Protein AF-0000000079914179 (afdb_homodimer)

Solvent-accessible surface area (backbone atoms only — not comparable to full-atom values): 55003 Å² total; per-residue (Å²): 140,79,83,78,82,69,90,72,76,76,81,68,66,77,67,66,72,67,72,61,76,72,69,71,75,74,70,73,74,83,73,79,86,70,82,56,41,46,70,71,44,60,94,51,40,87,78,77,53,33,35,36,26,37,26,36,20,56,19,25,44,47,32,46,45,44,41,44,45,34,56,37,48,54,41,32,34,15,53,47,88,61,62,18,56,68,33,35,53,47,27,57,75,38,69,51,59,34,73,86,67,56,70,48,66,28,66,41,54,93,95,42,56,51,48,60,34,61,69,66,39,38,57,82,36,60,54,53,55,49,26,47,74,60,68,48,60,67,40,66,39,56,76,64,27,32,58,26,33,34,33,37,75,44,95,38,94,57,38,61,40,63,39,38,39,26,32,40,48,39,48,49,44,9,45,52,27,24,52,41,44,50,29,51,74,70,50,60,44,55,91,80,40,53,72,68,44,50,54,37,40,46,55,49,32,36,58,60,17,50,33,44,97,87,46,46,54,82,46,47,60,32,41,35,53,78,37,71,55,35,27,64,82,35,63,46,40,69,44,80,60,77,56,66,68,46,53,46,56,32,48,69,60,73,64,60,40,57,53,47,32,57,63,50,35,32,48,26,25,35,40,66,92,30,50,31,50,56,32,52,41,46,42,64,73,58,32,67,88,33,43,44,59,38,22,39,72,50,30,51,31,80,49,98,79,20,28,39,37,31,28,36,39,93,89,36,81,44,75,49,73,23,50,27,31,41,41,37,56,46,51,66,55,55,77,77,35,50,61,75,74,56,70,69,56,56,51,24,29,59,50,40,36,68,33,47,27,33,28,29,37,35,29,23,65,47,46,52,51,46,78,71,57,42,36,79,24,11,41,27,41,38,76,52,54,40,32,26,36,35,42,49,72,62,66,78,80,48,63,46,46,42,32,32,47,19,52,24,44,48,75,36,21,56,73,41,65,82,45,51,72,68,51,39,51,52,52,36,42,56,58,44,26,65,59,67,33,73,70,58,72,50,57,71,73,38,57,48,72,45,43,25,58,38,32,76,92,54,46,26,61,39,60,43,52,76,91,30,52,83,59,37,70,78,51,80,46,70,42,59,55,56,49,71,47,58,60,88,46,38,34,59,36,23,20,79,45,22,44,33,56,81,36,68,41,10,8,40,38,12,14,53,52,49,49,50,51,52,53,50,50,51,59,62,77,73,141,80,76,84,71,72,85,84,79,71,83,67,66,77,70,69,71,69,73,62,78,72,70,70,75,73,72,71,74,84,74,80,86,70,83,55,42,46,70,73,43,60,93,54,40,87,78,77,52,34,36,36,25,37,26,35,21,57,18,26,44,47,32,47,46,44,40,44,47,34,57,38,48,55,39,30,33,14,52,47,88,62,63,17,57,66,34,35,52,46,27,56,76,39,67,49,60,34,72,85,68,55,71,51,66,27,67,42,55,90,94,41,57,53,47,60,34,59,70,68,39,37,56,80,36,63,54,54,53,48,27,47,74,62,67,45,58,67,42,67,38,56,78,62,28,33,57,25,32,34,33,37,76,45,97,37,94,56,38,61,40,63,39,38,40,26,33,40,48,40,49,51,43,9,47,51,27,23,52,41,46,51,29,50,74,71,50,59,45,54,91,80,39,52,72,68,45,49,53,37,43,45,54,50,32,35,59,58,17,50,34,44,96,86,45,44,53,82,47,48,60,33,41,36,53,78,37,70,55,37,28,63,85,36,62,46,40,70,44,79,61,76,55,65,68,45,52,47,56,30,48,68,58,72,64,60,41,55,54,45,32,57,63,52,34,32,48,25,25,32,38,67,93,30,51,32,49,55,34,54,41,47,41,63,72,58,32,66,90,32,45,43,58,38,22,39,72,47,30,50,30,78,50,98,79,20,28,40,36,31,28,36,38,92,90,36,81,45,74,48,74,23,50,27,31,41,41,37,57,48,51,66,56,55,78,76,35,50,62,76,72,56,71,70,55,57,51,24,30,59,52,41,36,67,32,46,26,33,29,29,37,36,29,23,65,47,45,53,51,47,79,71,57,41,36,78,25,12,42,27,41,38,76,53,54,41,33,25,37,36,42,49,73,63,65,77,78,47,61,44,47,42,32,31,47,18,54,24,45,48,73,37,21,56,72,40,65,83,46,53,72,70,51,39,50,52,52,36,40,56,58,45,26,66,59,67,34,73,69,58,72,50,58,71,74,38,55,49,72,43,42,26,58,38,31,75,92,54,47,26,60,39,60,44,52,78,91,27,52,79,58,38,70,79,51,79,45,72,41,59,54,56,50,71,47,57,60,86,46,39,35,58,35,22,20,81,45,22,43,32,57,82,36,69,39,10,8,42,36,14,13,53,53,47,50,52,52,52,53,51,49,52,60,60,77,75

InterPro domains:
  IPR002937 Amine oxidase [PF01593] (59-518)
  IPR036188 FAD/NAD(P)-binding domain superfamily [G3DSA:3.50.50.60] (50-516)
  IPR036188 FAD/NAD(P)-binding domain superfamily [SSF51905] (49-521)
  IPR050281 Flavin monoamine oxidase and related enzymes [PTHR10742] (46-522)

pLDDT: mean 91.15, std 17.4, range [16.38, 99.0]

Radius of gyration: 31.83 Å; Cα contacts (8 Å, |Δi|>4): 2292; chains: 2; bounding box: 73×97×85 Å

Nearest PDB structures (foldseek):
  2jb2-assembly1_A  TM=9.886E-01  e=6.560E-91  Rhodococcus opacus
  2jae-assembly1_B  TM=9.902E-01  e=6.933E-91  Rhodococcus opacus
  2jb1-assembly1_A  TM=9.887E-01  e=1.344E-90  Rhodococcus opacus
  7d9i-assembly1_A  TM=5.595E-01  e=7.736E-16  Pseudomonas aeruginosa PAO1
  7d9h-assembly1_A  TM=5.575E-01  e=2.909E-15  Pseudomonas aeruginosa PAO1

Organism: NCBI:txid1990687

Foldseek 3Di:
DPDPPPPDDPPPPPPPPVPPPPPPPPPDPDDDFDQAALVPCPPQFPDAFEEEEEAQALLRLLLLLRVVRNPHQYFYEHQAQAHHVLFDKADAQDWAQWLVGDIDGFHHDPLFIATWADHKFFPPFCLVVLCVVLVFAKDWADAADQLFWAAEAFPFPCHLPTAGNQLLLLLQLQLVLLVVLVCLVVCVCVVPDDPVRNVVSNVVSCVRNVADPVSHRFFDCSRPFPFPADDDPRRGHGDTHDDNVRSVRRCRCVCVCQCVDPRNVGTIMATRSGNSVSSVSSCVSSDVVRYAYSWAWAAWEQDPQAIKIWTDHPRDIDIDGGNFYEYAQQLCCPVRHHYDDDPLLNVLSNLWAFKKKKWKKWKFQAPCCCPPSVDAWHWYAYPALLGIKTDDNPDPPDRMHIIGLGIHIDPSRVVQVVDDPVVSVVVSLVVSCSHVNPVSNPRTDTMDMDIQCGGPSRNHLWTDHPPCPDQNVPDDDPSLVVLCDADNRYHYAALSNARRISDSSSRSVRSSSVSVVVSVVSSVVD/DCPPDDPDPPPPPPPPPPPPPPDDPPPDPPDDFDQAALVPCPPQFPDAFEEEEEAQALLRLLLLLRVVRNPHQYFYEHQAQAHHVLFDKADAQDWAQWLVGDIDGFHHDPLFIATFADHKFFPPFCLVVLCVVLVFAKDWADAADQLFWAAEAFPFPCHLPTAGNQLLLLLQLQLVLLVVLVCLVVCVCVVPDDPVRNVVSNVVSCVRNVADPVSHRFDDCSRPFPFPADDDPRRGHGDTHDDNVRSVRRCRCVCVCQCVDPRNVGTIMATRSGNSVSSVSSCVSSDVVRYAYSWAWAAWEQDPQAIKIWTDHPRDIDIDGGNFYEYAQQLCCPVRHHYDDDPLLNVLSNLWAFKKKKWKKWKFQAPCCCPPSVDAWHWYAYPALLGIKTDDNPDPPDRMHIITLGIHIDPSRVVQPPDDPVVSVVVSLVVSCSHVNPVSNPRTDTMDMDIQCGGPSRNHLWTDHPPCPDQNVPDDDPSLVVLCDADNRYHYAALSNASRISDSSSRSVRSSVVSVVVSVVSSVVD

Secondary structure (DSSP, 8-state):
---------GGGGGGGGGGS-----------------GGGSTTTS-S--EEEEE--SHHHHHHHHHHHHTT-EEEEEESSSSSSTT--EEETT-EEE-TTS-EEE--PPTT-EEESS---EETTSHHHHHHHHHT--EEEE-S--TTSEEE---SSTTTT--EEHHHHHHHHHHHHHHHHHHHHHTTTTTTT--HHHHHHHHHHHHHHTT--TTS-----GGG-EEE---BTT---EEPPPPPHHHHHHHTTTTTGGGGGSTTTSSPEEEETT-TTHHHHHHHHHH-GGGEEET-EEEEEEEETTEEEEEEEETTEEEEEEESEEEE-S-HHHHTTSEE---HHHHHHHHHSEE--EEEEEEEESS-HHHHTT---S-EEEESSTT-EEEPP-SSTT-S-EEEEEEEEEHHHHHHHHTS-HHHHHHHHHHHHHHHH-GGGGSSEEEEEEEEGGGSTTT--S-EE-TT--SS-TT---HHHHHHHS-BTTEEE-SGGGBSSTTSHHHHHHHHHHHHHHHHHHHHHH-/---------GGGGGGGGGGS-----------------GGGSTTTS-S--EEEEE--SHHHHHHHHHHHHTT-EEEEEESSSSSSTT--EEETT-EEE-TTS-EEE--PPTT-EEESS---EETTSHHHHHHHHHT--EEEE-S--TTSEEE---SSTTTT--EEHHHHHHHHHHHHHHHHHHHHHTTTTTTT--HHHHHHHHHHHHHHTT--TTS-----GGG-EEE---BTT---EEPPPPPHHHHHHHTTTTTGGGGGSTTTTSPEEEETT-TTHHHHHHHHHH-GGGEEET-EEEEEEEETTEEEEEEEETTEEEEEEESEEEE-S-HHHHTTSEE---HHHHHHHHHSEE--EEEEEEEESS-HHHHTT---S-EEEESSTT-EEEPP-SSTT-S-EEEEEEEEEHHHHHHHHTS-HHHHHHHHHHHHHHHH-GGGGSSEEEEEEEEGGGSTTT--S-EE-TT--SS-TT---HHHHHHHS-BTTEEE-SGGGBSSTTSHHHHHHHHHHHHHHHHHHHHHH-

Sequence (1052 aa):
MKGLGATGGAGLAYGAMSTLGLAPSTAAPARTFTPLAAGDLIGKVKGSHSVVVLGGGPAGLCSAYELQKAGYTVTVLEARTRPGGRVWTARAGTEETDLGGETQKCTFSEGHFYNVGATRIPQSHITLDYCRELGVEIQGFGNQNANTYVNYQSDTSLSGQSVTYRAAKADTFGYMSELLKKATDQGALDQVLTQEDKDALSEFLSDFGDLSDDGRYLGSSRRGYDSEPGAGLDFGSAKKPFAMQEVIRSGIGRNFSFDFGYDQAMMMFTPVGGMDRIYYAFQDRIGTDNIVFGAEVTSMKNVSEGVTVEYTAGGSKKSITADYAICTIPPHLIGRLQNNLPADVLTALKAAKPSSSGKLGIEYSRRWWETEDRIYGGASNTDKDISQIMFPYDHYNSDRGVVVAYYSSGKRQEAFESLTHRQRLAKAIAEGSEIHGEKYTRDISSSFSGSWRRTKYSESAWVNWAGSGGSHGGAATPEYEKLLEPVEKIYFAGDHLSNAIAWQHGALTSARDVVTHIHERVAQEAMKGLGATGGAGLAYGAMSTLGLAPSTAAPARTFTPLAAGDLIGKVKGSHSVVVLGGGPAGLCSAYELQKAGYTVTVLEARTRPGGRVWTARAGTEETDLGGETQKCTFSEGHFYNVGATRIPQSHITLDYCRELGVEIQGFGNQNANTYVNYQSDTSLSGQSVTYRAAKADTFGYMSELLKKATDQGALDQVLTQEDKDALSEFLSDFGDLSDDGRYLGSSRRGYDSEPGAGLDFGSAKKPFAMQEVIRSGIGRNFSFDFGYDQAMMMFTPVGGMDRIYYAFQDRIGTDNIVFGAEVTSMKNVSEGVTVEYTAGGSKKSITADYAICTIPPHLIGRLQNNLPADVLTALKAAKPSSSGKLGIEYSRRWWETEDRIYGGASNTDKDISQIMFPYDHYNSDRGVVVAYYSSGKRQEAFESLTHRQRLAKAIAEGSEIHGEKYTRDISSSFSGSWRRTKYSESAWVNWAGSGGSHGGAATPEYEKLLEPVEKIYFAGDHLSNAIAWQHGALTSARDVVTHIHERVAQEA

Structure (mmCIF, N/CA/C/O backbone):
data_AF-0000000079914179-model_v1
#
loop_
_entity.id
_entity.type
_entity.pdbx_description
1 polymer 'Amino acid oxidase'
#
loop_
_atom_site.group_PDB
_atom_site.id
_atom_site.type_symbol
_atom_site.label_atom_id
_atom_site.label_alt_id
_atom_site.label_comp_id
_atom_site.label_asym_id
_atom_site.label_entity_id
_atom_site.label_seq_id
_atom_site.pdbx_PDB_ins_code
_atom_site.Cartn_x
_atom_site.Cartn_y
_atom_site.Cartn_z
_atom_site.occupancy
_atom_site.B_iso_or_equiv
_atom_site.auth_seq_id
_atom_site.auth_comp_id
_atom_site.auth_asym_id
_atom_site.auth_atom_id
_atom_site.pdbx_PDB_model_num
ATOM 1 N N . MET A 1 1 ? 41.875 -10.961 -25.609 1 18.22 1 MET A N 1
ATOM 2 C CA . MET A 1 1 ? 41.531 -11.961 -26.625 1 18.22 1 MET A CA 1
ATOM 3 C C . MET A 1 1 ? 40.312 -12.75 -26.203 1 18.22 1 MET A C 1
ATOM 5 O O . MET A 1 1 ? 40.375 -13.953 -25.953 1 18.22 1 MET A O 1
ATOM 9 N N . LYS A 1 2 ? 39.562 -12.125 -25.203 1 20.64 2 LYS A N 1
ATOM 10 C CA . LYS A 1 2 ? 38.438 -12.195 -24.266 1 20.64 2 LYS A CA 1
ATOM 11 C C . LYS A 1 2 ? 37.156 -12.57 -24.984 1 20.64 2 LYS A C 1
ATOM 13 O O . LYS A 1 2 ? 36.75 -11.875 -25.922 1 20.64 2 LYS A O 1
ATOM 18 N N . GLY A 1 3 ? 36.844 -13.984 -25.141 1 18.19 3 GLY A N 1
ATOM 19 C CA . GLY A 1 3 ? 36 -14.805 -26 1 18.19 3 GLY A CA 1
ATOM 20 C C . GLY A 1 3 ? 34.562 -14.375 -26 1 18.19 3 GLY A C 1
ATOM 21 O O . GLY A 1 3 ? 33.938 -14.258 -24.938 1 18.19 3 GLY A O 1
ATOM 22 N N . LEU A 1 4 ? 34.062 -13.539 -27 1 20.48 4 LEU A N 1
ATOM 23 C CA . LEU A 1 4 ? 32.875 -12.773 -27.438 1 20.48 4 LEU A CA 1
ATOM 24 C C . LEU A 1 4 ? 31.703 -13.695 -27.734 1 20.48 4 LEU A C 1
ATOM 26 O O . LEU A 1 4 ? 31.703 -14.422 -28.719 1 20.48 4 LEU A O 1
ATOM 30 N N . GLY A 1 5 ? 31.328 -14.602 -26.688 1 20.2 5 GLY A N 1
ATOM 31 C CA . GLY A 1 5 ? 30.375 -15.664 -26.984 1 20.2 5 GLY A CA 1
ATOM 32 C C . GLY A 1 5 ? 29.094 -15.156 -27.609 1 20.2 5 GLY A C 1
ATOM 33 O O . GLY A 1 5 ? 28.516 -14.164 -27.156 1 20.2 5 GLY A O 1
ATOM 34 N N . ALA A 1 6 ? 28.703 -15.375 -28.953 1 21.28 6 ALA A N 1
ATOM 35 C CA . ALA A 1 6 ? 27.844 -15.07 -30.094 1 21.28 6 ALA A CA 1
ATOM 36 C C . ALA A 1 6 ? 26.406 -15.5 -29.812 1 21.28 6 ALA A C 1
ATOM 38 O O . ALA A 1 6 ? 25.578 -15.578 -30.719 1 21.28 6 ALA A O 1
ATOM 39 N N . THR A 1 7 ? 25.984 -15.969 -28.656 1 22.84 7 THR A N 1
ATOM 40 C CA . THR A 1 7 ? 24.812 -16.812 -28.75 1 22.84 7 THR A CA 1
ATOM 41 C C . THR A 1 7 ? 23.594 -16.016 -29.234 1 22.84 7 THR A C 1
ATOM 43 O O . THR A 1 7 ? 22.984 -15.297 -28.438 1 22.84 7 THR A O 1
ATOM 46 N N . GLY A 1 8 ? 23.734 -15.203 -30.406 1 20.73 8 GLY 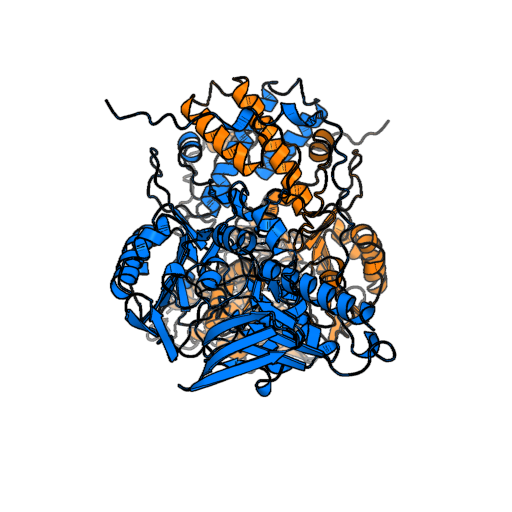A N 1
ATOM 47 C CA . GLY A 1 8 ? 22.812 -14.188 -30.891 1 20.73 8 GLY A CA 1
ATOM 48 C C . GLY A 1 8 ? 21.438 -14.719 -31.188 1 20.73 8 GLY A C 1
ATOM 49 O O . GLY A 1 8 ? 20.516 -14.547 -30.375 1 20.73 8 GLY A O 1
ATOM 50 N N . GLY A 1 9 ? 20.984 -15.031 -32.5 1 20.84 9 GLY A N 1
ATOM 51 C CA . GLY A 1 9 ? 20.078 -14.492 -33.5 1 20.84 9 GLY A CA 1
ATOM 52 C C . GLY A 1 9 ? 18.797 -15.297 -33.656 1 20.84 9 GLY A C 1
ATOM 53 O O . GLY A 1 9 ? 18.031 -15.086 -34.594 1 20.84 9 GLY A O 1
ATOM 54 N N . ALA A 1 10 ? 18.516 -16.438 -33.094 1 23.67 10 ALA A N 1
ATOM 55 C CA . ALA A 1 10 ? 17.641 -17.375 -33.812 1 23.67 10 ALA A CA 1
ATOM 56 C C . ALA A 1 10 ? 16.188 -16.922 -33.75 1 23.67 10 ALA A C 1
ATOM 58 O O . ALA A 1 10 ? 15.305 -17.578 -34.312 1 23.67 10 ALA A O 1
ATOM 59 N N . GLY A 1 11 ? 15.867 -15.852 -33.062 1 22.61 11 GLY A N 1
ATOM 60 C CA . GLY A 1 11 ? 14.445 -15.781 -32.781 1 22.61 11 GLY A CA 1
ATOM 61 C C . GLY A 1 11 ? 13.609 -15.352 -33.969 1 22.61 11 GLY A C 1
ATOM 62 O O . GLY A 1 11 ? 12.398 -15.156 -33.844 1 22.61 11 GLY A O 1
ATOM 63 N N . LEU A 1 12 ? 14.234 -15.062 -35.156 1 22.5 12 LEU A N 1
ATOM 64 C CA . LEU A 1 12 ? 13.438 -14.375 -36.156 1 22.5 12 LEU A CA 1
ATOM 65 C C . LEU A 1 12 ? 12.5 -15.352 -36.875 1 22.5 12 LEU A C 1
ATOM 67 O O . LEU A 1 12 ? 11.562 -14.938 -37.562 1 22.5 12 LEU A O 1
ATOM 71 N N . ALA A 1 13 ? 12.898 -16.578 -37.094 1 25.3 13 ALA A N 1
ATOM 72 C CA . ALA A 1 13 ? 12.375 -17.266 -38.25 1 25.3 13 ALA A CA 1
ATOM 73 C C . ALA A 1 13 ? 10.898 -17.609 -38.062 1 25.3 13 ALA A C 1
ATOM 75 O O . ALA A 1 13 ? 10.227 -18.016 -39.031 1 25.3 13 ALA A O 1
ATOM 76 N N . TYR A 1 14 ? 10.414 -17.641 -36.938 1 23.25 14 TYR A N 1
ATOM 77 C CA . TYR A 1 14 ? 9.164 -18.391 -36.906 1 23.25 14 TYR A CA 1
ATOM 78 C C . TYR A 1 14 ? 8.031 -17.578 -37.531 1 23.25 14 TYR A C 1
ATOM 80 O O . TYR A 1 14 ? 6.871 -18 -37.5 1 23.25 14 TYR A O 1
ATOM 88 N N . GLY A 1 15 ? 8.289 -16.484 -38.188 1 22.75 15 GLY A N 1
ATOM 89 C CA . GLY A 1 15 ? 7.184 -15.703 -38.719 1 22.75 15 GLY A CA 1
ATOM 90 C C . GLY A 1 15 ? 6.418 -16.422 -39.812 1 22.75 15 GLY A C 1
ATOM 91 O O . GLY A 1 15 ? 5.234 -16.156 -40.031 1 22.75 15 GLY A O 1
ATOM 92 N N . ALA A 1 16 ? 7.141 -17.062 -40.719 1 25.44 16 ALA A N 1
ATOM 93 C CA . ALA A 1 16 ? 6.566 -17.281 -42.031 1 25.44 16 ALA A CA 1
ATOM 94 C C . ALA A 1 16 ? 5.504 -18.375 -42 1 25.44 16 ALA A C 1
ATOM 96 O O . ALA A 1 16 ? 4.66 -18.453 -42.875 1 25.44 16 ALA A O 1
ATOM 97 N N . MET A 1 17 ? 5.672 -19.375 -41.25 1 24.02 17 MET A N 1
ATOM 98 C CA . MET A 1 17 ? 4.863 -20.531 -41.594 1 24.02 17 MET A CA 1
ATOM 99 C C . MET A 1 17 ? 3.395 -20.297 -41.281 1 24.02 17 MET A C 1
ATOM 101 O O . MET A 1 17 ? 2.557 -21.172 -41.469 1 24.02 17 MET A O 1
ATOM 105 N N . SER A 1 18 ? 3.02 -19.172 -40.688 1 24.53 18 SER A N 1
ATOM 106 C CA . SER A 1 18 ? 1.616 -19.125 -40.281 1 24.53 18 SER A CA 1
ATOM 107 C C . SER A 1 18 ? 0.705 -19.016 -41.5 1 24.53 18 SER A C 1
ATOM 109 O O . SER A 1 18 ? -0.5 -18.797 -41.375 1 24.53 18 SER A O 1
ATOM 111 N N . THR A 1 19 ? 1.17 -19.016 -42.688 1 26.11 19 THR A N 1
ATOM 112 C CA . THR A 1 19 ? 0.149 -18.859 -43.719 1 26.11 19 THR A CA 1
ATOM 113 C C . THR A 1 19 ? -0.804 -20.047 -43.719 1 26.11 19 THR A C 1
ATOM 115 O O . THR A 1 19 ? -1.759 -20.094 -44.5 1 26.11 19 THR A O 1
ATOM 118 N N . LEU A 1 20 ? -0.267 -21.234 -43.312 1 26.92 20 LEU A N 1
ATOM 119 C CA . LEU A 1 20 ? -1.249 -22.281 -43.531 1 26.92 20 LEU A CA 1
ATOM 120 C C . LEU A 1 20 ? -2.473 -22.109 -42.656 1 26.92 20 LEU A C 1
ATOM 122 O O . LEU A 1 20 ? -2.355 -21.609 -41.531 1 26.92 20 LEU A O 1
ATOM 126 N N . GLY A 1 21 ? -3.717 -22.062 -43.156 1 27.12 21 GLY A N 1
ATOM 127 C CA . GLY A 1 21 ? -5.113 -21.875 -42.781 1 27.12 21 GLY A CA 1
ATOM 128 C C . GLY A 1 21 ? -5.5 -22.594 -41.5 1 27.12 21 GLY A C 1
ATOM 129 O O . GLY A 1 21 ? -6.672 -22.906 -41.281 1 27.12 21 GLY A O 1
ATOM 130 N N . LEU A 1 22 ? -4.484 -23.25 -40.906 1 29.14 22 LEU A N 1
ATOM 131 C CA . LEU A 1 22 ? -5.113 -23.969 -39.781 1 29.14 22 LEU A CA 1
ATOM 132 C C . LEU A 1 22 ? -5.777 -22.984 -38.812 1 29.14 22 LEU A C 1
ATOM 134 O O . LEU A 1 22 ? -5.172 -22 -38.406 1 29.14 22 LEU A O 1
ATOM 138 N N . ALA A 1 23 ? -7.145 -23.047 -38.844 1 32.22 23 ALA A N 1
ATOM 139 C CA . ALA A 1 23 ? -8.062 -22.297 -38 1 32.22 23 ALA A CA 1
ATOM 140 C C . ALA A 1 23 ? -7.574 -22.266 -36.562 1 32.22 23 ALA A C 1
ATOM 142 O O . ALA A 1 23 ? -7.223 -23.312 -36 1 32.22 23 ALA A O 1
ATOM 143 N N . PRO A 1 24 ? -6.973 -21.156 -36.188 1 33.62 24 PRO A N 1
ATOM 144 C CA . PRO A 1 24 ? -6.641 -21.078 -34.781 1 33.62 24 PRO A CA 1
ATOM 145 C C . PRO A 1 24 ? -7.707 -21.703 -33.875 1 33.62 24 PRO A C 1
ATOM 147 O O . PRO A 1 24 ? -8.891 -21.672 -34.219 1 33.62 24 PRO A O 1
ATOM 150 N N . SER A 1 25 ? -7.426 -22.828 -33.344 1 31.19 25 SER A N 1
ATOM 151 C CA . SER A 1 25 ? -8.383 -23.406 -32.406 1 31.19 25 SER A CA 1
ATOM 152 C C . SER A 1 25 ? -9.086 -22.312 -31.594 1 31.19 25 SER A C 1
ATOM 154 O O . SER A 1 25 ? -8.438 -21.422 -31.047 1 31.19 25 SER A O 1
ATOM 156 N N . THR A 1 26 ? -10.258 -21.906 -31.953 1 33.66 26 THR A N 1
ATOM 157 C CA . THR A 1 26 ? -11.164 -21.047 -31.203 1 33.66 26 THR A CA 1
ATOM 158 C C . THR A 1 26 ? -11.016 -21.281 -29.703 1 33.66 26 THR A C 1
ATOM 160 O O . THR A 1 26 ? -11.156 -22.422 -29.234 1 33.66 26 THR A O 1
ATOM 163 N N . ALA A 1 27 ? -10.227 -20.469 -29.047 1 42.06 27 ALA A N 1
ATOM 164 C CA . ALA A 1 27 ? -10.164 -20.469 -27.594 1 42.06 27 ALA A CA 1
ATOM 165 C C . ALA A 1 27 ? -11.555 -20.656 -26.984 1 42.06 27 ALA A C 1
ATOM 167 O O . ALA A 1 27 ? -12.484 -19.922 -27.312 1 42.06 27 ALA A O 1
ATOM 168 N N . ALA A 1 28 ? -11.867 -21.812 -26.484 1 41.62 28 ALA A N 1
ATOM 169 C CA . ALA A 1 28 ? -13.148 -21.984 -25.797 1 41.62 28 ALA A CA 1
ATOM 170 C C . ALA A 1 28 ? -13.43 -20.812 -24.859 1 41.62 28 ALA A C 1
ATOM 172 O O . ALA A 1 28 ? -12.508 -20.266 -24.25 1 41.62 28 ALA A O 1
ATOM 173 N N . PRO A 1 29 ? -14.578 -20.094 -24.891 1 46.72 29 PRO A N 1
ATOM 174 C CA . PRO A 1 29 ? -14.914 -18.969 -24.016 1 46.72 29 PRO A CA 1
ATOM 175 C C . PRO A 1 29 ? -14.57 -19.234 -22.547 1 46.72 29 PRO A C 1
ATOM 177 O O . PRO A 1 29 ? -14.625 -20.391 -22.094 1 46.72 29 PRO A O 1
ATOM 180 N N . ALA A 1 30 ? -13.859 -18.406 -21.953 1 52.75 30 ALA A N 1
ATOM 181 C CA . ALA A 1 30 ? -13.516 -18.438 -20.531 1 52.75 30 ALA A CA 1
ATOM 182 C C . ALA A 1 30 ? -14.719 -18.844 -19.688 1 52.75 30 ALA A C 1
ATOM 184 O O . ALA A 1 30 ? -15.75 -18.172 -19.703 1 52.75 30 ALA A O 1
ATOM 185 N N . ARG A 1 31 ? -14.867 -20.125 -19.375 1 55.72 31 ARG A N 1
ATOM 186 C CA . ARG A 1 31 ? -15.977 -20.562 -18.531 1 55.72 31 ARG A CA 1
ATOM 187 C C . ARG A 1 31 ? -15.789 -20.094 -17.094 1 55.72 31 ARG A C 1
ATOM 189 O O . ARG A 1 31 ? -14.727 -20.297 -16.5 1 55.72 31 ARG A O 1
ATOM 196 N N . THR A 1 32 ? -16.594 -19.156 -16.562 1 77.75 32 THR A N 1
ATOM 197 C CA . THR A 1 32 ? -16.688 -18.781 -15.148 1 77.75 32 THR A CA 1
ATOM 198 C C . THR A 1 32 ? -16.953 -20 -14.281 1 77.75 32 THR A C 1
ATOM 200 O O . THR A 1 32 ? -17.859 -20.797 -14.578 1 77.75 32 THR A O 1
ATOM 203 N N . PHE A 1 33 ? -16.078 -20.297 -13.383 1 85.88 33 PHE A N 1
ATOM 204 C CA . PHE A 1 33 ? -16.203 -21.422 -12.469 1 85.88 33 PHE A CA 1
ATOM 205 C C . PHE A 1 33 ? -17.5 -21.328 -11.672 1 85.88 33 PHE A C 1
ATOM 207 O O . PHE A 1 33 ? -17.812 -20.266 -11.109 1 85.88 33 PHE A O 1
ATOM 214 N N . THR A 1 34 ? -18.219 -22.328 -11.633 1 82.12 34 THR A N 1
ATOM 215 C CA . THR A 1 34 ? -19.375 -22.484 -10.742 1 82.12 34 THR A CA 1
ATOM 216 C C . THR A 1 34 ? -19.078 -23.531 -9.664 1 82.12 34 THR A C 1
ATOM 218 O O . THR A 1 34 ? -18.781 -24.688 -9.977 1 82.12 34 THR A O 1
ATOM 221 N N . PRO A 1 35 ? -19.156 -23.078 -8.438 1 82.81 35 PRO A N 1
ATOM 222 C CA . PRO A 1 35 ? -18.906 -24.047 -7.379 1 82.81 35 PRO A CA 1
ATOM 223 C C . PRO A 1 35 ? -19.797 -25.281 -7.48 1 82.81 35 PRO A C 1
ATOM 225 O O . PRO A 1 35 ? -20.969 -25.156 -7.836 1 82.81 35 PRO A O 1
ATOM 228 N N . LEU A 1 36 ? -19.219 -26.422 -7.148 1 86.38 36 LEU A N 1
ATOM 229 C CA . LEU A 1 36 ? -20 -27.656 -7.164 1 86.38 36 LEU A CA 1
ATOM 230 C C . LEU A 1 36 ? -20.984 -27.688 -6 1 86.38 36 LEU A C 1
ATOM 232 O O . LEU A 1 36 ? -20.781 -27.031 -4.984 1 86.38 36 LEU A O 1
ATOM 236 N N . ALA A 1 37 ? -22.109 -28.359 -6.297 1 86.31 37 ALA A N 1
ATOM 237 C CA . ALA A 1 37 ? -23.125 -28.453 -5.25 1 86.31 37 ALA A CA 1
ATOM 238 C C . ALA A 1 37 ? -23.641 -29.891 -5.121 1 86.31 37 ALA A C 1
ATOM 240 O O . ALA A 1 37 ? -23.641 -30.641 -6.09 1 86.31 37 ALA A O 1
ATOM 241 N N . ALA A 1 38 ? -24.062 -30.203 -3.896 1 82.94 38 ALA A N 1
ATOM 242 C CA . ALA A 1 38 ? -24.562 -31.547 -3.605 1 82.94 38 ALA A CA 1
ATOM 243 C C . ALA A 1 38 ? -25.766 -31.891 -4.488 1 82.94 38 ALA A C 1
ATOM 245 O O . ALA A 1 38 ? -25.938 -33.031 -4.891 1 82.94 38 ALA A O 1
ATOM 246 N N . GLY A 1 39 ? -26.484 -30.875 -4.793 1 82.62 39 GLY A N 1
ATOM 247 C CA . GLY A 1 39 ? -27.703 -31.094 -5.566 1 82.62 39 GLY A CA 1
ATOM 248 C C . GLY A 1 39 ? -27.422 -31.328 -7.043 1 82.62 39 GLY A C 1
ATOM 249 O O . GLY A 1 39 ? -28.312 -31.766 -7.777 1 82.62 39 GLY A O 1
ATOM 250 N N . ASP A 1 40 ? -26.203 -31.203 -7.387 1 84.31 40 ASP A N 1
ATOM 251 C CA . ASP A 1 40 ? -25.875 -31.25 -8.805 1 84.31 40 ASP A CA 1
ATOM 252 C C . ASP A 1 40 ? -26.094 -32.656 -9.359 1 84.31 40 ASP A C 1
ATOM 254 O O . ASP A 1 40 ? -26.438 -32.844 -10.531 1 84.31 40 ASP A O 1
ATOM 258 N N . LEU A 1 41 ? -25.812 -33.625 -8.469 1 81.38 41 LEU A N 1
ATOM 259 C CA . LEU A 1 41 ? -25.797 -35 -8.961 1 81.38 41 LEU A CA 1
ATOM 260 C C . LEU A 1 41 ? -27 -35.781 -8.453 1 81.38 41 LEU A C 1
ATOM 262 O O . LEU A 1 41 ? -27.203 -36.938 -8.828 1 81.38 41 LEU A O 1
ATOM 266 N N . ILE A 1 42 ? -27.734 -35.156 -7.656 1 73.75 42 ILE A N 1
ATOM 267 C CA . ILE A 1 42 ? -28.891 -35.844 -7.074 1 73.75 42 ILE A CA 1
ATOM 268 C C . ILE A 1 42 ? -29.844 -36.25 -8.18 1 73.75 42 ILE A C 1
ATOM 270 O O . ILE A 1 42 ? -30.219 -35.438 -9.031 1 73.75 42 ILE A O 1
ATOM 274 N N . GLY A 1 43 ? -30.25 -37.5 -8.023 1 73.25 43 GLY A N 1
ATOM 275 C CA . GLY A 1 43 ? -31.188 -38 -9 1 73.25 43 GLY A CA 1
ATOM 276 C C . GLY A 1 43 ? -30.531 -38.406 -10.312 1 73.25 43 GLY A C 1
ATOM 277 O O . GLY A 1 43 ? -31.156 -39.062 -11.156 1 73.25 43 GLY A O 1
ATOM 278 N N . LYS A 1 44 ? -29.312 -38 -10.469 1 76.62 44 LYS A N 1
ATOM 279 C CA . LYS A 1 44 ? -28.641 -38.281 -11.734 1 76.62 44 LYS A CA 1
ATOM 280 C C . LYS A 1 44 ? -27.656 -39.438 -11.602 1 76.62 44 LYS A C 1
ATOM 282 O O . LYS A 1 44 ? -27.438 -40.188 -12.562 1 76.62 44 LYS A O 1
ATOM 287 N N . VAL A 1 45 ? -27.078 -39.469 -10.547 1 75.06 45 VAL A N 1
ATOM 288 C CA . VAL A 1 45 ? -26.047 -40.469 -10.359 1 75.06 45 VAL A CA 1
ATOM 289 C C . VAL A 1 45 ? -26.312 -41.25 -9.086 1 75.06 45 VAL A C 1
ATOM 291 O O . VAL A 1 45 ? -26.797 -40.719 -8.094 1 75.06 45 VAL A O 1
ATOM 294 N N . LYS A 1 46 ? -26.234 -42.562 -9.258 1 70.94 46 LYS A N 1
ATOM 295 C CA . LYS A 1 46 ? -26.422 -43.438 -8.094 1 70.94 46 LYS A CA 1
ATOM 296 C C . LYS A 1 46 ? -25.125 -43.594 -7.309 1 70.94 46 LYS A C 1
ATOM 298 O O . LYS A 1 46 ? -24.047 -43.719 -7.898 1 70.94 46 LYS A O 1
ATOM 303 N N . GLY A 1 47 ? -25.172 -43.438 -6 1 70.75 47 GLY A N 1
ATOM 304 C CA . GLY A 1 47 ? -24.078 -43.75 -5.098 1 70.75 47 GLY A CA 1
ATOM 305 C C . GLY A 1 47 ? -23.125 -42.594 -4.883 1 70.75 47 GLY A C 1
ATOM 306 O O . GLY A 1 47 ? -23.359 -41.5 -5.375 1 70.75 47 GLY A O 1
ATOM 307 N N . SER A 1 48 ? -22.203 -42.875 -4.004 1 77.62 48 SER A N 1
ATOM 308 C CA . SER A 1 48 ? -21.156 -41.875 -3.688 1 77.62 48 SER A CA 1
ATOM 309 C C . SER A 1 48 ? -19.875 -42.156 -4.473 1 77.62 48 SER A C 1
ATOM 311 O O . SER A 1 48 ? -19.562 -43.312 -4.773 1 77.62 48 SER A O 1
ATOM 313 N N . HIS A 1 49 ? -19.344 -41.188 -5.039 1 91.88 49 HIS A N 1
ATOM 314 C CA . HIS A 1 49 ? -18.062 -41.344 -5.742 1 91.88 49 HIS A CA 1
ATOM 315 C C . HIS A 1 49 ? -16.906 -40.906 -4.855 1 91.88 49 HIS A C 1
ATOM 317 O O . HIS A 1 49 ? -17.016 -39.938 -4.086 1 91.88 49 HIS A O 1
ATOM 323 N N . SER A 1 50 ? -15.859 -41.688 -4.984 1 97.31 50 SER A N 1
ATOM 324 C CA . SER A 1 50 ? -14.695 -41.438 -4.141 1 97.31 50 SER A CA 1
ATOM 325 C C . SER A 1 50 ? -13.531 -40.875 -4.953 1 97.31 50 SER A C 1
ATOM 327 O O . SER A 1 50 ? -13.336 -41.25 -6.113 1 97.31 50 SER A O 1
ATOM 329 N N . VAL A 1 51 ? -12.859 -39.938 -4.336 1 98.69 51 VAL A N 1
ATOM 330 C CA . VAL A 1 51 ? -11.672 -39.344 -4.949 1 98.69 51 VAL A CA 1
ATOM 331 C C . VAL A 1 51 ? -10.516 -39.344 -3.953 1 98.69 51 VAL A C 1
ATOM 333 O O . VAL A 1 51 ? -10.695 -39 -2.789 1 98.69 51 VAL A O 1
ATOM 336 N N . VAL A 1 52 ? -9.336 -39.844 -4.336 1 98.94 52 VAL A N 1
ATOM 337 C CA . VAL A 1 52 ? -8.125 -39.688 -3.545 1 98.94 52 VAL A CA 1
ATOM 338 C C . VAL A 1 52 ? -7.266 -38.562 -4.129 1 98.94 52 VAL A C 1
ATOM 340 O O . VAL A 1 52 ? -7.098 -38.469 -5.348 1 98.94 52 VAL A O 1
ATOM 343 N N . VAL A 1 53 ? -6.879 -37.625 -3.293 1 98.94 53 VAL A N 1
ATOM 344 C CA . VAL A 1 53 ? -6.047 -36.5 -3.682 1 98.94 53 VAL A CA 1
ATOM 345 C C . VAL A 1 53 ? -4.629 -36.688 -3.146 1 98.94 53 VAL A C 1
ATOM 347 O O . VAL A 1 53 ? -4.438 -36.938 -1.955 1 98.94 53 VAL A O 1
ATOM 350 N N . LEU A 1 54 ? -3.637 -36.656 -4.027 1 98.94 54 LEU A N 1
ATOM 351 C CA . LEU A 1 54 ? -2.24 -36.812 -3.639 1 98.94 54 LEU A CA 1
ATOM 352 C C . LEU A 1 54 ? -1.557 -35.469 -3.5 1 98.94 54 LEU A C 1
ATOM 354 O O . LEU A 1 54 ? -1.146 -34.875 -4.496 1 98.94 54 LEU A O 1
ATOM 358 N N . GLY A 1 55 ? -1.325 -35.031 -2.262 1 98.81 55 GLY A N 1
ATOM 359 C CA . GLY A 1 55 ? -0.749 -33.75 -1.951 1 98.81 55 GLY A CA 1
ATOM 360 C C . GLY A 1 55 ? -1.715 -32.812 -1.237 1 98.81 55 GLY A C 1
ATOM 361 O O . GLY A 1 55 ? -2.85 -32.625 -1.683 1 98.81 55 GLY A O 1
ATOM 362 N N . GLY A 1 56 ? -1.246 -32.219 -0.166 1 98.81 56 GLY A N 1
ATOM 363 C CA . GLY A 1 56 ? -2.049 -31.297 0.63 1 98.81 56 GLY A CA 1
ATOM 364 C C . GLY A 1 56 ? -1.657 -29.844 0.443 1 98.81 56 GLY A C 1
ATOM 365 O O . GLY A 1 56 ? -1.643 -29.078 1.403 1 98.81 56 GLY A O 1
ATOM 366 N N . GLY A 1 57 ? -1.229 -29.484 -0.764 1 98.75 57 GLY A N 1
ATOM 367 C CA . GLY A 1 57 ? -0.981 -28.109 -1.128 1 98.75 57 GLY A CA 1
ATOM 368 C C . GLY A 1 57 ? -2.223 -27.391 -1.623 1 98.75 57 GLY A C 1
ATOM 369 O O . GLY A 1 57 ? -3.336 -27.906 -1.5 1 98.75 57 GLY A O 1
ATOM 370 N N . PRO A 1 58 ? -2.047 -26.188 -2.195 1 98.88 58 PRO A N 1
ATOM 371 C CA . PRO A 1 58 ? -3.186 -25.375 -2.633 1 98.88 58 PRO A CA 1
ATOM 372 C C . PRO A 1 58 ? -4.105 -26.125 -3.598 1 98.88 58 PRO A C 1
ATOM 374 O O . PRO A 1 58 ? -5.324 -26.125 -3.42 1 98.88 58 PRO A O 1
ATOM 377 N N . ALA A 1 59 ? -3.557 -26.75 -4.586 1 98.88 59 ALA A N 1
ATOM 378 C CA . ALA A 1 59 ? -4.375 -27.438 -5.574 1 98.88 59 ALA A CA 1
ATOM 379 C C . ALA A 1 59 ? -5.109 -28.625 -4.949 1 98.88 59 ALA A C 1
ATOM 381 O O . ALA A 1 59 ? -6.293 -28.844 -5.223 1 98.88 59 ALA A O 1
ATOM 382 N N . GLY A 1 60 ? -4.41 -29.375 -4.141 1 98.94 60 GLY A N 1
ATOM 383 C CA . GLY A 1 60 ? -5.012 -30.547 -3.523 1 98.94 60 GLY A CA 1
ATOM 384 C C . GLY A 1 60 ? -6.133 -30.203 -2.559 1 98.94 60 GLY A C 1
ATOM 385 O O . GLY A 1 60 ? -7.223 -30.781 -2.641 1 98.94 60 GLY A O 1
ATOM 386 N N . LEU A 1 61 ? -5.859 -29.297 -1.68 1 98.94 61 LEU A N 1
ATOM 387 C CA . LEU A 1 61 ? -6.859 -28.922 -0.683 1 98.94 61 LEU A CA 1
ATOM 388 C C . LEU A 1 61 ? -8.062 -28.25 -1.339 1 98.94 61 LEU A C 1
ATOM 390 O O . LEU A 1 61 ? -9.203 -28.453 -0.919 1 98.94 61 LEU A O 1
ATOM 394 N N . CYS A 1 62 ? -7.785 -27.422 -2.324 1 98.88 62 CYS A N 1
ATOM 395 C CA . CYS A 1 62 ? -8.883 -26.797 -3.061 1 98.88 62 CYS A CA 1
ATOM 396 C C . CYS A 1 62 ? -9.742 -27.844 -3.748 1 98.88 62 CYS A C 1
ATOM 398 O O . CYS A 1 62 ? -10.969 -27.766 -3.729 1 98.88 62 CYS A O 1
ATOM 400 N N . SER A 1 63 ? -9.133 -28.859 -4.355 1 98.88 63 SER A N 1
ATOM 401 C CA . SER A 1 63 ? -9.867 -29.953 -4.996 1 98.88 63 SER A CA 1
ATOM 402 C C . SER A 1 63 ? -10.758 -30.672 -3.996 1 98.88 63 SER A C 1
ATOM 404 O O . SER A 1 63 ? -11.945 -30.891 -4.262 1 98.88 63 SER A O 1
ATOM 406 N N . ALA A 1 64 ? -10.148 -31.016 -2.869 1 98.88 64 ALA A N 1
ATOM 407 C CA . ALA A 1 64 ? -10.898 -31.719 -1.839 1 98.88 64 ALA A CA 1
ATOM 408 C C . ALA A 1 64 ? -12.102 -30.906 -1.369 1 98.88 64 ALA A C 1
ATOM 410 O O . ALA A 1 64 ? -13.211 -31.422 -1.271 1 98.88 64 ALA A O 1
ATOM 411 N N . TYR A 1 65 ? -11.867 -29.641 -1.093 1 98.69 65 TYR A N 1
ATOM 412 C CA . TYR A 1 65 ? -12.891 -28.734 -0.589 1 98.69 65 TYR A CA 1
ATOM 413 C C . TYR A 1 65 ? -14.055 -28.625 -1.563 1 98.69 65 TYR A C 1
ATOM 415 O O . TYR A 1 65 ? -15.211 -28.781 -1.17 1 98.69 65 TYR A O 1
ATOM 423 N N . GLU A 1 66 ? -13.773 -28.422 -2.85 1 98.38 66 GLU A N 1
ATOM 424 C CA . GLU A 1 66 ? -14.82 -28.234 -3.855 1 98.38 66 GLU A CA 1
ATOM 425 C C . GLU A 1 66 ? -15.578 -29.531 -4.105 1 98.38 66 GLU A C 1
ATOM 427 O O . GLU A 1 66 ? -16.797 -29.531 -4.27 1 98.38 66 GLU A O 1
ATOM 432 N N . LEU A 1 67 ? -14.906 -30.641 -4.156 1 97.81 67 LEU A N 1
ATOM 433 C CA . LEU A 1 67 ? -15.547 -31.922 -4.391 1 97.81 67 LEU A CA 1
ATOM 434 C C . LEU A 1 67 ? -16.453 -32.312 -3.225 1 97.81 67 LEU A C 1
ATOM 436 O O . LEU A 1 67 ? -17.531 -32.875 -3.428 1 97.81 67 LEU A O 1
ATOM 440 N N . GLN A 1 68 ? -15.992 -32 -2.027 1 96.88 68 GLN A N 1
ATOM 441 C CA . GLN A 1 68 ? -16.812 -32.312 -0.858 1 96.88 68 GLN A CA 1
ATOM 442 C C . GLN A 1 68 ? -18.125 -31.516 -0.892 1 96.88 68 GLN A C 1
ATOM 444 O O . GLN A 1 68 ? -19.156 -32.031 -0.448 1 96.88 68 GLN A O 1
ATOM 449 N N . LYS A 1 69 ? -18.047 -30.328 -1.38 1 95.12 69 LYS A N 1
ATOM 450 C CA . LYS A 1 69 ? -19.266 -29.531 -1.517 1 95.12 69 LYS A CA 1
ATOM 451 C C . LYS A 1 69 ? -20.297 -30.25 -2.373 1 95.12 69 LYS A C 1
ATOM 453 O O . LYS A 1 69 ? -21.5 -30.062 -2.188 1 95.12 69 LYS A O 1
ATOM 458 N N . ALA A 1 70 ? -19.797 -31.094 -3.234 1 93.5 70 ALA A N 1
ATOM 459 C CA . ALA A 1 70 ? -20.688 -31.797 -4.16 1 93.5 70 ALA A CA 1
ATOM 460 C C . ALA A 1 70 ? -21.031 -33.188 -3.645 1 93.5 70 ALA A C 1
ATOM 462 O O . ALA A 1 70 ? -21.719 -33.969 -4.316 1 93.5 70 ALA A O 1
ATOM 463 N N . GLY A 1 71 ? -20.484 -33.594 -2.521 1 92.75 71 GLY A N 1
ATOM 464 C CA . GLY A 1 71 ? -20.891 -34.844 -1.883 1 92.75 71 GLY A CA 1
ATOM 465 C C . GLY A 1 71 ? -19.938 -35.969 -2.143 1 92.75 71 GLY A C 1
ATOM 466 O O . GLY A 1 71 ? -20.203 -37.125 -1.757 1 92.75 71 GLY A O 1
ATOM 467 N N . TYR A 1 72 ? -18.812 -35.719 -2.74 1 96.5 72 TYR A N 1
ATOM 468 C CA . TYR A 1 72 ? -17.828 -36.75 -2.953 1 96.5 72 TYR A CA 1
ATOM 469 C C . TYR A 1 72 ? -17.188 -37.188 -1.637 1 96.5 72 TYR A C 1
ATOM 471 O O . TYR A 1 72 ? -17.047 -36.344 -0.723 1 96.5 72 TYR A O 1
ATOM 479 N N . THR A 1 73 ? -16.844 -38.438 -1.513 1 96.75 73 THR A N 1
ATOM 480 C CA . THR A 1 73 ? -15.945 -38.906 -0.461 1 96.75 73 THR A CA 1
ATOM 481 C C . THR A 1 73 ? -14.492 -38.656 -0.871 1 96.75 73 THR A C 1
ATOM 483 O O . THR A 1 73 ? -14.008 -39.281 -1.818 1 96.75 73 THR A O 1
ATOM 486 N N . VAL A 1 74 ? -13.844 -37.812 -0.12 1 98.5 74 VAL A N 1
ATOM 487 C CA . VAL A 1 74 ? -12.5 -37.406 -0.545 1 98.5 74 VAL A CA 1
ATOM 488 C C . VAL A 1 74 ? -11.492 -37.75 0.555 1 98.5 74 VAL A C 1
ATOM 490 O O . VAL A 1 74 ? -11.758 -37.531 1.737 1 98.5 74 VAL A O 1
ATOM 493 N N . THR A 1 75 ? -10.383 -38.344 0.203 1 98.88 75 THR A N 1
ATOM 494 C CA . THR A 1 75 ? -9.227 -38.531 1.08 1 98.88 75 THR A CA 1
ATOM 495 C C . THR A 1 75 ? -7.996 -37.812 0.509 1 98.88 75 THR A C 1
ATOM 497 O O . THR A 1 75 ? -7.609 -38.062 -0.635 1 98.88 75 THR A O 1
ATOM 500 N N . VAL A 1 76 ? -7.41 -36.938 1.323 1 98.94 76 VAL A N 1
ATOM 501 C CA . VAL A 1 76 ? -6.172 -36.281 0.935 1 98.94 76 VAL A CA 1
ATOM 502 C C . VAL A 1 76 ? -4.98 -36.969 1.592 1 98.94 76 VAL A C 1
ATOM 504 O O . VAL A 1 76 ? -4.98 -37.188 2.805 1 98.94 76 VAL A O 1
ATOM 507 N N . LEU A 1 77 ? -4.02 -37.375 0.809 1 98.94 77 LEU A N 1
ATOM 508 C CA . LEU A 1 77 ? -2.752 -37.906 1.315 1 98.94 77 LEU A CA 1
ATOM 509 C C . LEU A 1 77 ? -1.656 -36.844 1.217 1 98.94 77 LEU A C 1
ATOM 511 O O . LEU A 1 77 ? -1.351 -36.375 0.124 1 98.94 77 LEU A O 1
ATOM 515 N N . GLU A 1 78 ? -1.108 -36.406 2.311 1 98.88 78 GLU A N 1
ATOM 516 C CA . GLU A 1 78 ? -0.045 -35.406 2.375 1 98.88 78 GLU A CA 1
ATOM 517 C C . GLU A 1 78 ? 1.188 -35.969 3.082 1 98.88 78 GLU A C 1
ATOM 519 O O . GLU A 1 78 ? 1.106 -36.406 4.23 1 98.88 78 GLU A O 1
ATOM 524 N N . ALA A 1 79 ? 2.311 -35.906 2.379 1 98.44 79 ALA A N 1
ATOM 525 C CA . ALA A 1 79 ? 3.549 -36.5 2.893 1 98.44 79 ALA A CA 1
ATOM 526 C C . ALA A 1 79 ? 4.051 -35.719 4.109 1 98.44 79 ALA A C 1
ATOM 528 O O . ALA A 1 79 ? 4.664 -36.312 5.012 1 98.44 79 ALA A O 1
ATOM 529 N N . ARG A 1 80 ? 3.824 -34.438 4.164 1 97.62 80 ARG A N 1
ATOM 530 C CA . ARG A 1 80 ? 4.25 -33.594 5.285 1 97.62 80 ARG A CA 1
ATOM 531 C C . ARG A 1 80 ? 3.279 -33.719 6.453 1 97.62 80 ARG A C 1
ATOM 533 O O . ARG A 1 80 ? 2.289 -34.438 6.375 1 97.62 80 ARG A O 1
ATOM 540 N N . THR A 1 81 ? 3.604 -32.969 7.566 1 97 81 THR A N 1
ATOM 541 C CA . THR A 1 81 ? 2.76 -33.031 8.758 1 97 81 THR A CA 1
ATOM 542 C C . THR A 1 81 ? 2 -31.703 8.922 1 97 81 THR A C 1
ATOM 544 O O . THR A 1 81 ? 1.614 -31.344 10.031 1 97 81 THR A O 1
ATOM 547 N N . ARG A 1 82 ? 1.926 -30.953 7.867 1 97.44 82 ARG A N 1
ATOM 548 C CA . ARG A 1 82 ? 1.206 -29.688 7.805 1 97.44 82 ARG A CA 1
ATOM 549 C C . ARG A 1 82 ? 0.519 -29.5 6.457 1 97.44 82 ARG A C 1
ATOM 551 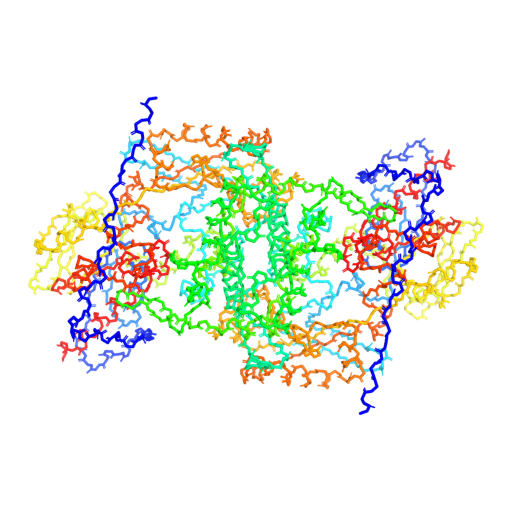O O . ARG A 1 82 ? 0.947 -30.094 5.457 1 97.44 82 ARG A O 1
ATOM 558 N N . PRO A 1 83 ? -0.56 -28.719 6.379 1 98.62 83 PRO A N 1
ATOM 559 C CA . PRO A 1 83 ? -1.157 -28.359 5.086 1 98.62 83 PRO A CA 1
ATOM 560 C C . PRO A 1 83 ? -0.386 -27.266 4.359 1 98.62 83 PRO A C 1
ATOM 562 O O . PRO A 1 83 ? 0.499 -26.641 4.945 1 98.62 83 PRO A O 1
ATOM 565 N N . GLY A 1 84 ? -0.682 -27.141 3.084 1 98.56 84 GLY A N 1
ATOM 566 C CA . GLY A 1 84 ? -0.277 -25.922 2.381 1 98.56 84 GLY A CA 1
ATOM 567 C C . GLY A 1 84 ? 0.839 -26.172 1.381 1 98.56 84 GLY A C 1
ATOM 568 O O . GLY A 1 84 ? 1.111 -25.312 0.532 1 98.56 84 GLY A O 1
ATOM 569 N N . GLY A 1 85 ? 1.523 -27.344 1.449 1 97.94 85 GLY A N 1
ATOM 570 C CA . GLY A 1 85 ? 2.605 -27.594 0.513 1 97.94 85 GLY A CA 1
ATOM 571 C C . GLY A 1 85 ? 3.68 -26.531 0.534 1 97.94 85 GLY A C 1
ATOM 572 O O . GLY A 1 85 ? 4.242 -26.219 1.589 1 97.94 85 GLY A O 1
ATOM 573 N N . ARG A 1 86 ? 3.859 -25.859 -0.58 1 98.12 86 ARG A N 1
ATOM 574 C CA . ARG A 1 86 ? 4.898 -24.844 -0.688 1 98.12 86 ARG A CA 1
ATOM 575 C C . ARG A 1 86 ? 4.453 -23.547 -0.04 1 98.12 86 ARG A C 1
ATOM 577 O O . ARG A 1 86 ? 5.254 -22.625 0.122 1 98.12 86 ARG A O 1
ATOM 584 N N . VAL A 1 87 ? 3.199 -23.438 0.251 1 98.62 87 VAL A N 1
ATOM 585 C CA . VAL A 1 87 ? 2.75 -22.297 1.047 1 98.62 87 VAL A CA 1
ATOM 586 C C . VAL A 1 87 ? 3.018 -22.562 2.527 1 98.62 87 VAL A C 1
ATOM 588 O O . VAL A 1 87 ? 2.15 -23.062 3.24 1 98.62 87 VAL A O 1
ATOM 591 N N . TRP A 1 88 ? 4.215 -22.188 2.883 1 97.94 88 TRP A N 1
ATOM 592 C CA . TRP A 1 88 ? 4.812 -22.562 4.164 1 97.94 88 TRP A CA 1
ATOM 593 C C . TRP A 1 88 ? 5.258 -21.312 4.93 1 97.94 88 TRP A C 1
ATOM 595 O O . TRP A 1 88 ? 5.93 -20.438 4.375 1 97.94 88 TRP A O 1
ATOM 605 N N . THR A 1 89 ? 4.785 -21.188 6.211 1 98.44 89 THR A N 1
ATOM 606 C CA . THR A 1 89 ? 5.18 -20.094 7.086 1 98.44 89 THR A CA 1
ATOM 607 C C . THR A 1 89 ? 6 -20.609 8.266 1 98.44 89 THR A C 1
ATOM 609 O O . THR A 1 89 ? 5.539 -21.453 9.023 1 98.44 89 THR A O 1
ATOM 612 N N . ALA A 1 90 ? 7.223 -20.094 8.406 1 98.5 90 ALA A N 1
ATOM 613 C CA . ALA A 1 90 ? 8.094 -20.484 9.508 1 98.5 90 ALA A CA 1
ATOM 614 C C . ALA A 1 90 ? 7.836 -19.641 10.742 1 98.5 90 ALA A C 1
ATOM 616 O O . ALA A 1 90 ? 7.664 -18.422 10.641 1 98.5 90 ALA A O 1
ATOM 617 N N . ARG A 1 91 ? 7.738 -20.219 11.867 1 98.31 91 ARG A N 1
ATOM 618 C CA . ARG A 1 91 ? 7.574 -19.609 13.18 1 98.31 91 ARG A CA 1
ATOM 619 C C . ARG A 1 91 ? 8.188 -20.469 14.273 1 98.31 91 ARG A C 1
ATOM 621 O O . ARG A 1 91 ? 8.789 -21.5 13.992 1 98.31 91 ARG A O 1
ATOM 628 N N . ALA A 1 92 ? 8.086 -20.016 15.516 1 97.88 92 ALA A N 1
ATOM 629 C CA . ALA A 1 92 ? 8.656 -20.781 16.625 1 97.88 92 ALA A CA 1
ATOM 630 C C . ALA A 1 92 ? 8.18 -22.234 16.594 1 97.88 92 ALA A C 1
ATOM 632 O O . ALA A 1 92 ? 6.98 -22.5 16.484 1 97.88 92 ALA A O 1
ATOM 633 N N . GLY A 1 93 ? 9.148 -23.125 16.641 1 96.94 93 GLY A N 1
ATOM 634 C CA . GLY A 1 93 ? 8.812 -24.547 16.688 1 96.94 93 GLY A CA 1
ATOM 635 C C . GLY A 1 93 ? 8.906 -25.203 15.32 1 96.94 93 GLY A C 1
ATOM 636 O O . GLY A 1 93 ? 8.977 -26.438 15.227 1 96.94 93 GLY A O 1
ATOM 637 N N . THR A 1 94 ? 8.906 -24.453 14.234 1 97.69 94 THR A N 1
ATOM 638 C CA . THR A 1 94 ? 9.094 -25.016 12.906 1 97.69 94 THR A CA 1
ATOM 639 C C . THR A 1 94 ? 10.453 -25.719 12.797 1 97.69 94 THR A C 1
ATOM 641 O O . THR A 1 94 ? 11.477 -25.141 13.164 1 97.69 94 THR A O 1
ATOM 644 N N . GLU A 1 95 ? 10.414 -26.891 12.32 1 97.19 95 GLU A N 1
ATOM 645 C CA . GLU A 1 95 ? 11.633 -27.656 12.125 1 97.19 95 GLU A CA 1
ATOM 646 C C . GLU A 1 95 ? 11.688 -28.25 10.711 1 97.19 95 GLU A C 1
ATOM 648 O O . GLU A 1 95 ? 10.672 -28.703 10.188 1 97.19 95 GLU A O 1
ATOM 653 N N . GLU A 1 96 ? 12.867 -28.203 10.133 1 96.5 96 GLU A N 1
ATOM 654 C CA . GLU A 1 96 ? 13.039 -28.734 8.789 1 96.5 96 GLU A CA 1
ATOM 655 C C . GLU A 1 96 ? 14.414 -29.375 8.609 1 96.5 96 GLU A C 1
ATOM 657 O O . GLU A 1 96 ? 15.422 -28.797 9.023 1 96.5 96 GLU A O 1
ATOM 662 N N . THR A 1 97 ? 14.43 -30.562 8.086 1 96.81 97 THR A N 1
ATOM 663 C CA . THR A 1 97 ? 15.648 -31.219 7.637 1 96.81 97 THR A CA 1
ATOM 664 C C . THR A 1 97 ? 15.742 -31.203 6.113 1 96.81 97 THR A C 1
ATOM 666 O O . THR A 1 97 ? 14.875 -31.766 5.43 1 96.81 97 THR A O 1
ATOM 669 N N . ASP A 1 98 ? 16.797 -30.578 5.621 1 94.44 98 ASP A N 1
ATOM 670 C CA . ASP A 1 98 ? 16.875 -30.453 4.168 1 94.44 98 ASP A CA 1
ATOM 671 C C . ASP A 1 98 ? 17.422 -31.734 3.543 1 94.44 98 ASP A C 1
ATOM 673 O O . ASP A 1 98 ? 17.797 -32.656 4.254 1 94.44 98 ASP A O 1
ATOM 677 N N . LEU A 1 99 ? 17.406 -31.828 2.23 1 95.62 99 LEU A N 1
ATOM 678 C CA . LEU A 1 99 ? 17.812 -33.031 1.496 1 95.62 99 LEU A CA 1
ATOM 679 C C . LEU A 1 99 ? 19.297 -33.312 1.688 1 95.62 99 LEU A C 1
ATOM 681 O O . LEU A 1 99 ? 19.766 -34.406 1.39 1 95.62 99 LEU A O 1
ATOM 685 N N . GLY A 1 100 ? 20.016 -32.312 2.145 1 92.44 100 GLY A N 1
ATOM 686 C CA . GLY A 1 100 ? 21.406 -32.531 2.475 1 92.44 100 GLY A CA 1
ATOM 687 C C . GLY A 1 100 ? 21.609 -33.125 3.861 1 92.44 100 GLY A C 1
ATOM 688 O O . GLY A 1 100 ? 22.734 -33.469 4.234 1 92.44 100 GLY A O 1
ATOM 689 N N . GLY A 1 101 ? 20.609 -33.219 4.664 1 95.25 101 GLY A N 1
ATOM 690 C CA . GLY A 1 101 ? 20.656 -33.844 5.965 1 95.25 101 GLY A CA 1
ATOM 691 C C . GLY A 1 101 ? 20.797 -32.875 7.113 1 95.25 101 GLY A C 1
ATOM 692 O O . GLY A 1 101 ? 20.797 -33.25 8.281 1 95.25 101 GLY A O 1
ATOM 693 N N . GLU A 1 102 ? 20.906 -31.594 6.832 1 95.88 102 GLU A N 1
ATOM 694 C CA . GLU A 1 102 ? 21.016 -30.594 7.891 1 95.88 102 GLU A CA 1
ATOM 695 C C . GLU A 1 102 ? 19.641 -30.203 8.422 1 95.88 102 GLU A C 1
ATOM 697 O O . GLU A 1 102 ? 18.719 -29.938 7.648 1 95.88 102 GLU A O 1
ATOM 702 N N . THR A 1 103 ? 19.516 -30.188 9.766 1 97.38 103 THR A N 1
ATOM 703 C CA . THR A 1 103 ? 18.266 -29.828 10.406 1 97.38 103 THR A CA 1
ATOM 704 C C . THR A 1 103 ? 18.344 -28.438 11.016 1 97.38 103 THR A C 1
ATOM 706 O O . THR A 1 103 ? 19.375 -28.062 11.594 1 97.38 103 THR A O 1
ATOM 709 N N . GLN A 1 104 ? 17.344 -27.672 10.812 1 96.44 104 GLN A N 1
ATOM 710 C CA . GLN A 1 104 ? 17.219 -26.375 11.469 1 96.44 104 GLN A CA 1
ATOM 711 C C . GLN A 1 104 ? 15.891 -26.25 12.203 1 96.44 104 GLN A C 1
ATOM 713 O O . GLN A 1 104 ? 14.883 -26.812 11.766 1 96.44 104 GLN A O 1
ATOM 718 N N . LYS A 1 105 ? 15.93 -25.531 13.312 1 97.62 105 LYS A N 1
ATOM 719 C CA . LYS A 1 105 ? 14.75 -25.219 14.117 1 97.62 105 LYS A CA 1
ATOM 720 C C . LYS A 1 105 ? 14.547 -23.719 14.25 1 97.62 105 LYS A C 1
ATOM 722 O O . LYS A 1 105 ? 15.477 -23 14.602 1 97.62 105 LYS A O 1
ATOM 727 N N . CYS A 1 106 ? 13.367 -23.281 13.961 1 98.31 106 CYS A N 1
ATOM 728 C CA . CYS A 1 106 ? 13.039 -21.859 14.047 1 98.31 106 CYS A CA 1
ATOM 729 C C . CYS A 1 106 ? 12.797 -21.453 15.492 1 98.31 106 CYS A C 1
ATOM 731 O O . CYS A 1 106 ? 11.992 -22.078 16.188 1 98.31 106 CYS A O 1
ATOM 733 N N . THR A 1 107 ? 13.414 -20.375 15.906 1 98.38 107 THR A N 1
ATOM 734 C CA . THR A 1 107 ? 13.273 -19.906 17.281 1 98.38 107 THR A CA 1
ATOM 735 C C . THR A 1 107 ? 12.805 -18.453 17.312 1 98.38 107 THR A C 1
ATOM 737 O O . THR A 1 107 ? 13.18 -17.688 18.203 1 98.38 107 THR A O 1
ATOM 740 N N . PHE A 1 108 ? 12.086 -18.047 16.281 1 98.31 108 PHE A N 1
ATOM 741 C CA . PHE A 1 108 ? 11.492 -16.719 16.281 1 98.31 108 PHE A CA 1
ATOM 742 C C . PHE A 1 108 ? 10.68 -16.5 17.562 1 98.31 108 PHE A C 1
ATOM 744 O O . PHE A 1 108 ? 10.141 -17.438 18.125 1 98.31 108 PHE A O 1
ATOM 751 N N . SER A 1 109 ? 10.562 -15.219 17.969 1 97.69 109 SER A N 1
ATOM 752 C CA . SER A 1 109 ? 9.75 -14.867 19.125 1 97.69 109 SER A CA 1
ATOM 753 C C . SER A 1 109 ? 8.266 -15.109 18.859 1 97.69 109 SER A C 1
ATOM 755 O O . SER A 1 109 ? 7.848 -15.195 17.703 1 97.69 109 SER A O 1
ATOM 757 N N . GLU A 1 110 ? 7.523 -15.211 19.984 1 96 110 GLU A N 1
ATOM 758 C CA . GLU A 1 110 ? 6.094 -15.492 19.875 1 96 110 GLU A CA 1
ATOM 759 C C . GLU A 1 110 ? 5.395 -14.469 18.984 1 96 110 GLU A C 1
ATOM 761 O O . GLU A 1 110 ? 5.598 -13.266 19.125 1 96 110 GLU A O 1
ATOM 766 N N . GLY A 1 111 ? 4.641 -15 18.047 1 95.12 111 GLY A N 1
ATOM 767 C CA . GLY A 1 111 ? 3.855 -14.141 17.188 1 95.12 111 GLY A CA 1
ATOM 768 C C . GLY A 1 111 ? 4.598 -13.734 15.922 1 95.12 111 GLY A C 1
ATOM 769 O O . GLY A 1 111 ? 3.988 -13.25 14.961 1 95.12 111 GLY A O 1
ATOM 770 N N . HIS A 1 112 ? 5.898 -13.93 15.859 1 97.56 112 HIS A N 1
ATOM 771 C CA . HIS A 1 112 ? 6.688 -13.539 14.695 1 97.56 112 HIS A CA 1
ATOM 772 C C . HIS A 1 112 ? 6.883 -14.711 13.75 1 97.56 112 HIS A C 1
ATOM 774 O O . HIS A 1 112 ? 6.941 -15.867 14.18 1 97.56 112 HIS A O 1
ATOM 780 N N . PHE A 1 113 ? 6.918 -14.43 12.5 1 97.88 113 PHE A N 1
ATOM 781 C CA . PHE A 1 113 ? 7.008 -15.422 11.438 1 97.88 113 PHE A CA 1
ATOM 782 C C . PHE A 1 113 ? 7.5 -14.789 10.141 1 97.88 113 PHE A C 1
ATOM 784 O O . PHE A 1 113 ? 7.621 -13.57 10.055 1 97.88 113 PHE A O 1
ATOM 791 N N . TYR A 1 114 ? 7.844 -15.539 9.156 1 96.06 114 TYR A N 1
ATOM 792 C CA . TYR A 1 114 ? 7.891 -15.102 7.77 1 96.06 114 TYR A CA 1
ATOM 793 C C . TYR A 1 114 ? 7.461 -16.234 6.832 1 96.06 114 TYR A C 1
ATOM 795 O O . TYR A 1 114 ? 7.496 -17.406 7.203 1 96.06 114 TYR A O 1
ATOM 803 N N . ASN A 1 115 ? 7.012 -15.906 5.727 1 98.19 115 ASN A N 1
ATOM 804 C CA . ASN A 1 115 ? 6.582 -16.859 4.707 1 98.19 115 ASN A CA 1
ATOM 805 C C . ASN A 1 115 ? 7.766 -17.391 3.902 1 98.19 115 ASN A C 1
ATOM 807 O O . ASN A 1 115 ? 8.383 -16.656 3.129 1 98.19 115 ASN A O 1
ATOM 811 N N . VAL A 1 116 ? 8.016 -18.656 4.059 1 98.25 116 VAL A N 1
ATOM 812 C CA . VAL A 1 116 ? 9.07 -19.281 3.268 1 98.25 116 VAL A CA 1
ATOM 813 C C . VAL A 1 116 ? 8.625 -19.391 1.812 1 98.25 116 VAL A C 1
ATOM 815 O O . VAL A 1 116 ? 9.43 -19.203 0.894 1 98.25 116 VAL A O 1
ATOM 818 N N . GLY A 1 117 ? 7.383 -19.734 1.615 1 98 117 GLY A N 1
ATOM 819 C CA . GLY A 1 117 ? 6.785 -19.797 0.291 1 98 117 GLY A CA 1
ATOM 820 C C . GLY A 1 117 ? 6.086 -18.5 -0.108 1 98 117 GLY A C 1
ATOM 821 O O . GLY A 1 117 ? 6.641 -17.422 0.055 1 98 117 GLY A O 1
ATOM 822 N N . ALA A 1 118 ? 4.895 -18.594 -0.665 1 97.62 118 ALA A N 1
ATOM 823 C CA . ALA A 1 118 ? 4.129 -17.469 -1.17 1 97.62 118 ALA A CA 1
ATOM 824 C C . ALA A 1 118 ? 3.994 -16.375 -0.106 1 97.62 118 ALA A C 1
ATOM 826 O O . ALA A 1 118 ? 3.744 -16.672 1.065 1 97.62 118 ALA A O 1
ATOM 827 N N . THR A 1 119 ? 4.176 -15.109 -0.572 1 96 119 THR A N 1
ATOM 828 C CA . THR A 1 119 ? 4.254 -14.031 0.411 1 96 119 THR A CA 1
ATOM 829 C C . THR A 1 119 ? 3.154 -13 0.174 1 96 119 THR A C 1
ATOM 831 O O . THR A 1 119 ? 2.795 -12.25 1.084 1 96 119 THR A O 1
ATOM 834 N N . ARG A 1 120 ? 2.637 -12.969 -1 1 95.75 120 ARG A N 1
ATOM 835 C CA . ARG A 1 120 ? 1.67 -11.914 -1.307 1 95.75 120 ARG A CA 1
ATOM 836 C C . ARG A 1 120 ? 0.594 -12.422 -2.262 1 95.75 120 ARG A C 1
ATOM 838 O O . ARG A 1 120 ? 0.789 -13.43 -2.945 1 95.75 120 ARG A O 1
ATOM 845 N N . ILE A 1 121 ? -0.55 -11.781 -2.227 1 97.38 121 ILE A N 1
ATOM 846 C CA . ILE A 1 121 ? -1.714 -12.109 -3.039 1 97.38 121 ILE A CA 1
ATOM 847 C C . ILE A 1 121 ? -2.186 -10.875 -3.801 1 97.38 121 ILE A C 1
ATOM 849 O O . ILE A 1 121 ? -2.645 -9.906 -3.193 1 97.38 121 ILE A O 1
ATOM 853 N N . PRO A 1 122 ? -2.09 -10.906 -5.16 1 95.75 122 PRO A N 1
ATOM 854 C CA . PRO A 1 122 ? -2.705 -9.812 -5.918 1 95.75 122 PRO A CA 1
ATOM 855 C C . PRO A 1 122 ? -4.215 -9.719 -5.703 1 95.75 122 PRO A C 1
ATOM 857 O O . PRO A 1 122 ? -4.891 -10.75 -5.605 1 95.75 122 PRO A O 1
ATOM 860 N N . GLN A 1 123 ? -4.758 -8.586 -5.758 1 94.19 123 GLN A N 1
ATOM 861 C CA . GLN A 1 123 ? -6.148 -8.328 -5.398 1 94.19 123 GLN A CA 1
ATOM 862 C C . GLN A 1 123 ? -7.105 -8.992 -6.387 1 94.19 123 GLN A C 1
ATOM 864 O O . GLN A 1 123 ? -8.273 -9.234 -6.062 1 94.19 123 GLN A O 1
ATOM 869 N N . SER A 1 124 ? -6.68 -9.344 -7.609 1 93.25 124 SER A N 1
ATOM 870 C CA . SER A 1 124 ? -7.574 -9.938 -8.602 1 93.25 124 SER A CA 1
ATOM 871 C C . SER A 1 124 ? -7.52 -11.461 -8.555 1 93.25 124 SER A C 1
ATOM 873 O O . SER A 1 124 ? -8.281 -12.133 -9.25 1 93.25 124 SER A O 1
ATOM 875 N N . HIS A 1 125 ? -6.613 -12.016 -7.793 1 96 125 HIS A N 1
ATOM 876 C CA . HIS A 1 125 ? -6.477 -13.469 -7.719 1 96 125 HIS A CA 1
ATOM 877 C C . HIS A 1 125 ? -7.633 -14.086 -6.941 1 96 125 HIS A C 1
ATOM 879 O O . HIS A 1 125 ? -8.062 -13.547 -5.918 1 96 125 HIS A O 1
ATOM 885 N N . ILE A 1 126 ? -8.062 -15.281 -7.367 1 96.69 126 ILE A N 1
ATOM 886 C CA . ILE A 1 126 ? -9.172 -15.969 -6.715 1 96.69 126 ILE A CA 1
ATOM 887 C C . ILE A 1 126 ? -8.75 -16.438 -5.324 1 96.69 126 ILE A C 1
ATOM 889 O O . ILE A 1 126 ? -9.586 -16.859 -4.523 1 96.69 126 ILE A O 1
ATOM 893 N N . THR A 1 127 ? -7.453 -16.391 -5.074 1 98.25 127 THR A N 1
ATOM 894 C CA . THR A 1 127 ? -6.969 -16.656 -3.725 1 98.25 127 THR A CA 1
ATOM 895 C C . THR A 1 127 ? -7.707 -15.805 -2.703 1 98.25 127 THR A C 1
ATOM 897 O O . THR A 1 127 ? -8.047 -16.281 -1.614 1 98.25 127 THR A O 1
ATOM 900 N N . LEU A 1 128 ? -7.953 -14.57 -3.051 1 97 128 LEU A N 1
ATOM 901 C CA . LEU A 1 128 ? -8.656 -13.672 -2.141 1 97 128 LEU A CA 1
ATOM 902 C C . LEU A 1 128 ? -10.117 -14.086 -1.987 1 97 128 LEU A C 1
ATOM 904 O O . LEU A 1 128 ? -10.711 -13.891 -0.927 1 97 128 LEU A O 1
ATOM 908 N N . ASP A 1 129 ? -10.719 -14.672 -3.049 1 96.75 129 ASP A N 1
ATOM 909 C CA . ASP A 1 129 ? -12.078 -15.195 -2.941 1 96.75 129 ASP A CA 1
ATOM 910 C C . ASP A 1 129 ? -12.156 -16.312 -1.898 1 96.75 129 ASP A C 1
ATOM 912 O O . ASP A 1 129 ? -13.109 -16.375 -1.123 1 96.75 129 ASP A O 1
ATOM 916 N N . TYR A 1 130 ? -11.172 -17.109 -1.909 1 98.44 130 TYR A N 1
ATOM 917 C CA . TYR A 1 130 ? -11.164 -18.188 -0.926 1 98.44 130 TYR A CA 1
ATOM 918 C C . TYR A 1 130 ? -10.883 -17.641 0.472 1 98.44 130 TYR A C 1
ATOM 920 O O . TYR A 1 130 ? -11.406 -18.172 1.461 1 98.44 130 TYR A O 1
ATOM 928 N N . CYS A 1 131 ? -10.031 -16.609 0.594 1 98.44 131 CYS A N 1
ATOM 929 C CA . CYS A 1 131 ? -9.867 -15.969 1.896 1 98.44 131 CYS A CA 1
ATOM 930 C C . CYS A 1 131 ? -11.203 -15.477 2.436 1 98.44 131 CYS A C 1
ATOM 932 O O . CYS A 1 131 ? -11.516 -15.68 3.609 1 98.44 131 CYS A O 1
ATOM 934 N N . ARG A 1 132 ? -11.953 -14.859 1.552 1 97.12 132 ARG A N 1
ATOM 935 C CA . ARG A 1 132 ? -13.273 -14.367 1.938 1 97.12 132 ARG A CA 1
ATOM 936 C C . ARG A 1 132 ? -14.188 -15.516 2.342 1 97.12 132 ARG A C 1
ATOM 938 O O . ARG A 1 132 ? -14.836 -15.469 3.393 1 97.12 132 ARG A O 1
ATOM 945 N N . GLU A 1 133 ? -14.219 -16.547 1.513 1 97.25 133 GLU A N 1
ATOM 946 C CA . GLU A 1 133 ? -15.109 -17.688 1.717 1 97.25 133 GLU A CA 1
ATOM 947 C C . GLU A 1 133 ? -14.766 -18.422 3.004 1 97.25 133 GLU A C 1
ATOM 949 O O . GLU A 1 133 ? -15.664 -18.906 3.709 1 97.25 133 GLU A O 1
ATOM 954 N N . LEU A 1 134 ? -13.531 -18.516 3.303 1 98.44 134 LEU A N 1
ATOM 955 C CA . LEU A 1 134 ? -13.07 -19.344 4.418 1 98.44 134 LEU A CA 1
ATOM 956 C C . LEU A 1 134 ? -12.898 -18.5 5.676 1 98.44 134 LEU A C 1
ATOM 958 O O . LEU A 1 134 ? -12.539 -19.031 6.734 1 98.44 134 LEU A O 1
ATOM 962 N N . GLY A 1 135 ? -13.086 -17.203 5.594 1 97.5 135 GLY A N 1
ATOM 963 C CA . GLY A 1 135 ? -13.016 -16.312 6.746 1 97.5 135 GLY A CA 1
ATOM 964 C C . GLY A 1 135 ? -11.602 -16 7.18 1 97.5 135 GLY A C 1
ATOM 965 O O . GLY A 1 135 ? -11.328 -15.859 8.375 1 97.5 135 GLY A O 1
ATOM 966 N N . VAL A 1 136 ? -10.695 -15.992 6.242 1 98.38 136 VAL A N 1
ATOM 967 C CA . VAL A 1 136 ? -9.305 -15.688 6.547 1 98.38 136 VAL A CA 1
ATOM 968 C C . VAL A 1 136 ? -9.086 -14.172 6.523 1 98.38 136 VAL A C 1
ATOM 970 O O . VAL A 1 136 ? -9.344 -13.523 5.504 1 98.38 136 VAL A O 1
ATOM 973 N N . GLU A 1 137 ? -8.617 -13.602 7.652 1 96.88 137 GLU A N 1
ATOM 974 C CA . GLU A 1 137 ? -8.352 -12.164 7.727 1 96.88 137 GLU A CA 1
ATOM 975 C C . GLU A 1 137 ? -7.121 -11.781 6.91 1 96.88 137 GLU A C 1
ATOM 977 O O . GLU A 1 137 ? -6.094 -12.461 6.973 1 96.88 137 GLU A O 1
ATOM 982 N N . ILE A 1 138 ? -7.223 -10.703 6.137 1 96.75 138 ILE A N 1
ATOM 983 C CA . ILE A 1 138 ? -6.117 -10.281 5.285 1 96.75 138 ILE A CA 1
ATOM 984 C C . ILE A 1 138 ? -5.703 -8.852 5.648 1 96.75 138 ILE A C 1
ATOM 986 O O . ILE A 1 138 ? -6.438 -8.141 6.336 1 96.75 138 ILE A O 1
ATOM 990 N N . GLN A 1 139 ? -4.512 -8.438 5.281 1 94 139 GLN A N 1
ATOM 991 C CA . GLN A 1 139 ? -3.977 -7.09 5.445 1 94 139 GLN A CA 1
ATOM 992 C C . GLN A 1 139 ? -3.154 -6.668 4.23 1 94 139 GLN A C 1
ATOM 994 O O . GLN A 1 139 ? -2.732 -7.516 3.439 1 94 139 GLN A O 1
ATOM 999 N N . GLY A 1 140 ? -2.996 -5.398 4.129 1 91.69 140 GLY A N 1
ATOM 1000 C CA . GLY A 1 140 ? -2.238 -4.883 3 1 91.69 140 GLY A CA 1
ATOM 1001 C C . GLY A 1 140 ? -0.774 -5.273 3.035 1 91.69 140 GLY A C 1
ATOM 1002 O O . GLY A 1 140 ? -0.173 -5.355 4.109 1 91.69 140 GLY A O 1
ATOM 1003 N N . PHE A 1 141 ? -0.219 -5.547 1.807 1 90.56 141 PHE A N 1
ATOM 1004 C CA . PHE A 1 141 ? 1.185 -5.84 1.544 1 90.56 141 PHE A CA 1
ATOM 1005 C C . PHE A 1 141 ? 1.751 -4.887 0.498 1 90.56 141 PHE A C 1
ATOM 1007 O O . PHE A 1 141 ? 1.267 -4.84 -0.635 1 90.56 141 PHE A O 1
ATOM 1014 N N . GLY A 1 142 ? 2.674 -4.055 0.816 1 82.88 142 GLY A N 1
ATOM 1015 C CA . GLY A 1 142 ? 3.236 -3.125 -0.15 1 82.88 142 GLY A CA 1
ATOM 1016 C C . GLY A 1 142 ? 4.473 -3.662 -0.847 1 82.88 142 GLY A C 1
ATOM 1017 O O . GLY A 1 142 ? 5.438 -4.059 -0.191 1 82.88 142 GLY A O 1
ATOM 1018 N N . ASN A 1 143 ? 4.445 -3.668 -2.162 1 85.44 143 ASN A N 1
ATOM 1019 C CA . ASN A 1 143 ? 5.578 -4.156 -2.945 1 85.44 143 ASN A CA 1
ATOM 1020 C C . ASN A 1 143 ? 6.746 -3.174 -2.918 1 85.44 143 ASN A C 1
ATOM 1022 O O . ASN A 1 143 ? 7.906 -3.578 -2.994 1 85.44 143 ASN A O 1
ATOM 1026 N N . GLN A 1 144 ? 6.367 -1.971 -2.877 1 86.5 144 GLN A N 1
ATOM 1027 C CA . GLN A 1 144 ? 7.383 -0.934 -3.012 1 86.5 144 GLN A CA 1
ATOM 1028 C C . GLN A 1 144 ? 7.32 0.053 -1.849 1 86.5 144 GLN A C 1
ATOM 1030 O O . GLN A 1 144 ? 6.285 0.181 -1.191 1 86.5 144 GLN A O 1
ATOM 1035 N N . ASN A 1 145 ? 8.43 0.601 -1.602 1 94 145 ASN A N 1
ATOM 1036 C CA . ASN A 1 145 ? 8.555 1.654 -0.599 1 94 145 ASN A CA 1
ATOM 1037 C C . ASN A 1 145 ? 9.562 2.717 -1.021 1 94 145 ASN A C 1
ATOM 1039 O O . ASN A 1 145 ? 10.695 2.393 -1.372 1 94 145 ASN A O 1
ATOM 1043 N N . ALA A 1 146 ? 9.164 3.932 -0.96 1 95.19 146 ALA A N 1
ATOM 1044 C CA . ALA A 1 146 ? 9.961 5.059 -1.437 1 95.19 146 ALA A CA 1
ATOM 1045 C C . ALA A 1 146 ? 11.305 5.133 -0.71 1 95.19 146 ALA A C 1
ATOM 1047 O O . ALA A 1 146 ? 12.289 5.621 -1.265 1 95.19 146 ALA A O 1
ATOM 1048 N N . ASN A 1 147 ? 11.367 4.629 0.495 1 96.38 147 ASN A N 1
ATOM 1049 C CA . ASN A 1 147 ? 12.562 4.797 1.317 1 96.38 147 ASN A CA 1
ATOM 1050 C C . ASN A 1 147 ? 13.5 3.602 1.196 1 96.38 147 ASN A C 1
ATOM 1052 O O . ASN A 1 147 ? 14.609 3.621 1.732 1 96.38 147 ASN A O 1
ATOM 1056 N N . THR A 1 148 ? 13.078 2.525 0.52 1 97.25 148 THR A N 1
ATOM 1057 C CA . THR A 1 148 ? 13.984 1.404 0.307 1 97.25 148 THR A CA 1
ATOM 1058 C C . THR A 1 148 ? 15.078 1.774 -0.689 1 97.25 148 THR A C 1
ATOM 1060 O O . THR A 1 148 ? 15.062 2.865 -1.263 1 97.25 148 THR A O 1
ATOM 1063 N N . TYR A 1 149 ? 16.062 0.838 -0.889 1 98.19 149 TYR A N 1
ATOM 1064 C CA . TYR A 1 149 ? 17.25 1.171 -1.683 1 98.19 149 TYR A CA 1
ATOM 1065 C C . TYR A 1 149 ? 17.312 0.317 -2.943 1 98.19 149 TYR A C 1
ATOM 1067 O O . TYR A 1 149 ? 16.797 -0.805 -2.969 1 98.19 149 TYR A O 1
ATOM 1075 N N . VAL A 1 150 ? 17.875 0.892 -3.924 1 98.12 150 VAL A N 1
ATOM 1076 C CA . VAL A 1 150 ? 18.469 0.121 -5.012 1 98.12 150 VAL A CA 1
ATOM 1077 C C . VAL A 1 150 ? 20 0.201 -4.926 1 98.12 150 VAL A C 1
ATOM 1079 O O . VAL A 1 150 ? 20.547 1.254 -4.605 1 98.12 150 VAL A O 1
ATOM 1082 N N . ASN A 1 151 ? 20.609 -0.87 -5.094 1 98.56 151 ASN A N 1
ATOM 1083 C CA . ASN A 1 151 ? 22.062 -1.012 -5.051 1 98.56 151 ASN A CA 1
ATOM 1084 C C . ASN A 1 151 ? 22.562 -1.954 -6.137 1 98.56 151 ASN A C 1
ATOM 1086 O O . ASN A 1 151 ? 22.422 -3.174 -6.023 1 98.56 151 ASN A O 1
ATOM 1090 N N . TYR A 1 152 ? 23.156 -1.406 -7.188 1 98.12 152 TYR A N 1
ATOM 1091 C CA . TYR A 1 152 ? 23.578 -2.18 -8.359 1 98.12 152 TYR A CA 1
ATOM 1092 C C . TYR A 1 152 ? 25.016 -1.865 -8.734 1 98.12 152 TYR A C 1
ATOM 1094 O O . TYR A 1 152 ? 25.484 -0.743 -8.539 1 98.12 152 TYR A O 1
ATOM 1102 N N . GLN A 1 153 ? 25.641 -2.875 -9.281 1 97.56 153 GLN A N 1
ATOM 1103 C CA . GLN A 1 153 ? 26.953 -2.648 -9.891 1 97.56 153 GLN A CA 1
ATOM 1104 C C . GLN A 1 153 ? 26.812 -2.033 -11.273 1 97.56 153 GLN A C 1
ATOM 1106 O O . GLN A 1 153 ? 25.875 -2.369 -12.016 1 97.56 153 GLN A O 1
ATOM 1111 N N . SER A 1 154 ? 27.656 -1.1 -11.57 1 96.44 154 SER A N 1
ATOM 1112 C CA . SER A 1 154 ? 27.719 -0.465 -12.883 1 96.44 154 SER A CA 1
ATOM 1113 C C . SER A 1 154 ? 29.094 0.123 -13.156 1 96.44 154 SER A C 1
ATOM 1115 O O . SER A 1 154 ? 30.016 -0.058 -12.359 1 96.44 154 SER A O 1
ATOM 1117 N N . ASP A 1 155 ? 29.281 0.699 -14.344 1 95.19 155 ASP A N 1
ATOM 1118 C CA . ASP A 1 155 ? 30.531 1.343 -14.703 1 95.19 155 ASP A CA 1
ATOM 1119 C C . ASP A 1 155 ? 30.484 2.846 -14.438 1 95.19 155 ASP A C 1
ATOM 1121 O O . ASP A 1 155 ? 31.266 3.611 -14.992 1 95.19 155 ASP A O 1
ATOM 1125 N N . THR A 1 156 ? 29.516 3.256 -13.602 1 97.06 156 THR A N 1
ATOM 1126 C CA . THR A 1 156 ? 29.344 4.672 -13.281 1 97.06 156 THR A CA 1
ATOM 1127 C C . THR A 1 156 ? 29.75 4.949 -11.836 1 97.06 156 THR A C 1
ATOM 1129 O O . THR A 1 156 ? 30.078 4.027 -11.086 1 97.06 156 THR A O 1
ATOM 1132 N N . SER A 1 157 ? 29.719 6.258 -11.469 1 96.81 157 SER A N 1
ATOM 1133 C CA . SER A 1 157 ? 30.062 6.656 -10.102 1 96.81 157 SER A CA 1
ATOM 1134 C C . SER A 1 157 ? 29.016 6.164 -9.109 1 96.81 157 SER A C 1
ATOM 1136 O O . SER A 1 157 ? 29.25 6.18 -7.898 1 96.81 157 SER A O 1
ATOM 1138 N N . LEU A 1 158 ? 27.891 5.652 -9.609 1 97.81 158 LEU A N 1
ATOM 1139 C CA . LEU A 1 158 ? 26.812 5.184 -8.75 1 97.81 158 LEU A CA 1
ATOM 1140 C C . LEU A 1 158 ? 27 3.705 -8.406 1 97.81 158 LEU A C 1
ATOM 1142 O O . LEU A 1 158 ? 26.219 3.143 -7.637 1 97.81 158 LEU A O 1
ATOM 1146 N N . SER A 1 159 ? 28.047 3.057 -8.922 1 98.06 159 SER A N 1
ATOM 1147 C CA . SER A 1 159 ? 28.266 1.626 -8.734 1 98.06 159 SER A CA 1
ATOM 1148 C C . SER A 1 159 ? 28.391 1.274 -7.258 1 98.06 159 SER A C 1
ATOM 1150 O O . SER A 1 159 ? 29.219 1.853 -6.547 1 98.06 159 SER A O 1
ATOM 1152 N N . GLY A 1 160 ? 27.562 0.417 -6.824 1 97.62 160 GLY A N 1
ATOM 1153 C CA . G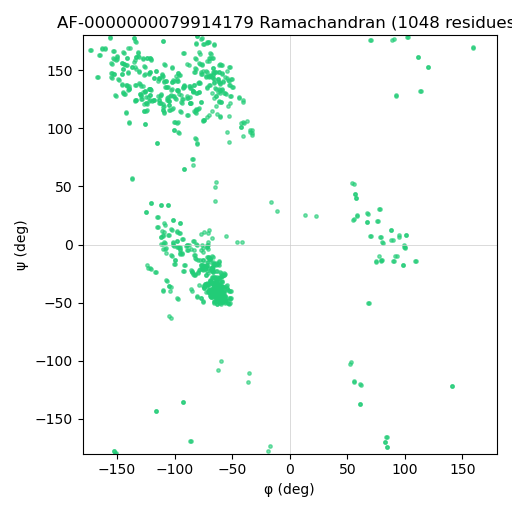LY A 1 160 ? 27.656 -0.095 -5.465 1 97.62 160 GLY A CA 1
ATOM 1154 C C . GLY A 1 160 ? 27.094 0.862 -4.43 1 97.62 160 GLY A C 1
ATOM 1155 O O . GLY A 1 160 ? 27.203 0.611 -3.227 1 97.62 160 GLY A O 1
ATOM 1156 N N . GLN A 1 161 ? 26.5 1.935 -4.883 1 97.62 161 GLN A N 1
ATOM 1157 C CA . GLN A 1 161 ? 25.906 2.889 -3.955 1 97.62 161 GLN A CA 1
ATOM 1158 C C . GLN A 1 161 ? 24.438 2.566 -3.701 1 97.62 161 GLN A C 1
ATOM 1160 O O . GLN A 1 161 ? 23.703 2.199 -4.625 1 97.62 161 GLN A O 1
ATOM 1165 N N . SER A 1 162 ? 24.094 2.68 -2.396 1 98.19 162 SER A N 1
ATOM 1166 C CA . SER A 1 162 ? 22.672 2.582 -2.072 1 98.19 162 SER A CA 1
ATOM 1167 C C . SER A 1 162 ? 21.953 3.898 -2.35 1 98.19 162 SER A C 1
ATOM 1169 O O . SER A 1 162 ? 22.281 4.926 -1.747 1 98.19 162 SER A O 1
ATOM 1171 N N . VAL A 1 163 ? 21.031 3.844 -3.287 1 98 163 VAL A N 1
ATOM 1172 C CA . VAL A 1 163 ? 20.188 4.98 -3.662 1 98 163 VAL A CA 1
ATOM 1173 C C . VAL A 1 163 ? 18.734 4.715 -3.268 1 98 163 VAL A C 1
ATOM 1175 O O . VAL A 1 163 ? 18.203 3.643 -3.555 1 98 163 VAL A O 1
ATOM 1178 N N . THR A 1 164 ? 18.094 5.668 -2.518 1 97.06 164 THR A N 1
ATOM 1179 C CA . THR A 1 164 ? 16.703 5.438 -2.18 1 97.06 164 THR A CA 1
ATOM 1180 C C . THR A 1 164 ? 15.852 5.289 -3.441 1 97.06 164 THR A C 1
ATOM 1182 O O . THR A 1 164 ? 16.125 5.926 -4.461 1 97.06 164 THR A O 1
ATOM 1185 N N . TYR A 1 165 ? 14.852 4.48 -3.318 1 97 165 TYR A N 1
ATOM 1186 C CA . TYR A 1 165 ? 13.969 4.227 -4.449 1 97 165 TYR A CA 1
ATOM 1187 C C . TYR A 1 165 ? 13.367 5.523 -4.977 1 97 165 TYR A C 1
ATOM 1189 O O . TYR A 1 165 ? 13.266 5.723 -6.191 1 97 165 TYR A O 1
ATOM 1197 N N . ARG A 1 166 ? 12.969 6.461 -4.117 1 96.75 166 ARG A N 1
ATOM 1198 C CA . ARG A 1 166 ? 12.383 7.734 -4.523 1 96.75 166 ARG A CA 1
ATOM 1199 C C . ARG A 1 166 ? 13.391 8.57 -5.305 1 96.75 166 ARG A C 1
ATOM 1201 O O . ARG A 1 166 ? 13.031 9.242 -6.273 1 96.75 166 ARG A O 1
ATOM 1208 N N . ALA A 1 167 ? 14.602 8.602 -4.859 1 97.44 167 ALA A N 1
ATOM 1209 C CA . ALA A 1 167 ? 15.617 9.391 -5.562 1 97.44 167 ALA A CA 1
ATOM 1210 C C . ALA A 1 167 ? 15.867 8.836 -6.961 1 97.44 167 ALA A C 1
ATOM 1212 O O . ALA A 1 167 ? 15.977 9.594 -7.93 1 97.44 167 ALA A O 1
ATOM 1213 N N . ALA A 1 168 ? 15.977 7.516 -6.996 1 97.88 168 ALA A N 1
ATOM 1214 C CA . ALA A 1 168 ? 16.156 6.871 -8.297 1 97.88 168 ALA A CA 1
ATOM 1215 C C . ALA A 1 168 ? 15.016 7.223 -9.242 1 97.88 168 ALA A C 1
ATOM 1217 O O . ALA A 1 168 ? 15.242 7.57 -10.398 1 97.88 168 ALA A O 1
ATOM 1218 N N . LYS A 1 169 ? 13.836 7.156 -8.789 1 97.5 169 LYS A N 1
ATOM 1219 C CA . LYS A 1 169 ? 12.664 7.445 -9.609 1 97.5 169 LYS A CA 1
ATOM 1220 C C . LYS A 1 169 ? 12.641 8.914 -10.031 1 97.5 169 LYS A C 1
ATOM 1222 O O . LYS A 1 169 ? 12.406 9.227 -11.203 1 97.5 169 LYS A O 1
ATOM 1227 N N . ALA A 1 170 ? 12.844 9.805 -9.047 1 97.88 170 ALA A N 1
ATOM 1228 C CA . ALA A 1 170 ? 12.797 11.242 -9.336 1 97.88 170 ALA A CA 1
ATOM 1229 C C . ALA A 1 170 ? 13.781 11.609 -10.438 1 97.88 170 ALA A C 1
ATOM 1231 O O . ALA A 1 170 ? 13.414 12.289 -11.406 1 97.88 170 ALA A O 1
ATOM 1232 N N . ASP A 1 171 ? 14.984 11.133 -10.305 1 98.38 171 ASP A N 1
ATOM 1233 C CA . ASP A 1 171 ? 16.016 11.477 -11.289 1 98.38 171 ASP A CA 1
ATOM 1234 C C . ASP A 1 171 ? 15.711 10.844 -12.641 1 98.38 171 ASP A C 1
ATOM 1236 O O . ASP A 1 171 ? 15.836 11.5 -13.68 1 98.38 171 ASP A O 1
ATOM 1240 N N . THR A 1 172 ? 15.336 9.586 -12.633 1 98.25 172 THR A N 1
ATOM 1241 C CA . THR A 1 172 ? 15.07 8.883 -13.883 1 98.25 172 THR A CA 1
ATOM 1242 C C . THR A 1 172 ? 13.891 9.523 -14.617 1 98.25 172 THR A C 1
ATOM 1244 O O . THR A 1 172 ? 13.992 9.836 -15.805 1 98.25 172 THR A O 1
ATOM 1247 N N . PHE A 1 173 ? 12.781 9.711 -13.945 1 98.12 173 PHE A N 1
ATOM 1248 C CA . PHE A 1 173 ? 11.602 10.305 -14.562 1 98.12 173 PHE A CA 1
ATOM 1249 C C . PHE A 1 173 ? 11.875 11.75 -14.969 1 98.12 173 PHE A C 1
ATOM 1251 O O . PHE A 1 173 ? 11.375 12.211 -16 1 98.12 173 PHE A O 1
ATOM 1258 N N . GLY A 1 174 ? 12.641 12.461 -14.125 1 98.44 174 GLY A N 1
ATOM 1259 C CA . GLY A 1 174 ? 13.031 13.82 -14.477 1 98.44 174 GLY A CA 1
ATOM 1260 C C . GLY A 1 174 ? 13.828 13.898 -15.766 1 98.44 174 GLY A C 1
ATOM 1261 O O . GLY A 1 174 ? 13.461 14.641 -16.672 1 98.44 174 GLY A O 1
ATOM 1262 N N . TYR A 1 175 ? 14.875 13.109 -15.883 1 98.44 175 TYR A N 1
ATOM 1263 C CA . TYR A 1 175 ? 15.742 13.156 -17.047 1 98.44 175 TYR A CA 1
ATOM 1264 C C . TYR A 1 175 ? 15.023 12.617 -18.281 1 98.44 175 TYR A C 1
ATOM 1266 O O . TYR A 1 175 ? 15.211 13.133 -19.391 1 98.44 175 TYR A O 1
ATOM 1274 N N . MET A 1 176 ? 14.242 11.594 -18.141 1 97.81 176 MET A N 1
ATOM 1275 C CA . MET A 1 176 ? 13.445 11.086 -19.25 1 97.81 176 MET A CA 1
ATOM 1276 C C . MET A 1 176 ? 12.516 12.164 -19.797 1 97.81 176 MET A C 1
ATOM 1278 O O . MET A 1 176 ? 12.391 12.336 -21 1 97.81 176 MET A O 1
ATOM 1282 N N . SER A 1 177 ? 11.852 12.844 -18.875 1 98.62 177 SER A N 1
ATOM 1283 C CA . SER A 1 177 ? 10.93 13.906 -19.25 1 98.62 177 SER A CA 1
ATOM 1284 C C . SER A 1 177 ? 11.672 15.047 -19.953 1 98.62 177 SER A C 1
ATOM 1286 O O . SER A 1 177 ? 11.195 15.578 -20.953 1 98.62 177 SER A O 1
ATOM 1288 N N . GLU A 1 178 ? 12.828 15.414 -19.406 1 98.62 178 GLU A N 1
ATOM 1289 C CA . GLU A 1 178 ? 13.648 16.453 -20.031 1 98.62 178 GLU A CA 1
ATOM 1290 C C . GLU A 1 178 ? 14.023 16.078 -21.453 1 98.62 178 GLU A C 1
ATOM 1292 O O . GLU A 1 178 ? 13.891 16.906 -22.375 1 98.62 178 GLU A O 1
ATOM 1297 N N . LEU A 1 179 ? 14.516 14.852 -21.672 1 98.62 179 LEU A N 1
ATOM 1298 C CA . LEU A 1 179 ? 14.984 14.398 -22.984 1 98.62 179 LEU A CA 1
ATOM 1299 C C . LEU A 1 179 ? 13.844 14.367 -23.984 1 98.62 179 LEU A C 1
ATOM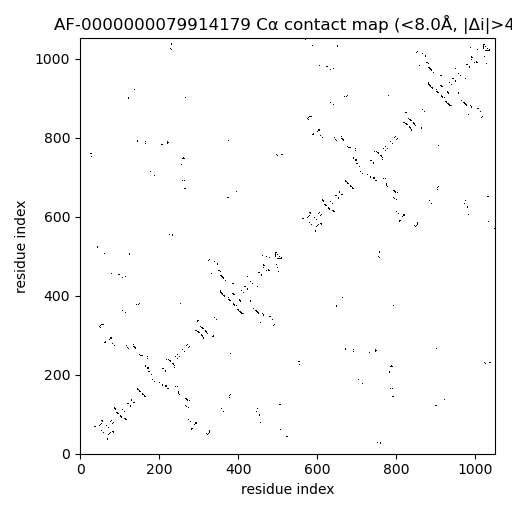 1301 O O . LEU A 1 179 ? 14 14.82 -25.125 1 98.62 179 LEU A O 1
ATOM 1305 N N . LEU A 1 180 ? 12.719 13.812 -23.547 1 98.62 180 LEU A N 1
ATOM 1306 C CA . LEU A 1 180 ? 11.578 13.727 -24.469 1 98.62 180 LEU A CA 1
ATOM 1307 C C . LEU A 1 180 ? 11.062 15.117 -24.812 1 98.62 180 LEU A C 1
ATOM 1309 O O . LEU A 1 180 ? 10.711 15.383 -25.969 1 98.62 180 LEU A O 1
ATOM 1313 N N . LYS A 1 181 ? 10.977 16 -23.828 1 98.38 181 LYS A N 1
ATOM 1314 C CA . LYS A 1 181 ? 10.555 17.375 -24.094 1 98.38 181 LYS A CA 1
ATOM 1315 C C . LYS A 1 181 ? 11.516 18.062 -25.062 1 98.38 181 LYS A C 1
ATOM 1317 O O . LYS A 1 181 ? 11.086 18.766 -25.984 1 98.38 181 LYS A O 1
ATOM 1322 N N . LYS A 1 182 ? 12.797 17.906 -24.844 1 97.75 182 LYS A N 1
ATOM 1323 C CA . LYS A 1 182 ? 13.805 18.484 -25.734 1 97.75 182 LYS A CA 1
ATOM 1324 C C . LYS A 1 182 ? 13.617 18 -27.172 1 97.75 182 LYS A C 1
ATOM 1326 O O . LYS A 1 182 ? 13.625 18.797 -28.109 1 97.75 182 LYS A O 1
ATOM 1331 N N . ALA A 1 183 ? 13.461 16.719 -27.328 1 97.81 183 ALA A N 1
ATOM 1332 C CA . ALA A 1 183 ? 13.266 16.141 -28.656 1 97.81 183 ALA A CA 1
ATOM 1333 C C . ALA A 1 183 ? 12.008 16.703 -29.312 1 97.81 183 ALA A C 1
ATOM 1335 O O . ALA A 1 183 ? 12 16.984 -30.516 1 97.81 183 ALA A O 1
ATOM 1336 N N . THR A 1 184 ? 10.953 16.797 -28.562 1 97.06 184 THR A N 1
ATOM 1337 C CA . THR A 1 184 ? 9.688 17.328 -29.047 1 97.06 184 THR A CA 1
ATOM 1338 C C . THR A 1 184 ? 9.852 18.781 -29.484 1 97.06 184 THR A C 1
ATOM 1340 O O . THR A 1 184 ? 9.422 19.172 -30.562 1 97.06 184 THR A O 1
ATOM 1343 N N . ASP A 1 185 ? 10.531 19.547 -28.688 1 95.56 185 ASP A N 1
ATOM 1344 C CA . ASP A 1 185 ? 10.719 20.969 -28.938 1 95.56 185 ASP A CA 1
ATOM 1345 C C . ASP A 1 185 ? 11.594 21.203 -30.172 1 95.56 185 ASP A C 1
ATOM 1347 O O . ASP A 1 185 ? 11.438 22.188 -30.891 1 95.56 185 ASP A O 1
ATOM 1351 N N . GLN A 1 186 ? 12.445 20.281 -30.453 1 95.44 186 GLN A N 1
ATOM 1352 C CA . GLN A 1 186 ? 13.375 20.391 -31.578 1 95.44 186 GLN A CA 1
ATOM 1353 C C . GLN A 1 186 ? 12.742 19.906 -32.875 1 95.44 186 GLN A C 1
ATOM 1355 O O . GLN A 1 186 ? 13.367 19.953 -33.938 1 95.44 186 GLN A O 1
ATOM 1360 N N . GLY A 1 187 ? 11.523 19.391 -32.812 1 96 187 GLY A N 1
ATOM 1361 C CA . GLY A 1 187 ? 10.789 19 -34 1 96 187 GLY A CA 1
ATOM 1362 C C . GLY A 1 187 ? 11.078 17.578 -34.438 1 96 187 GLY A C 1
ATOM 1363 O O . GLY A 1 187 ? 10.68 17.156 -35.531 1 96 187 GLY A O 1
ATOM 1364 N N . ALA A 1 188 ? 11.734 16.828 -33.562 1 95.44 188 ALA A N 1
ATOM 1365 C CA . ALA A 1 188 ? 12.133 15.477 -33.906 1 95.44 188 ALA A CA 1
ATOM 1366 C C . ALA A 1 188 ? 10.914 14.57 -34.094 1 95.44 188 ALA A C 1
ATOM 1368 O O . ALA A 1 188 ? 11 13.531 -34.75 1 95.44 188 ALA A O 1
ATOM 1369 N N . LEU A 1 189 ? 9.75 14.961 -33.5 1 97.25 189 LEU A N 1
ATOM 1370 C CA . LEU A 1 189 ? 8.57 14.102 -33.5 1 97.25 189 LEU A CA 1
ATOM 1371 C C . LEU A 1 189 ? 7.438 14.719 -34.312 1 97.25 189 LEU A C 1
ATOM 1373 O O . LEU A 1 189 ? 6.273 14.359 -34.125 1 97.25 189 LEU A O 1
ATOM 1377 N N . ASP A 1 190 ? 7.77 15.57 -35.219 1 96.56 190 ASP A N 1
ATOM 1378 C CA . ASP A 1 190 ? 6.777 16.312 -36 1 96.56 190 ASP A CA 1
ATOM 1379 C C . ASP A 1 190 ? 6.059 15.406 -36.969 1 96.56 190 ASP A C 1
ATOM 1381 O O . ASP A 1 190 ? 4.961 15.734 -37.438 1 96.56 190 ASP A O 1
ATOM 1385 N N . GLN A 1 191 ? 6.656 14.352 -37.344 1 94.94 191 GLN A N 1
ATOM 1386 C CA . GLN A 1 191 ? 6.027 13.445 -38.281 1 94.94 191 GLN A CA 1
ATOM 1387 C C . GLN A 1 191 ? 4.93 12.625 -37.625 1 94.94 191 GLN A C 1
ATOM 1389 O O . GLN A 1 191 ? 4.082 12.047 -38.312 1 94.94 191 GLN A O 1
ATOM 1394 N N . VAL A 1 192 ? 4.961 12.562 -36.281 1 95.12 192 VAL A N 1
ATOM 1395 C CA . VAL A 1 192 ? 4.039 11.664 -35.594 1 95.12 192 VAL A CA 1
ATOM 1396 C C . VAL A 1 192 ? 3.08 12.477 -34.719 1 95.12 192 VAL A C 1
ATOM 1398 O O . VAL A 1 192 ? 1.942 12.062 -34.5 1 95.12 192 VAL A O 1
ATOM 1401 N N . LEU A 1 193 ? 3.486 13.648 -34.344 1 97 193 LEU A N 1
ATOM 1402 C CA . LEU A 1 193 ? 2.693 14.445 -33.406 1 97 193 LEU A CA 1
ATOM 1403 C C . LEU A 1 193 ? 2.314 15.781 -34.031 1 97 193 LEU A C 1
ATOM 1405 O O . LEU A 1 193 ? 3.16 16.469 -34.594 1 97 193 LEU A O 1
ATOM 1409 N N . THR A 1 194 ? 1.031 16.141 -33.875 1 96.88 194 THR A N 1
ATOM 1410 C CA . THR A 1 194 ? 0.594 17.484 -34.219 1 96.88 194 THR A CA 1
ATOM 1411 C C . THR A 1 194 ? 1.039 18.5 -33.156 1 96.88 194 THR A C 1
ATOM 1413 O O . THR A 1 194 ? 1.572 18.109 -32.125 1 96.88 194 THR A O 1
ATOM 1416 N N . GLN A 1 195 ? 0.821 19.797 -33.469 1 96.88 195 GLN A N 1
ATOM 1417 C CA . GLN A 1 195 ? 1.168 20.828 -32.5 1 96.88 195 GLN A CA 1
ATOM 1418 C C . GLN A 1 195 ? 0.348 20.672 -31.219 1 96.88 195 GLN A C 1
ATOM 1420 O O . GLN A 1 195 ? 0.868 20.859 -30.109 1 96.88 195 GLN A O 1
ATOM 1425 N N . GLU A 1 196 ? -0.927 20.297 -31.359 1 96.12 196 GLU A N 1
ATOM 1426 C CA . GLU A 1 196 ? -1.791 20.078 -30.203 1 96.12 196 GLU A CA 1
ATOM 1427 C C . GLU A 1 196 ? -1.282 18.922 -29.359 1 96.12 196 GLU A C 1
ATOM 1429 O O . GLU A 1 196 ? -1.326 18.984 -28.125 1 96.12 196 GLU A O 1
ATOM 1434 N N . ASP A 1 197 ? -0.788 17.875 -30.047 1 96.81 197 ASP A N 1
ATOM 1435 C CA . ASP A 1 197 ? -0.198 16.734 -29.344 1 96.81 197 ASP A CA 1
ATOM 1436 C C . ASP A 1 197 ? 1.033 17.172 -28.547 1 96.81 197 ASP A C 1
ATOM 1438 O O . ASP A 1 197 ? 1.191 16.781 -27.375 1 96.81 197 ASP A O 1
ATOM 1442 N N . LYS A 1 198 ? 1.847 17.938 -29.172 1 97.81 198 LYS A N 1
ATOM 1443 C CA . LYS A 1 198 ? 3.102 18.375 -28.562 1 97.81 198 LYS A CA 1
ATOM 1444 C C . LYS A 1 198 ? 2.844 19.25 -27.344 1 97.81 198 LYS A C 1
ATOM 1446 O O . LYS A 1 198 ? 3.539 19.141 -26.328 1 97.81 198 LYS A O 1
ATOM 1451 N N . ASP A 1 199 ? 1.855 20.141 -27.438 1 96.88 199 ASP A N 1
ATOM 1452 C CA . ASP A 1 199 ? 1.5 21 -26.312 1 96.88 199 ASP A CA 1
ATOM 1453 C C . ASP A 1 199 ? 1.012 20.156 -25.125 1 96.88 199 ASP A C 1
ATOM 1455 O O . ASP A 1 199 ? 1.427 20.391 -23.984 1 96.88 199 ASP A O 1
ATOM 1459 N N . ALA A 1 200 ? 0.123 19.203 -25.359 1 97.19 200 ALA A N 1
ATOM 1460 C CA . ALA A 1 200 ? -0.396 18.328 -24.328 1 97.19 200 ALA A CA 1
ATOM 1461 C C . ALA A 1 200 ? 0.721 17.484 -23.703 1 97.19 200 ALA A C 1
ATOM 1463 O O . ALA A 1 200 ? 0.781 17.328 -22.484 1 97.19 200 ALA A O 1
ATOM 1464 N N . LEU A 1 201 ? 1.553 16.953 -24.562 1 97.5 201 LEU A N 1
ATOM 1465 C CA . LEU A 1 201 ? 2.682 16.156 -24.094 1 97.5 201 LEU A CA 1
ATOM 1466 C C . LEU A 1 201 ? 3.613 16.984 -23.219 1 97.5 201 LEU A C 1
ATOM 1468 O O . LEU A 1 201 ? 4.07 16.531 -22.172 1 97.5 201 LEU A O 1
ATOM 1472 N N . SER A 1 202 ? 3.906 18.188 -23.672 1 97.12 202 SER A N 1
ATOM 1473 C CA . SER A 1 202 ? 4.785 19.094 -22.938 1 97.12 202 SER A CA 1
ATOM 1474 C C . SER A 1 202 ? 4.227 19.391 -21.547 1 97.12 202 SER A C 1
ATOM 1476 O O . SER A 1 202 ? 4.973 19.406 -20.562 1 97.12 202 SER A O 1
ATOM 1478 N N . GLU A 1 203 ? 2.949 19.609 -21.484 1 96.38 203 GLU A N 1
ATOM 1479 C CA . GLU A 1 203 ? 2.305 19.844 -20.203 1 96.38 203 GLU A CA 1
ATOM 1480 C C . GLU A 1 203 ? 2.414 18.625 -19.281 1 96.38 203 GLU A C 1
ATOM 1482 O O . GLU A 1 203 ? 2.729 18.75 -18.109 1 96.38 203 GLU A O 1
ATOM 1487 N N . PHE A 1 204 ? 2.125 17.484 -19.828 1 97 204 PHE A N 1
ATOM 1488 C CA . PHE A 1 204 ? 2.215 16.25 -19.062 1 97 204 PHE A CA 1
ATOM 1489 C C . PHE A 1 204 ? 3.631 16.031 -18.531 1 97 204 PHE A C 1
ATOM 1491 O O . PHE A 1 204 ? 3.828 15.734 -17.359 1 97 204 PHE A O 1
ATOM 1498 N N . LEU A 1 205 ? 4.668 16.203 -19.391 1 98.44 205 LEU A N 1
ATOM 1499 C CA . LEU A 1 205 ? 6.062 15.938 -19.062 1 98.44 205 LEU A CA 1
ATOM 1500 C C . LEU A 1 205 ? 6.559 16.922 -18 1 98.44 205 LEU A C 1
ATOM 1502 O O . LEU A 1 205 ? 7.363 16.547 -17.141 1 98.44 205 LEU A O 1
ATOM 1506 N N . SER A 1 206 ? 6.145 18.203 -18.078 1 97.81 206 SER A N 1
ATOM 1507 C CA . SER A 1 206 ? 6.551 19.203 -17.094 1 97.81 206 SER A CA 1
ATOM 1508 C C . SER A 1 206 ? 6.145 18.781 -15.688 1 97.81 206 SER A C 1
ATOM 1510 O O . SER A 1 206 ? 6.941 18.891 -14.75 1 97.81 206 SER A O 1
ATOM 1512 N N . ASP A 1 207 ? 4.938 18.297 -15.602 1 97.06 207 ASP A N 1
ATOM 1513 C CA . ASP A 1 207 ? 4.438 17.859 -14.297 1 97.06 207 ASP A CA 1
ATOM 1514 C C . ASP A 1 207 ? 5.023 16.5 -13.914 1 97.06 207 ASP A C 1
ATOM 1516 O O . ASP A 1 207 ? 5.52 16.328 -12.797 1 97.06 207 ASP A O 1
ATOM 1520 N N . PHE A 1 208 ? 5.023 15.547 -14.844 1 97.75 208 PHE A N 1
ATOM 1521 C CA . PHE A 1 208 ? 5.473 14.18 -14.602 1 97.75 208 PHE A CA 1
ATOM 1522 C C . PHE A 1 208 ? 6.934 14.164 -14.164 1 97.75 208 PHE A C 1
ATOM 1524 O O . PHE A 1 208 ? 7.297 13.438 -13.234 1 97.75 208 PHE A O 1
ATOM 1531 N N . GLY A 1 209 ? 7.762 15.023 -14.789 1 98 209 GLY A N 1
ATOM 1532 C CA . GLY A 1 209 ? 9.195 15.016 -14.523 1 98 209 GLY A CA 1
ATOM 1533 C C . GLY A 1 209 ? 9.617 16.125 -13.57 1 98 209 GLY A C 1
ATOM 1534 O O . GLY A 1 209 ? 10.805 16.25 -13.266 1 98 209 GLY A O 1
ATOM 1535 N N . ASP A 1 210 ? 8.633 16.953 -13.148 1 97.56 210 ASP A N 1
ATOM 1536 C CA . ASP A 1 210 ? 8.938 18.094 -12.297 1 97.56 210 ASP A CA 1
ATOM 1537 C C . ASP A 1 210 ? 9.992 19 -12.938 1 97.56 210 ASP A C 1
ATOM 1539 O O . ASP A 1 210 ? 11.016 19.297 -12.312 1 97.56 210 ASP A O 1
ATOM 1543 N N . LEU A 1 211 ? 9.742 19.391 -14.195 1 98.19 211 LEU A N 1
ATOM 1544 C CA . LEU A 1 211 ? 10.711 20.156 -14.977 1 98.19 211 LEU A CA 1
ATOM 1545 C C . LEU A 1 211 ? 10.641 21.641 -14.641 1 98.19 211 LEU A C 1
ATOM 1547 O O . LEU A 1 211 ? 9.57 22.156 -14.305 1 98.19 211 LEU A O 1
ATOM 1551 N N . SER A 1 212 ? 11.773 22.281 -14.734 1 97 212 SER A N 1
ATOM 1552 C CA . SER A 1 212 ? 11.82 23.75 -14.664 1 97 212 SER A CA 1
ATOM 1553 C C . SER A 1 212 ? 11.117 24.375 -15.852 1 97 212 SER A C 1
ATOM 1555 O O . SER A 1 212 ? 10.742 23.688 -16.797 1 97 212 SER A O 1
ATOM 1557 N N . ASP A 1 213 ? 10.961 25.703 -15.812 1 94.62 213 ASP A N 1
ATOM 1558 C CA . ASP A 1 213 ? 10.242 26.438 -16.844 1 94.62 213 ASP A CA 1
ATOM 1559 C C . ASP A 1 213 ? 10.93 26.312 -18.203 1 94.62 213 ASP A C 1
ATOM 1561 O O . ASP A 1 213 ? 10.266 26.344 -19.234 1 94.62 213 ASP A O 1
ATOM 1565 N N . ASP A 1 214 ? 12.227 26.109 -18.109 1 95.31 214 ASP A N 1
ATOM 1566 C CA . ASP A 1 214 ? 12.953 26.031 -19.375 1 95.31 214 ASP A CA 1
ATOM 1567 C C . ASP A 1 214 ? 13.078 24.578 -19.844 1 95.31 214 ASP A C 1
ATOM 1569 O O . ASP A 1 214 ? 13.836 24.281 -20.766 1 95.31 214 ASP A O 1
ATOM 1573 N N . GLY A 1 215 ? 12.445 23.641 -19.109 1 96.75 215 GLY A N 1
ATOM 1574 C CA . GLY A 1 215 ? 12.305 22.266 -19.578 1 96.75 215 GLY A CA 1
ATOM 1575 C C . GLY A 1 215 ? 13.398 21.359 -19.062 1 96.75 215 GLY A C 1
ATOM 1576 O O . GLY A 1 215 ? 13.508 20.203 -19.5 1 96.75 215 GLY A O 1
ATOM 1577 N N . ARG A 1 216 ? 14.305 21.906 -18.094 1 97 216 ARG A N 1
ATOM 1578 C CA . ARG A 1 216 ? 15.383 21.078 -17.547 1 97 216 ARG A CA 1
ATOM 1579 C C . ARG A 1 216 ? 14.992 20.5 -16.203 1 97 216 ARG A C 1
ATOM 1581 O O . ARG A 1 216 ? 14.195 21.078 -15.461 1 97 216 ARG A O 1
ATOM 1588 N N . TYR A 1 217 ? 15.43 19.203 -15.969 1 98.31 217 TYR A N 1
ATOM 1589 C CA . TYR A 1 217 ? 15.344 18.641 -14.625 1 98.31 217 TYR A CA 1
ATOM 1590 C C . TYR A 1 217 ? 16.516 19.109 -13.758 1 98.3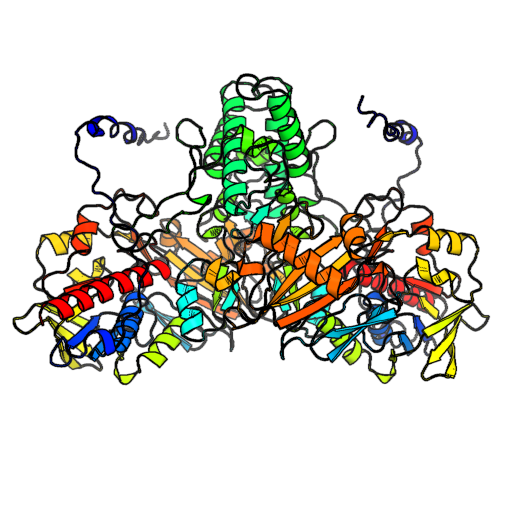1 217 TYR A C 1
ATOM 1592 O O . TYR A 1 217 ? 17.656 18.75 -14.016 1 98.31 217 TYR A O 1
ATOM 1600 N N . LEU A 1 218 ? 16.219 19.875 -12.703 1 96.56 218 LEU A N 1
ATOM 1601 C CA . LEU A 1 218 ? 17.25 20.469 -11.859 1 96.56 218 LEU A CA 1
ATOM 1602 C C . LEU A 1 218 ? 17.25 19.844 -10.469 1 96.56 218 LEU A C 1
ATOM 1604 O O . LEU A 1 218 ? 17.953 20.312 -9.57 1 96.56 218 LEU A O 1
ATOM 1608 N N . GLY A 1 219 ? 16.5 18.875 -10.289 1 94.44 219 GLY A N 1
ATOM 1609 C CA . GLY A 1 219 ? 16.234 18.297 -8.984 1 94.44 219 GLY A CA 1
ATOM 1610 C C . GLY A 1 219 ? 14.805 18.531 -8.516 1 94.44 219 GLY A C 1
ATOM 1611 O O . GLY A 1 219 ? 14.086 19.375 -9.07 1 94.44 219 GLY A O 1
ATOM 1612 N N . SER A 1 220 ? 14.383 17.75 -7.574 1 92.5 220 SER A N 1
ATOM 1613 C CA . SER A 1 220 ? 13.016 17.766 -7.082 1 92.5 220 SER A CA 1
ATOM 1614 C C . SER A 1 220 ? 12.938 17.312 -5.633 1 92.5 220 SER A C 1
ATOM 1616 O O . SER A 1 220 ? 13.719 16.453 -5.203 1 92.5 220 SER A O 1
ATOM 1618 N N . SER A 1 221 ? 11.961 17.906 -4.875 1 91.62 221 SER A N 1
ATOM 1619 C CA . SER A 1 221 ? 11.719 17.391 -3.529 1 91.62 221 SER A CA 1
ATOM 1620 C C . SER A 1 221 ? 11.266 15.938 -3.557 1 91.62 221 SER A C 1
ATOM 1622 O O . SER A 1 221 ? 11.312 15.25 -2.535 1 91.62 221 SER A O 1
ATOM 1624 N N . ARG A 1 222 ? 10.867 15.422 -4.738 1 95.25 222 ARG A N 1
ATOM 1625 C CA . ARG A 1 222 ? 10.445 14.031 -4.895 1 95.25 222 ARG A CA 1
ATOM 1626 C C . ARG A 1 222 ? 11.586 13.078 -4.547 1 95.25 222 ARG A C 1
ATOM 1628 O O . ARG A 1 222 ? 11.352 11.906 -4.254 1 95.25 222 ARG A O 1
ATOM 1635 N N . ARG A 1 223 ? 12.82 13.625 -4.535 1 95.38 223 ARG A N 1
ATOM 1636 C CA . ARG A 1 223 ? 14.016 12.836 -4.25 1 95.38 223 ARG A CA 1
ATOM 1637 C C . ARG A 1 223 ? 14.164 12.586 -2.754 1 95.38 223 ARG A C 1
ATOM 1639 O O . ARG A 1 223 ? 14.852 11.648 -2.342 1 95.38 223 ARG A O 1
ATOM 1646 N N . GLY A 1 224 ? 13.531 13.406 -2.02 1 93.31 224 GLY A N 1
ATOM 1647 C CA . GLY A 1 224 ? 13.766 13.414 -0.584 1 93.31 224 GLY A CA 1
ATOM 1648 C C . GLY A 1 224 ? 14.664 14.555 -0.138 1 93.31 224 GLY A C 1
ATOM 1649 O O . GLY A 1 224 ? 15.07 15.383 -0.953 1 93.31 224 GLY A O 1
ATOM 1650 N N . TYR A 1 225 ? 14.883 14.625 1.193 1 91.81 225 TYR A N 1
ATOM 1651 C CA . TYR A 1 225 ? 15.609 15.727 1.812 1 91.81 225 TYR A CA 1
ATOM 1652 C C . TYR A 1 225 ? 16.812 15.219 2.59 1 91.81 225 TYR A C 1
ATOM 1654 O O . TYR A 1 225 ? 16.797 14.102 3.107 1 91.81 225 TYR A O 1
ATOM 1662 N N . ASP A 1 226 ? 17.828 16.031 2.594 1 89.56 226 ASP A N 1
ATOM 1663 C CA . ASP A 1 226 ? 18.891 15.812 3.557 1 89.56 226 ASP A CA 1
ATOM 1664 C C . ASP A 1 226 ? 18.422 16.109 4.98 1 89.56 226 ASP A C 1
ATOM 1666 O O . ASP A 1 226 ? 18.812 15.422 5.926 1 89.56 226 ASP A O 1
ATOM 1670 N N . SER A 1 227 ? 17.672 17.125 5.07 1 89.06 227 SER A N 1
ATOM 1671 C CA . SER A 1 227 ? 16.953 17.469 6.289 1 89.06 227 SER A CA 1
ATOM 1672 C C . SER A 1 227 ? 15.492 17.828 5.992 1 89.06 227 SER A C 1
ATOM 1674 O O . SER A 1 227 ? 15.227 18.75 5.211 1 89.06 227 SER A O 1
ATOM 1676 N N . GLU A 1 228 ? 14.602 17.141 6.641 1 88.62 228 GLU A N 1
ATOM 1677 C CA . GLU A 1 228 ? 13.188 17.344 6.367 1 88.62 228 GLU A CA 1
ATOM 1678 C C . GLU A 1 228 ? 12.719 18.719 6.848 1 88.62 228 GLU A C 1
ATOM 1680 O O . GLU A 1 228 ? 13.156 19.188 7.898 1 88.62 228 GLU A O 1
ATOM 1685 N N . PRO A 1 229 ? 11.766 19.297 6.059 1 89.25 229 PRO A N 1
ATOM 1686 C CA . PRO A 1 229 ? 11.18 20.547 6.547 1 89.25 229 PRO A CA 1
ATOM 1687 C C . PRO A 1 229 ? 10.469 20.375 7.887 1 89.25 229 PRO A C 1
ATOM 1689 O O . PRO A 1 229 ? 9.805 19.359 8.117 1 89.25 229 PRO A O 1
ATOM 1692 N N . GLY A 1 230 ? 10.633 21.297 8.781 1 91.44 230 GLY A N 1
ATOM 1693 C CA . GLY A 1 230 ? 9.992 21.328 10.086 1 91.44 230 GLY A CA 1
ATOM 1694 C C . GLY A 1 230 ? 9.055 22.516 10.258 1 91.44 230 GLY A C 1
ATOM 1695 O O . GLY A 1 230 ? 8.289 22.844 9.352 1 91.44 230 GLY A O 1
ATOM 1696 N N . ALA A 1 231 ? 9.008 23.062 11.422 1 93.62 231 ALA A N 1
ATOM 1697 C CA . ALA A 1 231 ? 8.164 24.219 11.727 1 93.62 231 ALA A CA 1
ATOM 1698 C C . ALA A 1 231 ? 8.922 25.531 11.523 1 93.62 231 ALA A C 1
ATOM 1700 O O . ALA A 1 231 ? 10.141 25.531 11.367 1 93.62 231 ALA A O 1
ATOM 1701 N N . GLY A 1 232 ? 8.102 26.594 11.477 1 93.12 232 GLY A N 1
ATOM 1702 C CA . GLY A 1 232 ? 8.68 27.922 11.391 1 93.12 232 GLY A CA 1
ATOM 1703 C C . GLY A 1 232 ? 9.516 28.141 10.148 1 93.12 232 GLY A C 1
ATOM 1704 O O . GLY A 1 232 ? 9.055 27.875 9.031 1 93.12 232 GLY A O 1
ATOM 1705 N N . LEU A 1 233 ? 10.781 28.453 10.367 1 91.56 233 LEU A N 1
ATOM 1706 C CA . LEU A 1 233 ? 11.633 28.812 9.234 1 91.56 233 LEU A CA 1
ATOM 1707 C C . LEU A 1 233 ? 12.547 27.656 8.852 1 91.56 233 LEU A C 1
ATOM 1709 O O . LEU A 1 233 ? 13.516 27.844 8.109 1 91.56 233 LEU A O 1
ATOM 1713 N N . ASP A 1 234 ? 12.266 26.484 9.383 1 91.38 234 ASP A N 1
ATOM 1714 C CA . ASP A 1 234 ? 13.008 25.297 8.984 1 91.38 234 ASP A CA 1
ATOM 1715 C C . ASP A 1 234 ? 12.477 24.719 7.68 1 91.38 234 ASP A C 1
ATOM 1717 O O . ASP A 1 234 ? 11.648 23.797 7.688 1 91.38 234 ASP A O 1
ATOM 1721 N N . PHE A 1 235 ? 13 25.125 6.566 1 88.12 235 PHE A N 1
ATOM 1722 C CA . PHE A 1 235 ? 12.5 24.734 5.254 1 88.12 235 PHE A CA 1
ATOM 1723 C C . PHE A 1 235 ? 13.148 23.438 4.785 1 88.12 235 PHE A C 1
ATOM 1725 O O . PHE A 1 235 ? 12.805 22.922 3.721 1 88.12 235 PHE A O 1
ATOM 1732 N N . GLY A 1 236 ? 13.961 22.922 5.523 1 88.19 236 GLY A N 1
ATOM 1733 C CA . GLY A 1 236 ? 14.672 21.719 5.129 1 88.19 236 GLY A CA 1
ATOM 1734 C C . GLY A 1 236 ? 15.672 21.953 4.012 1 88.19 236 GLY A C 1
ATOM 1735 O O . GLY A 1 236 ? 15.891 23.094 3.598 1 88.19 236 GLY A O 1
ATOM 1736 N N . SER A 1 237 ? 16.422 20.906 3.668 1 88.75 237 SER A N 1
ATOM 1737 C CA . SER A 1 237 ? 17.391 20.938 2.572 1 88.75 237 SER A CA 1
ATOM 1738 C C . SER A 1 237 ? 17.172 19.766 1.62 1 88.75 237 SER A C 1
ATOM 1740 O O . SER A 1 237 ? 17.203 18.609 2.041 1 88.75 237 SER A O 1
ATOM 1742 N N . ALA A 1 238 ? 17 20.109 0.332 1 87.06 238 ALA A N 1
ATOM 1743 C CA . ALA A 1 238 ? 16.734 19.078 -0.666 1 87.06 238 ALA A CA 1
ATOM 1744 C C . ALA A 1 238 ? 18.031 18.406 -1.119 1 87.06 238 ALA A C 1
ATOM 1746 O O . ALA A 1 238 ? 19.078 19.047 -1.201 1 87.06 238 ALA A O 1
ATOM 1747 N N . LYS A 1 239 ? 17.922 17.172 -1.513 1 89.62 239 LYS A N 1
ATOM 1748 C CA . LYS A 1 239 ? 19.047 16.422 -2.084 1 89.62 239 LYS A CA 1
ATOM 1749 C C . LYS A 1 239 ? 19.266 16.812 -3.541 1 89.62 239 LYS A C 1
ATOM 1751 O O . LYS A 1 239 ? 18.312 16.984 -4.301 1 89.62 239 LYS A O 1
ATOM 1756 N N . LYS A 1 240 ? 20.516 16.953 -3.916 1 94.19 240 LYS A N 1
ATOM 1757 C CA . LYS A 1 240 ? 20.859 17.25 -5.305 1 94.19 240 LYS A CA 1
ATOM 1758 C C . LYS A 1 240 ? 20.734 16 -6.18 1 94.19 240 LYS A C 1
ATOM 1760 O O . LYS A 1 240 ? 21.062 14.898 -5.746 1 94.19 240 LYS A O 1
ATOM 1765 N N . PRO A 1 241 ? 20.344 16.219 -7.414 1 97.31 241 PRO A N 1
ATOM 1766 C CA . PRO A 1 241 ? 20.203 15.055 -8.297 1 97.31 241 PRO A CA 1
ATOM 1767 C C . PRO A 1 241 ? 21.562 14.523 -8.781 1 97.31 241 PRO A C 1
ATOM 1769 O O . PRO A 1 241 ? 22.562 15.258 -8.758 1 97.31 241 PRO A O 1
ATOM 1772 N N . PHE A 1 242 ? 21.625 13.242 -9.133 1 97.94 242 PHE A N 1
ATOM 1773 C CA . PHE A 1 242 ? 22.766 12.695 -9.852 1 97.94 242 PHE A CA 1
ATOM 1774 C C . PHE A 1 242 ? 22.812 13.227 -11.281 1 97.94 242 PHE A C 1
ATOM 1776 O O . PHE A 1 242 ? 21.812 13.68 -11.812 1 97.94 242 PHE A O 1
ATOM 1783 N N . ALA A 1 243 ? 24.016 13.102 -11.852 1 97.62 243 ALA A N 1
ATOM 1784 C CA . ALA A 1 243 ? 24.156 13.531 -13.242 1 97.62 243 ALA A CA 1
ATOM 1785 C C . ALA A 1 243 ? 23.359 12.633 -14.18 1 97.62 243 ALA A C 1
ATOM 1787 O O . ALA A 1 243 ? 23.297 11.414 -13.977 1 97.62 243 ALA A O 1
ATOM 1788 N N . MET A 1 244 ? 22.812 13.227 -15.273 1 97.5 244 MET A N 1
ATOM 1789 C CA . MET A 1 244 ? 21.922 12.539 -16.219 1 97.5 244 MET A CA 1
ATOM 1790 C C . MET A 1 244 ? 22.578 11.258 -16.734 1 97.5 244 MET A C 1
ATOM 1792 O O . MET A 1 244 ? 21.969 10.188 -16.688 1 97.5 244 MET A O 1
ATOM 1796 N N . GLN A 1 245 ? 23.797 11.344 -17.188 1 96.75 245 GLN A N 1
ATOM 1797 C CA . GLN A 1 245 ? 24.469 10.203 -17.812 1 96.75 245 GLN A CA 1
ATOM 1798 C C . GLN A 1 245 ? 24.719 9.094 -16.781 1 96.75 245 GLN A C 1
ATOM 1800 O O . GLN A 1 245 ? 24.625 7.906 -17.109 1 96.75 245 GLN A O 1
ATOM 1805 N N . GLU A 1 246 ? 24.984 9.508 -15.523 1 97.5 246 GLU A N 1
ATOM 1806 C CA . GLU A 1 246 ? 25.172 8.531 -14.453 1 97.5 246 GLU A CA 1
ATOM 1807 C C . GLU A 1 246 ? 23.875 7.77 -14.172 1 97.5 246 GLU A C 1
ATOM 1809 O O . GLU A 1 246 ? 23.906 6.551 -14 1 97.5 246 GLU A O 1
ATOM 1814 N N . VAL A 1 247 ? 22.781 8.469 -14.148 1 98 247 VAL A N 1
ATOM 1815 C CA . VAL A 1 247 ? 21.469 7.871 -13.883 1 98 247 VAL A CA 1
ATOM 1816 C C . VAL A 1 247 ? 21.109 6.906 -15.008 1 98 247 VAL A C 1
ATOM 1818 O O . VAL A 1 247 ? 20.703 5.77 -14.75 1 98 247 VAL A O 1
ATOM 1821 N N . ILE A 1 248 ? 21.312 7.297 -16.234 1 97.19 248 ILE A N 1
ATOM 1822 C CA . ILE A 1 248 ? 20.922 6.516 -17.406 1 97.19 248 ILE A CA 1
ATOM 1823 C C . ILE A 1 248 ? 21.766 5.25 -17.484 1 97.19 248 ILE A C 1
ATOM 1825 O O . ILE A 1 248 ? 21.234 4.152 -17.672 1 97.19 248 ILE A O 1
ATOM 1829 N N . ARG A 1 249 ? 23.047 5.316 -17.266 1 97.12 249 ARG A N 1
ATOM 1830 C CA . ARG A 1 249 ? 23.969 4.211 -17.5 1 97.12 249 ARG A CA 1
ATOM 1831 C C . ARG A 1 249 ? 24.016 3.273 -16.297 1 97.12 249 ARG A C 1
ATOM 1833 O O . ARG A 1 249 ? 24.406 2.107 -16.422 1 97.12 249 ARG A O 1
ATOM 1840 N N . SER A 1 250 ? 23.656 3.791 -15.117 1 96.81 250 SER A N 1
ATOM 1841 C CA . SER A 1 250 ? 23.812 3.01 -13.898 1 96.81 250 SER A CA 1
ATOM 1842 C C . SER A 1 250 ? 22.781 1.894 -13.82 1 96.81 250 SER A C 1
ATOM 1844 O O . SER A 1 250 ? 22.969 0.915 -13.094 1 96.81 250 SER A O 1
ATOM 1846 N N . GLY A 1 251 ? 21.672 2.074 -14.453 1 95.31 251 GLY A N 1
ATOM 1847 C CA . GLY A 1 251 ? 20.594 1.087 -14.383 1 95.31 251 GLY A CA 1
ATOM 1848 C C . GLY A 1 251 ? 19.828 1.127 -13.078 1 95.31 251 GLY A C 1
ATOM 1849 O O . GLY A 1 251 ? 19.172 0.153 -12.703 1 95.31 251 GLY A O 1
ATOM 1850 N N . ILE A 1 252 ? 19.875 2.203 -12.328 1 96 252 ILE A N 1
ATOM 1851 C CA . ILE A 1 252 ? 19.219 2.293 -11.031 1 96 252 ILE A CA 1
ATOM 1852 C C . ILE A 1 252 ? 17.719 2.182 -11.195 1 96 252 ILE A C 1
ATOM 1854 O O . ILE A 1 252 ? 17 1.894 -10.234 1 96 252 ILE A O 1
ATOM 1858 N N . GLY A 1 253 ? 17.219 2.379 -12.391 1 96.25 253 GLY A N 1
ATOM 1859 C CA . GLY A 1 253 ? 15.781 2.281 -12.625 1 96.25 253 GLY A CA 1
ATOM 1860 C C . GLY A 1 253 ? 15.359 0.936 -13.18 1 96.25 253 GLY A C 1
ATOM 1861 O O . GLY A 1 253 ? 14.195 0.745 -13.539 1 96.25 253 GLY A O 1
ATOM 1862 N N . ARG A 1 254 ? 16.219 -0.095 -13.195 1 94.06 254 ARG A N 1
ATOM 1863 C CA . ARG A 1 254 ? 16 -1.325 -13.953 1 94.06 254 ARG A CA 1
ATOM 1864 C C . ARG A 1 254 ? 14.828 -2.115 -13.383 1 94.06 254 ARG A C 1
ATOM 1866 O O . ARG A 1 254 ? 14.242 -2.947 -14.07 1 94.06 254 ARG A O 1
ATOM 1873 N N . ASN A 1 255 ? 14.445 -1.843 -12.148 1 92.94 255 ASN A N 1
ATOM 1874 C CA . ASN A 1 255 ? 13.383 -2.639 -11.531 1 92.94 255 ASN A CA 1
ATOM 1875 C C . ASN A 1 255 ? 12.07 -1.866 -11.461 1 92.94 255 ASN A C 1
ATOM 1877 O O . ASN A 1 255 ? 11.094 -2.346 -10.891 1 92.94 255 ASN A O 1
ATOM 1881 N N . PHE A 1 256 ? 11.984 -0.688 -12.086 1 95.19 256 PHE A N 1
ATOM 1882 C CA . PHE A 1 256 ? 10.797 0.153 -11.961 1 95.19 256 PHE A CA 1
ATOM 1883 C C . PHE A 1 256 ? 9.578 -0.529 -12.578 1 95.19 256 PHE A C 1
ATOM 1885 O O . PHE A 1 256 ? 8.469 -0.422 -12.047 1 95.19 256 PHE A O 1
ATOM 1892 N N . SER A 1 257 ? 9.812 -1.291 -13.641 1 94.31 257 SER A N 1
ATOM 1893 C CA . SER A 1 257 ? 8.695 -1.86 -14.383 1 94.31 257 SER A CA 1
ATOM 1894 C C . SER A 1 257 ? 8.07 -3.033 -13.641 1 94.31 257 SER A C 1
ATOM 1896 O O . SER A 1 257 ? 6.984 -3.492 -13.984 1 94.31 257 SER A O 1
ATOM 1898 N N . PHE A 1 258 ? 8.758 -3.527 -12.625 1 92.75 258 PHE A N 1
ATOM 1899 C CA . PHE A 1 258 ? 8.203 -4.594 -11.797 1 92.75 258 PHE A CA 1
ATOM 1900 C C . PHE A 1 258 ? 6.82 -4.211 -11.281 1 92.75 258 PHE A C 1
ATOM 1902 O O . PHE A 1 258 ? 5.879 -5.004 -11.359 1 92.75 258 PHE A O 1
ATOM 1909 N N . ASP A 1 259 ? 6.629 -2.953 -10.898 1 90.25 259 ASP A N 1
ATOM 1910 C CA . ASP A 1 259 ? 5.398 -2.461 -10.289 1 90.25 259 ASP A CA 1
ATOM 1911 C C . ASP A 1 259 ? 4.336 -2.168 -11.344 1 90.25 259 ASP A C 1
ATOM 1913 O O . ASP A 1 259 ? 3.209 -1.801 -11.016 1 90.25 259 ASP A O 1
ATOM 1917 N N . PHE A 1 260 ? 4.75 -2.42 -12.617 1 93.56 260 PHE A N 1
ATOM 1918 C CA . PHE A 1 260 ? 3.799 -2.189 -13.695 1 93.56 260 PHE A CA 1
ATOM 1919 C C . PHE A 1 260 ? 3.16 -3.498 -14.141 1 93.56 260 PHE A C 1
ATOM 1921 O O . PHE A 1 260 ? 2.152 -3.492 -14.852 1 93.56 260 PHE A O 1
ATOM 1928 N N . GLY A 1 261 ? 3.734 -4.582 -13.719 1 92.12 261 GLY A N 1
ATOM 1929 C CA . GLY A 1 261 ? 3.238 -5.883 -14.148 1 92.12 261 GLY A CA 1
ATOM 1930 C C . GLY A 1 261 ? 1.787 -6.117 -13.773 1 92.12 261 GLY A C 1
ATOM 1931 O O . GLY A 1 261 ? 1.3 -5.578 -12.781 1 92.12 261 GLY A O 1
ATOM 1932 N N . TYR A 1 262 ? 1.153 -6.977 -14.539 1 90.06 262 TYR A N 1
ATOM 1933 C CA . TYR A 1 262 ? -0.274 -7.203 -14.344 1 90.06 262 TYR A CA 1
ATOM 1934 C C . TYR A 1 262 ? -0.58 -7.539 -12.891 1 90.06 262 TYR A C 1
ATOM 1936 O O . TYR A 1 262 ? -1.367 -6.848 -12.242 1 90.06 262 TYR A O 1
ATOM 1944 N N . ASP A 1 263 ? 0.165 -8.508 -12.367 1 89.25 263 ASP A N 1
ATOM 1945 C CA . ASP A 1 263 ? -0.101 -8.953 -11 1 89.25 263 ASP A CA 1
ATOM 1946 C C . ASP A 1 263 ? 0.554 -8.031 -9.984 1 89.25 263 ASP A C 1
ATOM 1948 O O . ASP A 1 263 ? 0.027 -7.836 -8.883 1 89.25 263 ASP A O 1
ATOM 1952 N N . GLN A 1 264 ? 1.604 -7.363 -10.414 1 89.44 264 GLN A N 1
ATOM 1953 C CA . GLN A 1 264 ? 2.441 -6.664 -9.445 1 89.44 264 GLN A CA 1
ATOM 1954 C C . GLN A 1 264 ? 1.978 -5.223 -9.258 1 89.44 264 GLN A C 1
ATOM 1956 O O . GLN A 1 264 ? 2.305 -4.586 -8.258 1 89.44 264 GLN A O 1
ATOM 1961 N N . ALA A 1 265 ? 1.193 -4.73 -10.211 1 88.44 265 ALA A N 1
ATOM 1962 C CA . ALA A 1 265 ? 0.694 -3.359 -10.133 1 88.44 265 ALA A CA 1
ATOM 1963 C C . ALA A 1 265 ? -0.435 -3.248 -9.109 1 88.44 265 ALA A C 1
ATOM 1965 O O . ALA A 1 265 ? -0.74 -2.154 -8.633 1 88.44 265 ALA A O 1
ATOM 1966 N N . MET A 1 266 ? -0.975 -4.316 -8.781 1 87.5 266 MET A N 1
ATOM 1967 C CA . MET A 1 266 ? -2.145 -4.359 -7.91 1 87.5 266 MET A CA 1
ATOM 1968 C C . MET A 1 266 ? -1.741 -4.172 -6.453 1 87.5 266 MET A C 1
ATOM 1970 O O . MET A 1 266 ? -0.583 -4.387 -6.09 1 87.5 266 MET A O 1
ATOM 1974 N N . MET A 1 267 ? -2.766 -3.697 -5.742 1 89.94 267 MET A N 1
ATOM 1975 C CA . MET A 1 267 ? -2.576 -3.818 -4.301 1 89.94 267 MET A CA 1
ATOM 1976 C C . MET A 1 267 ? -2.377 -5.277 -3.896 1 89.94 267 MET A C 1
ATOM 1978 O O . MET A 1 267 ? -3.066 -6.164 -4.398 1 89.94 267 MET A O 1
ATOM 1982 N N . MET A 1 268 ? -1.409 -5.5 -3.092 1 94.25 268 MET A N 1
ATOM 1983 C CA . MET A 1 268 ? -1.089 -6.848 -2.627 1 94.25 268 MET A CA 1
ATOM 1984 C C . MET A 1 268 ? -1.597 -7.066 -1.207 1 94.25 268 MET A C 1
ATOM 1986 O O . MET A 1 268 ? -1.704 -6.121 -0.427 1 94.25 268 MET A O 1
ATOM 1990 N N . PHE A 1 269 ? -1.878 -8.344 -0.934 1 95.69 269 PHE A N 1
ATOM 1991 C CA . PHE A 1 269 ? -2.391 -8.695 0.384 1 95.69 269 PHE A CA 1
ATOM 1992 C C . PHE A 1 269 ? -1.663 -9.914 0.937 1 95.69 269 PHE A C 1
ATOM 1994 O O . PHE A 1 269 ? -0.98 -10.625 0.196 1 95.69 269 PHE A O 1
ATOM 2001 N N . THR A 1 270 ? -1.76 -10.078 2.17 1 96.75 270 THR A N 1
ATOM 2002 C CA . THR A 1 270 ? -1.299 -11.266 2.881 1 96.75 270 THR A CA 1
ATOM 2003 C C . THR A 1 270 ? -2.213 -11.578 4.062 1 96.75 270 THR A C 1
ATOM 2005 O O . THR A 1 270 ? -2.805 -10.672 4.652 1 96.75 270 THR A O 1
ATOM 2008 N N . PRO A 1 271 ? -2.418 -12.836 4.41 1 97.62 271 PRO A N 1
ATOM 2009 C CA . PRO A 1 271 ? -3.189 -13.18 5.605 1 97.62 271 PRO A CA 1
ATOM 2010 C C . PRO A 1 271 ? -2.502 -12.742 6.898 1 97.62 271 PRO A C 1
ATOM 2012 O O . PRO A 1 271 ? -1.277 -12.836 7.012 1 97.62 271 PRO A O 1
ATOM 2015 N N . VAL A 1 272 ? -3.33 -12.219 7.832 1 96.44 272 VAL A N 1
ATOM 2016 C CA . VAL A 1 272 ? -2.824 -11.977 9.18 1 96.44 272 VAL A CA 1
ATOM 2017 C C . VAL A 1 272 ? -2.371 -13.289 9.812 1 96.44 272 VAL A C 1
ATOM 2019 O O . VAL A 1 272 ? -3.131 -14.258 9.852 1 96.44 272 VAL A O 1
ATOM 2022 N N . GLY A 1 273 ? -1.156 -13.336 10.211 1 96.56 273 GLY A N 1
ATOM 2023 C CA . GLY A 1 273 ? -0.653 -14.523 10.891 1 96.56 273 GLY A CA 1
ATOM 2024 C C . GLY A 1 273 ? 0.143 -15.438 9.984 1 96.56 273 GLY A C 1
ATOM 2025 O O . GLY A 1 273 ? 0.629 -16.484 10.422 1 96.56 273 GLY A O 1
ATOM 2026 N N . GLY A 1 274 ? 0.237 -15.102 8.719 1 97.81 274 GLY A N 1
ATOM 2027 C CA . GLY A 1 274 ? 1 -15.914 7.785 1 97.81 274 GLY A CA 1
ATOM 2028 C C . GLY A 1 274 ? 0.164 -16.453 6.641 1 97.81 274 GLY A C 1
ATOM 2029 O O . GLY A 1 274 ? -1.031 -16.719 6.801 1 97.81 274 GLY A O 1
ATOM 2030 N N . MET A 1 275 ? 0.802 -16.688 5.555 1 98.56 275 MET A N 1
ATOM 2031 C CA . MET A 1 275 ? 0.121 -17.141 4.348 1 98.56 275 MET A CA 1
ATOM 2032 C C . MET A 1 275 ? -0.518 -18.516 4.562 1 98.56 275 MET A C 1
ATOM 2034 O O . MET A 1 275 ? -1.56 -18.812 3.977 1 98.56 275 MET A O 1
ATOM 2038 N N . ASP A 1 276 ? 0.036 -19.312 5.398 1 98.44 276 ASP A N 1
ATOM 2039 C CA . ASP A 1 276 ? -0.425 -20.688 5.621 1 98.44 276 ASP A CA 1
ATOM 2040 C C . ASP A 1 276 ? -1.776 -20.703 6.328 1 98.44 276 ASP A C 1
ATOM 2042 O O . ASP A 1 276 ? -2.438 -21.734 6.395 1 98.44 276 ASP A O 1
ATOM 2046 N N . ARG A 1 277 ? -2.234 -19.547 6.848 1 98.62 277 ARG A N 1
ATOM 2047 C CA . ARG A 1 277 ? -3.547 -19.484 7.484 1 98.62 277 ARG A CA 1
ATOM 2048 C C . ARG A 1 277 ? -4.648 -19.891 6.508 1 98.62 277 ARG A C 1
ATOM 2050 O O . ARG A 1 277 ? -5.66 -20.469 6.906 1 98.62 277 ARG A O 1
ATOM 2057 N N . ILE A 1 278 ? -4.469 -19.609 5.254 1 98.88 278 ILE A N 1
ATOM 2058 C CA . ILE A 1 278 ? -5.441 -19.969 4.23 1 98.88 278 ILE A CA 1
ATOM 2059 C C . ILE A 1 278 ? -5.637 -21.484 4.219 1 98.88 278 ILE A C 1
ATOM 2061 O O . ILE A 1 278 ? -6.77 -21.969 4.184 1 98.88 278 ILE A O 1
ATOM 2065 N N . TYR A 1 279 ? -4.613 -22.172 4.352 1 98.88 279 TYR A N 1
ATOM 2066 C CA . TYR A 1 279 ? -4.707 -23.609 4.109 1 98.88 279 TYR A CA 1
ATOM 2067 C C . TYR A 1 279 ? -5.008 -24.359 5.402 1 98.88 279 TYR A C 1
ATOM 2069 O O . TYR A 1 279 ? -5.551 -25.469 5.371 1 98.88 279 TYR A O 1
ATOM 2077 N N . TYR A 1 280 ? -4.68 -23.734 6.496 1 98.88 280 TYR A N 1
ATOM 2078 C CA . TYR A 1 280 ? -5.266 -24.266 7.73 1 98.88 280 TYR A CA 1
ATOM 2079 C C . TYR A 1 280 ? -6.777 -24.078 7.734 1 98.88 280 TYR A C 1
ATOM 2081 O O . TYR A 1 280 ? -7.508 -24.922 8.266 1 98.88 280 TYR A O 1
ATOM 2089 N N . ALA A 1 281 ? -7.25 -23 7.137 1 98.88 281 ALA A N 1
ATOM 2090 C CA . ALA A 1 281 ? -8.695 -22.797 7.008 1 98.88 281 ALA A CA 1
ATOM 2091 C C . ALA A 1 281 ? -9.312 -23.844 6.094 1 98.88 281 ALA A C 1
ATOM 2093 O O . ALA A 1 281 ? -10.391 -24.375 6.375 1 98.88 281 ALA A O 1
ATOM 2094 N N . PHE A 1 282 ? -8.664 -24.172 4.977 1 98.88 282 PHE A N 1
ATOM 2095 C CA . PHE A 1 282 ? -9.109 -25.266 4.121 1 98.88 282 PHE A CA 1
ATOM 2096 C C . PHE A 1 282 ? -9.195 -26.562 4.906 1 98.88 282 PHE A C 1
ATOM 2098 O O . PHE A 1 282 ? -10.188 -27.297 4.809 1 98.88 282 PHE A O 1
ATOM 2105 N N . GLN A 1 283 ? -8.109 -26.859 5.617 1 98.88 283 GLN A N 1
ATOM 2106 C CA . GLN A 1 283 ? -8.078 -28.078 6.434 1 98.88 283 GLN A CA 1
ATOM 2107 C C . GLN A 1 283 ? -9.289 -28.156 7.359 1 98.88 283 GLN A C 1
ATOM 2109 O O . GLN A 1 283 ? -9.922 -29.203 7.473 1 98.88 283 GLN A O 1
ATOM 2114 N N . ASP A 1 284 ? -9.57 -27.031 8.008 1 98.75 284 ASP A N 1
ATOM 2115 C CA . ASP A 1 284 ? -10.68 -26.984 8.961 1 98.75 284 ASP A CA 1
ATOM 2116 C C . ASP A 1 284 ? -12.008 -27.312 8.273 1 98.75 284 ASP A C 1
ATOM 2118 O O . ASP A 1 284 ? -12.844 -28.016 8.828 1 98.75 284 ASP A O 1
ATOM 2122 N N . ARG A 1 285 ? -12.211 -26.812 7.094 1 98.38 285 ARG A N 1
ATOM 2123 C CA . ARG A 1 285 ? -13.461 -27.031 6.367 1 98.38 285 ARG A CA 1
ATOM 2124 C C . ARG A 1 285 ? -13.539 -28.438 5.816 1 98.38 285 ARG A C 1
ATOM 2126 O O . ARG A 1 285 ? -14.617 -29.047 5.793 1 98.38 285 ARG A O 1
ATOM 2133 N N . ILE A 1 286 ? -12.445 -28.969 5.367 1 98.62 286 ILE A N 1
ATOM 2134 C CA . ILE A 1 286 ? -12.383 -30.312 4.801 1 98.62 286 ILE A CA 1
ATOM 2135 C C . ILE A 1 286 ? -12.562 -31.344 5.914 1 98.62 286 ILE A C 1
ATOM 2137 O O . ILE A 1 286 ? -13.18 -32.406 5.703 1 98.62 286 ILE A O 1
ATOM 2141 N N . GLY A 1 287 ? -12.078 -31.031 7.051 1 98.5 287 GLY A N 1
ATOM 2142 C CA . GLY A 1 287 ? -12.062 -31.969 8.164 1 98.5 287 GLY A CA 1
ATOM 2143 C C . GLY A 1 287 ? -10.781 -32.781 8.242 1 98.5 287 GLY A C 1
ATOM 2144 O O . GLY A 1 287 ? -10.391 -33.438 7.281 1 98.5 287 GLY A O 1
ATOM 2145 N N . THR A 1 288 ? -10.195 -32.781 9.383 1 97.06 288 THR A N 1
ATOM 2146 C CA . THR A 1 288 ? -8.891 -33.406 9.586 1 97.06 288 THR A CA 1
ATOM 2147 C C . THR A 1 288 ? -8.977 -34.906 9.359 1 97.06 288 THR A C 1
ATOM 2149 O O . THR A 1 288 ? -7.984 -35.531 9 1 97.06 288 THR A O 1
ATOM 2152 N N . ASP A 1 289 ? -10.148 -35.469 9.477 1 97.56 289 ASP A N 1
ATOM 2153 C CA . ASP A 1 289 ? -10.336 -36.906 9.281 1 97.56 289 ASP A CA 1
ATOM 2154 C C . ASP A 1 289 ? -10.203 -37.281 7.805 1 97.56 289 ASP A C 1
ATOM 2156 O O . ASP A 1 289 ? -10.031 -38.438 7.473 1 97.56 289 ASP A O 1
ATOM 2160 N N . ASN A 1 290 ? -10.32 -36.312 6.988 1 98.62 290 ASN A N 1
ATOM 2161 C CA . ASN A 1 290 ? -10.266 -36.562 5.551 1 98.62 290 ASN A CA 1
ATOM 2162 C C . ASN A 1 290 ? -8.875 -36.281 4.984 1 98.62 290 ASN A C 1
ATOM 2164 O O . ASN A 1 290 ? -8.672 -36.375 3.773 1 98.62 290 ASN A O 1
ATOM 2168 N N . ILE A 1 291 ? -7.953 -35.938 5.836 1 98.88 291 ILE A N 1
ATOM 2169 C CA . ILE A 1 291 ? -6.574 -35.688 5.438 1 98.88 291 ILE A CA 1
ATOM 2170 C C . ILE A 1 291 ? -5.633 -36.562 6.238 1 98.88 291 ILE A C 1
ATOM 2172 O O . ILE A 1 291 ? -5.625 -36.531 7.469 1 98.88 291 ILE A O 1
ATOM 2176 N N . VAL A 1 292 ? -4.887 -37.344 5.555 1 98.69 292 VAL A N 1
ATOM 2177 C CA . VAL A 1 292 ? -3.873 -38.188 6.199 1 98.69 292 VAL A CA 1
ATOM 2178 C C . VAL A 1 292 ? -2.498 -37.531 6.043 1 98.69 292 VAL A C 1
ATOM 2180 O O . VAL A 1 292 ? -1.894 -37.594 4.969 1 98.69 292 VAL A O 1
ATOM 2183 N N . PHE A 1 293 ? -2.014 -36.969 7.133 1 98.25 293 PHE A N 1
ATOM 2184 C CA . PHE A 1 293 ? -0.676 -36.375 7.141 1 98.25 293 PHE A CA 1
ATOM 2185 C C . PHE A 1 293 ? 0.381 -37.469 7.363 1 98.25 293 PHE A C 1
ATOM 2187 O O . PHE A 1 293 ? 0.069 -38.562 7.832 1 98.25 293 PHE A O 1
ATOM 2194 N N . GLY A 1 294 ? 1.634 -37.125 6.977 1 98.19 294 GLY A N 1
ATOM 2195 C CA . GLY A 1 294 ? 2.705 -38.125 7.078 1 98.19 294 GLY A CA 1
ATOM 2196 C C . GLY A 1 294 ? 2.531 -39.281 6.129 1 98.19 294 GLY A C 1
ATOM 2197 O O . GLY A 1 294 ? 3.074 -40.375 6.367 1 98.19 294 GLY A O 1
ATOM 2198 N N . ALA A 1 295 ? 1.744 -39.094 5.117 1 98.75 295 ALA A N 1
ATOM 2199 C CA . ALA A 1 295 ? 1.45 -40.125 4.141 1 98.75 295 ALA A CA 1
ATOM 2200 C C . ALA A 1 295 ? 2.279 -39.938 2.873 1 98.75 295 ALA A C 1
ATOM 2202 O O . ALA A 1 295 ? 1.894 -39.219 1.974 1 98.75 295 ALA A O 1
ATOM 2203 N N . GLU A 1 296 ? 3.344 -40.688 2.803 1 98.62 296 GLU A N 1
ATOM 2204 C CA . GLU A 1 296 ? 4.199 -40.625 1.622 1 98.62 296 GLU A CA 1
ATOM 2205 C C . GLU A 1 296 ? 3.75 -41.625 0.56 1 98.62 296 GLU A C 1
ATOM 2207 O O . GLU A 1 296 ? 3.857 -42.812 0.755 1 98.62 296 GLU A O 1
ATOM 2212 N N . VAL A 1 297 ? 3.266 -41.094 -0.499 1 98.88 297 VAL A N 1
ATOM 2213 C CA . VAL A 1 297 ? 2.775 -41.938 -1.587 1 98.88 297 VAL A CA 1
ATOM 2214 C C . VAL A 1 297 ? 3.949 -42.656 -2.271 1 98.88 297 VAL A C 1
ATOM 2216 O O . VAL A 1 297 ? 4.965 -42 -2.574 1 98.88 297 VAL A O 1
ATOM 2219 N N . THR A 1 298 ? 3.762 -43.969 -2.588 1 98.69 298 THR A N 1
ATOM 2220 C CA . THR A 1 298 ? 4.828 -44.719 -3.207 1 98.69 298 THR A CA 1
ATOM 2221 C C . THR A 1 298 ? 4.359 -45.344 -4.531 1 98.69 298 THR A C 1
ATOM 2223 O O . THR A 1 298 ? 5.18 -45.75 -5.352 1 98.69 298 THR A O 1
ATOM 2226 N N . SER A 1 299 ? 3.059 -45.406 -4.656 1 98.81 299 SER A N 1
ATOM 2227 C CA . SER A 1 299 ? 2.508 -46 -5.871 1 98.81 299 SER A CA 1
ATOM 2228 C C . SER A 1 299 ? 1.179 -45.375 -6.25 1 98.81 299 SER A C 1
ATOM 2230 O O . SER A 1 299 ? 0.381 -45 -5.379 1 98.81 299 SER A O 1
ATOM 2232 N N . MET A 1 300 ? 0.927 -45.188 -7.5 1 98.88 300 MET A N 1
ATOM 2233 C CA . MET A 1 300 ? -0.321 -44.688 -8.086 1 98.88 300 MET A CA 1
ATOM 2234 C C . MET A 1 300 ? -0.623 -45.406 -9.398 1 98.88 300 MET A C 1
ATOM 2236 O O . MET A 1 300 ? 0.08 -45.219 -10.391 1 98.88 300 MET A O 1
ATOM 2240 N N . LYS A 1 301 ? -1.74 -46.25 -9.453 1 98.81 301 LYS A N 1
ATOM 2241 C CA . LYS A 1 301 ? -2.01 -47.062 -10.625 1 98.81 301 LYS A CA 1
ATOM 2242 C C . LYS A 1 301 ? -3.496 -47.094 -10.961 1 98.81 301 LYS A C 1
ATOM 2244 O O . LYS A 1 301 ? -4.34 -47.188 -10.07 1 98.81 301 LYS A O 1
ATOM 2249 N N . ASN A 1 302 ? -3.74 -46.906 -12.219 1 98.69 302 ASN A N 1
ATOM 2250 C CA . ASN A 1 302 ? -5.078 -47.219 -12.688 1 98.69 302 ASN A CA 1
ATOM 2251 C C . ASN A 1 302 ? -5.355 -48.719 -12.555 1 98.69 302 ASN A C 1
ATOM 2253 O O . ASN A 1 302 ? -4.516 -49.562 -12.914 1 98.69 302 ASN A O 1
ATOM 2257 N N . VAL A 1 303 ? -6.52 -49.031 -12.039 1 98.19 303 VAL A N 1
ATOM 2258 C CA . VAL A 1 303 ? -6.996 -50.406 -11.969 1 98.19 303 VAL A CA 1
ATOM 2259 C C . VAL A 1 303 ? -8.445 -50.5 -12.445 1 98.19 303 VAL A C 1
ATOM 2261 O O . VAL A 1 303 ? -9.039 -49.469 -12.789 1 98.19 303 VAL A O 1
ATOM 2264 N N . SER A 1 304 ? -9 -51.688 -12.555 1 96.62 304 SER A N 1
ATOM 2265 C CA . SER A 1 304 ? -10.344 -51.875 -13.094 1 96.62 304 SER A CA 1
ATOM 2266 C C . SER A 1 304 ? -11.391 -51.156 -12.266 1 96.62 304 SER A C 1
ATOM 2268 O O . SER A 1 304 ? -12.391 -50.688 -12.797 1 96.62 304 SER A O 1
ATOM 2270 N N . GLU A 1 305 ? -11.125 -50.969 -10.977 1 94.56 305 GLU A N 1
ATOM 2271 C CA . GLU A 1 305 ? -12.102 -50.375 -10.062 1 94.56 305 GLU A CA 1
ATOM 2272 C C . GLU A 1 305 ? -11.883 -48.875 -9.891 1 94.56 305 GLU A C 1
ATOM 2274 O O . GLU A 1 305 ? -12.648 -48.219 -9.203 1 94.56 305 GLU A O 1
ATOM 2279 N N . GLY A 1 306 ? -10.891 -48.406 -10.508 1 97.69 306 GLY A N 1
ATOM 2280 C CA . GLY A 1 306 ? -10.547 -47 -10.344 1 97.69 306 GLY A CA 1
ATOM 2281 C C . GLY A 1 306 ? -9.047 -46.75 -10.281 1 97.69 306 GLY A C 1
ATOM 2282 O O . GLY A 1 306 ? -8.312 -47.156 -11.188 1 97.69 306 GLY A O 1
ATOM 2283 N N . VAL A 1 307 ? -8.633 -46.156 -9.18 1 98.81 307 VAL A N 1
ATOM 2284 C CA . VAL A 1 307 ? -7.215 -45.875 -8.977 1 98.81 307 VAL A CA 1
ATOM 2285 C C . VAL A 1 307 ? -6.789 -46.406 -7.605 1 98.81 307 VAL A C 1
ATOM 2287 O O . VAL A 1 307 ? -7.434 -46.125 -6.594 1 98.81 307 VAL A O 1
ATOM 2290 N N . THR A 1 308 ? -5.746 -47.188 -7.559 1 98.88 308 THR A N 1
ATOM 2291 C CA . THR A 1 308 ? -5.164 -47.625 -6.297 1 98.88 308 THR A CA 1
ATOM 2292 C C . THR A 1 308 ? -3.883 -46.875 -5.988 1 98.88 308 THR A C 1
ATOM 2294 O O . THR A 1 308 ? -2.982 -46.781 -6.824 1 98.88 308 THR A O 1
ATOM 2297 N N . VAL A 1 309 ? -3.834 -46.312 -4.777 1 98.94 309 VAL A N 1
ATOM 2298 C CA . VAL A 1 309 ? -2.676 -45.562 -4.289 1 98.94 309 VAL A CA 1
ATOM 2299 C C . VAL A 1 309 ? -2.09 -46.25 -3.066 1 98.94 309 VAL A C 1
ATOM 2301 O O . VAL A 1 309 ? -2.812 -46.562 -2.117 1 98.94 309 VAL A O 1
ATOM 2304 N N . GLU A 1 310 ? -0.835 -46.562 -3.133 1 98.88 310 GLU A N 1
ATOM 2305 C CA . GLU A 1 310 ? -0.109 -47.062 -1.971 1 98.88 310 GLU A CA 1
ATOM 2306 C C . GLU A 1 310 ? 0.726 -45.969 -1.322 1 98.88 310 GLU A C 1
ATOM 2308 O O . GLU A 1 310 ? 1.283 -45.125 -2.016 1 98.88 310 GLU A O 1
ATOM 2313 N N . TYR A 1 311 ? 0.786 -45.938 -0.02 1 98.81 311 TYR A N 1
ATOM 2314 C CA . TYR A 1 311 ? 1.536 -44.938 0.725 1 98.81 311 TYR A CA 1
ATOM 2315 C C . TYR A 1 311 ? 2.037 -45.5 2.049 1 98.81 311 TYR A C 1
ATOM 2317 O O . TYR A 1 311 ? 1.6 -46.594 2.48 1 98.81 311 TYR A O 1
ATOM 2325 N N . THR A 1 312 ? 3.023 -44.875 2.578 1 98.38 312 THR A N 1
ATOM 2326 C CA . THR A 1 312 ? 3.529 -45.188 3.908 1 98.38 312 THR A CA 1
ATOM 2327 C C . THR A 1 312 ? 3.113 -44.125 4.914 1 98.38 312 THR A C 1
ATOM 2329 O O . THR A 1 312 ? 3.287 -42.938 4.668 1 98.38 312 THR A O 1
ATOM 2332 N N . ALA A 1 313 ? 2.514 -44.438 5.988 1 97.12 313 ALA A N 1
ATOM 2333 C CA . ALA A 1 313 ? 2.115 -43.594 7.094 1 97.12 313 ALA A CA 1
ATOM 2334 C C . ALA A 1 313 ? 2.328 -44.281 8.438 1 97.12 313 ALA A C 1
ATOM 2336 O O . ALA A 1 313 ? 1.972 -45.438 8.609 1 97.12 313 ALA A O 1
ATOM 2337 N N . GLY A 1 314 ? 2.924 -43.562 9.375 1 93.56 314 GLY A N 1
ATOM 2338 C CA . GLY A 1 314 ? 3.199 -44.125 10.68 1 93.56 314 GLY A CA 1
ATOM 2339 C C . GLY A 1 314 ? 4.078 -45.375 10.609 1 93.56 314 GLY A C 1
ATOM 2340 O O . GLY A 1 314 ? 3.885 -46.312 11.367 1 93.56 314 GLY A O 1
ATOM 2341 N N . GLY A 1 315 ? 4.812 -45.531 9.641 1 92.81 315 GLY A N 1
ATOM 2342 C CA . GLY A 1 315 ? 5.73 -46.625 9.516 1 92.81 315 GLY A CA 1
ATOM 2343 C C . GLY A 1 315 ? 5.113 -47.844 8.836 1 92.81 315 GLY A C 1
ATOM 2344 O O . GLY A 1 315 ? 5.777 -48.875 8.648 1 92.81 315 GLY A O 1
ATOM 2345 N N . SER A 1 316 ? 3.928 -47.688 8.414 1 96.94 316 SER A N 1
ATOM 2346 C CA . SER A 1 316 ? 3.254 -48.844 7.809 1 96.94 316 SER A CA 1
ATOM 2347 C C . SER A 1 316 ? 2.836 -48.531 6.375 1 96.94 316 SER A C 1
ATOM 2349 O O . SER A 1 316 ? 2.443 -47.406 6.062 1 96.94 316 SER A O 1
ATOM 2351 N N . LYS A 1 317 ? 2.844 -49.562 5.602 1 98.06 317 LYS A N 1
ATOM 2352 C CA . LYS A 1 317 ? 2.336 -49.469 4.234 1 98.06 317 LYS A CA 1
ATOM 2353 C C . LYS A 1 317 ? 0.813 -49.562 4.207 1 98.06 317 LYS A C 1
ATOM 2355 O O . LYS A 1 317 ? 0.225 -50.406 4.891 1 98.06 317 LYS A O 1
ATOM 2360 N N . LYS A 1 318 ? 0.272 -48.688 3.551 1 98.5 318 LYS A N 1
ATOM 2361 C CA . LYS A 1 318 ? -1.181 -48.656 3.414 1 98.5 318 LYS A CA 1
ATOM 2362 C C . LYS A 1 318 ? -1.588 -48.469 1.953 1 98.5 318 LYS A C 1
ATOM 2364 O O . LYS A 1 318 ? -0.748 -48.188 1.099 1 98.5 318 LYS A O 1
ATOM 2369 N N . SER A 1 319 ? -2.865 -48.812 1.744 1 98.5 319 SER A N 1
ATOM 2370 C CA . SER A 1 319 ? -3.396 -48.688 0.39 1 98.5 319 SER A CA 1
ATOM 2371 C C . SER A 1 319 ? -4.828 -48.156 0.403 1 98.5 319 SER A C 1
ATOM 2373 O O . SER A 1 319 ? -5.578 -48.406 1.35 1 98.5 319 SER A O 1
ATOM 2375 N N . ILE A 1 320 ? -5.16 -47.406 -0.619 1 98.5 320 ILE A N 1
ATOM 2376 C CA . ILE A 1 320 ? -6.531 -46.969 -0.815 1 98.5 320 ILE A CA 1
ATOM 2377 C C . ILE A 1 320 ? -6.898 -47.031 -2.295 1 98.5 320 ILE A C 1
ATOM 2379 O O . ILE A 1 320 ? -6.066 -46.781 -3.164 1 98.5 320 ILE A O 1
ATOM 2383 N N . THR A 1 321 ? -8.07 -47.531 -2.574 1 98.5 321 THR A N 1
ATOM 2384 C CA . THR A 1 321 ? -8.633 -47.531 -3.92 1 98.5 321 THR A CA 1
ATOM 2385 C C . THR A 1 321 ? -9.836 -46.594 -3.99 1 98.5 321 THR A C 1
ATOM 2387 O O . THR A 1 321 ? -10.719 -46.625 -3.131 1 98.5 321 THR A O 1
ATOM 2390 N N . ALA A 1 322 ? -9.852 -45.688 -4.961 1 98.56 322 ALA A N 1
ATOM 2391 C CA . ALA A 1 322 ? -10.93 -44.75 -5.18 1 98.56 322 ALA A CA 1
ATOM 2392 C C . ALA A 1 322 ? -11.359 -44.719 -6.645 1 98.56 322 ALA A C 1
ATOM 2394 O O . ALA A 1 322 ? -10.672 -45.281 -7.508 1 98.56 322 ALA A O 1
ATOM 2395 N N . ASP A 1 323 ? -12.523 -44.125 -6.887 1 97.62 323 ASP A N 1
ATOM 2396 C CA . ASP A 1 323 ? -13.023 -44.031 -8.25 1 97.62 323 ASP A CA 1
ATOM 2397 C C . ASP A 1 323 ? -12.109 -43.188 -9.117 1 97.62 323 ASP A C 1
ATOM 2399 O O . ASP A 1 323 ? -11.898 -43.469 -10.297 1 97.62 323 ASP A O 1
ATOM 2403 N N . TYR A 1 324 ? -11.609 -42.062 -8.578 1 98.5 324 TYR A N 1
ATOM 2404 C CA . TYR A 1 324 ? -10.727 -41.156 -9.273 1 98.5 324 TYR A CA 1
ATOM 2405 C C . TYR A 1 324 ? -9.555 -40.75 -8.383 1 98.5 324 TYR A C 1
ATOM 2407 O O . TYR A 1 324 ? -9.625 -40.875 -7.152 1 98.5 324 TYR A O 1
ATOM 2415 N N . ALA A 1 325 ? -8.461 -40.281 -9.023 1 98.94 325 ALA A N 1
ATOM 2416 C CA . ALA A 1 325 ? -7.336 -39.688 -8.312 1 98.94 325 ALA A CA 1
ATOM 2417 C C . ALA A 1 325 ? -6.977 -38.344 -8.906 1 98.94 325 ALA A C 1
ATOM 2419 O O . ALA A 1 325 ? -7.012 -38.156 -10.125 1 98.94 325 ALA A O 1
ATOM 2420 N N . ILE A 1 326 ? -6.73 -37.375 -8.062 1 98.94 326 ILE A N 1
ATOM 2421 C CA . ILE A 1 326 ? -6.125 -36.125 -8.461 1 98.94 326 ILE A CA 1
ATOM 2422 C C . ILE A 1 326 ? -4.699 -36.031 -7.918 1 98.94 326 ILE A C 1
ATOM 2424 O O . ILE A 1 326 ? -4.492 -35.969 -6.703 1 98.94 326 ILE A O 1
ATOM 2428 N N . CYS A 1 327 ? -3.738 -36.031 -8.797 1 98.94 327 CYS A N 1
ATOM 2429 C CA . CYS A 1 327 ? -2.332 -35.969 -8.414 1 98.94 327 CYS A CA 1
ATOM 2430 C C . CYS A 1 327 ? -1.822 -34.531 -8.453 1 98.94 327 CYS A C 1
ATOM 2432 O O . CYS A 1 327 ? -1.754 -33.938 -9.523 1 98.94 327 CYS A O 1
ATOM 2434 N N . THR A 1 328 ? -1.455 -33.969 -7.281 1 98.88 328 THR A N 1
ATOM 2435 C CA . THR A 1 328 ? -0.926 -32.625 -7.199 1 98.88 328 THR A CA 1
ATOM 2436 C C . THR A 1 328 ? 0.523 -32.625 -6.719 1 98.88 328 THR A C 1
ATOM 2438 O O . THR A 1 328 ? 1.043 -31.609 -6.27 1 98.88 328 THR A O 1
ATOM 2441 N N . ILE A 1 329 ? 1.187 -33.781 -6.746 1 98.81 329 ILE A N 1
ATOM 2442 C CA . ILE A 1 329 ? 2.619 -33.938 -6.508 1 98.81 329 ILE A CA 1
ATOM 2443 C C . ILE A 1 329 ? 3.395 -33.156 -7.574 1 98.81 329 ILE A C 1
ATOM 2445 O O . ILE A 1 329 ? 3.006 -33.156 -8.742 1 98.81 329 ILE A O 1
ATOM 2449 N N . PRO A 1 330 ? 4.508 -32.469 -7.199 1 98.19 330 PRO A N 1
ATOM 2450 C CA . PRO A 1 330 ? 5.293 -31.828 -8.25 1 98.19 330 PRO A CA 1
ATOM 2451 C C . PRO A 1 330 ? 5.609 -32.75 -9.414 1 98.19 330 PRO A C 1
ATOM 2453 O O . PRO A 1 330 ? 6.035 -33.906 -9.203 1 98.19 330 PRO A O 1
ATOM 2456 N N . PRO A 1 331 ? 5.449 -32.25 -10.609 1 97.94 331 PRO A N 1
ATOM 2457 C CA . PRO A 1 331 ? 5.5 -33.156 -11.766 1 97.94 331 PRO A CA 1
ATOM 2458 C C . PRO A 1 331 ? 6.832 -33.906 -11.883 1 97.94 331 PRO A C 1
ATOM 2460 O O . PRO A 1 331 ? 6.859 -35.062 -12.234 1 97.94 331 PRO A O 1
ATOM 2463 N N . HIS A 1 332 ? 7.906 -33.312 -11.57 1 96.56 332 HIS A N 1
ATOM 2464 C CA . HIS A 1 332 ? 9.227 -33.906 -11.758 1 96.56 332 HIS A CA 1
ATOM 2465 C C . HIS A 1 332 ? 9.469 -35.031 -10.75 1 96.56 332 HIS A C 1
ATOM 2467 O O . HIS A 1 332 ? 10.43 -35.781 -10.883 1 96.56 332 HIS A O 1
ATOM 2473 N N . LEU A 1 333 ? 8.617 -35.156 -9.773 1 98.19 333 LEU A N 1
ATOM 2474 C CA . LEU A 1 333 ? 8.797 -36.188 -8.75 1 98.19 333 LEU A CA 1
ATOM 2475 C C . LEU A 1 333 ? 7.91 -37.406 -9.031 1 98.19 333 LEU A C 1
ATOM 2477 O O . LEU A 1 333 ? 8.109 -38.469 -8.445 1 98.19 333 LEU A O 1
ATOM 2481 N N . ILE A 1 334 ? 6.934 -37.281 -9.852 1 98.56 334 ILE A N 1
ATOM 2482 C CA . ILE A 1 334 ? 5.891 -38.281 -10.023 1 98.56 334 ILE A CA 1
ATOM 2483 C C . ILE A 1 334 ? 6.492 -39.562 -10.617 1 98.56 334 ILE A C 1
ATOM 2485 O O . ILE A 1 334 ? 6.074 -40.688 -10.281 1 98.56 334 ILE A O 1
ATOM 2489 N N . GLY A 1 335 ? 7.488 -39.375 -11.438 1 97.62 335 GLY A N 1
ATOM 2490 C CA . GLY A 1 335 ? 8.141 -40.531 -12.062 1 97.62 335 GLY A CA 1
ATOM 2491 C C . GLY A 1 335 ? 8.82 -41.438 -11.062 1 97.62 335 GLY A C 1
ATOM 2492 O O . GLY A 1 335 ? 9.148 -42.594 -11.383 1 97.62 335 GLY A O 1
ATOM 2493 N N . ARG A 1 336 ? 9.016 -40.969 -9.906 1 97.56 336 ARG A N 1
ATOM 2494 C CA . ARG A 1 336 ? 9.656 -41.781 -8.867 1 97.56 336 ARG A CA 1
ATOM 2495 C C . ARG A 1 336 ? 8.695 -42.812 -8.289 1 97.56 336 ARG A C 1
ATOM 2497 O O . ARG A 1 336 ? 9.117 -43.75 -7.637 1 97.56 336 ARG A O 1
ATOM 2504 N N . LEU A 1 337 ? 7.41 -42.625 -8.438 1 98.56 337 LEU A N 1
ATOM 2505 C CA . LEU A 1 337 ? 6.395 -43.562 -7.949 1 98.56 337 LEU A CA 1
ATOM 2506 C C . LEU A 1 337 ? 6.32 -44.812 -8.836 1 98.56 337 LEU A C 1
ATOM 2508 O O . LEU A 1 337 ? 6.562 -44.719 -10.039 1 98.56 337 LEU A O 1
ATOM 2512 N N . GLN A 1 338 ? 5.961 -45.938 -8.172 1 98.62 338 GLN A N 1
ATOM 2513 C CA . GLN A 1 338 ? 5.453 -47.031 -9.008 1 98.62 338 GLN A CA 1
ATOM 2514 C C . GLN A 1 338 ? 4.152 -46.625 -9.695 1 98.62 338 GLN A C 1
ATOM 2516 O O . GLN A 1 338 ? 3.242 -46.094 -9.055 1 98.62 338 GLN A O 1
ATOM 2521 N N . ASN A 1 339 ? 4.141 -46.812 -11.023 1 98.62 339 ASN A N 1
ATOM 2522 C CA . ASN A 1 339 ? 2.955 -46.375 -11.758 1 98.62 339 ASN A CA 1
ATOM 2523 C C . ASN A 1 339 ? 2.775 -47.188 -13.047 1 98.62 339 ASN A C 1
ATOM 2525 O O . ASN A 1 339 ? 3.646 -47.969 -13.414 1 98.62 339 ASN A O 1
ATOM 2529 N N . ASN A 1 340 ? 1.614 -47.094 -13.664 1 98.69 340 ASN A N 1
ATOM 2530 C CA . ASN A 1 340 ? 1.354 -47.625 -14.992 1 98.69 340 ASN A CA 1
ATOM 2531 C C . ASN A 1 340 ? 0.933 -46.562 -15.969 1 98.69 340 ASN A C 1
ATOM 2533 O O . ASN A 1 340 ? 0.008 -46.75 -16.766 1 98.69 340 ASN A O 1
ATOM 2537 N N . LEU A 1 341 ? 1.544 -45.344 -15.797 1 98.69 341 LEU A N 1
ATOM 2538 C CA . LEU A 1 341 ? 1.312 -44.219 -16.719 1 98.69 341 LEU A CA 1
ATOM 2539 C C . LEU A 1 341 ? 1.944 -44.5 -18.078 1 98.69 341 LEU A C 1
ATOM 2541 O O . LEU A 1 341 ? 3.01 -45.125 -18.156 1 98.69 341 LEU A O 1
ATOM 2545 N N . PRO A 1 342 ? 1.269 -44.031 -19.156 1 98.5 342 PRO A N 1
ATOM 2546 C CA . PRO A 1 342 ? 1.877 -44.156 -20.484 1 98.5 342 PRO A CA 1
ATOM 2547 C C . PRO A 1 342 ? 3.205 -43.406 -20.609 1 98.5 342 PRO A C 1
ATOM 2549 O O . PRO A 1 342 ? 3.41 -42.406 -19.938 1 98.5 342 PRO A O 1
ATOM 2552 N N . ALA A 1 343 ? 4.066 -43.875 -21.531 1 98.06 343 ALA A N 1
ATOM 2553 C CA . ALA A 1 343 ? 5.414 -43.312 -21.688 1 98.06 343 ALA A CA 1
ATOM 2554 C C . ALA A 1 343 ? 5.371 -41.844 -22.062 1 98.06 343 ALA A C 1
ATOM 2556 O O . ALA A 1 343 ? 6.238 -41.062 -21.656 1 98.06 343 ALA A O 1
ATOM 2557 N N . ASP A 1 344 ? 4.48 -41.406 -22.859 1 97.88 344 ASP A N 1
ATOM 2558 C CA . ASP A 1 344 ? 4.383 -40.031 -23.297 1 97.88 344 ASP A CA 1
ATOM 2559 C C . ASP A 1 344 ? 3.977 -39.125 -22.141 1 97.88 344 ASP A C 1
ATOM 2561 O O . ASP A 1 344 ? 4.355 -37.938 -22.109 1 97.88 344 ASP A O 1
ATOM 2565 N N . VAL A 1 345 ? 3.195 -39.656 -21.203 1 98.5 345 VAL A N 1
ATOM 2566 C CA . VAL A 1 345 ? 2.836 -38.906 -20.016 1 98.5 345 VAL A CA 1
ATOM 2567 C C . VAL A 1 345 ? 4.066 -38.719 -19.125 1 98.5 345 VAL A C 1
ATOM 2569 O O . VAL A 1 345 ? 4.312 -37.625 -18.609 1 98.5 345 VAL A O 1
ATOM 2572 N N . LEU A 1 346 ? 4.84 -39.75 -18.953 1 98.38 346 LEU A N 1
ATOM 2573 C CA . LEU A 1 346 ? 6.059 -39.688 -18.156 1 98.38 346 LEU A CA 1
ATOM 2574 C C . LEU A 1 346 ? 7.035 -38.688 -18.766 1 98.38 346 LEU A C 1
ATOM 2576 O O . LEU A 1 346 ? 7.707 -37.938 -18.047 1 98.38 346 LEU A O 1
ATOM 2580 N N . THR A 1 347 ? 7.094 -38.656 -20.094 1 97.44 347 THR A N 1
ATOM 2581 C CA . THR A 1 347 ? 7.926 -37.688 -20.781 1 97.44 347 THR A CA 1
ATOM 2582 C C . THR A 1 347 ? 7.43 -36.25 -20.531 1 97.44 347 THR A C 1
ATOM 2584 O O . THR A 1 347 ? 8.227 -35.344 -20.297 1 97.44 347 THR A O 1
ATOM 2587 N N . ALA A 1 348 ? 6.133 -36.062 -20.578 1 97 348 ALA A N 1
ATOM 2588 C CA . ALA A 1 348 ? 5.531 -34.75 -20.328 1 97 348 ALA A CA 1
ATOM 2589 C C . ALA A 1 348 ? 5.828 -34.281 -18.906 1 97 348 ALA A C 1
ATOM 2591 O O . ALA A 1 348 ? 6.117 -33.094 -18.688 1 97 348 ALA A O 1
ATOM 2592 N N . LEU A 1 349 ? 5.742 -35.188 -17.953 1 97.75 349 LEU A N 1
ATOM 2593 C CA . LEU A 1 349 ? 6.035 -34.844 -16.562 1 97.75 349 LEU A CA 1
ATOM 2594 C C . LEU A 1 349 ? 7.477 -34.375 -16.406 1 97.75 349 LEU A C 1
ATOM 2596 O O . LEU A 1 349 ? 7.75 -33.406 -15.688 1 97.75 349 LEU A O 1
ATOM 2600 N N . LYS A 1 350 ? 8.383 -34.906 -17.125 1 95.94 350 LYS A N 1
ATOM 2601 C CA . LYS A 1 350 ? 9.797 -34.562 -17.062 1 95.94 350 LYS A CA 1
ATOM 2602 C C . LYS A 1 350 ? 10.094 -33.25 -17.75 1 95.94 350 LYS A C 1
ATOM 2604 O O . LYS A 1 350 ? 11.117 -32.625 -17.5 1 95.94 350 LYS A O 1
ATOM 2609 N N . ALA A 1 351 ? 9.211 -32.844 -18.609 1 94.5 351 ALA A N 1
ATOM 2610 C CA . ALA A 1 351 ? 9.398 -31.609 -19.375 1 94.5 351 ALA A CA 1
ATOM 2611 C C . ALA A 1 351 ? 9.188 -30.391 -18.484 1 94.5 351 ALA A C 1
ATOM 2613 O O . ALA A 1 351 ? 9.602 -29.281 -18.828 1 94.5 351 ALA A O 1
ATOM 2614 N N . ALA A 1 352 ? 8.508 -30.547 -17.391 1 93.94 352 ALA A N 1
ATOM 2615 C CA . ALA A 1 352 ? 8.391 -29.469 -16.406 1 93.94 352 ALA A CA 1
ATOM 2616 C C . ALA A 1 352 ? 9.688 -29.312 -15.609 1 93.94 352 ALA A C 1
ATOM 2618 O O . ALA A 1 352 ? 9.969 -30.094 -14.703 1 93.94 352 ALA A O 1
ATOM 2619 N N . LYS A 1 353 ? 10.406 -28.219 -15.914 1 94.38 353 LYS A N 1
ATOM 2620 C CA . LYS A 1 353 ? 11.742 -28.078 -15.344 1 94.38 353 LYS A CA 1
ATOM 2621 C C . LYS A 1 353 ? 11.688 -27.359 -13.992 1 94.38 353 LYS A C 1
ATOM 2623 O O . LYS A 1 353 ? 11.148 -26.266 -13.891 1 94.38 353 LYS A O 1
ATOM 2628 N N . PRO A 1 354 ? 12.273 -28.016 -12.961 1 94.81 354 PRO A N 1
ATOM 2629 C CA . PRO A 1 354 ? 12.266 -27.391 -11.633 1 94.81 354 PRO A CA 1
ATOM 2630 C C . PRO A 1 354 ? 13.055 -26.078 -11.586 1 94.81 354 PRO A C 1
ATOM 2632 O O . PRO A 1 354 ? 14.055 -25.938 -12.289 1 94.81 354 PRO A O 1
ATOM 2635 N N . SER A 1 355 ? 12.625 -25.156 -10.742 1 94.81 355 SER A N 1
ATOM 2636 C CA . SER A 1 355 ? 13.281 -23.859 -10.539 1 94.81 355 SER A CA 1
ATOM 2637 C C . SER A 1 355 ? 13.859 -23.75 -9.133 1 94.81 355 SER A C 1
ATOM 2639 O O . SER A 1 355 ? 13.25 -24.203 -8.164 1 94.81 355 SER A O 1
ATOM 2641 N N . SER A 1 356 ? 15.031 -23.109 -9.102 1 96 356 SER A N 1
ATOM 2642 C CA . SER A 1 356 ? 15.672 -22.828 -7.82 1 96 356 SER A CA 1
ATOM 2643 C C . SER A 1 356 ? 15.203 -21.484 -7.266 1 96 356 SER A C 1
ATOM 2645 O O . SER A 1 356 ? 15.172 -20.484 -7.984 1 96 356 SER A O 1
ATOM 2647 N N . SER A 1 357 ? 14.742 -21.469 -6.023 1 97.88 357 SER A N 1
ATOM 2648 C CA . SER A 1 357 ? 14.43 -20.25 -5.277 1 97.88 357 SER A CA 1
ATOM 2649 C C . SER A 1 357 ? 14.516 -20.484 -3.773 1 97.88 357 SER A C 1
ATOM 2651 O O . SER A 1 357 ? 14.484 -21.625 -3.316 1 97.88 357 SER A O 1
ATOM 2653 N N . GLY A 1 358 ? 14.734 -19.484 -3.061 1 97.81 358 GLY A N 1
ATOM 2654 C CA . GLY A 1 358 ? 14.82 -19.594 -1.613 1 97.81 358 GLY A CA 1
ATOM 2655 C C . GLY A 1 358 ? 14.742 -18.25 -0.905 1 97.81 358 GLY A C 1
ATOM 2656 O O . GLY A 1 358 ? 14.805 -17.203 -1.544 1 97.81 358 GLY A O 1
ATOM 2657 N N . LYS A 1 359 ? 14.461 -18.312 0.408 1 98.5 359 LYS A N 1
ATOM 2658 C CA . LYS A 1 359 ? 14.359 -17.156 1.293 1 98.5 359 LYS A CA 1
ATOM 2659 C C . LYS A 1 359 ? 15.055 -17.422 2.625 1 98.5 359 LYS A C 1
ATOM 2661 O O . LYS A 1 359 ? 15.203 -18.562 3.039 1 98.5 359 LYS A O 1
ATOM 2666 N N . LEU A 1 360 ? 15.492 -16.391 3.229 1 98.69 360 LEU A N 1
ATOM 2667 C CA . LEU A 1 360 ? 16.016 -16.438 4.59 1 98.69 360 LEU A CA 1
ATOM 2668 C C . LEU A 1 360 ? 15.445 -15.289 5.426 1 98.69 360 LEU A C 1
ATOM 2670 O O . LEU A 1 360 ? 15.523 -14.125 5.031 1 98.69 360 LEU A O 1
ATOM 2674 N N . GLY A 1 361 ? 14.805 -15.703 6.602 1 98.75 361 GLY A N 1
ATOM 2675 C CA . GLY A 1 361 ? 14.328 -14.711 7.559 1 98.75 361 GLY A CA 1
ATOM 2676 C C . GLY A 1 361 ? 15.297 -14.477 8.703 1 98.75 361 GLY A C 1
ATOM 2677 O O . GLY A 1 361 ? 15.844 -15.43 9.266 1 98.75 361 GLY A O 1
ATOM 2678 N N . ILE A 1 362 ? 15.555 -13.234 8.992 1 98.88 362 ILE A N 1
ATOM 2679 C CA . ILE A 1 362 ? 16.312 -12.852 10.172 1 98.88 362 ILE A CA 1
ATOM 2680 C C . ILE A 1 362 ? 15.414 -12.102 11.148 1 98.88 362 ILE A C 1
ATOM 2682 O O . ILE A 1 362 ? 14.797 -11.094 10.781 1 98.88 362 ILE A O 1
ATOM 2686 N N . GLU A 1 363 ? 15.328 -12.562 12.352 1 98.81 363 GLU A N 1
ATOM 2687 C CA . GLU A 1 363 ? 14.656 -11.805 13.398 1 98.81 363 GLU A CA 1
ATOM 2688 C C . GLU A 1 363 ? 15.625 -10.828 14.07 1 98.81 363 GLU A C 1
ATOM 2690 O O . GLU A 1 363 ? 16.672 -11.227 14.562 1 98.81 363 GLU A O 1
ATOM 2695 N N . TYR A 1 364 ? 15.258 -9.602 14.016 1 98.75 364 TYR A N 1
ATOM 2696 C CA . TYR A 1 364 ? 15.984 -8.562 14.727 1 98.75 364 TYR A CA 1
ATOM 2697 C C . TYR A 1 364 ? 15.258 -8.156 16 1 98.75 364 TYR A C 1
ATOM 2699 O O . TYR A 1 364 ? 14.023 -8.055 16.016 1 98.75 364 TYR A O 1
ATOM 2707 N N . SER A 1 365 ? 15.984 -7.918 17.094 1 98.31 365 SER A N 1
ATOM 2708 C CA . SER A 1 365 ? 15.398 -7.477 18.359 1 98.31 365 SER A CA 1
ATOM 2709 C C . SER A 1 365 ? 15.188 -5.969 18.375 1 98.31 365 SER A C 1
ATOM 2711 O O . SER A 1 365 ? 14.82 -5.398 19.406 1 98.31 365 SER A O 1
ATOM 2713 N N . ARG A 1 366 ? 15.492 -5.395 17.281 1 97.12 366 ARG A N 1
ATOM 2714 C CA . ARG A 1 366 ? 15.266 -3.973 17.031 1 97.12 366 ARG A CA 1
ATOM 2715 C C . ARG A 1 366 ? 14.82 -3.723 15.602 1 97.12 366 ARG A C 1
ATOM 2717 O O . ARG A 1 366 ? 15.367 -4.316 14.664 1 97.12 366 ARG A O 1
ATOM 2724 N N . ARG A 1 367 ? 13.836 -2.859 15.461 1 97.5 367 ARG A N 1
ATOM 2725 C CA . ARG A 1 367 ? 13.359 -2.562 14.109 1 97.5 367 ARG A CA 1
ATOM 2726 C C . ARG A 1 367 ? 14.094 -1.363 13.523 1 97.5 367 ARG A C 1
ATOM 2728 O O . ARG A 1 367 ? 13.477 -0.341 13.219 1 97.5 367 ARG A O 1
ATOM 2735 N N . TRP A 1 368 ? 15.414 -1.529 13.32 1 97.81 368 TRP A N 1
ATOM 2736 C CA . TRP A 1 368 ? 16.281 -0.468 12.82 1 97.81 368 TRP A CA 1
ATOM 2737 C C . TRP A 1 368 ? 15.75 0.104 11.508 1 97.81 368 TRP A C 1
ATOM 2739 O O . TRP A 1 368 ? 15.922 1.293 11.234 1 97.81 368 TRP A O 1
ATOM 2749 N N . TRP A 1 369 ? 15.133 -0.723 10.625 1 97.88 369 TRP A N 1
ATOM 2750 C CA . TRP A 1 369 ? 14.617 -0.246 9.344 1 97.88 369 TRP A CA 1
ATOM 2751 C C . TRP A 1 369 ? 13.516 0.783 9.547 1 97.88 369 TRP A C 1
ATOM 2753 O O . TRP A 1 369 ? 13.359 1.704 8.742 1 97.88 369 TRP A O 1
ATOM 2763 N N . GLU A 1 370 ? 12.695 0.684 10.586 1 96.75 370 GLU A N 1
ATOM 2764 C CA . GLU A 1 370 ? 11.664 1.672 10.883 1 96.75 370 GLU A CA 1
ATOM 2765 C C . GLU A 1 370 ? 12.242 2.885 11.602 1 96.75 370 GLU A C 1
ATOM 2767 O O . GLU A 1 370 ? 11.984 4.027 11.219 1 96.75 370 GLU A O 1
ATOM 2772 N N . THR A 1 371 ? 13.102 2.676 12.602 1 95.06 371 THR A N 1
ATOM 2773 C CA . THR A 1 371 ? 13.5 3.742 13.508 1 95.06 371 THR A CA 1
ATOM 2774 C C . THR A 1 371 ? 14.641 4.559 12.922 1 95.06 371 THR A C 1
ATOM 2776 O O . THR A 1 371 ? 14.781 5.75 13.211 1 95.06 371 THR A O 1
ATOM 2779 N N . GLU A 1 372 ? 15.414 3.91 12.031 1 94.81 372 GLU A N 1
ATOM 2780 C CA . GLU A 1 372 ? 16.578 4.625 11.5 1 94.81 372 GLU A CA 1
ATOM 2781 C C . GLU A 1 372 ? 16.375 4.969 10.023 1 94.81 372 GLU A C 1
ATOM 2783 O O . GLU A 1 372 ? 16.688 6.082 9.594 1 94.81 372 GLU A O 1
ATOM 2788 N N . ASP A 1 373 ? 15.797 4.055 9.273 1 95.62 373 ASP A N 1
ATOM 2789 C CA . ASP A 1 373 ? 15.695 4.262 7.836 1 95.62 373 ASP A CA 1
ATOM 2790 C C . ASP A 1 373 ? 14.289 4.695 7.441 1 95.62 373 ASP A C 1
ATOM 2792 O O . ASP A 1 373 ? 14.055 5.098 6.297 1 95.62 373 ASP A O 1
ATOM 2796 N N . ARG A 1 374 ? 13.312 4.637 8.359 1 95.75 374 ARG A N 1
ATOM 2797 C CA . ARG A 1 374 ? 11.914 4.965 8.094 1 95.75 374 ARG A CA 1
ATOM 2798 C C . ARG A 1 374 ? 11.359 4.113 6.957 1 95.75 374 ARG A C 1
ATOM 2800 O O . ARG A 1 374 ? 10.719 4.633 6.043 1 95.75 374 ARG A O 1
ATOM 2807 N N . ILE A 1 375 ? 11.672 2.861 6.996 1 96.75 375 ILE A N 1
ATOM 2808 C CA . ILE A 1 375 ? 11.156 1.901 6.027 1 96.75 375 ILE A CA 1
ATOM 2809 C C . ILE A 1 375 ? 10.062 1.052 6.68 1 96.75 375 ILE A C 1
ATOM 2811 O O . ILE A 1 375 ? 10.328 0.312 7.629 1 96.75 375 ILE A O 1
ATOM 2815 N N . TYR A 1 376 ? 8.883 1.171 6.184 1 95.38 376 TYR A N 1
ATOM 2816 C CA . TYR A 1 376 ? 7.727 0.401 6.621 1 95.38 376 TYR A CA 1
ATOM 2817 C C . TYR A 1 376 ? 7.223 -0.506 5.504 1 95.38 376 TYR A C 1
ATOM 2819 O O . TYR A 1 376 ? 6.297 -0.147 4.773 1 95.38 376 TYR A O 1
ATOM 2827 N N . GLY A 1 377 ? 7.781 -1.69 5.418 1 94 377 GLY A N 1
ATOM 2828 C CA . GLY A 1 377 ? 7.465 -2.604 4.328 1 94 377 GLY A CA 1
ATOM 2829 C C . GLY A 1 377 ? 8.281 -2.348 3.078 1 94 377 GLY A C 1
ATOM 2830 O O . GLY A 1 377 ? 9.164 -1.483 3.072 1 94 377 GLY A O 1
ATOM 2831 N N . GLY A 1 378 ? 7.973 -3.074 1.979 1 95.06 378 GLY A N 1
ATOM 2832 C CA . GLY A 1 378 ? 8.695 -2.945 0.722 1 95.06 378 GLY A CA 1
ATOM 2833 C C . GLY A 1 378 ? 9.977 -3.752 0.687 1 95.06 378 GLY A C 1
ATOM 2834 O O . GLY A 1 378 ? 10.188 -4.641 1.515 1 95.06 378 GLY A O 1
ATOM 2835 N N . ALA A 1 379 ? 10.789 -3.49 -0.367 1 96.88 379 ALA A N 1
ATOM 2836 C CA . ALA A 1 379 ? 12.008 -4.266 -0.536 1 96.88 379 ALA A CA 1
ATOM 2837 C C . ALA A 1 379 ? 13.125 -3.41 -1.136 1 96.88 379 ALA A C 1
ATOM 2839 O O . ALA A 1 379 ? 12.867 -2.572 -2.004 1 96.88 379 ALA A O 1
ATOM 2840 N N . SER A 1 380 ? 14.328 -3.553 -0.617 1 98.19 380 SER A N 1
ATOM 2841 C CA . SER A 1 380 ? 15.523 -3.066 -1.299 1 98.19 380 SER A CA 1
ATOM 2842 C C . SER A 1 380 ? 16.016 -4.07 -2.336 1 98.19 380 SER A C 1
ATOM 2844 O O . SER A 1 380 ? 16.016 -5.277 -2.088 1 98.19 380 SER A O 1
ATOM 2846 N N . ASN A 1 381 ? 16.391 -3.59 -3.482 1 97.88 381 ASN A N 1
ATOM 2847 C CA . ASN A 1 381 ? 16.781 -4.453 -4.59 1 97.88 381 ASN A CA 1
ATOM 2848 C C . ASN A 1 381 ? 18.266 -4.305 -4.918 1 97.88 381 ASN A C 1
ATOM 2850 O O . ASN A 1 381 ? 18.812 -3.205 -4.828 1 97.88 381 ASN A O 1
ATOM 2854 N N . THR A 1 382 ? 18.875 -5.367 -5.27 1 98.25 382 THR A N 1
ATOM 2855 C CA . THR A 1 382 ? 20.297 -5.391 -5.598 1 98.25 382 THR A CA 1
ATOM 2856 C C . THR A 1 382 ? 20.594 -6.473 -6.633 1 98.25 382 THR A C 1
ATOM 2858 O O . THR A 1 382 ? 19.734 -7.293 -6.945 1 98.25 382 THR A O 1
ATOM 2861 N N . ASP A 1 383 ? 21.75 -6.363 -7.285 1 97.38 383 ASP A N 1
ATOM 2862 C CA . ASP A 1 383 ? 22.172 -7.406 -8.211 1 97.38 383 ASP A CA 1
ATOM 2863 C C . ASP A 1 383 ? 23.125 -8.398 -7.535 1 97.38 383 ASP A C 1
ATOM 2865 O O . ASP A 1 383 ? 23.75 -9.219 -8.203 1 97.38 383 ASP A O 1
ATOM 2869 N N . LYS A 1 384 ? 23.234 -8.266 -6.23 1 98.06 384 LYS A N 1
ATOM 2870 C CA . LYS A 1 384 ? 23.938 -9.281 -5.457 1 98.06 384 LYS A CA 1
ATOM 2871 C C . LYS A 1 384 ? 23.141 -10.57 -5.367 1 98.06 384 LYS A C 1
ATOM 2873 O O . LYS A 1 384 ? 21.984 -10.617 -5.801 1 98.06 384 LYS A O 1
ATOM 2878 N N . ASP A 1 385 ? 23.75 -11.617 -4.793 1 98.19 385 ASP A N 1
ATOM 2879 C CA . ASP A 1 385 ? 23.094 -12.914 -4.762 1 98.19 385 ASP A CA 1
ATOM 2880 C C . ASP A 1 385 ? 21.797 -12.867 -3.939 1 98.19 385 ASP A C 1
ATOM 2882 O O . ASP A 1 385 ? 20.844 -13.57 -4.234 1 98.19 385 ASP A O 1
ATOM 2886 N N . ILE A 1 386 ? 21.719 -12.023 -2.924 1 98.5 386 ILE A N 1
ATOM 2887 C CA . ILE A 1 386 ? 20.531 -11.945 -2.066 1 98.5 386 ILE A CA 1
ATOM 2888 C C . ILE A 1 386 ? 19.344 -11.422 -2.865 1 98.5 386 ILE A C 1
ATOM 2890 O O . ILE A 1 386 ? 18.188 -11.641 -2.492 1 98.5 386 ILE A O 1
ATOM 2894 N N . SER A 1 387 ? 19.562 -10.688 -3.943 1 98.12 387 SER A N 1
ATOM 2895 C CA . SER A 1 387 ? 18.609 -10.18 -4.91 1 98.12 387 SER A CA 1
ATOM 2896 C C . SER A 1 387 ? 17.703 -9.109 -4.285 1 98.12 387 SER A C 1
ATOM 2898 O O . SER A 1 387 ? 17.516 -8.039 -4.863 1 98.12 387 SER A O 1
ATOM 2900 N N . GLN A 1 388 ? 17.109 -9.359 -3.154 1 97.31 388 GLN A N 1
ATOM 2901 C CA . GLN A 1 388 ? 16.25 -8.375 -2.5 1 97.31 388 GLN A CA 1
ATOM 2902 C C . GLN A 1 388 ? 16.203 -8.609 -0.994 1 97.31 388 GLN A C 1
ATOM 2904 O O . GLN A 1 388 ? 16.359 -9.742 -0.532 1 97.31 388 GLN A O 1
ATOM 2909 N N . ILE A 1 389 ? 16.062 -7.57 -0.251 1 98.5 389 ILE A N 1
ATOM 2910 C CA . ILE A 1 389 ? 15.766 -7.551 1.177 1 98.5 389 ILE A CA 1
ATOM 2911 C C . ILE A 1 389 ? 14.344 -7.035 1.398 1 98.5 389 ILE A C 1
ATOM 2913 O O . ILE A 1 389 ? 14.039 -5.891 1.062 1 98.5 389 ILE A O 1
ATOM 2917 N N . MET A 1 390 ? 13.453 -7.879 1.936 1 97.94 390 MET A N 1
ATOM 2918 C CA . MET A 1 390 ? 12.062 -7.477 2.148 1 97.94 390 MET A CA 1
ATOM 2919 C C . MET A 1 390 ? 11.812 -7.148 3.615 1 97.94 390 MET A C 1
ATOM 2921 O O . MET A 1 390 ? 12.172 -7.93 4.5 1 97.94 390 MET A O 1
ATOM 2925 N N . PHE A 1 391 ? 11.156 -6.039 3.82 1 97.56 391 PHE A N 1
ATOM 2926 C CA . PHE A 1 391 ? 10.867 -5.602 5.18 1 97.56 391 PHE A CA 1
ATOM 2927 C C . PHE A 1 391 ? 9.461 -6.016 5.59 1 97.56 391 PHE A C 1
ATOM 2929 O O . PHE A 1 391 ? 8.57 -6.117 4.746 1 97.56 391 PHE A O 1
ATOM 2936 N N . PRO A 1 392 ? 9.312 -6.293 6.891 1 95.38 392 PRO A N 1
ATOM 2937 C CA . PRO A 1 392 ? 8.039 -6.867 7.328 1 95.38 392 PRO A CA 1
ATOM 2938 C C . PRO A 1 392 ? 6.871 -5.891 7.184 1 95.38 392 PRO A C 1
ATOM 2940 O O . PRO A 1 392 ? 7.059 -4.676 7.297 1 95.38 392 PRO A O 1
ATOM 2943 N N . TYR A 1 393 ? 5.711 -6.461 6.996 1 92.25 393 TYR A N 1
ATOM 2944 C CA . TYR A 1 393 ? 4.461 -5.73 6.82 1 92.25 393 TYR A CA 1
ATOM 2945 C C . TYR A 1 393 ? 3.555 -5.906 8.031 1 92.25 393 TYR A C 1
ATOM 2947 O O . TYR A 1 393 ? 2.371 -5.562 7.984 1 92.25 393 TYR A O 1
ATOM 2955 N N . ASP A 1 394 ? 4.02 -6.496 9.055 1 92.31 394 ASP A N 1
ATOM 2956 C CA . ASP A 1 394 ? 3.234 -6.789 10.25 1 92.31 394 ASP A CA 1
ATOM 2957 C C . ASP A 1 394 ? 3.891 -6.195 11.5 1 92.31 394 ASP A C 1
ATOM 2959 O O . ASP A 1 394 ? 5.047 -5.77 11.453 1 92.31 394 ASP A O 1
ATOM 2963 N N . HIS A 1 395 ? 3.117 -6.051 12.523 1 94.12 395 HIS A N 1
ATOM 2964 C CA . HIS A 1 395 ? 3.572 -5.625 13.844 1 94.12 395 HIS A CA 1
ATOM 2965 C C . HIS A 1 395 ? 4.277 -4.273 13.773 1 94.12 395 HIS A C 1
ATOM 2967 O O . HIS A 1 395 ? 5.352 -4.102 14.352 1 94.12 395 HIS A O 1
ATOM 2973 N N . TYR A 1 396 ? 3.738 -3.381 12.977 1 94.88 396 TYR A N 1
ATOM 2974 C CA . TYR A 1 396 ? 4.344 -2.057 12.906 1 94.88 396 TYR A CA 1
ATOM 2975 C C . TYR A 1 396 ? 4.547 -1.475 14.297 1 94.88 396 TYR A C 1
ATOM 2977 O O . TYR A 1 396 ? 3.711 -1.664 15.188 1 94.88 396 TYR A O 1
ATOM 2985 N N . ASN A 1 397 ? 5.648 -0.776 14.508 1 94.31 397 ASN A N 1
ATOM 2986 C CA . ASN A 1 397 ? 5.988 -0.031 15.719 1 94.31 397 ASN A CA 1
ATOM 2987 C C . ASN A 1 397 ? 6.301 -0.965 16.875 1 94.31 397 ASN A C 1
ATOM 2989 O O . ASN A 1 397 ? 6.457 -0.516 18.016 1 94.31 397 ASN A O 1
ATOM 2993 N N . SER A 1 398 ? 6.383 -2.25 16.641 1 94.56 398 SER A N 1
ATOM 2994 C CA . SER A 1 398 ? 6.793 -3.176 17.688 1 94.56 398 SER A CA 1
ATOM 2995 C C . SER A 1 398 ? 8.297 -3.125 17.906 1 94.56 398 SER A C 1
ATOM 2997 O O . SER A 1 398 ? 9.008 -2.363 17.25 1 94.56 398 SER A O 1
ATOM 2999 N N . ASP A 1 399 ? 8.781 -3.908 18.906 1 94.5 399 ASP A N 1
ATOM 3000 C CA . ASP A 1 399 ? 10.18 -3.822 19.328 1 94.5 399 ASP A CA 1
ATOM 3001 C C . ASP A 1 399 ? 11.07 -4.703 18.438 1 94.5 399 ASP A C 1
ATOM 3003 O O . ASP A 1 399 ? 12.289 -4.531 18.422 1 94.5 399 ASP A O 1
ATOM 3007 N N . ARG A 1 400 ? 10.5 -5.711 17.812 1 97.44 400 ARG A N 1
ATOM 3008 C CA . ARG A 1 400 ? 11.273 -6.664 17.016 1 97.44 400 ARG A CA 1
ATOM 3009 C C . ARG A 1 400 ? 10.539 -7.016 15.727 1 97.44 400 ARG A C 1
ATOM 3011 O O . ARG A 1 400 ? 9.406 -6.586 15.508 1 97.44 400 ARG A O 1
ATOM 3018 N N . GLY A 1 401 ? 11.18 -7.672 14.828 1 97.69 401 GLY A N 1
ATOM 3019 C CA . GLY A 1 401 ? 10.562 -8.094 13.578 1 97.69 401 GLY A CA 1
ATOM 3020 C C . GLY A 1 401 ? 11.461 -9 12.75 1 97.69 401 GLY A C 1
ATOM 3021 O O . GLY A 1 401 ? 12.633 -9.195 13.086 1 97.69 401 GLY A O 1
ATOM 3022 N N . VAL A 1 402 ? 10.875 -9.617 11.758 1 98.62 402 VAL A N 1
ATOM 3023 C CA . VAL A 1 402 ? 11.594 -10.539 10.898 1 98.62 402 VAL A CA 1
ATOM 3024 C C . VAL A 1 402 ? 11.773 -9.922 9.508 1 98.62 402 VAL A C 1
ATOM 3026 O O . VAL A 1 402 ? 10.797 -9.625 8.828 1 98.62 402 VAL A O 1
ATOM 3029 N N . VAL A 1 403 ? 13 -9.734 9.102 1 98.75 403 VAL A N 1
ATOM 3030 C CA . VAL A 1 403 ? 13.359 -9.258 7.77 1 98.75 403 VAL A CA 1
ATOM 3031 C C . VAL A 1 403 ? 13.68 -10.445 6.867 1 98.75 403 VAL A C 1
ATOM 3033 O O . VAL A 1 403 ? 14.406 -11.367 7.27 1 98.75 403 VAL A O 1
ATOM 3036 N N . VAL A 1 404 ? 13.086 -10.523 5.684 1 98.62 404 VAL A N 1
ATOM 3037 C CA . VAL A 1 404 ? 13.539 -11.492 4.688 1 98.62 404 VAL A CA 1
ATOM 3038 C C . VAL A 1 404 ? 14.852 -11.023 4.074 1 98.62 404 VAL A C 1
ATOM 3040 O O . VAL A 1 404 ? 14.867 -10.141 3.209 1 98.62 404 VAL A O 1
ATOM 3043 N N . ALA A 1 405 ? 15.836 -11.641 4.43 1 98.75 405 ALA A N 1
ATOM 3044 C CA . ALA A 1 405 ? 17.188 -11.156 4.168 1 98.75 405 ALA A CA 1
ATOM 3045 C C . ALA A 1 405 ? 17.609 -11.453 2.729 1 98.75 405 ALA A C 1
ATOM 3047 O O . ALA A 1 405 ? 18.516 -10.82 2.201 1 98.75 405 ALA A O 1
ATOM 3048 N N . TYR A 1 406 ? 16.984 -12.43 2.174 1 98.12 406 TYR A N 1
ATOM 3049 C CA . TYR A 1 406 ? 17.078 -12.594 0.729 1 98.12 406 TYR A CA 1
ATOM 3050 C C . TYR A 1 406 ? 15.875 -13.344 0.179 1 98.12 406 TYR A C 1
ATOM 3052 O O . TYR A 1 406 ? 15.281 -14.172 0.873 1 98.12 406 TYR A O 1
ATOM 3060 N N . TYR A 1 407 ? 15.453 -13.031 -0.872 1 98.06 407 TYR A N 1
ATOM 3061 C CA . TYR A 1 407 ? 14.594 -13.758 -1.796 1 98.06 407 TYR A CA 1
ATOM 3062 C C . TYR A 1 407 ? 15.219 -13.836 -3.182 1 98.06 407 TYR A C 1
ATOM 3064 O O . TYR A 1 407 ? 15.219 -12.852 -3.926 1 98.06 407 TYR A O 1
ATOM 3072 N N . SER A 1 408 ? 15.75 -14.961 -3.525 1 97.38 408 SER A N 1
ATOM 3073 C CA . SER A 1 408 ? 16.531 -15.141 -4.75 1 97.38 408 SER A CA 1
ATOM 3074 C C . SER A 1 408 ? 16 -16.312 -5.57 1 97.38 408 SER A C 1
ATOM 3076 O O . SER A 1 408 ? 15.258 -17.156 -5.055 1 97.38 408 SER A O 1
ATOM 3078 N N . SER A 1 409 ? 16.312 -16.328 -6.805 1 96.56 409 SER A N 1
ATOM 3079 C CA . SER A 1 409 ? 15.969 -17.406 -7.723 1 96.56 409 SER A CA 1
ATOM 3080 C C . SER A 1 409 ? 17.078 -17.656 -8.742 1 96.56 409 SER A C 1
ATOM 3082 O O . SER A 1 409 ? 18.016 -16.859 -8.844 1 96.56 409 SER A O 1
ATOM 3084 N N . GLY A 1 410 ? 16.984 -18.75 -9.367 1 94.75 410 GLY A N 1
ATOM 3085 C CA . GLY A 1 410 ? 17.938 -19.078 -10.414 1 94.75 410 GLY A CA 1
ATOM 3086 C C . GLY A 1 410 ? 19.375 -19.172 -9.93 1 94.75 410 GLY A C 1
ATOM 3087 O O . GLY A 1 410 ? 19.641 -19.75 -8.875 1 94.75 410 GLY A O 1
ATOM 3088 N N . LYS A 1 411 ? 20.234 -18.594 -10.742 1 93.81 411 LYS A N 1
ATOM 3089 C CA . LYS A 1 411 ? 21.672 -18.672 -10.469 1 93.81 411 LYS A CA 1
ATOM 3090 C C . LYS A 1 411 ? 22.016 -18.016 -9.125 1 93.81 411 LYS A C 1
ATOM 3092 O O . LYS A 1 411 ? 22.891 -18.484 -8.414 1 93.81 411 LYS A O 1
ATOM 3097 N N . ARG A 1 412 ? 21.312 -17.016 -8.828 1 95.75 412 ARG A N 1
ATOM 3098 C CA . ARG A 1 412 ? 21.578 -16.328 -7.57 1 95.75 412 ARG A CA 1
ATOM 3099 C C . ARG A 1 412 ? 21.234 -17.203 -6.379 1 95.75 412 ARG A C 1
ATOM 3101 O O . ARG A 1 412 ? 21.969 -17.219 -5.383 1 95.75 412 ARG A O 1
ATOM 3108 N N . GLN A 1 413 ? 20.156 -17.953 -6.523 1 95.81 413 GLN A N 1
ATOM 3109 C CA . GLN A 1 413 ? 19.812 -18.859 -5.434 1 95.81 413 GLN A CA 1
ATOM 3110 C C . GLN A 1 413 ? 20.781 -20.031 -5.355 1 95.81 413 GLN A C 1
ATOM 3112 O O . GLN A 1 413 ? 21.062 -20.547 -4.27 1 95.81 413 GLN A O 1
ATOM 3117 N N . GLU A 1 414 ? 21.281 -20.484 -6.453 1 94.12 414 GLU A N 1
ATOM 3118 C CA . GLU A 1 414 ? 22.25 -21.562 -6.453 1 94.12 414 GLU A CA 1
ATOM 3119 C C . GLU A 1 414 ? 23.469 -21.219 -5.594 1 94.12 414 GLU A C 1
ATOM 3121 O O . GLU A 1 414 ? 24.094 -22.109 -5.02 1 94.12 414 GLU A O 1
ATOM 3126 N N . ALA A 1 415 ? 23.688 -19.938 -5.473 1 93.81 415 ALA A N 1
ATOM 3127 C CA . ALA A 1 415 ? 24.797 -19.469 -4.656 1 93.81 415 ALA A CA 1
ATOM 3128 C C . ALA A 1 415 ? 24.531 -19.688 -3.172 1 93.81 415 ALA A C 1
ATOM 3130 O O . ALA A 1 415 ? 25.453 -19.641 -2.352 1 93.81 415 ALA A O 1
ATOM 3131 N N . PHE A 1 416 ? 23.328 -19.953 -2.787 1 95.38 416 PHE A N 1
ATOM 3132 C CA . PHE A 1 416 ? 22.938 -20.219 -1.405 1 95.38 416 PHE A CA 1
ATOM 3133 C C . PHE A 1 416 ? 22.625 -21.688 -1.197 1 95.38 416 PHE A C 1
ATOM 3135 O O . PHE A 1 416 ? 22.844 -22.234 -0.107 1 95.38 416 PHE A O 1
ATOM 3142 N N . GLU A 1 417 ? 22.172 -22.312 -2.164 1 93.56 417 GLU A N 1
ATOM 3143 C CA . GLU A 1 417 ? 21.594 -23.656 -2.104 1 93.56 417 GLU A CA 1
ATOM 3144 C C . GLU A 1 417 ? 22.594 -24.672 -1.572 1 93.56 417 GLU A C 1
ATOM 3146 O O . GLU A 1 417 ? 22.219 -25.609 -0.87 1 93.56 417 GLU A O 1
ATOM 3151 N N . SER A 1 418 ? 23.844 -24.531 -1.894 1 91.25 418 SER A N 1
ATOM 3152 C CA . SER A 1 418 ? 24.859 -25.516 -1.526 1 91.25 418 SER A CA 1
ATOM 3153 C C . SER A 1 418 ? 25.453 -25.203 -0.159 1 91.25 418 SER A C 1
ATOM 3155 O O . SER A 1 418 ? 26.266 -25.969 0.361 1 91.25 418 SER A O 1
ATOM 3157 N N . LEU A 1 419 ? 25.078 -24.094 0.438 1 96.5 419 LEU A N 1
ATOM 3158 C CA . LEU A 1 419 ? 25.625 -23.656 1.711 1 96.5 419 LEU A CA 1
ATOM 3159 C C . LEU A 1 419 ? 24.859 -24.25 2.881 1 96.5 419 LEU A C 1
ATOM 3161 O O . LEU A 1 419 ? 23.688 -24.609 2.732 1 96.5 419 LEU A O 1
ATOM 3165 N N . THR A 1 420 ? 25.547 -24.375 4.062 1 96.56 420 THR A N 1
ATOM 3166 C CA . THR A 1 420 ? 24.844 -24.703 5.293 1 96.56 420 THR A CA 1
ATOM 3167 C C . THR A 1 420 ? 23.953 -23.547 5.738 1 96.56 420 THR A C 1
ATOM 3169 O O . THR A 1 420 ? 24.094 -22.422 5.25 1 96.56 420 THR A O 1
ATOM 3172 N N . HIS A 1 421 ? 23.047 -23.844 6.633 1 96.81 421 HIS A N 1
ATOM 3173 C CA . HIS A 1 421 ? 22.172 -22.797 7.129 1 96.81 421 HIS A CA 1
ATOM 3174 C C . HIS A 1 421 ? 22.969 -21.641 7.742 1 96.81 421 HIS A C 1
ATOM 3176 O O . HIS A 1 421 ? 22.656 -20.469 7.512 1 96.81 421 HIS A O 1
ATOM 3182 N N . ARG A 1 422 ? 24 -21.953 8.492 1 97.19 422 ARG A N 1
ATOM 3183 C CA . ARG A 1 422 ? 24.859 -20.938 9.109 1 97.19 422 ARG A CA 1
ATOM 3184 C C . ARG A 1 422 ? 25.578 -20.109 8.062 1 97.19 422 ARG A C 1
ATOM 3186 O O . ARG A 1 422 ? 25.719 -18.891 8.203 1 97.19 422 ARG A O 1
ATOM 3193 N N . GLN A 1 423 ? 26.047 -20.797 7.035 1 98.06 423 GLN A N 1
ATOM 3194 C CA . GLN A 1 423 ? 26.75 -20.109 5.965 1 98.06 423 GLN A CA 1
ATOM 3195 C C . GLN A 1 423 ? 25.812 -19.219 5.164 1 98.06 423 GLN A C 1
ATOM 3197 O O . GLN A 1 423 ? 26.219 -18.141 4.715 1 98.06 423 GLN A O 1
ATOM 3202 N N . ARG A 1 424 ? 24.562 -19.672 4.906 1 98.19 424 ARG A N 1
ATO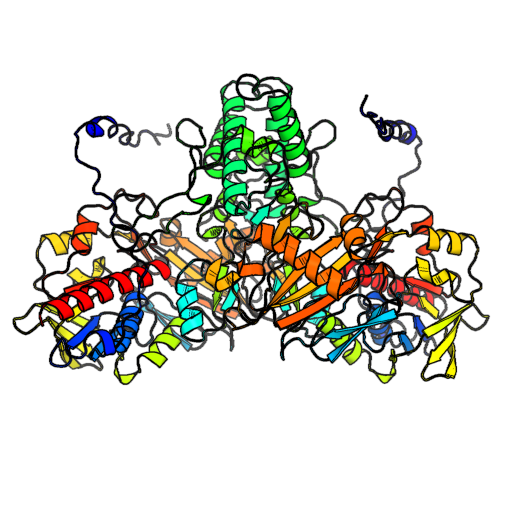M 3203 C CA . ARG A 1 424 ? 23.562 -18.844 4.238 1 98.19 424 ARG A CA 1
ATOM 3204 C C . ARG A 1 424 ? 23.344 -17.531 4.996 1 98.19 424 ARG A C 1
ATOM 3206 O O . ARG A 1 424 ? 23.328 -16.453 4.395 1 98.19 424 ARG A O 1
ATOM 3213 N N . LEU A 1 425 ? 23.234 -17.641 6.312 1 98.56 425 LEU A N 1
ATOM 3214 C CA . LEU A 1 425 ? 23.031 -16.469 7.148 1 98.56 425 LEU A CA 1
ATOM 3215 C C . LEU A 1 425 ? 24.234 -15.523 7.055 1 98.56 425 LEU A C 1
ATOM 3217 O O . LEU A 1 425 ? 24.062 -14.312 6.883 1 98.56 425 LEU A O 1
ATOM 3221 N N . ALA A 1 426 ? 25.422 -16.078 7.152 1 98.75 426 ALA A N 1
ATOM 3222 C CA . ALA A 1 426 ? 26.625 -15.266 7.113 1 98.75 426 ALA A CA 1
ATOM 3223 C C . ALA A 1 426 ? 26.734 -14.5 5.801 1 98.75 426 ALA A C 1
ATOM 3225 O O . ALA A 1 426 ? 27.078 -13.312 5.789 1 98.75 426 ALA A O 1
ATOM 3226 N N . LYS A 1 427 ? 26.469 -15.18 4.711 1 98.69 427 LYS A N 1
ATOM 3227 C CA . LYS A 1 427 ? 26.516 -14.555 3.395 1 98.69 427 LYS A CA 1
ATOM 3228 C C . LYS A 1 427 ? 25.453 -13.469 3.256 1 98.69 427 LYS A C 1
ATOM 3230 O O . LYS A 1 427 ? 25.734 -12.391 2.729 1 98.69 427 LYS A O 1
ATOM 3235 N N . ALA A 1 428 ? 24.234 -13.766 3.725 1 98.75 428 ALA A N 1
ATOM 3236 C CA . ALA A 1 428 ? 23.141 -12.789 3.666 1 98.75 428 ALA A CA 1
ATOM 3237 C C . ALA A 1 428 ? 23.484 -11.531 4.461 1 98.75 428 ALA A C 1
ATOM 3239 O O . ALA A 1 428 ? 23.234 -10.414 4.012 1 98.75 428 ALA A O 1
ATOM 3240 N N . ILE A 1 429 ? 24.078 -11.703 5.629 1 98.88 429 ILE A N 1
ATOM 3241 C CA . ILE A 1 429 ? 24.453 -10.578 6.484 1 98.88 429 ILE A CA 1
ATOM 3242 C C . ILE A 1 429 ? 25.547 -9.758 5.797 1 98.88 429 ILE A C 1
ATOM 3244 O O . ILE A 1 429 ? 25.484 -8.523 5.777 1 98.88 429 ILE A O 1
ATOM 3248 N N . ALA A 1 430 ? 26.484 -10.453 5.227 1 98.81 430 ALA A N 1
ATOM 3249 C CA . ALA A 1 430 ? 27.594 -9.766 4.566 1 98.81 430 ALA A CA 1
ATOM 3250 C C . ALA A 1 430 ? 27.078 -8.914 3.404 1 98.81 430 ALA A C 1
ATOM 3252 O O . ALA A 1 430 ? 27.406 -7.727 3.305 1 98.81 430 ALA A O 1
ATOM 3253 N N . GLU A 1 431 ? 26.281 -9.477 2.559 1 98.62 431 GLU A N 1
ATOM 3254 C CA . GLU A 1 431 ? 25.766 -8.75 1.397 1 98.62 431 GLU A CA 1
ATOM 3255 C C . GLU A 1 431 ? 24.766 -7.68 1.812 1 98.62 431 GLU A C 1
ATOM 3257 O O . GLU A 1 431 ? 24.766 -6.574 1.265 1 98.62 431 GLU A O 1
ATOM 3262 N N . GLY A 1 432 ? 23.891 -7.992 2.777 1 98.81 432 GLY A N 1
ATOM 3263 C CA . GLY A 1 432 ? 22.906 -7.02 3.24 1 98.81 432 GLY A CA 1
ATOM 3264 C C . GLY A 1 432 ? 23.547 -5.793 3.873 1 98.81 432 GLY A C 1
ATOM 3265 O O . GLY A 1 432 ? 23.031 -4.684 3.738 1 98.81 432 GLY A O 1
ATOM 3266 N N . SER A 1 433 ? 24.688 -5.988 4.559 1 98.69 433 SER A N 1
ATOM 3267 C CA . SER A 1 433 ? 25.375 -4.883 5.219 1 98.69 433 SER A CA 1
ATOM 3268 C C . SER A 1 433 ? 25.969 -3.912 4.203 1 98.69 433 SER A C 1
ATOM 3270 O O . SER A 1 433 ? 26.203 -2.742 4.516 1 98.69 433 SER A O 1
ATOM 3272 N N . GLU A 1 434 ? 26.188 -4.359 3.012 1 98.5 434 GLU A N 1
ATOM 3273 C CA . GLU A 1 434 ? 26.672 -3.482 1.952 1 98.5 434 GLU A CA 1
ATOM 3274 C C . GLU A 1 434 ? 25.578 -2.547 1.456 1 98.5 434 GLU A C 1
ATOM 3276 O O . GLU A 1 434 ? 25.859 -1.533 0.814 1 98.5 434 GLU A O 1
ATOM 3281 N N . ILE A 1 435 ? 24.391 -2.918 1.749 1 98.69 435 ILE A N 1
ATOM 3282 C CA . ILE A 1 435 ? 23.266 -2.135 1.275 1 98.69 435 ILE A CA 1
ATOM 3283 C C . ILE A 1 435 ? 22.797 -1.19 2.379 1 98.69 435 ILE A C 1
ATOM 3285 O O . ILE A 1 435 ? 22.578 0.001 2.139 1 98.69 435 ILE A O 1
ATOM 3289 N N . HIS A 1 436 ? 22.641 -1.669 3.594 1 98.69 436 HIS A N 1
ATOM 3290 C CA . HIS A 1 436 ? 22 -0.897 4.656 1 98.69 436 HIS A CA 1
ATOM 3291 C C . HIS A 1 436 ? 23.016 -0.485 5.719 1 98.69 436 HIS A C 1
ATOM 3293 O O . HIS A 1 436 ? 22.656 0.188 6.691 1 98.69 436 HIS A O 1
ATOM 3299 N N . GLY A 1 437 ? 24.312 -0.862 5.555 1 98.19 437 GLY A N 1
ATOM 3300 C CA . GLY A 1 437 ? 25.359 -0.445 6.469 1 98.19 437 GLY A CA 1
ATOM 3301 C C . GLY A 1 437 ? 25.469 -1.327 7.699 1 98.19 437 GLY A C 1
ATOM 3302 O O . GLY A 1 437 ? 24.875 -2.404 7.75 1 98.19 437 GLY A O 1
ATOM 3303 N N . GLU A 1 438 ? 26.156 -0.883 8.695 1 97.69 438 GLU A N 1
ATOM 3304 C CA . GLU A 1 438 ? 26.547 -1.656 9.867 1 97.69 438 GLU A CA 1
ATOM 3305 C C . GLU A 1 438 ? 25.328 -2.045 10.703 1 97.69 438 GLU A C 1
ATOM 3307 O O . GLU A 1 438 ? 25.328 -3.094 11.352 1 97.69 438 GLU A O 1
ATOM 3312 N N . LYS A 1 439 ? 24.328 -1.264 10.648 1 97.69 439 LYS A N 1
ATOM 3313 C CA . LYS A 1 439 ? 23.125 -1.538 11.43 1 97.69 439 LYS A CA 1
ATOM 3314 C C . LYS A 1 439 ? 22.516 -2.879 11.047 1 97.69 439 LYS A C 1
ATOM 3316 O O . LYS A 1 439 ? 21.844 -3.521 11.859 1 97.69 439 LYS A O 1
ATOM 3321 N N . TYR A 1 440 ? 22.781 -3.34 9.844 1 98.56 440 TYR A N 1
ATOM 3322 C CA . TYR A 1 440 ? 22.25 -4.594 9.328 1 98.56 440 TYR A CA 1
ATOM 3323 C C . TYR A 1 440 ? 22.828 -5.785 10.078 1 98.56 440 TYR A C 1
ATOM 3325 O O . TYR A 1 440 ? 22.234 -6.871 10.078 1 98.56 440 TYR A O 1
ATOM 3333 N N . THR A 1 441 ? 23.969 -5.652 10.766 1 98.56 441 THR A N 1
ATOM 3334 C CA . THR A 1 441 ? 24.688 -6.77 11.367 1 98.56 441 THR A CA 1
ATOM 3335 C C . THR A 1 441 ? 24.422 -6.84 12.867 1 98.56 441 THR A C 1
ATOM 3337 O O . THR A 1 441 ? 24.891 -7.758 13.539 1 98.56 441 THR A O 1
ATOM 3340 N N . ARG A 1 442 ? 23.625 -5.953 13.344 1 98 442 ARG A N 1
ATOM 3341 C CA . ARG A 1 442 ? 23.422 -5.852 14.781 1 98 442 ARG A CA 1
ATOM 3342 C C . ARG A 1 442 ? 22.047 -6.344 15.18 1 98 442 ARG A C 1
ATOM 3344 O O . ARG A 1 442 ? 21.125 -6.391 14.352 1 98 442 ARG A O 1
ATOM 3351 N N . ASP A 1 443 ? 21.891 -6.812 16.469 1 98.19 443 ASP A N 1
ATOM 3352 C CA . ASP A 1 443 ? 20.609 -7.102 17.109 1 98.19 443 ASP A CA 1
ATOM 3353 C C . ASP A 1 443 ? 19.938 -8.305 16.469 1 98.19 443 ASP A C 1
ATOM 3355 O O . ASP A 1 443 ? 18.703 -8.367 16.391 1 98.19 443 ASP A O 1
ATOM 3359 N N . ILE A 1 444 ? 20.719 -9.234 15.867 1 98.56 444 ILE A N 1
ATOM 3360 C CA . ILE A 1 444 ? 20.188 -10.461 15.281 1 98.56 444 ILE A CA 1
ATOM 3361 C C . ILE A 1 444 ? 19.875 -11.469 16.375 1 98.56 444 ILE A C 1
ATOM 3363 O O . ILE A 1 444 ? 20.75 -11.836 17.172 1 98.56 444 ILE A O 1
ATOM 3367 N N . SER A 1 445 ? 18.625 -11.922 16.438 1 98.12 445 SER A N 1
ATOM 3368 C CA . SER A 1 445 ? 18.219 -12.828 17.5 1 98.12 445 SER A CA 1
ATOM 3369 C C . SER A 1 445 ? 18.078 -14.258 17 1 98.12 445 SER A C 1
ATOM 3371 O O . SER A 1 445 ? 18.281 -15.219 17.75 1 98.12 445 SER A O 1
ATOM 3373 N N . SER A 1 446 ? 17.625 -14.43 15.797 1 97.75 446 SER A N 1
ATOM 3374 C CA . SER A 1 446 ? 17.422 -15.758 15.211 1 97.75 446 SER A CA 1
ATOM 3375 C C . SER A 1 446 ? 17.281 -15.68 13.695 1 97.75 446 SER A C 1
ATOM 3377 O O . SER A 1 446 ? 17.234 -14.586 13.125 1 97.75 446 SER A O 1
ATOM 3379 N N . SER A 1 447 ? 17.312 -16.797 13.039 1 98.5 447 SER A N 1
ATOM 3380 C CA . SER A 1 447 ? 17.125 -16.891 11.594 1 98.5 447 SER A CA 1
ATOM 3381 C C . SER A 1 447 ? 16.578 -18.25 11.188 1 98.5 447 SER A C 1
ATOM 3383 O O . SER A 1 447 ? 16.625 -19.203 11.969 1 98.5 447 SER A O 1
ATOM 3385 N N . PHE A 1 448 ? 16.016 -18.328 10.039 1 98.69 448 PHE A N 1
ATOM 3386 C CA . PHE A 1 448 ? 15.531 -19.562 9.422 1 98.69 448 PHE A CA 1
ATOM 3387 C C . PHE A 1 448 ? 15.586 -19.453 7.902 1 98.69 448 PHE A C 1
ATOM 3389 O O . PHE A 1 448 ? 15.125 -18.469 7.328 1 98.69 448 PHE A O 1
ATOM 3396 N N . SER A 1 449 ? 16.188 -20.422 7.25 1 97.62 449 SER A N 1
ATOM 3397 C CA . SER A 1 449 ? 16.312 -20.359 5.797 1 97.62 449 SER A CA 1
ATOM 3398 C C . SER A 1 449 ? 15.578 -21.516 5.129 1 97.62 449 SER A C 1
ATOM 3400 O O . SER A 1 449 ? 15.484 -22.609 5.691 1 97.62 449 SER A O 1
ATOM 3402 N N . GLY A 1 450 ? 14.984 -21.219 3.992 1 96.75 450 GLY A N 1
ATOM 3403 C CA . GLY A 1 450 ? 14.391 -22.234 3.131 1 96.75 450 GLY A CA 1
ATOM 3404 C C . GLY A 1 450 ? 14.906 -22.188 1.707 1 96.75 450 GLY A C 1
ATOM 3405 O O . GLY A 1 450 ? 15.07 -21.109 1.137 1 96.75 450 GLY A O 1
ATOM 3406 N N . SER A 1 451 ? 15.273 -23.344 1.184 1 97.19 451 SER A N 1
ATOM 3407 C CA . SER A 1 451 ? 15.641 -23.531 -0.215 1 97.19 451 SER A CA 1
ATOM 3408 C C . SER A 1 451 ? 14.82 -24.656 -0.852 1 97.19 451 SER A C 1
ATOM 3410 O O . SER A 1 451 ? 14.969 -25.828 -0.496 1 97.19 451 SER A O 1
ATOM 3412 N N . TRP A 1 452 ? 14.133 -24.328 -1.852 1 97.75 452 TRP A N 1
ATOM 3413 C CA . TRP A 1 452 ? 13.086 -25.234 -2.318 1 97.75 452 TRP A CA 1
ATOM 3414 C C . TRP A 1 452 ? 13.68 -26.453 -3.014 1 97.75 452 TRP A C 1
ATOM 3416 O O . TRP A 1 452 ? 13.148 -27.562 -2.904 1 97.75 452 TRP A O 1
ATOM 3426 N N . ARG A 1 453 ? 14.766 -26.297 -3.693 1 96.69 453 ARG A N 1
ATOM 3427 C CA . ARG A 1 453 ? 15.391 -27.453 -4.34 1 96.69 453 ARG A CA 1
ATOM 3428 C C . ARG A 1 453 ? 15.938 -28.438 -3.305 1 96.69 453 ARG A C 1
ATOM 3430 O O . ARG A 1 453 ? 16.203 -29.594 -3.621 1 96.69 453 ARG A O 1
ATOM 3437 N N . ARG A 1 454 ? 16.047 -27.953 -2.121 1 96.69 454 ARG A N 1
ATOM 3438 C CA . ARG A 1 454 ? 16.594 -28.781 -1.052 1 96.69 454 ARG A CA 1
ATOM 3439 C C . ARG A 1 454 ? 15.508 -29.188 -0.07 1 96.69 454 ARG A C 1
ATOM 3441 O O . ARG A 1 454 ? 15.789 -29.844 0.941 1 96.69 454 ARG A O 1
ATOM 3448 N N . THR A 1 455 ? 14.328 -28.828 -0.278 1 97.31 455 THR A N 1
ATOM 3449 C CA . THR A 1 455 ? 13.211 -29.156 0.609 1 97.31 455 THR A CA 1
ATOM 3450 C C . THR A 1 455 ? 12.5 -30.422 0.143 1 97.31 455 THR A C 1
ATOM 3452 O O . THR A 1 455 ? 11.93 -30.453 -0.949 1 97.31 455 THR A O 1
ATOM 3455 N N . LYS A 1 456 ? 12.461 -31.391 1.018 1 96.88 456 LYS A N 1
ATOM 3456 C CA . LYS A 1 456 ? 11.883 -32.688 0.697 1 96.88 456 LYS A CA 1
ATOM 3457 C C . LYS A 1 456 ? 10.43 -32.562 0.254 1 96.88 456 LYS A C 1
ATOM 3459 O O . LYS A 1 456 ? 9.68 -31.75 0.802 1 96.88 456 LYS A O 1
ATOM 3464 N N . TYR A 1 457 ? 10 -33.344 -0.769 1 97.94 457 TYR A N 1
ATOM 3465 C CA . TYR A 1 457 ? 8.656 -33.5 -1.322 1 97.94 457 TYR A CA 1
ATOM 3466 C C . TYR A 1 457 ? 8.305 -32.344 -2.246 1 97.94 457 TYR A C 1
ATOM 3468 O O . TYR A 1 457 ? 7.273 -32.375 -2.922 1 97.94 457 TYR A O 1
ATOM 3476 N N . SER A 1 458 ? 9.055 -31.203 -2.264 1 97.62 458 SER A N 1
ATOM 3477 C CA . SER A 1 458 ? 8.898 -30.141 -3.248 1 97.62 458 SER A CA 1
ATOM 3478 C C . SER A 1 458 ? 10.008 -30.188 -4.293 1 97.62 458 SER A C 1
ATOM 3480 O O . SER A 1 458 ? 9.742 -30.391 -5.48 1 97.62 458 SER A O 1
ATOM 3482 N N . GLU A 1 459 ? 11.172 -30 -3.848 1 97.88 459 GLU A N 1
ATOM 3483 C CA . GLU A 1 459 ? 12.406 -30.062 -4.621 1 97.88 459 GLU A CA 1
ATOM 3484 C C . GLU A 1 459 ? 12.359 -29.109 -5.809 1 97.88 459 GLU A C 1
ATOM 3486 O O . GLU A 1 459 ? 12.992 -29.344 -6.84 1 97.88 459 GLU A O 1
ATOM 3491 N N . SER A 1 460 ? 11.562 -28.125 -5.789 1 97.25 460 SER A N 1
ATOM 3492 C CA . SER A 1 460 ? 11.414 -27.031 -6.738 1 97.25 460 SER A CA 1
ATOM 3493 C C . SER A 1 460 ? 10.555 -25.906 -6.16 1 97.25 460 SER A C 1
ATOM 3495 O O . SER A 1 460 ? 9.586 -26.172 -5.445 1 97.25 460 SER A O 1
ATOM 3497 N N . ALA A 1 461 ? 10.891 -24.688 -6.496 1 97.12 461 ALA A N 1
ATOM 3498 C CA . ALA A 1 461 ? 10.031 -23.578 -6.117 1 97.12 461 ALA A CA 1
ATOM 3499 C C . ALA A 1 461 ? 8.789 -23.516 -7 1 97.12 461 ALA A C 1
ATOM 3501 O O . ALA A 1 461 ? 7.676 -23.328 -6.504 1 97.12 461 ALA A O 1
ATOM 3502 N N . TRP A 1 462 ? 8.953 -23.578 -8.234 1 95.62 462 TRP A N 1
ATOM 3503 C CA . TRP A 1 462 ? 7.992 -23.75 -9.312 1 95.62 462 TRP A CA 1
ATOM 3504 C C . TRP A 1 462 ? 8.641 -24.422 -10.523 1 95.62 462 TRP A C 1
ATOM 3506 O O . TRP A 1 462 ? 9.766 -24.922 -10.43 1 95.62 462 TRP A O 1
ATOM 3516 N N . VAL A 1 463 ? 7.855 -24.578 -11.602 1 93.81 463 VAL A N 1
ATOM 3517 C CA . VAL A 1 463 ? 8.461 -25.203 -12.773 1 93.81 463 VAL A CA 1
ATOM 3518 C C . VAL A 1 463 ? 8.383 -24.25 -13.961 1 93.81 463 VAL A C 1
ATOM 3520 O O . VAL A 1 463 ? 7.609 -23.281 -13.953 1 93.81 463 VAL A O 1
ATOM 3523 N N . ASN A 1 464 ? 9.203 -24.484 -14.891 1 90.56 464 ASN A N 1
ATOM 3524 C CA . ASN A 1 464 ? 9.188 -23.766 -16.156 1 90.56 464 ASN A CA 1
ATOM 3525 C C . ASN A 1 464 ? 9 -24.719 -17.328 1 90.56 464 ASN A C 1
ATOM 3527 O O . ASN A 1 464 ? 9.531 -25.844 -17.328 1 90.56 464 ASN A O 1
ATOM 3531 N N . TRP A 1 465 ? 8.133 -24.391 -18.234 1 89.38 465 TRP A N 1
ATOM 3532 C CA . TRP A 1 465 ? 7.98 -25.125 -19.469 1 89.38 465 TRP A CA 1
ATOM 3533 C C . TRP A 1 465 ? 8.859 -24.531 -20.562 1 89.38 465 TRP A C 1
ATOM 3535 O O . TRP A 1 465 ? 9.031 -23.312 -20.641 1 89.38 465 TRP A O 1
ATOM 3545 N N . ALA A 1 466 ? 9.539 -25.484 -21.297 1 73.62 466 ALA A N 1
ATOM 3546 C CA . ALA A 1 466 ? 10.43 -25.031 -22.375 1 73.62 466 ALA A CA 1
ATOM 3547 C C . ALA A 1 466 ? 9.703 -24.109 -23.344 1 73.62 466 ALA A C 1
ATOM 3549 O O . ALA A 1 466 ? 8.547 -24.344 -23.688 1 73.62 466 ALA A O 1
ATOM 3550 N N . GLY A 1 467 ? 10.336 -23.062 -23.844 1 59.69 467 GLY A N 1
ATOM 3551 C CA . GLY A 1 467 ? 9.805 -22.141 -24.844 1 59.69 467 GLY A CA 1
ATOM 3552 C C . GLY A 1 467 ? 8.766 -21.188 -24.281 1 59.69 467 GLY A C 1
ATOM 3553 O O . GLY A 1 467 ? 8.242 -20.328 -25 1 59.69 467 GLY A O 1
ATOM 3554 N N . SER A 1 468 ? 8.32 -21.578 -23.094 1 54.59 468 SER A N 1
ATOM 3555 C CA . SER A 1 468 ? 7.242 -20.75 -22.562 1 54.59 468 SER A CA 1
ATOM 3556 C C . SER A 1 468 ? 7.793 -19.516 -21.859 1 54.59 468 SER A C 1
ATOM 3558 O O . SER A 1 468 ? 8.742 -19.594 -21.094 1 54.59 468 SER A O 1
ATOM 3560 N N . GLY A 1 469 ? 8.219 -18.688 -22.594 1 48.69 469 GLY A N 1
ATOM 3561 C CA . GLY A 1 469 ? 8.555 -17.516 -21.781 1 48.69 469 GLY A CA 1
ATOM 3562 C C . GLY A 1 469 ? 7.871 -17.516 -20.438 1 48.69 469 GLY A C 1
ATOM 3563 O O . GLY A 1 469 ? 7.305 -18.531 -20.016 1 48.69 469 GLY A O 1
ATOM 3564 N N . GLY A 1 470 ? 8.062 -16.531 -19.703 1 47.25 470 GLY A N 1
ATOM 3565 C CA . GLY A 1 470 ? 7.48 -16.422 -18.375 1 47.25 470 GLY A CA 1
ATOM 3566 C C . GLY A 1 470 ? 6.09 -17.031 -18.281 1 47.25 470 GLY A C 1
ATOM 3567 O O . GLY A 1 470 ? 5.934 -18.25 -18.297 1 47.25 470 GLY A O 1
ATOM 3568 N N . SER A 1 471 ? 5.086 -16.266 -18.125 1 48.72 471 SER A N 1
ATOM 3569 C CA . SER A 1 471 ? 3.697 -16.703 -18.062 1 48.72 471 SER A CA 1
ATOM 3570 C C . SER A 1 471 ? 3.236 -17.25 -19.406 1 48.72 471 SER A C 1
ATOM 3572 O O . SER A 1 471 ? 3.621 -16.734 -20.469 1 48.72 471 SER A O 1
ATOM 3574 N N . HIS A 1 472 ? 2.916 -18.5 -19.531 1 48.12 472 HIS A N 1
ATOM 3575 C CA . HIS A 1 472 ? 2.662 -19.328 -20.703 1 48.12 472 HIS A CA 1
ATOM 3576 C C . HIS A 1 472 ? 2.416 -18.469 -21.938 1 48.12 472 HIS A C 1
ATOM 3578 O O . HIS A 1 472 ? 1.985 -18.984 -22.984 1 48.12 472 HIS A O 1
ATOM 3584 N N . GLY A 1 473 ? 3.025 -17.484 -22.078 1 53.25 473 GLY A N 1
ATOM 3585 C CA . GLY A 1 473 ? 3.178 -16.672 -23.281 1 53.25 473 GLY A CA 1
ATOM 3586 C C . GLY A 1 473 ? 2.199 -17.031 -24.375 1 53.25 473 GLY A C 1
ATOM 3587 O O . GLY A 1 473 ? 2.482 -16.844 -25.562 1 53.25 473 GLY A O 1
ATOM 3588 N N . GLY A 1 474 ? 1.042 -17.609 -23.922 1 62.38 474 GLY A N 1
ATOM 3589 C CA . GLY A 1 474 ? -0.034 -17.719 -24.891 1 62.38 474 GLY A CA 1
ATOM 3590 C C . GLY A 1 474 ? -0.023 -19.031 -25.656 1 62.38 474 GLY A C 1
ATOM 3591 O O . GLY A 1 474 ? -0.911 -19.281 -26.469 1 62.38 474 GLY A O 1
ATOM 3592 N N . ALA A 1 475 ? 1.088 -19.75 -25.453 1 72 475 ALA A N 1
ATOM 3593 C CA . ALA A 1 475 ? 1.061 -21.016 -26.172 1 72 475 ALA A CA 1
ATOM 3594 C C . ALA A 1 475 ? 1.493 -22.172 -25.281 1 72 475 ALA A C 1
ATOM 3596 O O . ALA A 1 475 ? 2.412 -22.031 -24.469 1 72 475 ALA A O 1
ATOM 3597 N N . ALA A 1 476 ? 0.762 -23.188 -25.438 1 85 476 ALA A N 1
ATOM 3598 C CA . ALA A 1 476 ? 1.04 -24.391 -24.656 1 85 476 ALA A CA 1
ATOM 3599 C C . ALA A 1 476 ? 1.962 -25.344 -25.422 1 85 476 ALA A C 1
ATOM 3601 O O . ALA A 1 476 ? 1.825 -25.516 -26.625 1 85 476 ALA A O 1
ATOM 3602 N N . THR A 1 477 ? 2.957 -25.859 -24.75 1 89.06 477 THR A N 1
ATOM 3603 C CA . THR A 1 477 ? 3.756 -26.953 -25.328 1 89.06 477 THR A CA 1
ATOM 3604 C C . THR A 1 477 ? 2.947 -28.234 -25.391 1 89.06 477 THR A C 1
ATOM 3606 O O . THR A 1 477 ? 1.989 -28.422 -24.625 1 89.06 477 THR A O 1
ATOM 3609 N N . PRO A 1 478 ? 3.387 -29.125 -26.281 1 91.12 478 PRO A N 1
ATOM 3610 C CA . PRO A 1 478 ? 2.689 -30.406 -26.344 1 91.12 478 PRO A CA 1
ATOM 3611 C C . PRO A 1 478 ? 2.723 -31.172 -25.016 1 91.12 478 PRO A C 1
ATOM 3613 O O . PRO A 1 478 ? 1.759 -31.859 -24.672 1 91.12 478 PRO A O 1
ATOM 3616 N N . GLU A 1 479 ? 3.818 -31.062 -24.344 1 94.06 479 GLU A N 1
ATOM 3617 C CA . GLU A 1 479 ? 3.951 -31.734 -23.062 1 94.06 479 GLU A CA 1
ATOM 3618 C C . GLU A 1 479 ? 2.977 -31.188 -22.031 1 94.06 479 GLU A C 1
ATOM 3620 O O . GLU A 1 479 ? 2.369 -31.938 -21.266 1 94.06 479 GLU A O 1
ATOM 3625 N N . TYR A 1 480 ? 2.834 -29.891 -22.047 1 94.12 480 TYR A N 1
ATOM 3626 C CA . TYR A 1 480 ? 1.855 -29.234 -21.188 1 94.12 480 TYR A CA 1
ATOM 3627 C C . TYR A 1 480 ? 0.444 -29.719 -21.5 1 94.12 480 TYR A C 1
ATOM 3629 O O . TYR A 1 480 ? -0.303 -30.094 -20.594 1 94.12 480 TYR A O 1
ATOM 3637 N N . GLU A 1 481 ? 0.088 -29.766 -22.734 1 93.94 481 GLU A N 1
ATOM 3638 C CA . GLU A 1 481 ? -1.241 -30.188 -23.172 1 93.94 481 GLU A CA 1
ATOM 3639 C C . GLU A 1 481 ? -1.511 -31.641 -22.812 1 93.94 481 GLU A C 1
ATOM 3641 O O . GLU A 1 481 ? -2.633 -32 -22.438 1 93.94 481 GLU A O 1
ATOM 3646 N N . LYS A 1 482 ? -0.519 -32.406 -22.953 1 95.88 482 LYS A N 1
ATOM 3647 C CA . LYS A 1 482 ? -0.646 -33.812 -22.625 1 95.88 482 LYS A CA 1
ATOM 3648 C C . LYS A 1 482 ? -1.083 -34.031 -21.188 1 95.88 482 LYS A C 1
ATOM 3650 O O . LYS A 1 482 ? -1.877 -34.906 -20.891 1 95.88 482 LYS A O 1
ATOM 3655 N N . LEU A 1 483 ? -0.598 -33.188 -20.297 1 97.38 483 LEU A N 1
ATOM 3656 C CA . LEU A 1 483 ? -0.852 -33.375 -18.859 1 97.38 483 LEU A CA 1
ATOM 3657 C C . LEU A 1 483 ? -2.223 -32.812 -18.484 1 97.38 483 LEU A C 1
ATOM 3659 O O . LEU A 1 483 ? -2.713 -33.062 -17.391 1 97.38 483 LEU A O 1
ATOM 3663 N N . LEU A 1 484 ? -2.822 -32.062 -19.406 1 96.88 484 LEU A N 1
ATOM 3664 C CA . LEU A 1 484 ? -4.164 -31.547 -19.141 1 96.88 484 LEU A CA 1
ATOM 3665 C C . LEU A 1 484 ? -5.203 -32.656 -19.312 1 96.88 484 LEU A C 1
ATOM 3667 O O . LEU A 1 484 ? -6.312 -32.531 -18.781 1 96.88 484 LEU A O 1
ATOM 3671 N N . GLU A 1 485 ? -4.855 -33.688 -20.031 1 97.12 485 GLU A N 1
ATOM 3672 C CA . GLU A 1 485 ? -5.75 -34.812 -20.234 1 97.12 485 GLU A CA 1
ATOM 3673 C C . GLU A 1 485 ? -5.613 -35.844 -19.125 1 97.12 485 GLU A C 1
ATOM 3675 O O . GLU A 1 485 ? -4.5 -36.156 -18.688 1 97.12 485 GLU A O 1
ATOM 3680 N N . PRO A 1 486 ? -6.781 -36.344 -18.656 1 98.12 486 PRO A N 1
ATOM 3681 C CA . PRO A 1 486 ? -6.652 -37.406 -17.672 1 98.12 486 PRO A CA 1
ATOM 3682 C C . PRO A 1 486 ? -6.043 -38.688 -18.266 1 98.12 486 PRO A C 1
ATOM 3684 O O . PRO A 1 486 ? -6.168 -38.906 -19.469 1 98.12 486 PRO A O 1
ATOM 3687 N N . VAL A 1 487 ? -5.363 -39.375 -17.5 1 98.62 487 VAL A N 1
ATOM 3688 C CA . VAL A 1 487 ? -4.949 -40.75 -17.844 1 98.62 487 VAL A CA 1
ATOM 3689 C C . VAL A 1 487 ? -5.922 -41.75 -17.219 1 98.62 487 VAL A C 1
ATOM 3691 O O . VAL A 1 487 ? -5.742 -42.156 -16.062 1 98.62 487 VAL A O 1
ATOM 3694 N N . GLU A 1 488 ? -6.887 -42.156 -18.047 1 97.88 488 GLU A N 1
ATOM 3695 C CA . GLU A 1 488 ? -8.016 -42.938 -17.531 1 97.88 488 GLU A CA 1
ATOM 3696 C C . GLU A 1 488 ? -8.68 -42.219 -16.359 1 97.88 488 GLU A C 1
ATOM 3698 O O . GLU A 1 488 ? -9.312 -41.156 -16.531 1 97.88 488 GLU A O 1
ATOM 3703 N N . LYS A 1 489 ? -8.375 -42.656 -15.078 1 98.31 489 LYS A N 1
ATOM 3704 C CA . LYS A 1 489 ? -9.062 -42.062 -13.93 1 98.31 489 LYS A CA 1
ATOM 3705 C C . LYS A 1 489 ? -8.109 -41.219 -13.094 1 98.31 489 LYS A C 1
ATOM 3707 O O . LYS A 1 489 ? -8.484 -40.719 -12.031 1 98.31 489 LYS A O 1
ATOM 3712 N N . ILE A 1 490 ? -6.934 -40.938 -13.609 1 98.88 490 ILE A N 1
ATOM 3713 C CA . ILE A 1 490 ? -5.949 -40.125 -12.922 1 98.88 490 ILE A CA 1
ATOM 3714 C C . ILE A 1 490 ? -5.902 -38.75 -13.562 1 98.88 490 ILE A C 1
ATOM 3716 O O . ILE A 1 490 ? -5.695 -38.625 -14.766 1 98.88 490 ILE A O 1
ATOM 3720 N N . TYR A 1 491 ? -6.113 -37.688 -12.75 1 98.88 491 TYR A N 1
ATOM 3721 C CA . TYR A 1 491 ? -6.016 -36.312 -13.156 1 98.88 491 TYR A CA 1
ATOM 3722 C C . TYR A 1 491 ? -4.812 -35.625 -12.508 1 98.88 491 TYR A C 1
ATOM 3724 O O . TYR A 1 491 ? -4.441 -35.969 -11.375 1 98.88 491 TYR A O 1
ATOM 3732 N N . PHE A 1 492 ? -4.191 -34.688 -13.258 1 98.88 492 PHE A N 1
ATOM 3733 C CA . PHE A 1 492 ? -3.111 -33.875 -12.703 1 98.88 492 PHE A CA 1
ATOM 3734 C C . PHE A 1 492 ? -3.58 -32.438 -12.461 1 98.88 492 PHE A C 1
ATOM 3736 O O . PHE A 1 492 ? -4.336 -31.891 -13.266 1 98.88 492 PHE A O 1
ATOM 3743 N N . ALA A 1 493 ? -3.154 -31.828 -11.367 1 98.75 493 ALA A N 1
ATOM 3744 C CA . ALA A 1 493 ? -3.479 -30.438 -11.047 1 98.75 493 ALA A CA 1
ATOM 3745 C C . ALA A 1 493 ? -2.312 -29.75 -10.344 1 98.75 493 ALA A C 1
ATOM 3747 O O . ALA A 1 493 ? -1.537 -30.391 -9.633 1 98.75 493 ALA A O 1
ATOM 3748 N N . GLY A 1 494 ? -2.156 -28.5 -10.484 1 98.06 494 GLY A N 1
ATOM 3749 C CA . GLY A 1 494 ? -1.136 -27.656 -9.883 1 98.06 494 GLY A CA 1
ATOM 3750 C C . GLY A 1 494 ? -0.934 -26.344 -10.625 1 98.06 494 GLY A C 1
ATOM 3751 O O . GLY A 1 494 ? -1.42 -26.172 -11.742 1 98.06 494 GLY A O 1
ATOM 3752 N N . ASP A 1 495 ? -0.175 -25.469 -9.969 1 96.69 495 ASP A N 1
ATOM 3753 C CA . ASP A 1 495 ? 0.063 -24.172 -10.617 1 96.69 495 ASP A CA 1
ATOM 3754 C C . ASP A 1 495 ? 0.734 -24.359 -11.977 1 96.69 495 ASP A C 1
ATOM 3756 O O . ASP A 1 495 ? 0.511 -23.562 -12.891 1 96.69 495 ASP A O 1
ATOM 3760 N N . HIS A 1 496 ? 1.492 -25.453 -12.18 1 95.31 496 HIS A N 1
ATOM 3761 C CA . HIS A 1 496 ? 2.225 -25.734 -13.406 1 95.31 496 HIS A CA 1
ATOM 3762 C C . HIS A 1 496 ? 1.274 -26.062 -14.555 1 95.31 496 HIS A C 1
ATOM 3764 O O . HIS A 1 496 ? 1.692 -26.125 -15.719 1 95.31 496 HIS A O 1
ATOM 3770 N N . LEU A 1 497 ? 0.05 -26.281 -14.266 1 96.62 497 LEU A N 1
ATOM 3771 C CA . LEU A 1 497 ? -0.953 -26.531 -15.297 1 96.62 497 LEU A CA 1
ATOM 3772 C C . LEU A 1 497 ? -1.942 -25.375 -15.383 1 96.62 497 LEU A C 1
ATOM 3774 O O . LEU A 1 497 ? -3.139 -25.578 -15.586 1 96.62 497 LEU A O 1
ATOM 3778 N N . SER A 1 498 ? -1.434 -24.219 -15.148 1 94.56 498 SER A N 1
ATOM 3779 C CA . SER A 1 498 ? -2.16 -22.953 -15.266 1 94.56 498 SER A CA 1
ATOM 3780 C C . SER A 1 498 ? -1.326 -21.891 -15.984 1 94.56 498 SER A C 1
ATOM 3782 O O . SER A 1 498 ? -0.199 -22.172 -16.406 1 94.56 498 SER A O 1
ATOM 3784 N N . ASN A 1 499 ? -1.935 -20.75 -16.156 1 91.44 499 ASN A N 1
ATOM 3785 C CA . ASN A 1 499 ? -1.231 -19.609 -16.75 1 91.44 499 ASN A CA 1
ATOM 3786 C C . ASN A 1 499 ? -0.794 -18.609 -15.695 1 91.44 499 ASN A C 1
ATOM 3788 O O . ASN A 1 499 ? -0.639 -17.422 -15.984 1 91.44 499 ASN A O 1
ATOM 3792 N N . ALA A 1 500 ? -0.709 -19.078 -14.523 1 92.62 500 ALA A N 1
ATOM 3793 C CA . ALA A 1 500 ? -0.235 -18.297 -13.383 1 92.62 500 ALA A CA 1
ATOM 3794 C C . ALA A 1 500 ? 0.705 -19.109 -12.508 1 92.62 500 ALA A C 1
ATOM 3796 O O . ALA A 1 500 ? 0.501 -19.219 -11.297 1 92.62 500 ALA A O 1
ATOM 3797 N N . ILE A 1 501 ? 1.722 -19.594 -13.094 1 93.62 501 ILE A N 1
ATOM 3798 C CA . ILE A 1 501 ? 2.703 -20.422 -12.398 1 93.62 501 ILE A CA 1
ATOM 3799 C C . ILE A 1 501 ? 3.365 -19.609 -11.289 1 93.62 501 ILE A C 1
ATOM 3801 O O . ILE A 1 501 ? 3.623 -18.422 -11.445 1 93.62 501 ILE A O 1
ATOM 3805 N N . ALA A 1 502 ? 3.637 -20.234 -10.188 1 94.81 502 ALA A N 1
ATOM 3806 C CA . ALA A 1 502 ? 4.324 -19.656 -9.031 1 94.81 502 ALA A CA 1
ATOM 3807 C C . ALA A 1 502 ? 3.371 -18.828 -8.18 1 94.81 502 ALA A C 1
ATOM 3809 O O . ALA A 1 502 ? 3.787 -18.203 -7.207 1 94.81 502 ALA A O 1
ATOM 3810 N N . TRP A 1 503 ? 2.098 -18.797 -8.578 1 96.56 503 TRP A N 1
ATOM 3811 C CA . TRP A 1 503 ? 1.054 -18.156 -7.785 1 96.56 503 TRP A CA 1
ATOM 3812 C C . TRP A 1 503 ? 0.099 -19.188 -7.203 1 96.56 503 TRP A C 1
ATOM 3814 O O . TRP A 1 503 ? -0.244 -20.172 -7.871 1 96.56 503 TRP A O 1
ATOM 3824 N N . GLN A 1 504 ? -0.412 -18.969 -5.969 1 98.44 504 GLN A N 1
ATOM 3825 C CA . GLN A 1 504 ? -1.489 -19.781 -5.422 1 98.44 504 GLN A CA 1
ATOM 3826 C C . GLN A 1 504 ? -2.688 -19.812 -6.367 1 98.44 504 GLN A C 1
ATOM 3828 O O . GLN A 1 504 ? -3.318 -20.859 -6.539 1 98.44 504 GLN A O 1
ATOM 3833 N N . HIS A 1 505 ? -2.9 -18.703 -6.945 1 97.81 505 HIS A N 1
ATOM 3834 C CA . HIS A 1 505 ? -3.967 -18.516 -7.922 1 97.81 505 HIS A CA 1
ATOM 3835 C C . HIS A 1 505 ? -3.9 -19.594 -9.008 1 97.81 505 HIS A C 1
ATOM 3837 O O . HIS A 1 505 ? -4.926 -20.156 -9.383 1 97.81 505 HIS A O 1
ATOM 3843 N N . GLY A 1 506 ? -2.73 -19.828 -9.516 1 96.88 506 GLY A N 1
ATOM 3844 C CA . GLY A 1 506 ? -2.574 -20.859 -10.539 1 96.88 506 GLY A CA 1
ATOM 3845 C C . GLY A 1 506 ? -2.965 -22.234 -10.055 1 96.88 506 GLY A C 1
ATOM 3846 O O . GLY A 1 506 ? -3.625 -22.984 -10.781 1 96.88 506 GLY A O 1
ATOM 3847 N N . ALA A 1 507 ? -2.574 -22.562 -8.883 1 98.5 507 ALA A N 1
ATOM 3848 C CA . ALA A 1 507 ? -2.924 -23.859 -8.305 1 98.5 507 ALA A CA 1
ATOM 3849 C C . ALA A 1 507 ? -4.43 -23.984 -8.109 1 98.5 507 ALA A C 1
ATOM 3851 O O . ALA A 1 507 ? -5.02 -25.031 -8.398 1 98.5 507 ALA A O 1
ATOM 3852 N N . LEU A 1 508 ? -5.035 -22.938 -7.625 1 98.75 508 LEU A N 1
ATOM 3853 C CA . LEU A 1 508 ? -6.465 -22.953 -7.332 1 98.75 508 LEU A CA 1
ATOM 3854 C C . LEU A 1 508 ? -7.281 -23.031 -8.617 1 98.75 508 LEU A C 1
ATOM 3856 O O . LEU A 1 508 ? -8.266 -23.781 -8.688 1 98.75 508 LEU A O 1
ATOM 3860 N N . THR A 1 509 ? -6.863 -22.281 -9.648 1 97.69 509 THR A N 1
ATOM 3861 C CA . THR A 1 509 ? -7.582 -22.344 -10.914 1 97.69 509 THR A CA 1
ATOM 3862 C C . THR A 1 509 ? -7.43 -23.719 -11.562 1 97.69 509 THR A C 1
ATOM 3864 O O . THR A 1 509 ? -8.375 -24.234 -12.156 1 97.69 509 THR A O 1
ATOM 3867 N N . SER A 1 510 ? -6.277 -24.281 -11.484 1 98.19 510 SER A N 1
ATOM 3868 C CA . SER A 1 510 ? -6.059 -25.641 -11.992 1 98.19 510 SER A CA 1
ATOM 3869 C C . SER A 1 510 ? -6.945 -26.641 -11.273 1 98.19 510 SER A C 1
ATOM 3871 O O . SER A 1 510 ? -7.531 -27.531 -11.906 1 98.19 510 SER A O 1
ATOM 3873 N N . ALA A 1 511 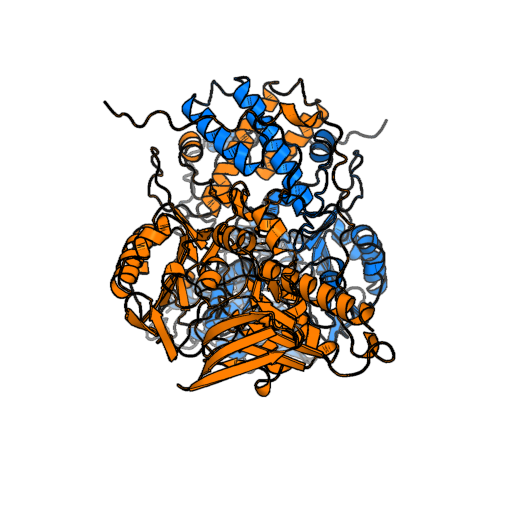? -7.027 -26.531 -9.953 1 98.81 511 ALA A N 1
ATOM 3874 C CA . ALA A 1 511 ? -7.902 -27.391 -9.164 1 98.81 511 ALA A CA 1
ATOM 3875 C C . ALA A 1 511 ? -9.352 -27.266 -9.609 1 98.81 511 ALA A C 1
ATOM 3877 O O . ALA A 1 511 ? -10.047 -28.266 -9.797 1 98.81 511 ALA A O 1
ATOM 3878 N N . ARG A 1 512 ? -9.789 -26.047 -9.758 1 98.19 512 ARG A N 1
ATOM 3879 C CA . ARG A 1 512 ? -11.164 -25.797 -10.18 1 98.19 512 ARG A CA 1
ATOM 3880 C C . ARG A 1 512 ? -11.445 -26.453 -11.531 1 98.19 512 ARG A C 1
ATOM 3882 O O . ARG A 1 512 ? -12.531 -26.984 -11.758 1 98.19 512 ARG A O 1
ATOM 3889 N N . ASP A 1 513 ? -10.523 -26.359 -12.398 1 97.5 513 ASP A N 1
ATOM 3890 C CA . ASP A 1 513 ? -10.672 -26.953 -13.719 1 97.5 513 ASP A CA 1
ATOM 3891 C C . ASP A 1 513 ? -10.836 -28.469 -13.625 1 97.5 513 ASP A C 1
ATOM 3893 O O . ASP A 1 513 ? -11.75 -29.047 -14.227 1 97.5 513 ASP A O 1
ATOM 3897 N N . VAL A 1 514 ? -10.016 -29.094 -12.867 1 98.31 514 VAL A N 1
ATOM 3898 C CA . VAL A 1 514 ? -9.984 -30.547 -12.758 1 98.31 514 VAL A CA 1
ATOM 3899 C C . VAL A 1 514 ? -11.258 -31.047 -12.078 1 98.31 514 VAL A C 1
ATOM 3901 O O . VAL A 1 514 ? -11.867 -32 -12.531 1 98.31 514 VAL A O 1
ATOM 3904 N N . VAL A 1 515 ? -11.695 -30.422 -10.977 1 97.94 515 VAL A N 1
ATOM 3905 C CA . VAL A 1 515 ? -12.875 -30.906 -10.258 1 97.94 515 VAL A CA 1
ATOM 3906 C C . VAL A 1 515 ? -14.109 -30.734 -11.133 1 97.94 515 VAL A C 1
ATOM 3908 O O . VAL A 1 515 ? -15.039 -31.531 -11.078 1 97.94 515 VAL A O 1
ATOM 3911 N N . THR A 1 516 ? -14.117 -29.641 -11.914 1 96.62 516 THR A N 1
ATOM 3912 C CA . THR A 1 516 ? -15.211 -29.453 -12.859 1 96.62 516 THR A CA 1
ATOM 3913 C C . THR A 1 516 ? -15.266 -30.609 -13.859 1 96.62 516 THR A C 1
ATOM 3915 O O . THR A 1 516 ? -16.344 -31.141 -14.141 1 96.62 516 THR A O 1
ATOM 3918 N N . HIS A 1 517 ? -14.133 -31.047 -14.406 1 96.06 517 HIS A N 1
ATOM 3919 C CA . HIS A 1 517 ? -14.055 -32.156 -15.375 1 96.06 517 HIS A CA 1
ATOM 3920 C C . HIS A 1 517 ? -14.516 -33.469 -14.75 1 96.06 517 HIS A C 1
ATOM 3922 O O . HIS A 1 517 ? -15.25 -34.219 -15.375 1 96.06 517 HIS A O 1
ATOM 3928 N N . ILE A 1 518 ? -14.062 -33.75 -13.539 1 96.88 518 ILE A N 1
ATOM 3929 C CA . ILE A 1 518 ? -14.453 -34.969 -12.852 1 96.88 518 ILE A CA 1
ATOM 3930 C C . ILE A 1 518 ? -15.969 -34.969 -12.633 1 96.88 518 ILE A C 1
ATOM 3932 O O . ILE A 1 518 ? -16.641 -35.969 -12.891 1 96.88 518 ILE A O 1
ATOM 3936 N N . HIS A 1 519 ? -16.469 -33.844 -12.18 1 95.12 519 HIS A N 1
ATOM 3937 C CA . HIS A 1 519 ? -17.891 -33.719 -11.891 1 95.12 519 HIS A CA 1
ATOM 3938 C C . HIS A 1 519 ? -18.734 -33.938 -13.148 1 95.12 519 HIS A C 1
ATOM 3940 O O . HIS A 1 519 ? -19.766 -34.625 -13.109 1 95.12 519 HIS A O 1
ATOM 3946 N N . GLU A 1 520 ? -18.281 -33.406 -14.242 1 93.56 520 GLU A N 1
ATOM 3947 C CA . GLU A 1 520 ? -18.953 -33.594 -15.523 1 93.56 520 GLU A CA 1
ATOM 3948 C C . GLU A 1 520 ? -18.906 -35.031 -15.977 1 93.56 520 GLU A C 1
ATOM 3950 O O . GLU A 1 520 ? -19.891 -35.562 -16.5 1 93.56 520 GLU A O 1
ATOM 3955 N N . ARG A 1 521 ? -17.797 -35.594 -15.836 1 93.88 521 ARG A N 1
ATOM 3956 C CA . ARG A 1 521 ? -17.625 -37 -16.219 1 93.88 521 ARG A CA 1
ATOM 3957 C C . ARG A 1 521 ? -18.562 -37.906 -15.414 1 93.88 521 ARG A C 1
ATOM 3959 O O . ARG A 1 521 ? -19.188 -38.812 -15.961 1 93.88 521 ARG A O 1
ATOM 3966 N N . VAL A 1 522 ? -18.641 -37.656 -14.133 1 93.56 522 VAL A N 1
ATOM 3967 C CA . VAL A 1 522 ? -19.5 -38.438 -13.258 1 93.56 522 VAL A CA 1
ATOM 3968 C C . VAL A 1 522 ? -20.953 -38.25 -13.672 1 93.56 522 VAL A C 1
ATOM 3970 O O . VAL A 1 522 ? -21.734 -39.219 -13.688 1 93.56 522 VAL A O 1
ATOM 3973 N N . ALA A 1 523 ? -21.312 -37.062 -14.008 1 89.44 523 ALA A N 1
ATOM 3974 C CA . ALA A 1 523 ? -22.672 -36.781 -14.43 1 89.44 523 ALA A CA 1
ATOM 3975 C C . ALA A 1 523 ? -23.016 -37.5 -15.727 1 89.44 523 ALA A C 1
ATOM 3977 O O . ALA A 1 523 ? -24.156 -37.875 -15.953 1 89.44 523 ALA A O 1
ATOM 3978 N N . GLN A 1 524 ? -22.062 -37.75 -16.531 1 88.44 524 GLN A N 1
ATOM 3979 C CA . GLN A 1 524 ? -22.281 -38.375 -17.828 1 88.44 524 GLN A CA 1
ATOM 3980 C C . GLN A 1 524 ? -22.312 -39.875 -17.703 1 88.44 524 GLN A C 1
ATOM 3982 O O . GLN A 1 524 ? -22.969 -40.562 -18.469 1 88.44 524 GLN A O 1
ATOM 3987 N N . GLU A 1 525 ? -21.484 -40.438 -16.875 1 79.88 525 GLU A N 1
ATOM 3988 C CA . GLU A 1 525 ? -21.406 -41.906 -16.703 1 79.88 525 GLU A CA 1
ATOM 3989 C C . GLU A 1 525 ? -22.641 -42.438 -15.961 1 79.88 525 GLU A C 1
ATOM 3991 O O . GLU A 1 525 ? -22.859 -43.656 -15.891 1 79.88 525 GLU A O 1
ATOM 3996 N N . ALA A 1 526 ? -23.609 -41.594 -15.555 1 64.75 526 ALA A N 1
ATOM 3997 C CA . ALA A 1 526 ? -24.859 -42 -14.914 1 64.75 526 ALA A CA 1
ATOM 3998 C C . ALA A 1 526 ? -25.938 -42.25 -15.953 1 64.75 526 ALA A C 1
ATOM 4000 O O . ALA A 1 526 ? -26 -41.594 -16.984 1 64.75 526 ALA A O 1
ATOM 4001 N N . MET B 1 1 ? -17.188 34.844 -30.266 1 18.64 1 MET B N 1
ATOM 4002 C CA . MET B 1 1 ? -16.719 36.25 -30.172 1 18.64 1 MET B CA 1
ATOM 4003 C C . MET B 1 1 ? -16.062 36.5 -28.812 1 18.64 1 MET B C 1
ATOM 4005 O O . MET B 1 1 ? -16.625 37.188 -27.969 1 18.64 1 MET B O 1
ATOM 4009 N N . LYS B 1 2 ? -15.648 35.406 -28.203 1 20.44 2 LYS B N 1
ATOM 4010 C CA . LYS B 1 2 ? -15.469 34.469 -27.078 1 20.44 2 LYS B CA 1
ATOM 4011 C C . LYS B 1 2 ? -14.25 34.875 -26.25 1 20.44 2 LYS B C 1
ATOM 4013 O O . LYS B 1 2 ? -13.117 34.781 -26.719 1 20.44 2 LYS B O 1
ATOM 4018 N N . GLY B 1 3 ? -14.305 36.031 -25.391 1 16.38 3 GLY B N 1
ATOM 4019 C CA . GLY B 1 3 ? -13.469 37.094 -24.844 1 16.38 3 GLY B CA 1
ATOM 4020 C C . GLY B 1 3 ? -12.492 36.594 -23.797 1 16.38 3 GLY B C 1
ATOM 4021 O O . GLY B 1 3 ? -12.258 37.25 -22.781 1 16.38 3 GLY B O 1
ATOM 4022 N N . LEU B 1 4 ? -12.367 35.281 -23.656 1 19.44 4 LEU B N 1
ATOM 4023 C CA . LEU B 1 4 ? -11.883 34.688 -22.406 1 19.44 4 LEU B CA 1
ATOM 4024 C C . LEU B 1 4 ? -10.43 35.094 -22.156 1 19.44 4 LEU B C 1
ATOM 4026 O O . LEU B 1 4 ? -9.516 34.281 -22.359 1 19.44 4 LEU B O 1
ATOM 4030 N N . GLY B 1 5 ? -9.961 36.344 -22.469 1 18.36 5 GLY B N 1
ATOM 4031 C CA . GLY B 1 5 ? -8.625 36.812 -22.797 1 18.36 5 GLY B CA 1
ATOM 4032 C C . GLY B 1 5 ? -7.625 36.625 -21.672 1 18.36 5 GLY B C 1
ATOM 4033 O O . GLY B 1 5 ? -6.777 35.75 -21.734 1 18.36 5 GLY B O 1
ATOM 4034 N N . ALA B 1 6 ? -7.113 37.688 -20.906 1 20.3 6 ALA B N 1
ATOM 4035 C CA . ALA B 1 6 ? -5.832 38.375 -20.75 1 20.3 6 ALA B CA 1
ATOM 4036 C C . ALA B 1 6 ? -5.184 38 -19.406 1 20.3 6 ALA B C 1
ATOM 4038 O O . ALA B 1 6 ? -4.168 38.594 -19.031 1 20.3 6 ALA B O 1
ATOM 4039 N N . THR B 1 7 ? -5.809 37.219 -18.562 1 21.88 7 THR B N 1
ATOM 4040 C CA . THR B 1 7 ? -5.332 37.594 -17.234 1 21.88 7 THR B CA 1
ATOM 4041 C C . THR B 1 7 ? -3.811 37.531 -17.172 1 21.88 7 THR B C 1
ATOM 4043 O O . THR B 1 7 ? -3.174 36.844 -17.969 1 21.88 7 THR B O 1
ATOM 4046 N N . GLY B 1 8 ? -3.064 38.438 -16.281 1 20.05 8 GLY B N 1
ATOM 4047 C CA . GLY B 1 8 ? -1.843 39.156 -15.969 1 20.05 8 GLY B CA 1
ATOM 4048 C C . GLY B 1 8 ? -0.666 38.25 -15.68 1 20.05 8 GLY B C 1
ATOM 4049 O O . GLY B 1 8 ? -0.841 37.125 -15.148 1 20.05 8 GLY B O 1
ATOM 4050 N N . GLY B 1 9 ? 0.505 38.281 -16.453 1 22.31 9 GLY B N 1
ATOM 4051 C CA . GLY B 1 9 ? 1.888 37.906 -16.703 1 22.31 9 GLY B CA 1
ATOM 4052 C C . GLY B 1 9 ? 2.816 38.25 -15.555 1 22.31 9 GLY B C 1
ATOM 4053 O O . GLY B 1 9 ? 4.035 38.312 -15.727 1 22.31 9 GLY B O 1
ATOM 4054 N N . ALA B 1 10 ? 2.371 38.719 -14.344 1 23.02 10 ALA B N 1
ATOM 4055 C CA . ALA B 1 10 ? 3.32 39.5 -13.57 1 23.02 10 ALA B CA 1
ATOM 4056 C C . ALA B 1 10 ? 4.516 38.656 -13.125 1 23.02 10 ALA B C 1
ATOM 4058 O O . ALA B 1 10 ? 5.512 39.219 -12.633 1 23.02 10 ALA B O 1
ATOM 4059 N N . GLY B 1 11 ? 4.488 37.406 -13.133 1 21.77 11 GLY B N 1
ATOM 4060 C CA . GLY B 1 11 ? 5.414 36.812 -12.172 1 21.77 11 GLY B CA 1
ATOM 4061 C C . GLY B 1 11 ? 6.855 36.844 -12.633 1 21.77 11 GLY B C 1
ATOM 4062 O O . GLY B 1 11 ? 7.719 36.219 -12.031 1 21.77 11 GLY B O 1
ATOM 4063 N N . LEU B 1 12 ? 7.152 37.562 -13.742 1 22.34 12 LEU B N 1
ATOM 4064 C CA . LEU B 1 12 ? 8.508 37.438 -14.258 1 22.34 12 LEU B CA 1
ATOM 4065 C C . LEU B 1 12 ? 9.508 38.156 -13.359 1 22.34 12 LEU B C 1
ATOM 4067 O O . LEU B 1 12 ? 10.719 37.938 -13.453 1 22.34 12 LEU B O 1
ATOM 4071 N N . ALA B 1 13 ? 9.102 39.344 -12.875 1 24.56 13 ALA B N 1
ATOM 4072 C CA . ALA B 1 13 ? 10.133 40.344 -12.68 1 24.56 13 ALA B CA 1
ATOM 4073 C C . ALA B 1 13 ? 11.086 39.938 -11.562 1 24.56 13 ALA B C 1
ATOM 4075 O O . ALA B 1 13 ? 12.117 40.594 -11.352 1 24.56 13 ALA B O 1
ATOM 4076 N N . TYR B 1 14 ? 10.758 39.156 -10.703 1 22.17 14 TYR B N 1
ATOM 4077 C CA . TYR B 1 14 ? 11.539 39.25 -9.484 1 22.17 14 TYR B CA 1
ATOM 4078 C C . TYR B 1 14 ? 12.961 38.75 -9.695 1 22.17 14 TYR B C 1
ATOM 4080 O O . TYR B 1 14 ? 13.734 38.625 -8.734 1 22.17 14 TYR B O 1
ATOM 4088 N N . GLY B 1 15 ? 13.445 38.531 -10.883 1 23.23 15 GLY B N 1
ATOM 4089 C CA . GLY B 1 15 ? 14.805 38.031 -11.039 1 23.23 15 GLY B CA 1
ATOM 4090 C C . GLY B 1 15 ? 15.859 38.969 -10.492 1 23.23 15 GLY B C 1
ATOM 4091 O O . GLY B 1 15 ? 16.922 38.531 -10.055 1 23.23 15 GLY B O 1
ATOM 4092 N N . ALA B 1 16 ? 15.766 40.281 -10.773 1 25.19 16 ALA B N 1
ATOM 4093 C CA . ALA B 1 16 ? 16.938 41.125 -10.781 1 25.19 16 ALA B CA 1
ATOM 4094 C C . ALA B 1 16 ? 17.406 41.438 -9.367 1 25.19 16 ALA B C 1
ATOM 4096 O O . ALA B 1 16 ? 18.562 41.844 -9.156 1 25.19 16 ALA B O 1
ATOM 4097 N N . MET B 1 17 ? 16.484 41.594 -8.414 1 25 17 MET B N 1
ATOM 4098 C CA . MET B 1 17 ? 16.969 42.344 -7.242 1 25 17 MET B CA 1
ATOM 4099 C C . MET B 1 17 ? 17.953 41.469 -6.438 1 25 17 MET B C 1
ATOM 4101 O O . MET B 1 17 ? 18.438 41.906 -5.395 1 25 17 MET B O 1
ATOM 4105 N N . SER B 1 18 ? 18.219 40.281 -6.77 1 24.53 18 SER B N 1
ATOM 4106 C CA . SER B 1 18 ? 19.031 39.5 -5.812 1 24.53 18 SER B CA 1
ATOM 4107 C C . SER B 1 18 ? 20.469 40 -5.812 1 24.53 18 SER B C 1
ATOM 4109 O O . SER B 1 18 ? 21.344 39.375 -5.18 1 24.53 18 SER B O 1
ATOM 4111 N N . THR B 1 19 ? 20.875 40.906 -6.562 1 26.16 19 THR B N 1
ATOM 4112 C CA . THR B 1 19 ? 22.297 41.219 -6.461 1 26.16 19 THR B CA 1
ATOM 4113 C C . THR B 1 19 ? 22.641 41.75 -5.074 1 26.16 19 THR B C 1
ATOM 4115 O O . THR B 1 19 ? 23.812 42.031 -4.785 1 26.16 19 THR B O 1
ATOM 4118 N N . LEU B 1 20 ? 21.641 42.438 -4.43 1 27.17 20 LEU B N 1
ATOM 4119 C CA . LEU B 1 20 ? 22.188 43.031 -3.225 1 27.17 20 LEU B CA 1
ATOM 4120 C C . LEU B 1 20 ? 22.578 41.969 -2.207 1 27.17 20 LEU B C 1
ATOM 4122 O O . LEU B 1 20 ? 21.953 40.906 -2.141 1 27.17 20 LEU B O 1
ATOM 4126 N N . GLY B 1 21 ? 23.781 41.969 -1.605 1 27.2 21 GLY B N 1
ATOM 4127 C CA . GLY B 1 21 ? 24.656 41.219 -0.7 1 27.2 21 GLY B CA 1
ATOM 4128 C C . GLY B 1 21 ? 23.922 40.719 0.527 1 27.2 21 GLY B C 1
ATOM 4129 O O . GLY B 1 21 ? 24.547 40.469 1.565 1 27.2 21 GLY B O 1
ATOM 4130 N N . LEU B 1 22 ? 22.594 41 0.559 1 29.33 22 LEU B N 1
ATOM 4131 C CA . LEU B 1 22 ? 22.125 40.562 1.868 1 29.33 22 LEU B CA 1
ATOM 4132 C C . LEU B 1 22 ? 22.344 39.062 2.051 1 29.33 22 LEU B C 1
ATOM 4134 O O . LEU B 1 22 ? 22 38.281 1.171 1 29.33 22 LEU B O 1
ATOM 4138 N N . ALA B 1 23 ? 23.312 38.781 2.973 1 32.09 23 ALA B N 1
ATOM 4139 C CA . ALA B 1 23 ? 23.703 37.438 3.438 1 32.09 23 ALA B CA 1
ATOM 4140 C C . ALA B 1 23 ? 22.484 36.562 3.682 1 32.09 23 ALA B C 1
ATOM 4142 O O . ALA B 1 23 ? 21.516 37 4.328 1 32.09 23 ALA B O 1
ATOM 4143 N N . PRO B 1 24 ? 22.25 35.656 2.773 1 33.72 24 PRO B N 1
ATOM 4144 C CA . PRO B 1 24 ? 21.156 34.75 3.057 1 33.72 24 PRO B CA 1
ATOM 4145 C C . PRO B 1 24 ? 21.109 34.312 4.523 1 33.72 24 PRO B C 1
ATOM 4147 O O . PRO B 1 24 ? 22.156 34.188 5.172 1 33.72 24 PRO B O 1
ATOM 4150 N N . SER B 1 25 ? 20.188 34.844 5.238 1 31.45 25 SER B N 1
ATOM 4151 C CA . SER B 1 25 ? 20.062 34.375 6.613 1 31.45 25 SER B CA 1
ATOM 4152 C C . SER B 1 25 ? 20.391 32.875 6.719 1 31.45 25 SER B C 1
ATOM 4154 O O . SER B 1 25 ? 19.891 32.062 5.945 1 31.45 25 SER B O 1
ATOM 4156 N N . THR B 1 26 ? 21.578 32.531 7.078 1 33.91 26 THR B N 1
ATOM 4157 C CA . THR B 1 26 ? 22.016 31.172 7.441 1 33.91 26 THR B CA 1
ATOM 4158 C C . THR B 1 26 ? 20.875 30.406 8.109 1 33.91 26 THR B C 1
ATOM 4160 O O . THR B 1 26 ? 20.328 30.844 9.117 1 33.91 26 THR B O 1
ATOM 4163 N N . ALA B 1 27 ? 20.172 29.578 7.367 1 40.44 27 ALA B N 1
ATOM 4164 C CA . ALA B 1 27 ? 19.188 28.656 7.93 1 40.44 27 ALA B CA 1
ATOM 4165 C C . ALA B 1 27 ? 19.719 28 9.203 1 40.44 27 ALA B C 1
ATOM 4167 O O . ALA B 1 27 ? 20.828 27.453 9.211 1 40.44 27 ALA B O 1
ATOM 4168 N N . ALA B 1 28 ? 19.297 28.469 10.352 1 42.31 28 ALA B N 1
ATOM 4169 C CA . ALA B 1 28 ? 19.703 27.781 11.578 1 42.31 28 ALA B CA 1
ATOM 4170 C C . ALA B 1 28 ? 19.656 26.266 11.398 1 42.31 28 ALA B C 1
ATOM 4172 O O . ALA B 1 28 ? 18.797 25.75 10.688 1 42.31 28 ALA B O 1
ATOM 4173 N N . PRO B 1 29 ? 20.781 25.516 11.648 1 47.22 29 PRO B N 1
ATOM 4174 C CA . PRO B 1 29 ? 20.781 24.062 11.531 1 47.22 29 PRO B CA 1
ATOM 4175 C C . PRO B 1 29 ? 19.516 23.406 12.086 1 47.22 29 PRO B C 1
ATOM 4177 O O . PRO B 1 29 ? 18.938 23.922 13.055 1 47.22 29 PRO B O 1
ATOM 4180 N N . ALA B 1 30 ? 18.844 22.688 11.305 1 52.91 30 ALA B N 1
ATOM 4181 C CA . ALA B 1 30 ? 17.734 21.844 11.727 1 52.91 30 ALA B CA 1
ATOM 4182 C C . ALA B 1 30 ? 17.953 21.297 13.133 1 52.91 30 ALA B C 1
ATOM 4184 O O . ALA B 1 30 ? 18.922 20.562 13.367 1 52.91 30 ALA B O 1
ATOM 4185 N N . ARG B 1 31 ? 17.469 21.891 14.234 1 56.19 31 ARG B N 1
ATOM 4186 C CA . ARG B 1 31 ? 17.609 21.328 15.578 1 56.19 31 ARG B CA 1
ATOM 4187 C C . ARG B 1 31 ? 16.719 20.109 15.75 1 56.19 31 ARG B C 1
ATOM 4189 O O . ARG B 1 31 ? 15.523 20.156 15.469 1 56.19 31 ARG B O 1
ATOM 4196 N N . THR B 1 32 ? 17.234 18.938 15.844 1 79.38 32 THR B N 1
ATOM 4197 C CA . THR B 1 32 ? 16.531 17.734 16.266 1 79.38 32 THR B CA 1
ATOM 4198 C C . THR B 1 32 ? 15.812 17.953 17.578 1 79.38 32 THR B C 1
ATOM 4200 O O . THR B 1 32 ? 16.391 18.469 18.547 1 79.38 32 THR B O 1
ATOM 4203 N N . PHE B 1 33 ? 14.523 17.766 17.594 1 86.62 33 PHE B N 1
ATOM 4204 C CA . PHE B 1 33 ? 13.711 17.938 18.797 1 86.62 33 PHE B CA 1
ATOM 4205 C C . PHE B 1 33 ? 14.164 16.984 19.891 1 86.62 33 PHE B C 1
ATOM 4207 O O . PHE B 1 33 ? 14.344 15.789 19.641 1 86.62 33 PHE B O 1
ATOM 4214 N N . THR B 1 34 ? 14.336 17.469 21.016 1 82.81 34 THR B N 1
ATOM 4215 C CA . THR B 1 34 ? 14.547 16.672 22.219 1 82.81 34 THR B CA 1
ATOM 4216 C C . THR B 1 34 ? 13.352 16.797 23.156 1 82.81 34 THR B C 1
ATOM 4218 O O . THR B 1 34 ? 13 17.891 23.594 1 82.81 34 THR B O 1
ATOM 4221 N N . PRO B 1 35 ? 12.766 15.641 23.453 1 83.88 35 PRO B N 1
ATOM 4222 C CA . PRO B 1 35 ? 11.625 15.711 24.359 1 83.88 35 PRO B CA 1
ATOM 4223 C C . PRO B 1 35 ? 11.977 16.391 25.688 1 83.88 35 PRO B C 1
ATOM 4225 O O . PRO B 1 35 ? 13.078 16.203 26.203 1 83.88 35 PRO B O 1
ATOM 4228 N N . LEU B 1 36 ? 11.031 17.125 26.188 1 86.69 36 LEU B N 1
ATOM 4229 C CA . LEU B 1 36 ? 11.242 17.781 27.469 1 86.69 36 LEU B CA 1
ATOM 4230 C C . LEU B 1 36 ? 11.203 16.781 28.609 1 86.69 36 LEU B C 1
ATOM 4232 O O . LEU B 1 36 ? 10.594 15.711 28.484 1 86.69 36 LEU B O 1
ATOM 4236 N N . ALA B 1 37 ? 11.992 17.125 29.656 1 86.75 37 ALA B N 1
ATOM 4237 C CA . ALA B 1 37 ? 12.031 16.219 30.797 1 86.75 37 ALA B CA 1
ATOM 4238 C C . ALA B 1 37 ? 11.898 17 32.094 1 86.75 37 ALA B C 1
ATOM 4240 O O . ALA B 1 37 ? 12.297 18.156 32.188 1 86.75 37 ALA B O 1
ATOM 4241 N N . ALA B 1 38 ? 11.352 16.297 33.094 1 83.25 38 ALA B N 1
ATOM 4242 C CA . ALA B 1 38 ? 11.133 16.906 34.375 1 83.25 38 ALA B CA 1
ATOM 4243 C C . ALA B 1 38 ? 12.445 17.391 35 1 83.25 38 ALA B C 1
ATOM 4245 O O . ALA B 1 38 ? 12.492 18.406 35.688 1 83.25 38 ALA B O 1
ATOM 4246 N N . GLY B 1 39 ? 13.438 16.656 34.688 1 82.94 39 GLY B N 1
ATOM 4247 C CA . GLY B 1 39 ? 14.734 16.969 35.25 1 82.94 39 GLY B CA 1
ATOM 4248 C C . GLY B 1 39 ? 15.406 18.172 34.625 1 82.94 39 GLY B C 1
ATOM 4249 O O . GLY B 1 39 ? 16.375 18.703 35.156 1 82.94 39 GLY B O 1
ATOM 4250 N N . ASP B 1 40 ? 14.781 18.656 33.594 1 84.5 40 ASP B N 1
ATOM 4251 C CA . ASP B 1 40 ? 15.43 19.719 32.844 1 84.5 40 ASP B CA 1
ATOM 4252 C C . ASP B 1 40 ? 15.516 21.016 33.656 1 84.5 40 ASP B C 1
ATOM 4254 O O . ASP B 1 40 ? 16.453 21.797 33.5 1 84.5 40 ASP B O 1
ATOM 4258 N N . LEU B 1 41 ? 14.484 21.188 34.5 1 81.56 41 LEU B N 1
ATOM 4259 C CA . LEU B 1 41 ? 14.375 22.484 35.156 1 81.56 41 LEU B CA 1
ATOM 4260 C C . LEU B 1 41 ? 14.688 22.359 36.656 1 81.56 41 LEU B C 1
ATOM 4262 O O . LEU B 1 41 ? 14.734 23.359 37.375 1 81.56 41 LEU B O 1
ATOM 4266 N N . ILE B 1 42 ? 14.898 21.188 37.062 1 74.19 42 ILE B N 1
ATOM 4267 C CA . ILE B 1 42 ? 15.164 20.953 38.469 1 74.19 42 ILE B CA 1
ATOM 4268 C C . ILE B 1 42 ? 16.422 21.703 38.906 1 74.19 42 ILE B C 1
ATOM 4270 O O . ILE B 1 42 ? 17.469 21.578 38.25 1 74.19 42 ILE B O 1
ATOM 4274 N N . GLY B 1 43 ? 16.234 22.344 40 1 73.56 43 GLY B N 1
ATOM 4275 C CA . GLY B 1 43 ? 17.375 23.078 40.531 1 73.56 43 GLY B CA 1
ATOM 4276 C C . GLY B 1 43 ? 17.641 24.391 39.812 1 73.56 43 GLY B C 1
ATOM 4277 O O . GLY B 1 43 ? 18.438 25.203 40.281 1 73.56 43 GLY B O 1
ATOM 4278 N N . LYS B 1 44 ? 17 24.594 38.75 1 77 44 LYS B N 1
ATOM 4279 C CA . LYS B 1 44 ? 17.234 25.797 37.938 1 77 44 LYS B CA 1
ATOM 4280 C C . LYS B 1 44 ? 16.125 26.812 38.125 1 77 44 LYS B C 1
ATOM 4282 O O . LYS B 1 44 ? 16.359 28.016 38.062 1 77 44 LYS B O 1
ATOM 4287 N N . VAL B 1 45 ? 15.008 26.297 38.188 1 75.25 45 VAL B N 1
ATOM 4288 C CA . VAL B 1 45 ? 13.859 27.188 38.25 1 75.25 45 VAL B CA 1
ATOM 4289 C C . VAL B 1 45 ? 13.008 26.844 39.469 1 75.25 45 VAL B C 1
ATOM 4291 O O . VAL B 1 45 ? 12.891 25.672 39.844 1 75.25 45 VAL B O 1
ATOM 4294 N N . LYS B 1 46 ? 12.68 27.891 40.188 1 71.25 46 LYS B N 1
ATOM 4295 C CA . LYS B 1 46 ? 11.828 27.703 41.375 1 71.25 46 LYS B CA 1
ATOM 4296 C C . LYS B 1 46 ? 10.352 27.672 40.969 1 71.25 46 LYS B C 1
ATOM 4298 O O . LYS B 1 46 ? 9.914 28.453 40.125 1 71.25 46 LYS B O 1
ATOM 4303 N N . GLY B 1 47 ? 9.625 26.688 41.438 1 71.25 47 GLY B N 1
ATOM 4304 C CA . GLY B 1 47 ? 8.18 26.641 41.344 1 71.25 47 GLY B CA 1
ATOM 4305 C C . GLY B 1 47 ? 7.695 25.953 40.094 1 71.25 47 GLY B C 1
ATOM 4306 O O . GLY B 1 47 ? 8.5 25.422 39.312 1 71.25 47 GLY B O 1
ATOM 4307 N N . SER B 1 48 ? 6.391 25.844 40.031 1 78.06 48 SER B N 1
ATOM 4308 C CA . SER B 1 48 ? 5.73 25.25 38.875 1 78.06 48 SER B CA 1
ATOM 4309 C C . SER B 1 48 ? 5.23 26.312 37.906 1 78.06 48 SER B C 1
ATOM 4311 O O . SER B 1 48 ? 4.859 27.422 38.344 1 78.06 48 SER B O 1
ATOM 4313 N N . HIS B 1 49 ? 5.48 26.141 36.719 1 91.94 49 HIS B N 1
ATOM 4314 C CA . HIS B 1 49 ? 4.977 27.062 35.719 1 91.94 49 HIS B CA 1
ATOM 4315 C C . HIS B 1 49 ? 3.705 26.516 35.062 1 91.94 49 HIS B C 1
ATOM 4317 O O . HIS B 1 49 ? 3.576 25.312 34.844 1 91.94 49 HIS B O 1
ATOM 4323 N N . SER B 1 50 ? 2.812 27.438 34.844 1 97.31 50 SER B N 1
ATOM 4324 C CA . SER B 1 50 ? 1.508 27.062 34.312 1 97.31 50 SER B CA 1
ATOM 4325 C C . SER B 1 50 ? 1.351 27.531 32.844 1 97.31 50 SER B C 1
ATOM 4327 O O . SER B 1 50 ? 1.841 28.594 32.5 1 97.31 50 SER B O 1
ATOM 4329 N N . VAL B 1 51 ? 0.756 26.672 32.094 1 98.69 51 VAL B N 1
ATOM 4330 C CA . VAL B 1 51 ? 0.469 26.984 30.688 1 98.69 51 VAL B CA 1
ATOM 4331 C C . VAL B 1 51 ? -0.994 26.672 30.375 1 98.69 51 VAL B C 1
ATOM 4333 O O . VAL B 1 51 ? -1.5 25.609 30.734 1 98.69 51 VAL B O 1
ATOM 4336 N N . VAL B 1 52 ? -1.736 27.609 29.781 1 98.94 52 VAL B N 1
ATOM 4337 C CA . VAL B 1 52 ? -3.064 27.328 29.234 1 98.94 52 VAL B CA 1
ATOM 4338 C C . VAL B 1 52 ? -2.984 27.172 27.719 1 98.94 52 VAL B C 1
ATOM 4340 O O . VAL B 1 52 ? -2.307 27.938 27.047 1 98.94 52 VAL B O 1
ATOM 4343 N N . VAL B 1 53 ? -3.516 26.078 27.234 1 99 53 VAL B N 1
ATOM 4344 C CA . VAL B 1 53 ? -3.537 25.766 25.797 1 99 53 VAL B CA 1
ATOM 4345 C C . VAL B 1 53 ? -4.949 25.969 25.25 1 99 53 VAL B C 1
ATOM 4347 O O . VAL B 1 53 ? -5.914 25.422 25.797 1 99 53 VAL B O 1
ATOM 4350 N N . LEU B 1 54 ? -5.094 26.797 24.234 1 98.94 54 LEU B N 1
ATOM 4351 C CA . LEU B 1 54 ? -6.391 27.062 23.609 1 98.94 54 LEU B CA 1
ATOM 4352 C C . LEU B 1 54 ? -6.57 26.203 22.359 1 98.94 54 LEU B C 1
ATOM 4354 O O . LEU B 1 54 ? -6.062 26.547 21.281 1 98.94 54 LEU B O 1
ATOM 4358 N N . GLY B 1 55 ? -7.406 25.172 22.469 1 98.81 55 GLY B N 1
ATOM 4359 C CA . GLY B 1 55 ? -7.641 24.219 21.391 1 98.81 55 GLY B CA 1
ATOM 4360 C C . GLY B 1 55 ? -7.129 22.828 21.703 1 98.81 55 GLY B C 1
ATOM 4361 O O . GL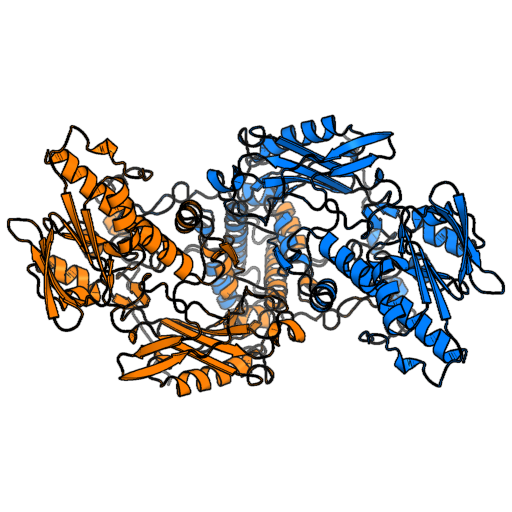Y B 1 55 ? -5.984 22.656 22.125 1 98.81 55 GLY B O 1
ATOM 4362 N N . GLY B 1 56 ? -7.977 21.844 21.469 1 98.81 56 GLY B N 1
ATOM 4363 C CA . GLY B 1 56 ? -7.641 20.453 21.719 1 98.81 56 GLY B CA 1
ATOM 4364 C C . GLY B 1 56 ? -7.375 19.672 20.453 1 98.81 56 GLY B C 1
ATOM 4365 O O . GLY B 1 56 ? -7.773 18.5 20.344 1 98.81 56 GLY B O 1
ATOM 4366 N N . GLY B 1 57 ? -6.805 20.328 19.438 1 98.75 57 GLY B N 1
ATOM 4367 C CA . GLY B 1 57 ? -6.348 19.656 18.234 1 98.75 57 GLY B CA 1
ATOM 4368 C C . GLY B 1 57 ? -4.934 19.125 18.344 1 98.75 57 GLY B C 1
ATOM 4369 O O . GLY B 1 57 ? -4.367 19.078 19.438 1 98.75 57 GLY B O 1
ATOM 4370 N N . PRO B 1 58 ? -4.352 18.703 17.219 1 98.88 58 PRO B N 1
ATOM 4371 C CA . PRO B 1 58 ? -3.021 18.094 17.234 1 98.88 58 PRO B CA 1
ATOM 4372 C C . PRO B 1 58 ? -1.969 18.984 17.891 1 98.88 58 PRO B C 1
ATOM 4374 O O . PRO B 1 58 ? -1.205 18.516 18.734 1 98.88 58 PRO B O 1
ATOM 4377 N N . ALA B 1 59 ? -1.919 20.219 17.531 1 98.88 59 ALA B N 1
ATOM 4378 C CA . ALA B 1 59 ? -0.909 21.125 18.078 1 98.88 59 ALA B CA 1
ATOM 4379 C C . ALA B 1 59 ? -1.12 21.328 19.578 1 98.88 59 ALA B C 1
ATOM 4381 O O . ALA B 1 59 ? -0.161 21.328 20.344 1 98.88 59 ALA B O 1
ATOM 4382 N N . GLY B 1 60 ? -2.355 21.531 19.969 1 98.94 60 GLY B N 1
ATOM 4383 C CA . GLY B 1 60 ? -2.654 21.781 21.375 1 98.94 60 GLY B CA 1
ATOM 4384 C C . GLY B 1 60 ? -2.359 20.594 22.266 1 98.94 60 GLY B C 1
ATOM 4385 O O . GLY B 1 60 ? -1.686 20.719 23.281 1 98.94 60 GLY B O 1
ATOM 4386 N N . LEU B 1 61 ? -2.854 19.453 21.875 1 98.94 61 LEU B N 1
ATOM 4387 C CA . LEU B 1 61 ? -2.66 18.25 22.688 1 98.94 61 LEU B CA 1
ATOM 4388 C C . LEU B 1 61 ? -1.189 17.859 22.734 1 98.94 61 LEU B C 1
ATOM 4390 O O . LEU B 1 61 ? -0.697 17.391 23.766 1 98.94 61 LEU B O 1
ATOM 4394 N N . CYS B 1 62 ? -0.52 18 21.609 1 98.88 62 CYS B N 1
ATOM 4395 C CA . CYS B 1 62 ? 0.913 17.719 21.594 1 98.88 62 CYS B CA 1
ATOM 4396 C C . CYS B 1 62 ? 1.658 18.672 22.531 1 98.88 62 CYS B C 1
ATOM 4398 O O . CYS B 1 62 ? 2.555 18.234 23.25 1 98.88 62 CYS B O 1
ATOM 4400 N N . SER B 1 63 ? 1.317 19.938 22.531 1 98.88 63 SER B N 1
ATOM 4401 C CA . SER B 1 63 ? 1.933 20.922 23.438 1 98.88 63 SER B CA 1
ATOM 4402 C C . SER B 1 63 ? 1.73 20.516 24.891 1 98.88 63 SER B C 1
ATOM 4404 O O . SER B 1 63 ? 2.682 20.516 25.688 1 98.88 63 SER B O 1
ATOM 4406 N N . ALA B 1 64 ? 0.474 20.203 25.203 1 98.88 64 ALA B N 1
ATOM 4407 C CA . ALA B 1 64 ? 0.154 19.828 26.578 1 98.88 64 ALA B CA 1
ATOM 4408 C C . ALA B 1 64 ? 0.956 18.594 27 1 98.88 64 ALA B C 1
ATOM 4410 O O . ALA B 1 64 ? 1.537 18.578 28.094 1 98.88 64 ALA B O 1
ATOM 4411 N N . TYR B 1 65 ? 0.981 17.594 26.141 1 98.69 65 TYR B N 1
ATOM 4412 C CA . TYR B 1 65 ? 1.66 16.328 26.406 1 98.69 65 TYR B CA 1
ATOM 4413 C C . TYR B 1 65 ? 3.143 16.562 26.672 1 98.69 65 TYR B C 1
ATOM 4415 O O . TYR B 1 65 ? 3.682 16.078 27.672 1 98.69 65 TYR B O 1
ATOM 4423 N N . GLU B 1 66 ? 3.818 17.328 25.828 1 98.44 66 GLU B N 1
ATOM 4424 C CA . GLU B 1 66 ? 5.258 17.547 25.953 1 98.44 66 GLU B CA 1
ATOM 4425 C C . GLU B 1 66 ? 5.582 18.406 27.172 1 98.44 66 GLU B C 1
ATOM 4427 O O . GLU B 1 66 ? 6.566 18.156 27.859 1 98.44 66 GLU B O 1
ATOM 4432 N N . LEU B 1 67 ? 4.812 19.406 27.438 1 97.81 67 LEU B N 1
ATOM 4433 C CA . LEU B 1 67 ? 5.047 20.281 28.578 1 97.81 67 LEU B CA 1
ATOM 4434 C C . LEU B 1 67 ? 4.852 19.531 29.891 1 97.81 67 LEU B C 1
ATOM 4436 O O . LEU B 1 67 ? 5.59 19.75 30.844 1 97.81 67 LEU B O 1
ATOM 4440 N N . GLN B 1 68 ? 3.846 18.672 29.906 1 96.88 68 GLN B N 1
ATOM 4441 C CA . GLN B 1 68 ? 3.609 17.891 31.109 1 96.88 68 GLN B CA 1
ATOM 4442 C C . GLN B 1 68 ? 4.801 16.984 31.422 1 96.88 68 GLN B C 1
ATOM 4444 O O . GLN B 1 68 ? 5.117 16.75 32.594 1 96.88 68 GLN B O 1
ATOM 4449 N N . LYS B 1 69 ? 5.402 16.484 30.391 1 95.19 69 LYS B N 1
ATOM 4450 C CA . LYS B 1 69 ? 6.59 15.664 30.594 1 95.19 69 LYS B CA 1
ATOM 4451 C C . LYS B 1 69 ? 7.664 16.422 31.359 1 95.19 69 LYS B C 1
ATOM 4453 O O . LYS B 1 69 ? 8.469 15.828 32.094 1 95.19 69 LYS B O 1
ATOM 4458 N N . ALA B 1 70 ? 7.605 17.734 31.234 1 93.5 70 ALA B N 1
ATOM 4459 C CA . ALA B 1 70 ? 8.625 18.562 31.859 1 93.5 70 ALA B CA 1
ATOM 4460 C C . ALA B 1 70 ? 8.141 19.109 33.188 1 93.5 70 ALA B C 1
ATOM 4462 O O . ALA B 1 70 ? 8.844 19.875 33.844 1 93.5 70 ALA B O 1
ATOM 4463 N N . GLY B 1 71 ? 6.922 18.828 33.562 1 92.75 71 GLY B N 1
ATOM 4464 C CA . GLY B 1 71 ? 6.449 19.172 34.906 1 92.75 71 GLY B CA 1
ATOM 4465 C C . GLY B 1 71 ? 5.594 20.422 34.938 1 92.75 71 GLY B C 1
ATOM 4466 O O . GLY B 1 71 ? 5.215 20.891 36 1 92.75 71 GLY B O 1
ATOM 4467 N N . TYR B 1 72 ? 5.25 20.938 33.781 1 96.5 72 TYR B N 1
ATOM 4468 C CA . TYR B 1 72 ? 4.367 22.109 33.75 1 96.5 72 TYR B CA 1
ATOM 4469 C C . TYR B 1 72 ? 2.951 21.719 34.156 1 96.5 72 TYR B C 1
ATOM 4471 O O . TYR B 1 72 ? 2.508 20.594 33.938 1 96.5 72 TYR B O 1
ATOM 4479 N N . THR B 1 73 ? 2.273 22.641 34.844 1 96.75 73 THR B N 1
ATOM 4480 C CA . THR B 1 73 ? 0.828 22.531 35 1 96.75 73 THR B CA 1
ATOM 4481 C C . THR B 1 73 ? 0.11 23.062 33.75 1 96.75 73 THR B C 1
ATOM 4483 O O . THR B 1 73 ? 0.18 24.25 33.438 1 96.75 73 THR B O 1
ATOM 4486 N N . VAL B 1 74 ? -0.584 22.156 33.094 1 98.5 74 VAL B N 1
ATOM 4487 C CA . VAL B 1 74 ? -1.165 22.531 31.828 1 98.5 74 VAL B CA 1
ATOM 4488 C C . VAL B 1 74 ? -2.68 22.344 31.859 1 98.5 74 VAL B C 1
ATOM 4490 O O . VAL B 1 74 ? -3.168 21.328 32.375 1 98.5 74 VAL B O 1
ATOM 4493 N N . THR B 1 75 ? -3.428 23.297 31.391 1 98.88 75 THR B N 1
ATOM 4494 C CA . THR B 1 75 ? -4.859 23.188 31.141 1 98.88 75 THR B CA 1
ATOM 4495 C C . THR B 1 75 ? -5.184 23.438 29.672 1 98.88 75 THR B C 1
ATOM 4497 O O . THR B 1 75 ? -4.809 24.469 29.109 1 98.88 75 THR B O 1
ATOM 4500 N N . VAL B 1 76 ? -5.859 22.438 29.062 1 98.94 76 VAL B N 1
ATOM 4501 C CA . VAL B 1 76 ? -6.309 22.578 27.688 1 98.94 76 VAL B CA 1
ATOM 4502 C C . VAL B 1 76 ? -7.781 22.984 27.656 1 98.94 76 VAL B C 1
ATOM 4504 O O . VAL B 1 76 ? -8.617 22.359 28.312 1 98.94 76 VAL B O 1
ATOM 4507 N N . LEU B 1 77 ? -8.094 24.078 26.984 1 98.94 77 LEU B N 1
ATOM 4508 C CA . LEU B 1 77 ? -9.469 24.469 26.734 1 98.94 77 LEU B CA 1
ATOM 4509 C C . LEU B 1 77 ? -9.891 24.109 25.312 1 98.94 77 LEU B C 1
ATOM 4511 O O . LEU B 1 77 ? -9.273 24.562 24.344 1 98.94 77 LEU B O 1
ATOM 4515 N N . GLU B 1 78 ? -10.859 23.25 25.141 1 98.88 78 GLU B N 1
ATOM 4516 C CA . GLU B 1 78 ? -11.367 22.812 23.844 1 98.88 78 GLU B CA 1
ATOM 4517 C C . GLU B 1 78 ? -12.859 23.094 23.719 1 98.88 78 GLU B C 1
ATOM 4519 O O . GLU B 1 78 ? -13.656 22.625 24.531 1 98.88 78 GLU B O 1
ATOM 4524 N N . ALA B 1 79 ? -13.211 23.844 22.672 1 98.5 79 ALA B N 1
ATOM 4525 C CA . ALA B 1 79 ? -14.594 24.266 22.484 1 98.5 79 ALA B CA 1
ATOM 4526 C C . ALA B 1 79 ? -15.5 23.078 22.188 1 98.5 79 ALA B C 1
ATOM 4528 O O . ALA B 1 79 ? -16.672 23.078 22.547 1 98.5 79 ALA B O 1
ATOM 4529 N N . ARG B 1 80 ? -15 22.062 21.516 1 97.62 80 ARG B N 1
ATOM 4530 C CA . ARG B 1 80 ? -15.766 20.875 21.172 1 97.62 80 ARG B CA 1
ATOM 4531 C C . ARG B 1 80 ? -15.852 19.922 22.359 1 97.62 80 ARG B C 1
ATOM 4533 O O . ARG B 1 80 ? -15.305 20.203 23.422 1 97.62 80 ARG B O 1
ATOM 4540 N N . THR B 1 81 ? -16.562 18.766 22.156 1 97 81 THR B N 1
ATOM 4541 C CA . THR B 1 81 ? -16.734 17.781 23.219 1 97 81 THR B CA 1
ATOM 4542 C C . THR B 1 81 ? -15.906 16.531 22.922 1 97 81 THR B C 1
ATOM 4544 O O . THR B 1 81 ? -16.219 15.445 23.406 1 97 81 THR B O 1
ATOM 4547 N N . ARG B 1 82 ? -14.977 16.656 22.031 1 97.44 82 ARG B N 1
ATOM 4548 C CA . ARG B 1 82 ? -14.047 15.594 21.641 1 97.44 82 ARG B CA 1
ATOM 4549 C C . ARG B 1 82 ? -12.648 16.156 21.391 1 97.44 82 ARG B C 1
ATOM 4551 O O . ARG B 1 82 ? -12.492 17.328 21.078 1 97.44 82 ARG B O 1
ATOM 4558 N N . PRO B 1 83 ? -11.594 15.336 21.531 1 98.62 83 PRO B N 1
ATOM 4559 C CA . PRO B 1 83 ? -10.25 15.758 21.141 1 98.62 83 PRO B CA 1
ATOM 4560 C C . PRO B 1 83 ? -10.023 15.68 19.641 1 98.62 83 PRO B C 1
ATOM 4562 O O . PRO B 1 83 ? -10.844 15.117 18.906 1 98.62 83 PRO B O 1
ATOM 4565 N N . GLY B 1 84 ? -8.953 16.328 19.203 1 98.56 84 GLY B N 1
ATOM 4566 C CA . GLY B 1 84 ? -8.445 16.047 17.859 1 98.56 84 GLY B CA 1
ATOM 4567 C C . GLY B 1 84 ? -8.688 17.188 16.891 1 98.56 84 GLY B C 1
ATOM 4568 O O . GLY B 1 84 ? -8.094 17.219 15.805 1 98.56 84 GLY B O 1
ATOM 4569 N N . GLY B 1 85 ? -9.562 18.172 17.25 1 97.94 85 GLY B N 1
ATOM 4570 C CA . GLY B 1 85 ? -9.82 19.281 16.328 1 97.94 85 GLY B CA 1
ATOM 4571 C C . GLY B 1 85 ? -10.289 18.812 14.969 1 97.94 85 GLY B C 1
ATOM 4572 O O . GLY B 1 85 ? -11.273 18.078 14.859 1 97.94 85 GLY B O 1
ATOM 4573 N N . ARG B 1 86 ? -9.523 19.125 13.953 1 98.12 86 ARG B N 1
ATOM 4574 C CA . ARG B 1 86 ? -9.898 18.766 12.594 1 98.12 86 ARG B CA 1
ATOM 4575 C C . ARG B 1 86 ? -9.617 17.297 12.297 1 98.12 86 ARG B C 1
ATOM 4577 O O . ARG B 1 86 ? -10.023 16.781 11.258 1 98.12 86 ARG B O 1
ATOM 4584 N N . VAL B 1 87 ? -8.875 16.672 13.141 1 98.62 87 VAL B N 1
ATOM 4585 C CA . VAL B 1 87 ? -8.727 15.227 13.023 1 98.62 87 VAL B CA 1
ATOM 4586 C C . VAL B 1 87 ? -9.938 14.531 13.648 1 98.62 87 VAL B C 1
ATOM 4588 O O . VAL B 1 87 ? -9.906 14.148 14.82 1 98.62 87 VAL B O 1
ATOM 4591 N N . TRP B 1 88 ? -10.906 14.406 12.805 1 97.94 88 TRP B N 1
ATOM 4592 C CA . TRP B 1 88 ? -12.25 14 13.203 1 97.94 88 TRP B CA 1
ATOM 4593 C C . TRP B 1 88 ? -12.695 12.758 12.438 1 97.94 88 TRP B C 1
ATOM 4595 O O . TRP B 1 88 ? -12.578 12.703 11.211 1 97.94 88 TRP B O 1
ATOM 4605 N N . THR B 1 89 ? -13.133 11.695 13.195 1 98.44 89 THR B N 1
ATOM 4606 C CA . THR B 1 89 ? -13.656 10.469 12.609 1 98.44 89 THR B CA 1
ATOM 4607 C C . THR B 1 89 ? -15.141 10.305 12.914 1 98.44 89 THR B C 1
ATOM 4609 O O . THR B 1 89 ? -15.539 10.266 14.078 1 98.44 89 THR B O 1
ATOM 4612 N N . ALA B 1 90 ? -15.953 10.211 11.867 1 98.5 90 ALA B N 1
ATOM 4613 C CA . ALA B 1 90 ? -17.391 10.023 12.031 1 98.5 90 ALA B CA 1
ATOM 4614 C C . ALA B 1 90 ? -17.75 8.547 12.172 1 98.5 90 ALA B C 1
ATOM 4616 O O . ALA B 1 90 ? -17.203 7.703 11.453 1 98.5 90 ALA B O 1
ATOM 4617 N N . ARG B 1 91 ? -18.562 8.203 13.078 1 98.25 91 ARG B N 1
ATOM 4618 C CA . ARG B 1 91 ? -19.094 6.867 13.328 1 98.25 91 ARG B CA 1
ATOM 4619 C C . ARG B 1 91 ? -20.484 6.941 13.969 1 98.25 91 ARG B C 1
ATOM 4621 O O . ARG B 1 91 ? -21.031 8.031 14.148 1 98.25 91 ARG B O 1
ATOM 4628 N N . ALA B 1 92 ? -21.062 5.789 14.25 1 97.88 92 ALA B N 1
ATOM 4629 C CA . ALA B 1 92 ? -22.391 5.77 14.852 1 97.88 92 ALA B CA 1
ATOM 4630 C C . ALA B 1 92 ? -22.453 6.668 16.078 1 97.88 92 ALA B C 1
ATOM 4632 O O . ALA B 1 92 ? -21.609 6.57 16.969 1 97.88 92 ALA B O 1
ATOM 4633 N N . GLY B 1 93 ? -23.438 7.543 16.078 1 97 93 GLY B N 1
ATOM 4634 C CA . GLY B 1 93 ? -23.625 8.422 17.219 1 97 93 GLY B CA 1
ATOM 4635 C C . GLY B 1 93 ? -23.031 9.797 17.031 1 97 93 GLY B C 1
ATOM 4636 O O . GLY B 1 93 ? -23.375 10.742 17.734 1 97 93 GLY B O 1
ATOM 4637 N N . THR B 1 94 ? -22.125 9.977 16.062 1 97.69 94 THR B N 1
ATOM 4638 C CA . THR B 1 94 ? -21.578 11.289 15.758 1 97.69 94 THR B CA 1
ATOM 4639 C C . THR B 1 94 ? -22.688 12.234 15.297 1 97.69 94 THR B C 1
ATOM 4641 O O . THR B 1 94 ? -23.484 11.891 14.422 1 97.69 94 THR B O 1
ATOM 4644 N N . GLU B 1 95 ? -22.703 13.359 15.875 1 97.25 95 GLU B N 1
ATOM 4645 C CA . GLU B 1 95 ? -23.672 14.391 15.523 1 97.25 95 GLU B CA 1
ATOM 4646 C C . GLU B 1 95 ? -23 15.734 15.281 1 97.25 95 GLU B C 1
ATOM 4648 O O . GLU B 1 95 ? -22.062 16.109 16 1 97.25 95 GLU B O 1
ATOM 4653 N N . GLU B 1 96 ? -23.453 16.406 14.25 1 96.56 96 GLU B N 1
ATOM 4654 C CA . GLU B 1 96 ? -22.875 17.719 13.922 1 96.56 96 GLU B CA 1
ATOM 4655 C C . GLU B 1 96 ? -23.938 18.672 13.375 1 96.56 96 GLU B C 1
ATOM 4657 O O . GLU B 1 96 ? -24.75 18.281 12.531 1 96.56 96 GLU B O 1
ATOM 4662 N N . THR B 1 97 ? -23.953 19.859 13.93 1 96.88 97 THR B N 1
ATOM 4663 C CA . THR B 1 97 ? -24.734 20.969 13.383 1 96.88 97 THR B CA 1
ATOM 4664 C C . THR B 1 97 ? -23.828 21.969 12.672 1 96.88 97 THR B C 1
ATOM 4666 O O . THR B 1 97 ? -22.938 22.547 13.297 1 96.88 97 THR B O 1
ATOM 4669 N N . ASP B 1 98 ? -24.094 22.141 11.383 1 94.44 98 ASP B N 1
ATOM 4670 C CA . ASP B 1 98 ? -23.188 23.031 10.648 1 94.44 98 ASP B CA 1
ATOM 4671 C C . ASP B 1 98 ? -23.562 24.5 10.859 1 94.44 98 ASP B C 1
ATOM 4673 O O . ASP B 1 98 ? -24.547 24.797 11.531 1 94.44 98 ASP B O 1
ATOM 4677 N N . LEU B 1 99 ? -22.75 25.406 10.367 1 95.69 99 LEU B N 1
ATOM 4678 C CA . LEU B 1 99 ? -22.922 26.844 10.578 1 95.69 99 LEU B CA 1
ATOM 4679 C C . LEU B 1 99 ? -24.188 27.344 9.898 1 95.69 99 LEU B C 1
ATOM 4681 O O . LEU B 1 99 ? -24.656 28.453 10.188 1 95.69 99 LEU B O 1
ATOM 4685 N N . GLY B 1 100 ? -24.703 26.578 9.016 1 92.5 100 GLY B N 1
ATOM 4686 C CA . GLY B 1 100 ? -25.984 26.906 8.398 1 92.5 100 GLY B CA 1
ATOM 4687 C C . GLY B 1 100 ? -27.172 26.469 9.227 1 92.5 100 GLY B C 1
ATOM 4688 O O . GLY B 1 100 ? -28.312 26.797 8.891 1 92.5 100 GLY B O 1
ATOM 4689 N N . GLY B 1 101 ? -26.984 25.734 10.258 1 95.25 101 GLY B N 1
ATOM 4690 C CA . GLY B 1 101 ? -28.031 25.344 11.195 1 95.25 101 GLY B CA 1
ATOM 4691 C C . GLY B 1 101 ? -28.578 23.953 10.945 1 95.25 101 GLY B C 1
ATOM 4692 O O . GLY B 1 101 ? -29.406 23.469 11.703 1 95.25 101 GLY B O 1
ATOM 4693 N N . GLU B 1 102 ? -28.094 23.266 9.945 1 95.88 102 GLU B N 1
ATOM 4694 C CA . GLU B 1 102 ? -28.547 21.906 9.672 1 95.88 102 GLU B CA 1
ATOM 4695 C C . GLU B 1 102 ? -27.797 20.891 10.523 1 95.88 102 GLU B C 1
ATOM 4697 O O . GLU B 1 102 ? -26.562 20.953 10.609 1 95.88 102 GLU B O 1
ATOM 4702 N N . THR B 1 103 ? -28.562 19.984 11.141 1 97.38 103 THR B N 1
ATOM 4703 C CA . THR B 1 103 ? -27.969 18.953 11.984 1 97.38 103 THR B CA 1
ATOM 4704 C C . THR B 1 103 ? -28.016 17.594 11.281 1 97.38 103 THR B C 1
ATOM 4706 O O . THR B 1 103 ? -29 17.25 10.633 1 97.38 103 THR B O 1
ATOM 4709 N N . GLN B 1 104 ? -26.938 16.891 11.344 1 96.5 104 GLN B N 1
ATOM 4710 C CA . GLN B 1 104 ? -26.891 15.523 10.859 1 96.5 104 GLN B CA 1
ATOM 4711 C C . GLN B 1 104 ? -26.359 14.57 11.93 1 96.5 104 GLN B C 1
ATOM 4713 O O . GLN B 1 104 ? -25.531 14.953 12.758 1 96.5 104 GLN B O 1
ATOM 4718 N N . LYS B 1 105 ? -26.891 13.359 11.914 1 97.69 105 LYS B N 1
ATOM 4719 C CA . LYS B 1 105 ? -26.469 12.289 12.805 1 97.69 105 LYS B CA 1
ATOM 4720 C C . LYS B 1 105 ? -25.969 11.078 12.008 1 97.69 105 LYS B C 1
ATOM 4722 O O . LYS B 1 105 ? -26.641 10.609 11.094 1 97.69 105 LYS B O 1
ATOM 4727 N N . CYS B 1 106 ? -24.797 10.617 12.352 1 98.31 106 CYS B N 1
ATOM 4728 C CA . CYS B 1 106 ? -24.219 9.469 11.68 1 98.31 106 CYS B CA 1
ATOM 4729 C C . CYS B 1 106 ? -24.828 8.164 12.18 1 98.31 106 CYS B C 1
ATOM 4731 O O . CYS B 1 106 ? -24.875 7.918 13.383 1 98.31 106 CYS B O 1
ATOM 4733 N N . THR B 1 107 ? -25.234 7.32 11.273 1 98.38 107 THR B N 1
ATOM 4734 C CA . THR B 1 107 ? -25.859 6.055 11.641 1 98.38 107 THR B CA 1
ATOM 4735 C C . THR B 1 107 ? -25.125 4.879 11.008 1 98.38 107 THR B C 1
ATOM 4737 O O . THR B 1 107 ? -25.734 3.873 10.648 1 98.38 107 THR B O 1
ATOM 4740 N N . PHE B 1 108 ? -23.828 5.059 10.758 1 98.31 108 PHE B N 1
ATOM 4741 C CA . PHE B 1 108 ? -23.031 3.943 10.281 1 98.31 108 PHE B CA 1
ATOM 4742 C C . PHE B 1 108 ? -23.188 2.727 11.18 1 98.31 108 PHE B C 1
ATOM 4744 O O . PHE B 1 108 ? -23.438 2.867 12.383 1 98.31 108 PHE B O 1
ATOM 4751 N N . SER B 1 109 ? -23 1.53 10.609 1 97.69 109 SER B N 1
ATOM 4752 C CA . SER B 1 109 ? -23.047 0.295 11.391 1 97.69 109 SER B CA 1
ATOM 4753 C C . SER B 1 109 ? -21.875 0.219 12.375 1 97.69 109 SER B C 1
ATOM 4755 O O . SER B 1 109 ? -20.875 0.91 12.211 1 97.69 109 SER B O 1
ATOM 4757 N N . GLU B 1 110 ? -22.078 -0.655 13.383 1 96 110 GLU B N 1
ATOM 4758 C CA . GLU B 1 110 ? -21.078 -0.794 14.43 1 96 110 GLU B CA 1
ATOM 4759 C C . GLU B 1 110 ? -19.719 -1.141 13.836 1 96 110 GLU B C 1
ATOM 4761 O O . GLU B 1 110 ? -19.609 -2.033 12.992 1 96 110 GLU B O 1
ATOM 4766 N N . GLY B 1 111 ? -18.75 -0.375 14.281 1 95.12 111 GLY B N 1
ATOM 4767 C CA . GLY B 1 111 ? -17.375 -0.64 13.852 1 95.12 111 GLY B CA 1
ATOM 4768 C C . GLY B 1 111 ? -17 0.1 12.586 1 95.12 111 GLY B C 1
ATOM 4769 O O . GLY B 1 111 ? -15.812 0.207 12.258 1 95.12 111 GLY B O 1
ATOM 4770 N N . HIS B 1 112 ? -17.938 0.649 11.859 1 97.56 112 HIS B N 1
ATOM 4771 C CA . HIS B 1 112 ? -17.656 1.356 10.617 1 97.56 112 HIS B CA 1
ATOM 4772 C C . HIS B 1 112 ? -17.531 2.857 10.852 1 97.56 112 HIS B C 1
ATOM 4774 O O . HIS B 1 112 ? -18.188 3.408 11.742 1 97.56 112 HIS B O 1
ATOM 4780 N N . PHE B 1 113 ? -16.688 3.469 10.117 1 97.88 113 PHE B N 1
ATOM 4781 C CA . PHE B 1 113 ? -16.359 4.883 10.258 1 97.88 113 PHE B CA 1
ATOM 4782 C C . PHE B 1 113 ? -15.711 5.422 8.992 1 97.88 113 PHE B C 1
ATOM 4784 O O . PHE B 1 113 ? -15.391 4.652 8.078 1 97.88 113 PHE B O 1
ATOM 4791 N N . TYR B 1 114 ? -15.547 6.691 8.836 1 95.88 114 TYR B N 1
ATOM 4792 C CA . TYR B 1 114 ? -14.57 7.301 7.938 1 95.88 114 TYR B CA 1
ATOM 4793 C C . TYR B 1 114 ? -13.992 8.578 8.539 1 95.88 114 TYR B C 1
ATOM 4795 O O . TYR B 1 114 ? -14.594 9.172 9.438 1 95.88 114 TYR B O 1
ATOM 4803 N N . ASN B 1 115 ? -12.883 8.93 8.164 1 98.12 115 ASN B N 1
ATOM 4804 C CA . ASN B 1 115 ? -12.203 10.141 8.617 1 98.12 115 ASN B CA 1
ATOM 4805 C C . ASN B 1 115 ? -12.695 11.375 7.871 1 98.12 115 ASN B C 1
ATOM 4807 O O . ASN B 1 115 ? -12.438 11.531 6.68 1 98.12 115 ASN B O 1
ATOM 4811 N N . VAL B 1 116 ? -13.344 12.227 8.594 1 98.25 116 VAL B N 1
ATOM 4812 C CA . VAL B 1 116 ? -13.781 13.484 7.996 1 98.25 116 VAL B CA 1
ATOM 4813 C C . VAL B 1 116 ? -12.57 14.383 7.738 1 98.25 116 VAL B C 1
ATOM 4815 O O . VAL B 1 116 ? -12.516 15.078 6.723 1 98.25 116 VAL B O 1
ATOM 4818 N N . GLY B 1 117 ? -11.648 14.391 8.672 1 98 117 GLY B N 1
ATOM 4819 C CA . GLY B 1 117 ? -10.398 15.117 8.531 1 98 117 GLY B CA 1
ATOM 4820 C C . GLY B 1 117 ? -9.273 14.266 7.969 1 98 117 GLY B C 1
ATOM 4821 O O . GLY B 1 117 ? -9.469 13.547 6.988 1 98 117 GLY B O 1
ATOM 4822 N N . ALA B 1 118 ? -8.094 14.352 8.539 1 97.62 118 ALA B N 1
ATOM 4823 C CA . ALA B 1 118 ? -6.898 13.656 8.078 1 97.62 118 ALA B CA 1
ATOM 4824 C C . ALA B 1 118 ? -7.16 12.164 7.91 1 97.62 118 ALA B C 1
ATOM 4826 O O . ALA B 1 118 ? -7.816 11.547 8.758 1 97.62 118 ALA B O 1
ATOM 4827 N N . THR B 1 119 ? -6.629 11.617 6.781 1 96 119 THR B N 1
ATOM 4828 C CA . THR B 1 119 ? -6.996 10.25 6.453 1 96 119 THR B CA 1
ATOM 4829 C C . THR B 1 119 ? -5.762 9.359 6.375 1 96 119 THR B C 1
ATOM 4831 O O . THR B 1 119 ? -5.859 8.133 6.492 1 96 119 THR B O 1
ATOM 4834 N N . ARG B 1 120 ? -4.633 9.945 6.191 1 95.81 120 ARG B N 1
ATOM 4835 C CA . ARG B 1 120 ? -3.439 9.125 5.992 1 95.81 120 ARG B CA 1
ATOM 4836 C C . ARG B 1 120 ? -2.213 9.797 6.605 1 95.81 120 ARG B C 1
ATOM 4838 O O . ARG B 1 120 ? -2.217 11 6.855 1 95.81 120 ARG B O 1
ATOM 4845 N N . ILE B 1 121 ? -1.227 8.992 6.93 1 97.44 121 ILE B N 1
ATOM 4846 C CA . ILE B 1 121 ? 0.026 9.422 7.543 1 97.44 121 ILE B CA 1
ATOM 4847 C C . ILE B 1 121 ? 1.206 8.906 6.723 1 97.44 121 ILE B C 1
ATOM 4849 O O . ILE B 1 121 ? 1.429 7.691 6.641 1 97.44 121 ILE B O 1
ATOM 4853 N N . PRO B 1 122 ? 1.998 9.828 6.113 1 95.81 122 PRO B N 1
ATOM 4854 C CA . PRO B 1 122 ? 3.234 9.375 5.477 1 95.81 122 PRO B CA 1
ATOM 4855 C C . PRO B 1 122 ? 4.207 8.734 6.465 1 95.81 122 PRO B C 1
ATOM 4857 O O . PRO B 1 122 ? 4.328 9.195 7.602 1 95.81 122 PRO B O 1
ATOM 4860 N N . GLN B 1 123 ? 4.957 7.809 6.051 1 94.25 123 GLN B N 1
ATOM 4861 C CA . GLN B 1 123 ? 5.801 6.992 6.918 1 94.25 123 GLN B CA 1
ATOM 4862 C C . GLN B 1 123 ? 6.922 7.824 7.539 1 94.25 123 GLN B C 1
ATOM 4864 O O . GLN B 1 123 ? 7.484 7.445 8.57 1 94.25 123 GLN B O 1
ATOM 4869 N N . SER B 1 124 ? 7.285 8.977 6.977 1 93.31 124 SER B N 1
ATOM 4870 C CA . SER B 1 124 ? 8.383 9.781 7.512 1 93.31 124 SER B CA 1
ATOM 4871 C C . SER B 1 124 ? 7.875 10.844 8.477 1 93.31 124 SER B C 1
ATOM 4873 O O . SER B 1 124 ? 8.672 11.547 9.109 1 93.31 124 SER B O 1
ATOM 4875 N N . HIS B 1 125 ? 6.578 11.008 8.586 1 96.06 125 HIS B N 1
ATOM 4876 C CA . HIS B 1 125 ? 6.016 12.023 9.469 1 96.06 125 HIS B CA 1
ATOM 4877 C C . HIS B 1 125 ? 6.168 11.633 10.938 1 96.06 125 HIS B C 1
ATOM 4879 O O . HIS B 1 125 ? 5.988 10.461 11.289 1 96.06 125 HIS B O 1
ATOM 4885 N N . ILE B 1 126 ? 6.41 12.633 11.797 1 96.69 126 ILE B N 1
ATOM 4886 C CA . ILE B 1 126 ? 6.594 12.375 13.227 1 96.69 126 ILE B CA 1
ATOM 4887 C C . ILE B 1 126 ? 5.273 11.93 13.844 1 96.69 126 ILE B C 1
ATOM 4889 O O . ILE B 1 126 ? 5.242 11.461 14.984 1 96.69 126 ILE B O 1
ATOM 4893 N N . THR B 1 127 ? 4.195 12.102 13.094 1 98.25 127 THR B N 1
ATOM 4894 C CA . THR B 1 127 ? 2.914 11.555 13.531 1 98.25 127 THR B CA 1
ATOM 4895 C C . THR B 1 127 ? 3.043 10.07 13.875 1 98.25 127 THR B C 1
ATOM 4897 O O . THR B 1 127 ? 2.455 9.602 14.852 1 98.25 127 THR B O 1
ATOM 4900 N N . LEU B 1 128 ? 3.795 9.359 13.078 1 97 128 LEU B N 1
ATOM 4901 C CA . LEU B 1 128 ? 3.98 7.938 13.336 1 97 128 LEU B CA 1
ATOM 4902 C C . LEU B 1 128 ? 4.805 7.711 14.594 1 97 128 LEU B C 1
ATOM 4904 O O . LEU B 1 128 ? 4.617 6.715 15.297 1 97 128 LEU B O 1
ATOM 4908 N N . ASP B 1 129 ? 5.746 8.633 14.906 1 96.75 129 ASP B N 1
ATOM 4909 C CA . ASP B 1 129 ? 6.5 8.539 16.156 1 96.75 129 ASP B CA 1
ATOM 4910 C C . ASP B 1 129 ? 5.574 8.633 17.359 1 96.75 129 ASP B C 1
ATOM 4912 O O . ASP B 1 129 ? 5.75 7.898 18.344 1 96.75 129 ASP B O 1
ATOM 4916 N N . TYR B 1 130 ? 4.645 9.484 17.25 1 98.44 130 TYR B N 1
ATOM 4917 C CA . TYR B 1 130 ? 3.703 9.602 18.359 1 98.44 130 TYR B CA 1
ATOM 4918 C C . TYR B 1 130 ? 2.775 8.398 18.422 1 98.44 130 TYR B C 1
ATOM 4920 O O . TYR B 1 130 ? 2.367 7.977 19.5 1 98.44 130 TYR B O 1
ATOM 4928 N N . CYS B 1 131 ? 2.385 7.828 17.266 1 98.38 131 CYS B N 1
ATOM 4929 C CA . CYS B 1 131 ? 1.627 6.582 17.297 1 98.38 131 CYS B CA 1
ATOM 4930 C C . CYS B 1 131 ? 2.387 5.504 18.047 1 98.38 131 CYS B C 1
ATOM 4932 O O . CYS B 1 131 ? 1.809 4.793 18.875 1 98.38 131 CYS B O 1
ATOM 4934 N N . ARG B 1 132 ? 3.662 5.418 17.766 1 97.06 132 ARG B N 1
ATOM 4935 C CA . ARG B 1 132 ? 4.508 4.445 18.438 1 97.06 132 ARG B CA 1
ATOM 4936 C C . ARG B 1 132 ? 4.574 4.734 19.938 1 97.06 132 ARG B C 1
ATOM 4938 O O . ARG B 1 132 ? 4.387 3.83 20.766 1 97.06 132 ARG B O 1
ATOM 4945 N N . GLU B 1 133 ? 4.82 5.992 20.266 1 97.25 133 GLU B N 1
ATOM 4946 C CA . GLU B 1 133 ? 5 6.406 21.656 1 97.25 133 GLU B CA 1
ATOM 4947 C C . GLU B 1 133 ? 3.721 6.195 22.469 1 97.25 133 GLU B C 1
ATOM 4949 O O . GLU B 1 133 ? 3.775 5.824 23.641 1 97.25 133 GLU B O 1
ATOM 4954 N N . LEU B 1 134 ? 2.621 6.414 21.859 1 98.38 134 LEU B N 1
ATOM 4955 C CA . LEU B 1 134 ? 1.349 6.406 22.562 1 98.38 134 LEU B CA 1
ATOM 4956 C C . LEU B 1 134 ? 0.667 5.047 22.453 1 98.38 134 LEU B C 1
ATOM 4958 O O . LEU B 1 134 ? -0.406 4.832 23.016 1 98.38 134 LEU B O 1
ATOM 4962 N N . GLY B 1 135 ? 1.233 4.133 21.688 1 97.44 135 GLY B N 1
ATOM 4963 C CA . GLY B 1 135 ? 0.713 2.779 21.562 1 97.44 135 GLY B CA 1
ATOM 4964 C C . GLY B 1 135 ? -0.493 2.691 20.641 1 97.44 135 GLY B C 1
ATOM 4965 O O . GLY B 1 135 ? -1.405 1.898 20.891 1 97.44 135 GLY B O 1
ATOM 4966 N N . VAL B 1 136 ? -0.535 3.543 19.672 1 98.38 136 VAL B N 1
ATOM 4967 C CA . VAL B 1 136 ? -1.639 3.533 18.719 1 98.38 136 VAL B CA 1
ATOM 4968 C C . VAL B 1 136 ? -1.341 2.547 17.578 1 98.38 136 VAL B C 1
ATOM 4970 O O . VAL B 1 136 ? -0.326 2.672 16.891 1 98.38 136 VAL B O 1
ATOM 4973 N N . GLU B 1 137 ? -2.24 1.54 17.391 1 96.88 137 GLU B N 1
ATOM 4974 C CA . GLU B 1 137 ? -2.059 0.557 16.328 1 96.88 137 GLU B CA 1
ATOM 4975 C C . GLU B 1 137 ? -2.312 1.176 14.961 1 96.88 137 GLU B C 1
ATOM 4977 O O . GLU B 1 137 ? -3.281 1.915 14.773 1 96.88 137 GLU B O 1
ATOM 4982 N N . ILE B 1 138 ? -1.434 0.887 14 1 96.75 138 ILE B N 1
ATOM 4983 C CA . ILE B 1 138 ? -1.562 1.459 12.664 1 96.75 138 ILE B CA 1
ATOM 4984 C C . ILE B 1 138 ? -1.678 0.34 11.625 1 96.75 138 ILE B C 1
ATOM 4986 O O . ILE B 1 138 ? -1.39 -0.821 11.93 1 96.75 138 ILE B O 1
ATOM 4990 N N . GLN B 1 139 ? -2.178 0.625 10.445 1 94 139 GLN B N 1
ATOM 4991 C CA . GLN B 1 139 ? -2.277 -0.278 9.305 1 94 139 GLN B CA 1
ATOM 4992 C C . GLN B 1 139 ? -1.972 0.451 8 1 94 139 GLN B C 1
ATOM 4994 O O . GLN B 1 139 ? -2.016 1.682 7.945 1 94 139 GLN B O 1
ATOM 4999 N N . GLY B 1 140 ? -1.651 -0.342 7.035 1 91.75 140 GLY B N 1
ATOM 5000 C CA . GLY B 1 140 ? -1.325 0.244 5.746 1 91.75 140 GLY B CA 1
ATOM 5001 C C . GLY B 1 140 ? -2.51 0.923 5.082 1 91.75 140 GLY B C 1
ATOM 5002 O O . GLY B 1 140 ? -3.645 0.458 5.203 1 91.75 140 GLY B O 1
ATOM 5003 N N . PHE B 1 141 ? -2.199 2.088 4.395 1 90.69 141 PHE B N 1
ATOM 5004 C CA . PHE B 1 141 ? -3.125 2.867 3.582 1 90.69 141 PHE B CA 1
ATOM 5005 C C . PHE B 1 141 ? -2.592 3.035 2.164 1 90.69 141 PHE B C 1
ATOM 5007 O O . PHE B 1 141 ? -1.5 3.572 1.965 1 90.69 141 PHE B O 1
ATOM 5014 N N . GLY B 1 142 ? -3.213 2.527 1.167 1 82.88 142 GLY B N 1
ATOM 5015 C CA . GLY B 1 142 ? -2.734 2.656 -0.2 1 82.88 142 GLY B CA 1
ATOM 5016 C C . GLY B 1 142 ? -3.34 3.836 -0.936 1 82.88 142 GLY B C 1
ATOM 5017 O O . GLY B 1 142 ? -4.562 3.967 -1.01 1 82.88 142 GLY B O 1
ATOM 5018 N N . ASN B 1 143 ? -2.482 4.695 -1.474 1 85.75 143 ASN B N 1
ATOM 5019 C CA . ASN B 1 143 ? -2.941 5.871 -2.205 1 85.75 143 ASN B CA 1
ATOM 5020 C C . ASN B 1 143 ? -3.516 5.496 -3.568 1 85.75 143 ASN B C 1
ATOM 5022 O O . ASN B 1 143 ? -4.422 6.16 -4.07 1 85.75 143 ASN B O 1
ATOM 5026 N N . GLN B 1 144 ? -2.934 4.512 -4.086 1 86.62 144 GLN B N 1
ATOM 5027 C CA . GLN B 1 144 ? -3.285 4.16 -5.457 1 86.62 144 GLN B CA 1
ATOM 5028 C C . GLN B 1 144 ? -3.686 2.689 -5.562 1 86.62 144 GLN B C 1
ATOM 5030 O O . GLN B 1 144 ? -3.322 1.879 -4.711 1 86.62 144 GLN B O 1
ATOM 5035 N N . ASN B 1 145 ? -4.473 2.465 -6.523 1 94 145 ASN B N 1
ATOM 5036 C CA . ASN B 1 145 ? -4.883 1.106 -6.859 1 94 145 ASN B CA 1
ATOM 5037 C C . ASN B 1 145 ? -5.035 0.924 -8.367 1 94 145 ASN B C 1
ATOM 5039 O O . ASN B 1 145 ? -5.719 1.708 -9.023 1 94 145 ASN B O 1
ATOM 5043 N N . ALA B 1 146 ? -4.441 -0.082 -8.875 1 95.19 146 ALA B N 1
ATOM 5044 C CA . ALA B 1 146 ? -4.387 -0.34 -10.312 1 95.19 146 ALA B CA 1
ATOM 5045 C C . ALA B 1 146 ? -5.785 -0.482 -10.898 1 95.19 146 ALA B C 1
ATOM 5047 O O . ALA B 1 146 ? -6.004 -0.188 -12.078 1 95.19 146 ALA B O 1
ATOM 5048 N N . ASN B 1 147 ? -6.75 -0.891 -10.109 1 96.38 147 ASN B N 1
ATOM 5049 C CA . ASN B 1 147 ? -8.078 -1.202 -10.625 1 96.38 147 ASN B CA 1
ATOM 5050 C C . ASN B 1 147 ? -9.023 -0.01 -10.5 1 96.38 147 ASN B C 1
ATOM 5052 O O . ASN B 1 147 ? -10.156 -0.052 -10.984 1 96.38 147 ASN B O 1
ATOM 5056 N N . THR B 1 148 ? -8.594 1.061 -9.812 1 97.25 148 THR B N 1
ATOM 5057 C CA . THR B 1 148 ? -9.438 2.252 -9.758 1 97.25 148 THR B CA 1
ATOM 5058 C C . THR B 1 148 ? -9.484 2.951 -11.109 1 97.25 148 THR B C 1
ATOM 5060 O O . THR B 1 148 ? -8.789 2.549 -12.047 1 97.25 148 THR B O 1
ATOM 5063 N N . TYR B 1 149 ? -10.336 4.02 -11.219 1 98.12 149 TYR B N 1
ATOM 5064 C CA . TYR B 1 149 ? -10.578 4.641 -12.516 1 98.12 149 TYR B CA 1
ATOM 5065 C C . TYR B 1 149 ? -10.078 6.078 -12.531 1 98.12 149 TYR B C 1
ATOM 5067 O O . TYR B 1 149 ? -10.023 6.738 -11.492 1 98.12 149 TYR B O 1
ATOM 5075 N N . VAL B 1 150 ? -9.688 6.473 -13.672 1 98.12 150 VAL B N 1
ATOM 5076 C CA . VAL B 1 150 ? -9.648 7.895 -14.008 1 98.12 150 VAL B CA 1
ATOM 5077 C C . VAL B 1 150 ? -10.766 8.219 -14.992 1 98.12 150 VAL B C 1
ATOM 5079 O O . VAL B 1 150 ? -11.062 7.43 -15.891 1 98.12 150 VAL B O 1
ATOM 5082 N N . ASN B 1 151 ? -11.414 9.258 -14.766 1 98.56 151 ASN B N 1
ATOM 5083 C CA . ASN B 1 151 ? -12.516 9.75 -15.578 1 98.56 151 ASN B CA 1
ATOM 5084 C C . ASN B 1 151 ? -12.469 11.266 -15.75 1 98.56 151 ASN B C 1
ATOM 5086 O O . ASN B 1 151 ? -12.797 12.008 -14.828 1 98.56 151 ASN B O 1
ATOM 5090 N N . TYR B 1 152 ? -12.07 11.727 -16.922 1 98.06 152 TYR B N 1
ATOM 5091 C CA . TYR B 1 152 ? -11.852 13.148 -17.188 1 98.06 152 TYR B CA 1
ATOM 5092 C C . TYR B 1 152 ? -12.547 13.586 -18.469 1 98.06 152 TYR B C 1
ATOM 5094 O O . TYR B 1 152 ? -12.68 12.805 -19.406 1 98.06 152 TYR B O 1
ATOM 5102 N N . GLN B 1 153 ? -12.961 14.836 -18.438 1 97.62 153 GLN B N 1
ATOM 5103 C CA . GLN B 1 153 ? -13.438 15.438 -19.672 1 97.62 153 GLN B CA 1
ATOM 5104 C C . GLN B 1 153 ? -12.281 15.867 -20.562 1 97.62 153 GLN B C 1
ATOM 5106 O O . GLN B 1 153 ? -11.242 16.312 -20.078 1 97.62 153 GLN B O 1
ATOM 5111 N N . SER B 1 154 ? -12.438 15.641 -21.844 1 96.44 154 SER B N 1
ATOM 5112 C CA . SER B 1 154 ? -11.461 16.062 -22.844 1 96.44 154 SER B CA 1
ATOM 5113 C C . SER B 1 154 ? -12.102 16.219 -24.219 1 96.44 154 SER B C 1
ATOM 5115 O O . SER B 1 154 ? -13.32 16.078 -24.344 1 96.44 154 SER B O 1
ATOM 5117 N N . ASP B 1 155 ? -11.297 16.641 -25.203 1 95.19 155 ASP B N 1
ATOM 5118 C CA . ASP B 1 155 ? -11.789 16.781 -26.578 1 95.19 155 ASP B CA 1
ATOM 5119 C C . ASP B 1 155 ? -11.477 15.531 -27.391 1 95.19 155 ASP B C 1
ATOM 5121 O O . ASP B 1 155 ? -11.453 15.578 -28.625 1 95.19 155 ASP B O 1
ATOM 5125 N N . THR B 1 156 ? -11.195 14.422 -26.688 1 97.06 156 THR B N 1
ATOM 5126 C CA . THR B 1 156 ? -10.867 13.172 -27.359 1 97.06 156 THR B CA 1
ATOM 5127 C C . THR B 1 156 ? -11.992 12.156 -27.188 1 97.06 156 THR B C 1
ATOM 5129 O O . THR B 1 156 ? -12.969 12.414 -26.484 1 97.06 156 THR B O 1
ATOM 5132 N N . SER B 1 157 ? -11.836 10.992 -27.859 1 96.88 157 SER B N 1
ATOM 5133 C CA . SER B 1 157 ? -12.82 9.922 -27.766 1 96.88 157 SER B CA 1
ATOM 5134 C C . SER B 1 157 ? -12.852 9.328 -26.359 1 96.88 157 SER B C 1
ATOM 5136 O O . SER B 1 157 ? -13.781 8.594 -26 1 96.88 157 SER B O 1
ATOM 5138 N N . LEU B 1 158 ? -11.875 9.68 -25.531 1 97.81 158 LEU B N 1
ATOM 5139 C CA . LEU B 1 158 ? -11.789 9.141 -24.172 1 97.81 158 LEU B CA 1
ATOM 5140 C C . LEU B 1 158 ? -12.562 10.016 -23.188 1 97.81 158 LEU B C 1
ATOM 5142 O O . LEU B 1 158 ? -12.656 9.695 -22 1 97.81 158 LEU B O 1
ATOM 5146 N N . SER B 1 159 ? -13.172 11.109 -23.656 1 98.06 159 SER B N 1
ATOM 5147 C CA . SER B 1 159 ? -13.867 12.062 -22.797 1 98.06 159 SER B CA 1
ATOM 5148 C C . SER B 1 159 ? -14.992 11.391 -22.031 1 98.06 159 SER B C 1
ATOM 5150 O O . SER B 1 159 ? -15.867 10.758 -22.625 1 98.06 159 SER B O 1
ATOM 5152 N N . GLY B 1 160 ? -14.93 11.477 -20.75 1 97.69 160 GLY B N 1
ATOM 5153 C CA . GLY B 1 160 ? -16 10.984 -19.906 1 97.69 160 GLY B CA 1
ATOM 5154 C C . GLY B 1 160 ? -15.977 9.477 -19.734 1 97.69 160 GLY B C 1
ATOM 5155 O O . GLY B 1 160 ? -16.891 8.906 -19.125 1 97.69 160 GLY B O 1
ATOM 5156 N N . GLN B 1 161 ? -14.961 8.844 -20.234 1 97.62 161 GLN B N 1
ATOM 5157 C CA . GLN B 1 161 ? -14.844 7.395 -20.078 1 97.62 161 GLN B CA 1
ATOM 5158 C C . GLN B 1 161 ? -14.047 7.035 -18.844 1 97.62 161 GLN B C 1
ATOM 5160 O O . GLN B 1 161 ? -13.047 7.68 -18.531 1 97.62 161 GLN B O 1
ATOM 5165 N N . SER B 1 162 ? -14.594 6.023 -18.141 1 98.19 162 SER B N 1
ATOM 5166 C CA . SER B 1 162 ? -13.812 5.469 -17.047 1 98.19 162 SER B CA 1
ATOM 5167 C C . SER B 1 162 ? -12.742 4.512 -17.562 1 98.19 162 SER B C 1
ATOM 5169 O O . SER B 1 162 ? -13.055 3.494 -18.172 1 98.19 162 SER B O 1
ATOM 5171 N N . VAL B 1 163 ? -11.5 4.891 -17.312 1 97.94 163 VAL B N 1
ATOM 5172 C CA . VAL B 1 163 ? -10.336 4.09 -17.688 1 97.94 163 VAL B CA 1
ATOM 5173 C C . VAL B 1 163 ? -9.617 3.605 -16.422 1 97.94 163 VAL B C 1
ATOM 5175 O O . VAL B 1 163 ? -9.359 4.391 -15.508 1 97.94 163 VAL B O 1
ATOM 5178 N N . THR B 1 164 ? -9.359 2.256 -16.328 1 97.06 164 THR B N 1
ATOM 5179 C CA . THR B 1 164 ? -8.633 1.792 -15.141 1 97.06 164 THR B CA 1
ATOM 5180 C C . THR B 1 164 ? -7.27 2.471 -15.039 1 97.06 164 THR B C 1
ATOM 5182 O O . THR B 1 164 ? -6.641 2.764 -16.062 1 97.06 164 THR B O 1
ATOM 5185 N N . TYR B 1 165 ? -6.863 2.68 -13.828 1 97 165 TYR B N 1
ATOM 5186 C CA . TYR B 1 165 ? -5.586 3.34 -13.586 1 97 165 TYR B CA 1
ATOM 5187 C C . TYR B 1 165 ? -4.445 2.592 -14.258 1 97 165 TYR B C 1
ATOM 5189 O O . TYR B 1 165 ? -3.549 3.209 -14.844 1 97 165 TYR B O 1
ATOM 5197 N N . ARG B 1 166 ? -4.43 1.249 -14.25 1 96.75 166 ARG B N 1
ATOM 5198 C CA . ARG B 1 166 ? -3.385 0.445 -14.875 1 96.75 166 ARG B CA 1
ATOM 5199 C C . ARG B 1 166 ? -3.367 0.655 -16.391 1 96.75 166 ARG B C 1
ATOM 5201 O O . ARG B 1 166 ? -2.299 0.71 -17 1 96.75 166 ARG B O 1
ATOM 5208 N N . ALA B 1 167 ? -4.516 0.702 -16.984 1 97.44 167 ALA B N 1
ATOM 5209 C CA . ALA B 1 167 ? -4.566 0.895 -18.438 1 97.44 167 ALA B CA 1
ATOM 5210 C C . ALA B 1 167 ? -4.02 2.266 -18.828 1 97.44 167 ALA B C 1
ATOM 5212 O O . ALA B 1 167 ? -3.27 2.391 -19.797 1 97.44 167 ALA B O 1
ATOM 5213 N N . ALA B 1 168 ? -4.457 3.25 -18.047 1 97.94 168 ALA B N 1
ATOM 5214 C CA . ALA B 1 168 ? -3.945 4.598 -18.297 1 97.94 168 ALA B CA 1
ATOM 5215 C C . ALA B 1 168 ? -2.424 4.629 -18.203 1 97.94 168 ALA B C 1
ATOM 5217 O O . ALA B 1 168 ? -1.753 5.203 -19.062 1 97.94 168 ALA B O 1
ATOM 5218 N N . LYS B 1 169 ? -1.888 4.043 -17.219 1 97.5 169 LYS B N 1
ATOM 5219 C CA . LYS B 1 169 ? -0.442 4.031 -17.016 1 97.5 169 LYS B CA 1
ATOM 5220 C C . LYS B 1 169 ? 0.267 3.264 -18.125 1 97.5 169 LYS B C 1
ATOM 5222 O O . LYS B 1 169 ? 1.267 3.734 -18.672 1 97.5 169 LYS B O 1
ATOM 5227 N N . ALA B 1 170 ? -0.251 2.055 -18.406 1 97.88 170 ALA B N 1
ATOM 5228 C CA . ALA B 1 170 ? 0.381 1.217 -19.422 1 97.88 170 ALA B CA 1
ATOM 5229 C C . ALA B 1 170 ? 0.485 1.955 -20.766 1 97.88 170 ALA B C 1
ATOM 5231 O O . ALA B 1 170 ? 1.556 1.998 -21.375 1 97.88 170 ALA B O 1
ATOM 5232 N N . ASP B 1 171 ? -0.602 2.551 -21.156 1 98.38 171 ASP B N 1
ATOM 5233 C CA . ASP B 1 171 ? -0.619 3.24 -22.453 1 98.38 171 ASP B CA 1
ATOM 5234 C C . ASP B 1 171 ? 0.273 4.48 -22.422 1 98.38 171 ASP B C 1
ATOM 5236 O O . ASP B 1 171 ? 1.035 4.723 -23.359 1 98.38 171 ASP B O 1
ATOM 5240 N N . THR B 1 172 ? 0.172 5.254 -21.359 1 98.25 172 THR B N 1
ATOM 5241 C CA . THR B 1 172 ? 0.956 6.48 -21.266 1 98.25 172 THR B CA 1
ATOM 5242 C C . THR B 1 172 ? 2.449 6.168 -21.25 1 98.25 172 THR B C 1
ATOM 5244 O O . THR B 1 172 ? 3.223 6.746 -22.016 1 98.25 172 THR B O 1
ATOM 5247 N N . PHE B 1 173 ? 2.873 5.273 -20.391 1 98.12 173 PHE B N 1
ATOM 5248 C CA . PHE B 1 173 ? 4.281 4.914 -20.281 1 98.12 173 PHE B CA 1
ATOM 5249 C C . PHE B 1 173 ? 4.766 4.238 -21.562 1 98.12 173 PHE B C 1
ATOM 5251 O O . PHE B 1 173 ? 5.91 4.434 -21.969 1 98.12 173 PHE B O 1
ATOM 5258 N N . GLY B 1 174 ? 3.879 3.41 -22.156 1 98.44 174 GLY B N 1
ATOM 5259 C CA . GLY B 1 174 ? 4.215 2.789 -23.422 1 98.44 174 GLY B CA 1
ATOM 5260 C C . GLY B 1 174 ? 4.484 3.797 -24.531 1 98.44 174 GLY B C 1
ATOM 5261 O O . GLY B 1 174 ? 5.539 3.762 -25.156 1 98.44 174 GLY B O 1
ATOM 5262 N N . TYR B 1 175 ? 3.582 4.734 -24.719 1 98.44 175 TYR B N 1
ATOM 5263 C CA . TYR B 1 175 ? 3.713 5.711 -25.797 1 98.44 175 TYR B CA 1
ATOM 5264 C C . TYR B 1 175 ? 4.852 6.684 -25.516 1 98.44 175 TYR B C 1
ATOM 5266 O O . TYR B 1 175 ? 5.57 7.094 -26.438 1 98.44 175 TYR B O 1
ATOM 5274 N N . MET B 1 176 ? 5.031 7.09 -24.297 1 97.88 176 MET B N 1
ATOM 5275 C CA . MET B 1 176 ? 6.164 7.934 -23.938 1 97.88 176 MET B CA 1
ATOM 5276 C C . MET B 1 176 ? 7.484 7.25 -24.281 1 97.88 176 MET B C 1
ATOM 5278 O O . MET B 1 176 ? 8.391 7.879 -24.812 1 97.88 176 MET B O 1
ATOM 5282 N N . SER B 1 177 ? 7.57 5.98 -23.906 1 98.62 177 SER B N 1
ATOM 5283 C CA . SER B 1 177 ? 8.781 5.211 -24.172 1 98.62 177 SER B CA 1
ATOM 5284 C C . SER B 1 177 ? 9.016 5.074 -25.672 1 98.62 177 SER B C 1
ATOM 5286 O O . SER B 1 177 ? 10.148 5.211 -26.141 1 98.62 177 SER B O 1
ATOM 5288 N N . GLU B 1 178 ? 7.949 4.801 -26.406 1 98.62 178 GLU B N 1
ATOM 5289 C CA . GLU B 1 178 ? 8.047 4.703 -27.859 1 98.62 178 GLU B CA 1
ATOM 5290 C C . GLU B 1 178 ? 8.578 6 -28.469 1 98.62 178 GLU B C 1
ATOM 5292 O O . GLU B 1 178 ? 9.492 5.977 -29.297 1 98.62 178 GLU B O 1
ATOM 5297 N N . LEU B 1 179 ? 8.008 7.152 -28.078 1 98.62 179 LEU B N 1
ATOM 5298 C CA . LEU B 1 179 ? 8.375 8.453 -28.641 1 98.62 179 LEU B CA 1
ATOM 5299 C C . LEU B 1 179 ? 9.82 8.797 -28.312 1 98.62 179 LEU B C 1
ATOM 5301 O O . LEU B 1 179 ? 10.562 9.258 -29.188 1 98.62 179 LEU B O 1
ATOM 5305 N N . LEU B 1 180 ? 10.195 8.578 -27.062 1 98.62 180 LEU B N 1
ATOM 5306 C CA . LEU B 1 180 ? 11.562 8.898 -26.672 1 98.62 180 LEU B CA 1
ATOM 5307 C C . LEU B 1 180 ? 12.555 8 -27.391 1 98.62 180 LEU B C 1
ATOM 5309 O O . LEU B 1 180 ? 13.617 8.453 -27.828 1 98.62 180 LEU B O 1
ATOM 5313 N N . LYS B 1 181 ? 12.25 6.711 -27.5 1 98.38 181 LYS B N 1
ATOM 5314 C CA . LYS B 1 181 ? 13.117 5.793 -28.234 1 98.38 181 LYS B CA 1
ATOM 5315 C C . LYS B 1 181 ? 13.242 6.203 -29.688 1 98.38 181 LYS B C 1
ATOM 5317 O O . LYS B 1 181 ? 14.344 6.188 -30.25 1 98.38 181 LYS B O 1
ATOM 5322 N N . LYS B 1 182 ? 12.141 6.539 -30.312 1 97.75 182 LYS B N 1
ATOM 5323 C CA . LYS B 1 182 ? 12.141 7 -31.688 1 97.75 182 LYS B CA 1
ATOM 5324 C C . LYS B 1 182 ? 13.047 8.219 -31.859 1 97.75 182 LYS B C 1
ATOM 5326 O O . LYS B 1 182 ? 13.867 8.258 -32.781 1 97.75 182 LYS B O 1
ATOM 5331 N N . ALA B 1 183 ? 12.883 9.18 -31 1 97.81 183 ALA B N 1
ATOM 5332 C CA . ALA B 1 183 ? 13.703 10.383 -31.062 1 97.81 183 ALA B CA 1
ATOM 5333 C C . ALA B 1 183 ? 15.18 10.055 -30.906 1 97.81 183 ALA B C 1
ATOM 5335 O O . ALA B 1 183 ? 16.031 10.625 -31.594 1 97.81 183 ALA B O 1
ATOM 5336 N N . THR B 1 184 ? 15.484 9.203 -29.984 1 97.06 184 THR B N 1
ATOM 5337 C CA . THR B 1 184 ? 16.859 8.773 -29.734 1 97.06 184 THR B CA 1
ATOM 5338 C C . THR B 1 184 ? 17.438 8.078 -30.969 1 97.06 184 THR B C 1
ATOM 5340 O O . THR B 1 184 ? 18.547 8.383 -31.406 1 97.06 184 THR B O 1
ATOM 5343 N N . ASP B 1 185 ? 16.672 7.219 -31.547 1 95.62 185 ASP B N 1
ATOM 5344 C CA . ASP B 1 185 ? 17.125 6.434 -32.688 1 95.62 185 ASP B CA 1
ATOM 5345 C C . ASP B 1 185 ? 17.344 7.324 -33.906 1 95.62 185 ASP B C 1
ATOM 5347 O O . ASP B 1 185 ? 18.203 7.039 -34.75 1 95.62 185 ASP B O 1
ATOM 5351 N N . GLN B 1 186 ? 16.625 8.391 -34 1 95.31 186 GLN B N 1
ATOM 5352 C CA . GLN B 1 186 ? 16.703 9.305 -35.125 1 95.31 186 GLN B CA 1
ATOM 5353 C C . GLN B 1 186 ? 17.844 10.305 -34.969 1 95.31 186 GLN B C 1
ATOM 5355 O O . GLN B 1 186 ? 18.078 11.141 -35.844 1 95.31 186 GLN B O 1
ATOM 5360 N N . GLY B 1 187 ? 18.531 10.281 -33.844 1 95.94 187 GLY B N 1
ATOM 5361 C CA . GLY B 1 187 ? 19.703 11.117 -33.625 1 95.94 187 GLY B CA 1
ATOM 5362 C C . GLY B 1 187 ? 19.359 12.484 -33.062 1 95.94 187 GLY B C 1
ATOM 5363 O O . GLY B 1 187 ? 20.203 13.375 -33 1 95.94 187 GLY B O 1
ATOM 5364 N N . ALA B 1 188 ? 18.109 12.617 -32.625 1 95.44 188 ALA B N 1
ATOM 5365 C CA . ALA B 1 188 ? 17.656 13.922 -32.156 1 95.44 188 ALA B CA 1
ATOM 5366 C C . ALA B 1 188 ? 18.375 14.32 -30.859 1 95.44 188 ALA B C 1
ATOM 5368 O O . ALA B 1 188 ? 18.438 15.508 -30.531 1 95.44 188 ALA B O 1
ATOM 5369 N N . LEU B 1 189 ? 18.953 13.336 -30.125 1 97.31 189 LEU B N 1
ATOM 5370 C CA . LEU B 1 189 ? 19.547 13.594 -28.828 1 97.31 189 LEU B CA 1
ATOM 5371 C C . LEU B 1 189 ? 21.062 13.352 -28.844 1 97.31 189 LEU B C 1
ATOM 5373 O O . LEU B 1 189 ? 21.672 13.156 -27.797 1 97.31 189 LEU B O 1
ATOM 5377 N N . ASP B 1 190 ? 21.641 13.438 -29.984 1 96.56 190 ASP B N 1
ATOM 5378 C CA . ASP B 1 190 ? 23.047 13.125 -30.172 1 96.56 190 ASP B CA 1
ATOM 5379 C C . ASP B 1 190 ? 23.938 14.203 -29.547 1 96.56 190 ASP B C 1
ATOM 5381 O O . ASP B 1 190 ? 25.109 13.961 -29.266 1 96.56 190 ASP B O 1
ATOM 5385 N N . GLN B 1 191 ? 23.422 15.344 -29.391 1 94.94 191 GLN B N 1
ATOM 5386 C CA . GLN B 1 191 ? 24.219 16.422 -28.812 1 94.94 191 GLN B CA 1
ATOM 5387 C C . GLN B 1 191 ? 24.344 16.266 -27.297 1 94.94 191 GLN B C 1
ATOM 5389 O O . GLN B 1 191 ? 25.219 16.875 -26.672 1 94.94 191 GLN B O 1
ATOM 5394 N N . VAL B 1 192 ? 23.469 15.453 -26.719 1 95.19 192 VAL B N 1
ATOM 5395 C CA . VAL B 1 192 ? 23.438 15.367 -25.266 1 95.19 192 VAL B CA 1
ATOM 5396 C C . VAL B 1 192 ? 23.797 13.961 -24.812 1 95.19 192 VAL B C 1
ATOM 5398 O O . VAL B 1 192 ? 24.359 13.766 -23.734 1 95.19 192 VAL B O 1
ATOM 5401 N N . LEU B 1 193 ? 23.609 12.984 -25.672 1 97.12 193 LEU B N 1
ATOM 5402 C CA . LEU B 1 193 ? 23.812 11.594 -25.281 1 97.12 193 LEU B CA 1
ATOM 5403 C C . LEU B 1 193 ? 24.859 10.938 -26.172 1 97.12 193 LEU B C 1
ATOM 5405 O O . LEU B 1 193 ? 24.828 11.07 -27.391 1 97.12 193 LEU B O 1
ATOM 5409 N N . THR B 1 194 ? 25.797 10.219 -25.516 1 96.94 194 THR B N 1
ATOM 5410 C CA . THR B 1 194 ? 26.719 9.359 -26.266 1 96.94 194 THR B CA 1
ATOM 5411 C C . THR B 1 194 ? 26.016 8.094 -26.75 1 96.94 194 THR B C 1
ATOM 5413 O O . THR B 1 194 ? 24.859 7.848 -26.391 1 96.94 194 THR B O 1
ATOM 5416 N N . GLN B 1 195 ? 26.75 7.32 -27.578 1 96.88 195 GLN B N 1
ATOM 5417 C CA . GLN B 1 195 ? 26.188 6.062 -28.047 1 96.88 195 GLN B CA 1
ATOM 5418 C C . GLN B 1 195 ? 25.906 5.109 -26.891 1 96.88 195 GLN B C 1
ATOM 5420 O O . GLN B 1 195 ? 24.891 4.418 -26.859 1 96.88 195 GLN B O 1
ATOM 5425 N N . GLU B 1 196 ? 26.812 5.105 -25.891 1 96.19 196 GLU B N 1
ATOM 5426 C CA . GLU B 1 196 ? 26.625 4.266 -24.719 1 96.19 196 GLU B CA 1
ATOM 5427 C C . GLU B 1 196 ? 25.391 4.676 -23.938 1 96.19 196 GLU B C 1
ATOM 5429 O O . GLU B 1 196 ? 24.656 3.82 -23.422 1 96.19 196 GLU B O 1
ATOM 5434 N N . ASP B 1 197 ? 25.172 6.004 -23.859 1 96.88 197 ASP B N 1
ATOM 5435 C CA . ASP B 1 197 ? 23.969 6.52 -23.203 1 96.88 197 ASP B CA 1
ATOM 5436 C C . ASP B 1 197 ? 22.703 6.059 -23.922 1 96.88 197 ASP B C 1
ATOM 5438 O O . ASP B 1 197 ? 21.75 5.621 -23.297 1 96.88 197 ASP B O 1
ATOM 5442 N N . LYS B 1 198 ? 22.75 6.145 -25.203 1 97.81 198 LYS B N 1
ATOM 5443 C CA . LYS B 1 198 ? 21.578 5.805 -26.031 1 97.81 198 LYS B CA 1
ATOM 5444 C C . LYS B 1 198 ? 21.234 4.324 -25.906 1 97.81 198 LYS B C 1
ATOM 5446 O O . LYS B 1 198 ? 20.062 3.951 -25.844 1 97.81 198 LYS B O 1
ATOM 5451 N N . ASP B 1 199 ? 22.281 3.484 -25.891 1 96.88 199 ASP B N 1
ATOM 5452 C CA . ASP B 1 199 ? 22.062 2.049 -25.734 1 96.88 199 ASP B CA 1
ATOM 5453 C C . ASP B 1 199 ? 21.422 1.731 -24.391 1 96.88 199 ASP B C 1
ATOM 5455 O O . ASP B 1 199 ? 20.469 0.957 -24.312 1 96.88 199 ASP B O 1
ATOM 5459 N N . ALA B 1 200 ? 21.922 2.305 -23.312 1 97.19 200 ALA B N 1
ATOM 5460 C CA . ALA B 1 200 ? 21.391 2.109 -21.969 1 97.19 200 ALA B CA 1
ATOM 5461 C C . ALA B 1 200 ? 19.953 2.623 -21.875 1 97.19 200 ALA B C 1
ATOM 5463 O O . ALA B 1 200 ? 19.078 1.965 -21.297 1 97.19 200 ALA B O 1
ATOM 5464 N N . LEU B 1 201 ? 19.734 3.795 -22.422 1 97.5 201 LEU B N 1
ATOM 5465 C CA . LEU B 1 201 ? 18.406 4.383 -22.438 1 97.5 201 LEU B CA 1
ATOM 5466 C C . LEU B 1 201 ? 17.422 3.496 -23.188 1 97.5 201 LEU B C 1
ATOM 5468 O O . LEU B 1 201 ? 16.297 3.277 -22.75 1 97.5 201 LEU B O 1
ATOM 5472 N N . SER B 1 202 ? 17.859 3.027 -24.344 1 97.12 202 SER B N 1
ATOM 5473 C CA . SER B 1 202 ? 17.016 2.168 -25.172 1 97.12 202 SER B CA 1
ATOM 5474 C C . SER B 1 202 ? 16.625 0.898 -24.422 1 97.12 202 SER B C 1
ATOM 5476 O O . SER B 1 202 ? 15.469 0.462 -24.484 1 97.12 202 SER B O 1
ATOM 5478 N N . GLU B 1 203 ? 17.562 0.331 -23.734 1 96.38 203 GLU B N 1
ATOM 5479 C CA . GLU B 1 203 ? 17.281 -0.861 -22.938 1 96.38 203 GLU B CA 1
ATOM 5480 C C . GLU B 1 203 ? 16.266 -0.56 -21.844 1 96.38 203 GLU B C 1
ATOM 5482 O O . GLU B 1 203 ? 15.336 -1.328 -21.625 1 96.38 203 GLU B O 1
ATOM 5487 N N . PHE B 1 204 ? 16.484 0.501 -21.141 1 97.06 204 PHE B N 1
ATOM 5488 C CA . PHE B 1 204 ? 15.578 0.902 -20.078 1 97.06 204 PHE B CA 1
ATOM 5489 C C . PHE B 1 204 ? 14.172 1.131 -20.625 1 97.06 204 PHE B C 1
ATOM 5491 O O . PHE B 1 204 ? 13.195 0.639 -20.047 1 97.06 204 PHE B O 1
ATOM 5498 N N . LEU B 1 205 ? 14.016 1.88 -21.75 1 98.38 205 LEU B N 1
ATOM 5499 C CA . LEU B 1 205 ? 12.727 2.254 -22.312 1 98.38 205 LEU B CA 1
ATOM 5500 C C . LEU B 1 205 ? 11.969 1.023 -22.812 1 98.38 205 LEU B C 1
ATOM 5502 O O . LEU B 1 205 ? 10.742 0.961 -22.719 1 98.38 205 LEU B O 1
ATOM 5506 N N . SER B 1 206 ? 12.703 0.051 -23.406 1 97.81 206 SER B N 1
ATOM 5507 C CA . SER B 1 206 ? 12.078 -1.174 -23.891 1 97.81 206 SER B CA 1
ATOM 5508 C C . SER B 1 206 ? 11.352 -1.908 -22.766 1 97.81 206 SER B C 1
ATOM 5510 O O . SER B 1 206 ? 10.211 -2.348 -22.938 1 97.81 206 SER B O 1
ATOM 5512 N N . ASP B 1 207 ? 12.023 -1.966 -21.656 1 97.12 207 ASP B N 1
ATOM 5513 C CA . ASP B 1 207 ? 11.438 -2.643 -20.5 1 97.12 207 ASP B CA 1
ATOM 5514 C C . ASP B 1 207 ? 10.375 -1.77 -19.828 1 97.12 207 ASP B C 1
ATOM 5516 O O . ASP B 1 207 ? 9.266 -2.23 -19.562 1 97.12 207 ASP B O 1
ATOM 5520 N N . PHE B 1 208 ? 10.68 -0.499 -19.609 1 97.75 208 PHE B N 1
ATOM 5521 C CA . PHE B 1 208 ? 9.805 0.437 -18.906 1 97.75 208 PHE B CA 1
ATOM 5522 C C . PHE B 1 208 ? 8.477 0.591 -19.641 1 97.75 208 PHE B C 1
ATOM 5524 O O . PHE B 1 208 ? 7.418 0.606 -19.016 1 97.75 208 PHE B O 1
ATOM 5531 N N . GLY B 1 209 ? 8.531 0.626 -21 1 98 209 GLY B N 1
ATOM 5532 C CA . GLY B 1 209 ? 7.336 0.866 -21.781 1 98 209 GLY B CA 1
ATOM 5533 C C . GLY B 1 209 ? 6.742 -0.403 -22.375 1 98 209 GLY B C 1
ATOM 5534 O O . GLY B 1 209 ? 5.734 -0.354 -23.078 1 98 209 GLY B O 1
ATOM 5535 N N . ASP B 1 210 ? 7.418 -1.545 -22.094 1 97.56 210 ASP B N 1
ATOM 5536 C CA . ASP B 1 210 ? 6.996 -2.818 -22.672 1 97.56 210 ASP B CA 1
ATOM 5537 C C . ASP B 1 210 ? 6.902 -2.734 -24.188 1 97.56 210 ASP B C 1
ATOM 5539 O O . ASP B 1 210 ? 5.867 -3.061 -24.781 1 97.56 210 ASP B O 1
ATOM 5543 N N . LEU B 1 211 ? 8 -2.277 -24.828 1 98.19 211 LEU B N 1
ATOM 5544 C CA . LEU B 1 211 ? 8.016 -2.021 -26.266 1 98.19 211 LEU B CA 1
ATOM 5545 C C . LEU B 1 211 ? 8.281 -3.307 -27.047 1 98.19 211 LEU B C 1
ATOM 5547 O O . LEU B 1 211 ? 8.977 -4.203 -26.547 1 98.19 211 LEU B O 1
ATOM 5551 N N . SER B 1 212 ? 7.711 -3.377 -28.234 1 97.06 212 SER B N 1
ATOM 5552 C CA . SER B 1 212 ? 8.047 -4.438 -29.172 1 97.06 212 SER B CA 1
ATOM 5553 C C . SER B 1 212 ? 9.492 -4.32 -29.641 1 97.06 212 SER B C 1
ATOM 5555 O O . SER B 1 212 ? 10.164 -3.33 -29.359 1 97.06 212 SER B O 1
ATOM 5557 N N . ASP B 1 213 ? 9.969 -5.328 -30.359 1 94.56 213 ASP B N 1
ATOM 5558 C CA . ASP B 1 213 ? 11.352 -5.395 -30.812 1 94.56 213 ASP B CA 1
ATOM 5559 C C . ASP B 1 213 ? 11.68 -4.223 -31.734 1 94.56 213 ASP B C 1
ATOM 5561 O O . ASP B 1 213 ? 12.828 -3.76 -31.781 1 94.56 213 ASP B O 1
ATOM 5565 N N . ASP B 1 214 ? 10.648 -3.768 -32.406 1 95.25 214 ASP B N 1
ATOM 5566 C CA . ASP B 1 214 ? 10.906 -2.676 -33.344 1 95.25 214 ASP B CA 1
ATOM 5567 C C . ASP B 1 214 ? 10.695 -1.318 -32.688 1 95.25 214 ASP B C 1
ATOM 5569 O O . ASP B 1 214 ? 10.656 -0.287 -33.344 1 95.25 214 ASP B O 1
ATOM 5573 N N . GLY B 1 215 ? 10.406 -1.336 -31.359 1 96.69 215 GLY B N 1
ATOM 5574 C CA . GLY B 1 215 ? 10.406 -0.109 -30.578 1 96.69 215 GLY B CA 1
ATOM 5575 C C . GLY B 1 215 ? 9.031 0.519 -30.453 1 96.69 215 GLY B C 1
ATOM 5576 O O . GLY B 1 215 ? 8.898 1.644 -29.969 1 96.69 215 GLY B O 1
ATOM 5577 N N . ARG B 1 216 ? 7.977 -0.2 -30.922 1 97.5 216 ARG B N 1
ATOM 5578 C CA . ARG B 1 216 ? 6.621 0.338 -30.844 1 97.5 216 ARG B CA 1
ATOM 5579 C C . ARG B 1 216 ? 5.871 -0.228 -29.641 1 97.5 216 ARG B C 1
ATOM 5581 O O . ARG B 1 216 ? 6.145 -1.349 -29.219 1 97.5 216 ARG B O 1
ATOM 5588 N N . TYR B 1 217 ? 5.016 0.626 -29.031 1 98.25 217 TYR B N 1
ATOM 5589 C CA . TYR B 1 217 ? 4.055 0.13 -28.047 1 98.25 217 TYR B CA 1
ATOM 5590 C C . TYR B 1 217 ? 2.811 -0.419 -28.734 1 98.25 217 TYR B C 1
ATOM 5592 O O . TYR B 1 217 ? 2.041 0.334 -29.344 1 98.25 217 TYR B O 1
ATOM 5600 N N . LEU B 1 218 ? 2.557 -1.708 -28.625 1 96.56 218 LEU B N 1
ATOM 5601 C CA . LEU B 1 218 ? 1.454 -2.373 -29.312 1 96.56 218 LEU B CA 1
ATOM 5602 C C . LEU B 1 218 ? 0.396 -2.838 -28.328 1 96.56 218 LEU B C 1
ATOM 5604 O O . LEU B 1 218 ? -0.544 -3.545 -28.688 1 96.56 218 LEU B O 1
ATOM 5608 N N . GLY B 1 219 ? 0.536 -2.49 -27.141 1 94.56 219 GLY B N 1
ATOM 5609 C CA . GLY B 1 219 ? -0.265 -3.002 -26.047 1 94.56 219 GLY B CA 1
ATOM 5610 C C . GLY B 1 219 ? 0.524 -3.879 -25.094 1 94.56 219 GLY B C 1
ATOM 5611 O O . GLY B 1 219 ? 1.632 -4.312 -25.406 1 94.56 219 GLY B O 1
ATOM 5612 N N . SER B 1 220 ? 0 -4.059 -23.922 1 92.69 220 SER B N 1
ATOM 5613 C CA . SER B 1 220 ? 0.679 -4.785 -22.844 1 92.69 220 SER B CA 1
ATOM 5614 C C . SER B 1 220 ? -0.323 -5.418 -21.891 1 92.69 220 SER B C 1
ATOM 5616 O O . SER B 1 220 ? -1.4 -4.867 -21.656 1 92.69 220 SER B O 1
ATOM 5618 N N . SER B 1 221 ? 0.054 -6.594 -21.344 1 91.69 221 SER B N 1
ATOM 5619 C CA . SER B 1 221 ? -0.769 -7.184 -20.281 1 91.69 221 SER B CA 1
ATOM 5620 C C . SER B 1 221 ? -0.847 -6.27 -19.062 1 91.69 221 SER B C 1
ATOM 5622 O O . SER B 1 221 ? -1.729 -6.43 -18.219 1 91.69 221 SER B O 1
ATOM 5624 N N . ARG B 1 222 ? 0.042 -5.258 -18.984 1 95.25 222 ARG B N 1
ATOM 5625 C CA . ARG B 1 222 ? 0.04 -4.297 -17.875 1 95.25 222 ARG B CA 1
ATOM 5626 C C . ARG B 1 222 ? -1.27 -3.518 -17.844 1 95.25 222 ARG B C 1
ATOM 5628 O O . ARG B 1 222 ? -1.622 -2.941 -16.812 1 95.25 222 ARG B O 1
ATOM 5635 N N . ARG B 1 223 ? -2.002 -3.564 -18.969 1 95.44 223 ARG B N 1
ATOM 5636 C CA . ARG B 1 223 ? -3.266 -2.848 -19.109 1 95.44 223 ARG B CA 1
ATOM 5637 C C . ARG B 1 223 ? -4.395 -3.596 -18.406 1 95.44 223 ARG B C 1
ATOM 5639 O O . ARG B 1 223 ? -5.422 -3.004 -18.062 1 95.44 223 ARG B O 1
ATOM 5646 N N . GLY B 1 224 ? -4.172 -4.828 -18.234 1 93.31 224 GLY B N 1
ATOM 5647 C CA . GLY B 1 224 ? -5.25 -5.695 -17.781 1 93.31 224 GLY B CA 1
ATOM 5648 C C . GLY B 1 224 ? -5.848 -6.527 -18.906 1 93.31 224 GLY B C 1
ATOM 5649 O O . GLY B 1 224 ? -5.391 -6.461 -20.047 1 93.31 224 GLY B O 1
ATOM 5650 N N . TYR B 1 225 ? -6.82 -7.371 -18.531 1 91.81 225 TYR B N 1
ATOM 5651 C CA . TYR B 1 225 ? -7.414 -8.336 -19.438 1 91.81 225 TYR B CA 1
ATOM 5652 C C . TYR B 1 225 ? -8.922 -8.133 -19.547 1 91.81 225 TYR B C 1
ATOM 5654 O O . TYR B 1 225 ? -9.562 -7.68 -18.594 1 91.81 225 TYR B O 1
ATOM 5662 N N . ASP B 1 226 ? -9.414 -8.422 -20.703 1 89.75 226 ASP B N 1
ATOM 5663 C CA . ASP B 1 226 ? -10.859 -8.57 -20.828 1 89.75 226 ASP B CA 1
ATOM 5664 C C . ASP B 1 226 ? -11.344 -9.836 -20.125 1 89.75 226 ASP B C 1
ATOM 5666 O O . ASP B 1 226 ? -12.422 -9.852 -19.531 1 89.75 226 ASP B O 1
ATOM 5670 N N . SER B 1 227 ? -10.57 -10.828 -20.266 1 89.06 227 SER B N 1
ATOM 5671 C CA . SER B 1 227 ? -10.727 -12.078 -19.516 1 89.06 227 SER B CA 1
ATOM 5672 C C . SER B 1 227 ? -9.391 -12.562 -18.969 1 89.06 227 SER B C 1
ATOM 5674 O O . SER B 1 227 ? -8.445 -12.789 -19.719 1 89.06 227 SER B O 1
ATOM 5676 N N . GLU B 1 228 ? -9.359 -12.742 -17.672 1 88.56 228 GLU B N 1
ATOM 5677 C CA . GLU B 1 228 ? -8.117 -13.125 -17.016 1 88.56 228 GLU B CA 1
ATOM 5678 C C . GLU B 1 228 ? -7.691 -14.539 -17.406 1 88.56 228 GLU B C 1
ATOM 5680 O O . GLU B 1 228 ? -8.531 -15.422 -17.547 1 88.56 228 GLU B O 1
ATOM 5685 N N . PRO B 1 229 ? -6.344 -14.695 -17.516 1 89.31 229 PRO B N 1
ATOM 5686 C CA . PRO B 1 229 ? -5.879 -16.062 -17.75 1 89.31 229 PRO B CA 1
ATOM 5687 C C . PRO B 1 229 ? -6.262 -17.016 -16.625 1 89.31 229 PRO B C 1
ATOM 5689 O O . PRO B 1 229 ? -6.227 -16.641 -15.445 1 89.31 229 PRO B O 1
ATOM 5692 N N . GLY B 1 230 ? -6.684 -18.219 -16.938 1 91.38 230 GLY B N 1
ATOM 5693 C CA . GLY B 1 230 ? -7.039 -19.266 -16 1 91.38 230 GLY B CA 1
ATOM 5694 C C . GLY B 1 230 ? -6.137 -20.484 -16.094 1 91.38 230 GLY B C 1
ATOM 5695 O O . GLY B 1 230 ? -4.918 -20.344 -16.219 1 91.38 230 GLY B O 1
ATOM 5696 N N . ALA B 1 231 ? -6.688 -21.641 -15.922 1 93.69 231 ALA B N 1
ATOM 5697 C CA . ALA B 1 231 ? -5.941 -22.891 -16 1 93.69 231 ALA B CA 1
ATOM 5698 C C . ALA B 1 231 ? -5.992 -23.469 -17.406 1 93.69 231 ALA B C 1
ATOM 5700 O O . ALA B 1 231 ? -6.777 -23.016 -18.25 1 93.69 231 ALA B O 1
ATOM 5701 N N . GLY B 1 232 ? -5.062 -24.422 -17.609 1 93.19 232 GLY B N 1
ATOM 5702 C CA . GLY B 1 232 ? -5.051 -25.156 -18.875 1 93.19 232 GLY B CA 1
ATOM 5703 C C . GLY B 1 232 ? -4.797 -24.25 -20.078 1 93.19 232 GLY B C 1
ATOM 5704 O O . GLY B 1 232 ? -3.832 -23.484 -20.078 1 93.19 232 GLY B O 1
ATOM 5705 N N . LEU B 1 233 ? -5.754 -24.25 -20.984 1 91.69 233 LEU B N 1
ATOM 5706 C CA . LEU B 1 233 ? -5.539 -23.531 -22.234 1 91.69 233 LEU B CA 1
ATOM 5707 C C . LEU B 1 233 ? -6.281 -22.203 -22.234 1 91.69 233 LEU B C 1
ATOM 5709 O O . LEU B 1 233 ? -6.445 -21.578 -23.281 1 91.69 233 LEU B O 1
ATOM 5713 N N . ASP B 1 234 ? -6.746 -21.797 -21.062 1 91.56 234 ASP B N 1
ATOM 5714 C CA . ASP B 1 234 ? -7.371 -20.484 -20.938 1 91.56 234 ASP B CA 1
ATOM 5715 C C . ASP B 1 234 ? -6.316 -19.391 -20.781 1 91.56 234 ASP B C 1
ATOM 5717 O O . ASP B 1 234 ? -5.984 -18.984 -19.672 1 91.56 234 ASP B O 1
ATOM 5721 N N . PHE B 1 235 ? -5.875 -18.797 -21.844 1 88.19 235 PHE B N 1
ATOM 5722 C CA . PHE B 1 235 ? -4.789 -17.828 -21.828 1 88.19 235 PHE B CA 1
ATOM 5723 C C . PHE B 1 235 ? -5.324 -16.422 -21.609 1 88.19 235 PHE B C 1
ATOM 5725 O O . PHE B 1 235 ? -4.551 -15.461 -21.5 1 88.19 235 PHE B O 1
ATOM 5732 N N . GLY B 1 236 ? -6.531 -16.312 -21.484 1 88.19 236 GLY B N 1
ATOM 5733 C CA . GLY B 1 236 ? -7.133 -14.992 -21.312 1 88.19 236 GLY B CA 1
ATOM 5734 C C . GLY B 1 236 ? -7.07 -14.148 -22.578 1 88.19 236 GLY B C 1
ATOM 5735 O O . GLY B 1 236 ? -6.641 -14.617 -23.625 1 88.19 236 GLY B O 1
ATOM 5736 N N . SER B 1 237 ? -7.684 -12.961 -22.516 1 88.88 237 SER B N 1
ATOM 5737 C CA . SER B 1 237 ? -7.668 -12 -23.609 1 88.88 237 SER B CA 1
ATOM 5738 C C . SER B 1 237 ? -7.254 -10.617 -23.125 1 88.88 237 SER B C 1
ATOM 5740 O O . SER B 1 237 ? -7.863 -10.062 -22.203 1 88.88 237 SER B O 1
ATOM 5742 N N . ALA B 1 238 ? -6.215 -10.078 -23.781 1 87.19 238 ALA B N 1
ATOM 5743 C CA . ALA B 1 238 ? -5.691 -8.781 -23.359 1 87.19 238 ALA B CA 1
ATOM 5744 C C . ALA B 1 238 ? -6.523 -7.641 -23.938 1 87.19 238 ALA B C 1
ATOM 5746 O O . ALA B 1 238 ? -7.039 -7.742 -25.047 1 87.19 238 ALA B O 1
ATOM 5747 N N . LYS B 1 239 ? -6.551 -6.551 -23.234 1 89.94 239 LYS B N 1
ATOM 5748 C CA . LYS B 1 239 ? -7.207 -5.332 -23.703 1 89.94 239 LYS B CA 1
ATOM 5749 C C . LYS B 1 239 ? -6.332 -4.598 -24.719 1 89.94 239 LYS B C 1
ATOM 5751 O O . LYS B 1 239 ? -5.117 -4.5 -24.547 1 89.94 239 LYS B O 1
ATOM 5756 N N . LYS B 1 240 ? -6.945 -4.09 -25.75 1 94.25 240 LYS B N 1
ATOM 5757 C CA . LYS B 1 240 ? -6.211 -3.309 -26.75 1 94.25 240 LYS B CA 1
ATOM 5758 C C . LYS B 1 240 ? -5.93 -1.896 -26.234 1 94.25 240 LYS B C 1
ATOM 5760 O O . LYS B 1 240 ? -6.766 -1.302 -25.547 1 94.25 240 LYS B O 1
ATOM 5765 N N . PRO B 1 241 ? -4.809 -1.37 -26.641 1 97.38 241 PRO B N 1
ATOM 5766 C CA . PRO B 1 241 ? -4.492 -0.017 -26.172 1 97.38 241 PRO B CA 1
ATOM 5767 C C . PRO B 1 241 ? -5.301 1.058 -26.891 1 97.38 241 PRO B C 1
ATOM 5769 O O . PRO B 1 241 ? -5.816 0.818 -27.984 1 97.38 241 PRO B O 1
ATOM 5772 N N . PHE B 1 242 ? -5.492 2.213 -26.25 1 97.94 242 PHE B N 1
ATOM 5773 C CA . PHE B 1 242 ? -6.02 3.393 -26.922 1 97.94 242 PHE B CA 1
ATOM 5774 C C . PHE B 1 242 ? -4.992 3.965 -27.891 1 97.94 242 PHE B C 1
ATOM 5776 O O . PHE B 1 242 ? -3.797 3.697 -27.766 1 97.94 242 PHE B O 1
ATOM 5783 N N . ALA B 1 243 ? -5.516 4.766 -28.828 1 97.62 243 ALA B N 1
ATOM 5784 C CA . ALA B 1 243 ? -4.609 5.398 -29.781 1 97.62 243 ALA B CA 1
ATOM 5785 C C . ALA B 1 243 ? -3.705 6.414 -29.078 1 97.62 243 ALA B C 1
ATOM 5787 O O . ALA B 1 243 ? -4.141 7.117 -28.172 1 97.62 243 ALA B O 1
ATOM 5788 N N . MET B 1 244 ? -2.447 6.543 -29.578 1 97.5 244 MET B N 1
ATOM 5789 C CA . MET B 1 244 ? -1.417 7.383 -28.969 1 97.5 244 MET B CA 1
ATOM 5790 C C . MET B 1 244 ? -1.923 8.805 -28.781 1 97.5 244 MET B C 1
ATOM 5792 O O . MET B 1 244 ? -1.827 9.359 -27.672 1 97.5 244 MET B O 1
ATOM 5796 N N . GLN B 1 245 ? -2.475 9.398 -29.797 1 96.75 245 GLN B N 1
ATOM 5797 C CA . GLN B 1 245 ? -2.895 10.797 -29.75 1 96.75 245 GLN B CA 1
ATOM 5798 C C . GLN B 1 245 ? -4.043 10.984 -28.766 1 96.75 245 GLN B C 1
ATOM 5800 O O . GLN B 1 245 ? -4.117 12.016 -28.078 1 96.75 245 GLN B O 1
ATOM 5805 N N . GLU B 1 246 ? -4.926 9.953 -28.672 1 97.44 246 GLU B N 1
ATOM 5806 C CA . GLU B 1 246 ? -6.02 10.008 -27.703 1 97.44 246 GLU B CA 1
ATOM 5807 C C . GLU B 1 246 ? -5.492 9.992 -26.266 1 97.44 246 GLU B C 1
ATOM 5809 O O . GLU B 1 246 ? -5.973 10.742 -25.422 1 97.44 246 GLU B O 1
ATOM 5814 N N . VAL B 1 247 ? -4.508 9.156 -26.016 1 97.94 247 VAL B N 1
ATOM 5815 C CA . VAL B 1 247 ? -3.924 9.023 -24.688 1 97.94 247 VAL B CA 1
ATOM 5816 C C . VAL B 1 247 ? -3.227 10.328 -24.297 1 97.94 247 VAL B C 1
ATOM 5818 O O . VAL B 1 247 ? -3.428 10.844 -23.203 1 97.94 247 VAL B O 1
ATOM 5821 N N . ILE B 1 248 ? -2.482 10.914 -25.188 1 97.12 248 ILE B N 1
ATOM 5822 C CA . ILE B 1 248 ? -1.689 12.109 -24.938 1 97.12 248 ILE B CA 1
ATOM 5823 C C . ILE B 1 248 ? -2.613 13.297 -24.688 1 97.12 248 ILE B C 1
ATOM 5825 O O . ILE B 1 248 ? -2.438 14.039 -23.719 1 97.12 248 ILE B O 1
ATOM 5829 N N . ARG B 1 249 ? -3.652 13.477 -25.453 1 97.06 249 ARG B N 1
ATOM 5830 C CA . ARG B 1 249 ? -4.484 14.672 -25.422 1 97.06 249 ARG B CA 1
ATOM 5831 C C . ARG B 1 249 ? -5.555 14.57 -24.344 1 97.06 249 ARG B C 1
ATOM 5833 O O . ARG B 1 249 ? -6.07 15.586 -23.875 1 97.06 249 ARG B O 1
ATOM 5840 N N . SER B 1 250 ? -5.895 13.344 -23.953 1 96.75 250 SER B N 1
ATOM 5841 C CA . SER B 1 250 ? -7.008 13.148 -23.031 1 96.75 250 SER B CA 1
ATOM 5842 C C . SER B 1 250 ? -6.637 13.578 -21.625 1 96.75 250 SER B C 1
ATOM 5844 O O . SER B 1 250 ? -7.516 13.859 -20.797 1 96.75 250 SER B O 1
ATOM 5846 N N . GLY B 1 251 ? -5.387 13.547 -21.281 1 95.31 251 GLY B N 1
ATOM 5847 C CA . GLY B 1 251 ? -4.949 13.891 -19.938 1 95.31 251 GLY B CA 1
ATOM 5848 C C . GLY B 1 251 ? -5.215 12.789 -18.938 1 95.31 251 GLY B C 1
ATOM 5849 O O . GLY B 1 251 ? -5.266 13.047 -17.734 1 95.31 251 GLY B O 1
ATOM 5850 N N . ILE B 1 252 ? -5.395 11.562 -19.344 1 96.06 252 ILE B N 1
ATOM 5851 C CA . ILE B 1 252 ? -5.734 10.469 -18.438 1 96.06 252 ILE B CA 1
ATOM 5852 C C . ILE B 1 252 ? -4.574 10.219 -17.484 1 96.06 252 ILE B C 1
ATOM 5854 O O . ILE B 1 252 ? -4.75 9.586 -16.438 1 96.06 252 ILE B O 1
ATOM 5858 N N . GLY B 1 253 ? -3.41 10.711 -17.781 1 96.25 253 GLY B N 1
ATOM 5859 C CA . GLY B 1 253 ? -2.264 10.523 -16.906 1 96.25 253 GLY B CA 1
ATOM 5860 C C . GLY B 1 253 ? -1.995 11.711 -16 1 96.25 253 GLY B C 1
ATOM 5861 O O . GLY B 1 253 ? -0.991 11.742 -15.297 1 96.25 253 GLY B O 1
ATOM 5862 N N . ARG B 1 254 ? -2.896 12.703 -15.906 1 94.12 254 ARG B N 1
ATOM 5863 C CA . ARG B 1 254 ? -2.615 13.992 -15.297 1 94.12 254 ARG B CA 1
ATOM 5864 C C . ARG B 1 254 ? -2.365 13.844 -13.797 1 94.12 254 ARG B C 1
ATOM 5866 O O . ARG B 1 254 ? -1.741 14.711 -13.18 1 94.12 254 ARG B O 1
ATOM 5873 N N . ASN B 1 255 ? -2.799 12.75 -13.203 1 93 255 ASN B N 1
ATOM 5874 C CA . ASN B 1 255 ? -2.658 12.609 -11.758 1 93 255 ASN B CA 1
ATOM 5875 C C . ASN B 1 255 ? -1.535 11.641 -11.398 1 93 255 ASN B C 1
ATOM 5877 O O . ASN B 1 255 ? -1.337 11.328 -10.219 1 93 255 ASN B O 1
ATOM 5881 N N . PHE B 1 256 ? -0.733 11.18 -12.367 1 95.25 256 PHE B N 1
ATOM 5882 C CA . PHE B 1 256 ? 0.282 10.172 -12.102 1 95.25 256 PHE B CA 1
ATOM 5883 C C . PHE B 1 256 ? 1.346 10.695 -11.148 1 95.25 256 PHE B C 1
ATOM 5885 O O . PHE B 1 256 ? 1.845 9.961 -10.297 1 95.25 256 PHE B O 1
ATOM 5892 N N . SER B 1 257 ? 1.635 12.008 -11.25 1 94.44 257 SER B N 1
ATOM 5893 C CA . SER B 1 257 ? 2.74 12.57 -10.484 1 94.44 257 SER B CA 1
ATOM 5894 C C . SER B 1 257 ? 2.373 12.727 -9.008 1 94.44 257 SER B C 1
ATOM 5896 O O . SER B 1 257 ? 3.242 12.961 -8.172 1 94.44 257 SER B O 1
ATOM 5898 N N . PHE B 1 258 ? 1.086 12.602 -8.695 1 92.81 258 PHE B N 1
ATOM 5899 C CA . PHE B 1 258 ? 0.657 12.656 -7.305 1 92.81 258 PHE B CA 1
ATOM 5900 C C . PHE B 1 258 ? 1.434 11.648 -6.457 1 92.81 258 PHE B C 1
ATOM 5902 O O . PHE B 1 258 ? 1.93 11.992 -5.383 1 92.81 258 PHE B O 1
ATOM 5909 N N . ASP B 1 259 ? 1.69 10.461 -6.996 1 90.38 259 ASP B N 1
ATOM 5910 C CA . ASP B 1 259 ? 2.332 9.359 -6.277 1 90.38 259 ASP B CA 1
ATOM 5911 C C . ASP B 1 259 ? 3.848 9.539 -6.246 1 90.38 259 ASP B C 1
ATOM 5913 O O . ASP B 1 259 ? 4.559 8.734 -5.645 1 90.38 259 ASP B O 1
ATOM 5917 N N . PHE B 1 260 ? 4.281 10.656 -6.871 1 93.69 260 PHE B N 1
ATOM 5918 C CA . PHE B 1 260 ? 5.715 10.93 -6.879 1 93.69 260 PHE B CA 1
ATOM 5919 C C . PHE B 1 260 ? 6.074 11.961 -5.816 1 93.69 260 PHE B C 1
ATOM 5921 O O . PHE B 1 260 ? 7.25 12.133 -5.484 1 93.69 260 PHE B O 1
ATOM 5928 N N . GLY B 1 261 ? 5.082 12.609 -5.285 1 92.25 261 GLY B N 1
ATOM 5929 C CA . GLY B 1 261 ? 5.328 13.664 -4.312 1 92.25 261 GLY B CA 1
ATOM 5930 C C . GLY B 1 261 ? 6.07 13.172 -3.08 1 92.25 261 GLY B C 1
ATOM 5931 O O . GLY B 1 261 ? 5.953 12.008 -2.705 1 92.25 261 GLY B O 1
ATOM 5932 N N . TYR B 1 262 ? 6.766 14.094 -2.445 1 90.38 262 TYR B N 1
ATOM 5933 C CA . TYR B 1 262 ? 7.598 13.719 -1.305 1 90.38 262 TYR B CA 1
ATOM 5934 C C . TYR B 1 262 ? 6.797 12.922 -0.281 1 90.38 262 TYR B C 1
ATOM 5936 O O . TYR B 1 262 ? 7.152 11.797 0.053 1 90.38 262 TYR B O 1
ATOM 5944 N N . ASP B 1 263 ? 5.641 13.477 0.089 1 89.62 263 ASP B N 1
ATOM 5945 C CA . ASP B 1 263 ? 4.836 12.836 1.121 1 89.62 263 ASP B CA 1
ATOM 5946 C C . ASP B 1 263 ? 3.99 11.703 0.535 1 89.62 263 ASP B C 1
ATOM 5948 O O . ASP B 1 263 ? 3.752 10.695 1.196 1 89.62 263 ASP B O 1
ATOM 5952 N N . GLN B 1 264 ? 3.691 11.828 -0.748 1 90 264 GLN B N 1
ATOM 5953 C CA . GLN B 1 264 ? 2.68 10.945 -1.319 1 90 264 GLN B CA 1
ATOM 5954 C C . GLN B 1 264 ? 3.311 9.672 -1.882 1 90 264 GLN B C 1
ATOM 5956 O O . GLN B 1 264 ? 2.625 8.672 -2.08 1 90 264 GLN B O 1
ATOM 5961 N N . ALA B 1 265 ? 4.625 9.719 -2.1 1 89 265 ALA B N 1
ATOM 5962 C CA . ALA B 1 265 ? 5.324 8.555 -2.631 1 89 265 ALA B CA 1
ATOM 5963 C C . ALA B 1 265 ? 5.523 7.496 -1.55 1 89 265 ALA B C 1
ATOM 5965 O O . ALA B 1 265 ? 5.758 6.324 -1.854 1 89 265 ALA B O 1
ATOM 5966 N N . MET B 1 266 ? 5.398 7.895 -0.37 1 88 266 MET B N 1
ATOM 5967 C CA . MET B 1 266 ? 5.672 7.023 0.771 1 88 266 MET B CA 1
ATOM 5968 C C . MET B 1 266 ? 4.52 6.055 1.007 1 88 266 MET B C 1
ATOM 5970 O O . MET B 1 266 ? 3.395 6.309 0.573 1 88 266 MET B O 1
ATOM 5974 N N . MET B 1 267 ? 4.941 4.965 1.638 1 90.19 267 MET B N 1
ATOM 5975 C CA . MET B 1 267 ? 3.861 4.156 2.203 1 90.19 267 MET B CA 1
ATOM 5976 C C . MET B 1 267 ? 3.033 4.973 3.189 1 90.19 267 MET B C 1
ATOM 5978 O O . MET B 1 267 ? 3.584 5.719 4 1 90.19 267 MET B O 1
ATOM 5982 N N . MET B 1 268 ? 1.761 4.879 3.049 1 94.38 268 MET B N 1
ATOM 5983 C CA . MET B 1 268 ? 0.841 5.617 3.91 1 94.38 268 MET B CA 1
ATOM 5984 C C . MET B 1 268 ? 0.24 4.703 4.977 1 94.38 268 MET B C 1
ATOM 5986 O O . MET B 1 268 ? 0.092 3.5 4.754 1 94.38 268 MET B O 1
ATOM 5990 N N . PHE B 1 269 ? -0.091 5.344 6.094 1 95.62 269 PHE B N 1
ATOM 5991 C CA . PHE B 1 269 ? -0.663 4.594 7.207 1 95.62 269 PHE B CA 1
ATOM 5992 C C . PHE B 1 269 ? -1.889 5.305 7.766 1 95.62 269 PHE B C 1
ATOM 5994 O O . PHE B 1 269 ? -2.117 6.48 7.477 1 95.62 269 PHE B O 1
ATOM 6001 N N . THR B 1 270 ? -2.646 4.586 8.453 1 96.81 270 THR B N 1
ATOM 6002 C CA . THR B 1 270 ? -3.771 5.098 9.227 1 96.81 270 THR B CA 1
ATOM 6003 C C . THR B 1 270 ? -3.959 4.285 10.508 1 96.81 270 THR B C 1
ATOM 6005 O O . THR B 1 270 ? -3.646 3.094 10.539 1 96.81 270 THR B O 1
ATOM 6008 N N . PRO B 1 271 ? -4.395 4.898 11.594 1 97.62 271 PRO B N 1
ATOM 6009 C CA . PRO B 1 271 ? -4.703 4.137 12.812 1 97.62 271 PRO B CA 1
ATOM 6010 C C . PRO B 1 271 ? -5.883 3.189 12.633 1 97.62 271 PRO B C 1
ATOM 6012 O O . PRO B 1 271 ? -6.863 3.535 11.961 1 97.62 271 PRO B O 1
ATOM 6015 N N . VAL B 1 272 ? -5.746 1.972 13.219 1 96.44 272 VAL B N 1
ATOM 6016 C CA . VAL B 1 272 ? -6.891 1.072 13.305 1 96.44 272 VAL B CA 1
ATOM 6017 C C . VAL B 1 272 ? -7.996 1.722 14.133 1 96.44 272 VAL B C 1
ATOM 6019 O O . VAL B 1 272 ? -7.758 2.162 15.266 1 96.44 272 VAL B O 1
ATOM 6022 N N . GLY B 1 273 ? -9.125 1.848 13.57 1 96.56 273 GLY B N 1
ATOM 6023 C CA . GLY B 1 273 ? -10.266 2.387 14.305 1 96.56 273 GLY B CA 1
ATOM 6024 C C . GLY B 1 273 ? -10.523 3.852 14.008 1 96.56 273 GLY B C 1
ATOM 6025 O O . GLY B 1 273 ? -11.445 4.449 14.57 1 96.56 273 GLY B O 1
ATOM 6026 N N . GLY B 1 274 ? -9.688 4.457 13.188 1 97.81 274 GLY B N 1
ATOM 6027 C CA . GLY B 1 274 ? -9.883 5.855 12.844 1 97.81 274 GLY B CA 1
ATOM 6028 C C . GLY B 1 274 ? -8.711 6.734 13.242 1 97.81 274 GLY B C 1
ATOM 6029 O O . GLY B 1 274 ? -8.039 6.469 14.234 1 97.81 274 GLY B O 1
ATOM 6030 N N . MET B 1 275 ? -8.547 7.789 12.531 1 98.56 275 MET B N 1
ATOM 6031 C CA . MET B 1 275 ? -7.426 8.695 12.742 1 98.56 275 MET B CA 1
ATOM 6032 C C . MET B 1 275 ? -7.504 9.336 14.125 1 98.56 275 MET B C 1
ATOM 6034 O O . MET B 1 275 ? -6.473 9.625 14.742 1 98.56 275 MET B O 1
ATOM 6038 N N . ASP B 1 276 ? -8.672 9.523 14.656 1 98.44 276 ASP B N 1
ATOM 6039 C CA . ASP B 1 276 ? -8.875 10.211 15.93 1 98.44 276 ASP B CA 1
ATOM 6040 C C . ASP B 1 276 ? -8.359 9.375 17.094 1 98.44 276 ASP B C 1
ATOM 6042 O O . ASP B 1 276 ? -8.227 9.875 18.219 1 98.44 276 ASP B O 1
ATOM 6046 N N . ARG B 1 277 ? -8.016 8.094 16.859 1 98.62 277 ARG B N 1
ATOM 6047 C CA . ARG B 1 277 ? -7.465 7.262 17.922 1 98.62 277 ARG B CA 1
ATOM 6048 C C . ARG B 1 277 ? -6.172 7.863 18.469 1 98.62 277 ARG B C 1
ATOM 6050 O O . ARG B 1 277 ? -5.867 7.719 19.641 1 98.62 277 ARG B O 1
ATOM 6057 N N . ILE B 1 278 ? -5.43 8.539 17.641 1 98.88 278 ILE B N 1
ATOM 6058 C CA . ILE B 1 278 ? -4.191 9.172 18.062 1 98.88 278 ILE B CA 1
ATOM 6059 C C . ILE B 1 278 ? -4.48 10.195 19.156 1 98.88 278 ILE B C 1
ATOM 6061 O O . ILE B 1 278 ? -3.785 10.234 20.172 1 98.88 278 ILE B O 1
ATOM 6065 N N . TYR B 1 279 ? -5.504 10.883 19.016 1 98.88 279 TYR B N 1
ATOM 6066 C CA . TYR B 1 279 ? -5.703 12.023 19.891 1 98.88 279 TYR B CA 1
ATOM 6067 C C . TYR B 1 279 ? -6.52 11.633 21.125 1 98.88 279 TYR B C 1
ATOM 6069 O O . TYR B 1 279 ? -6.434 12.273 22.172 1 98.88 279 TYR B O 1
ATOM 6077 N N . TYR B 1 280 ? -7.266 10.57 20.984 1 98.88 280 TYR B N 1
ATOM 6078 C CA . TYR B 1 280 ? -7.773 9.969 22.203 1 98.88 280 TYR B CA 1
ATOM 6079 C C . TYR B 1 280 ? -6.637 9.398 23.047 1 98.88 280 TYR B C 1
ATOM 6081 O O . TYR B 1 280 ? -6.695 9.43 24.281 1 98.88 280 TYR B O 1
ATOM 6089 N N . ALA B 1 281 ? -5.613 8.898 22.391 1 98.88 281 ALA B N 1
ATOM 6090 C CA . ALA B 1 281 ? -4.441 8.43 23.125 1 98.88 281 ALA B CA 1
ATOM 6091 C C . ALA B 1 281 ? -3.721 9.586 23.812 1 98.88 281 ALA B C 1
ATOM 6093 O O . ALA B 1 281 ? -3.273 9.453 24.953 1 98.88 281 ALA B O 1
ATOM 6094 N N . PHE B 1 282 ? -3.574 10.727 23.141 1 98.88 282 PHE B N 1
ATOM 6095 C CA . PHE B 1 282 ? -3.027 11.922 23.766 1 98.88 282 PHE B CA 1
ATOM 6096 C C . PHE B 1 282 ? -3.84 12.305 25 1 98.88 282 PHE B C 1
ATOM 6098 O O . PHE B 1 282 ? -3.277 12.594 26.047 1 98.88 282 PHE B O 1
ATOM 6105 N N . GLN B 1 283 ? -5.152 12.352 24.797 1 98.88 283 GLN B N 1
ATOM 6106 C CA . GLN B 1 283 ? -6.047 12.688 25.906 1 98.88 283 GLN B CA 1
ATOM 6107 C C . GLN B 1 283 ? -5.781 11.789 27.109 1 98.88 283 GLN B C 1
ATOM 6109 O O . GLN B 1 283 ? -5.703 12.273 28.25 1 98.88 283 GLN B O 1
ATOM 6114 N N . ASP B 1 284 ? -5.664 10.5 26.844 1 98.75 284 ASP B N 1
ATOM 6115 C CA . ASP B 1 284 ? -5.461 9.539 27.922 1 98.75 284 ASP B CA 1
ATOM 6116 C C . ASP B 1 284 ? -4.164 9.828 28.688 1 98.75 284 ASP B C 1
ATOM 6118 O O . ASP B 1 284 ? -4.121 9.727 29.906 1 98.75 284 ASP B O 1
ATOM 6122 N N . ARG B 1 285 ? -3.131 10.188 27.984 1 98.38 285 ARG B N 1
ATOM 6123 C CA . ARG B 1 285 ? -1.837 10.445 28.609 1 98.38 285 ARG B CA 1
ATOM 6124 C C . ARG B 1 285 ? -1.844 11.781 29.344 1 98.38 285 ARG B C 1
ATOM 6126 O O . ARG B 1 285 ? -1.229 11.914 30.406 1 98.38 285 ARG B O 1
ATOM 6133 N N . ILE B 1 286 ? -2.498 12.766 28.797 1 98.62 286 ILE B N 1
ATOM 6134 C CA . ILE B 1 286 ? -2.578 14.094 29.406 1 98.62 286 ILE B CA 1
ATOM 6135 C C . ILE B 1 286 ? -3.453 14.047 30.656 1 98.62 286 ILE B C 1
ATOM 6137 O O . ILE B 1 286 ? -3.18 14.742 31.625 1 98.62 286 ILE B O 1
ATOM 6141 N N . GLY B 1 287 ? -4.418 13.227 30.609 1 98.5 287 GLY B N 1
ATOM 6142 C CA . GLY B 1 287 ? -5.406 13.164 31.672 1 98.5 287 GLY B CA 1
ATOM 6143 C C . GLY B 1 287 ? -6.613 14.047 31.422 1 98.5 287 GLY B C 1
ATOM 6144 O O . GLY B 1 287 ? -6.477 15.25 31.203 1 98.5 287 GLY B O 1
ATOM 6145 N N . THR B 1 288 ? -7.754 13.477 31.516 1 97.19 288 THR B N 1
ATOM 6146 C CA . THR B 1 288 ? -9 14.156 31.188 1 97.19 288 THR B CA 1
ATOM 6147 C C . THR B 1 288 ? -9.234 15.336 32.125 1 97.19 288 THR B C 1
ATOM 6149 O O . THR B 1 288 ? -9.906 16.312 31.75 1 97.19 288 THR B O 1
ATOM 6152 N N . ASP B 1 289 ? -8.633 15.32 33.281 1 97.62 289 ASP B N 1
ATOM 6153 C CA . ASP B 1 289 ? -8.797 16.406 34.25 1 97.62 289 ASP B CA 1
ATOM 6154 C C . ASP B 1 289 ? -8.062 17.672 33.781 1 97.62 289 ASP B C 1
ATOM 6156 O O . ASP B 1 289 ? -8.32 18.75 34.312 1 97.62 289 ASP B O 1
ATOM 6160 N N . ASN B 1 290 ? -7.184 17.484 32.875 1 98.69 290 ASN B N 1
ATOM 6161 C CA . ASN B 1 290 ? -6.383 18.609 32.406 1 98.69 290 ASN B CA 1
ATOM 6162 C C . ASN B 1 290 ? -6.945 19.188 31.109 1 98.69 290 ASN B C 1
ATOM 6164 O O . ASN B 1 290 ? -6.348 20.094 30.531 1 98.69 290 ASN B O 1
ATOM 6168 N N . ILE B 1 291 ? -8.039 18.656 30.672 1 98.88 291 ILE B N 1
ATOM 6169 C CA . ILE B 1 291 ? -8.703 19.125 29.453 1 98.88 291 ILE B CA 1
ATOM 6170 C C . ILE B 1 291 ? -10.148 19.516 29.766 1 98.88 291 ILE B C 1
ATOM 6172 O O . ILE B 1 291 ? -10.922 18.688 30.266 1 98.88 291 ILE B O 1
ATOM 6176 N N . VAL B 1 292 ? -10.469 20.719 29.516 1 98.69 292 VAL B N 1
ATOM 6177 C CA . VAL B 1 292 ? -11.844 21.188 29.688 1 98.69 292 VAL B CA 1
ATOM 6178 C C . VAL B 1 292 ? -12.539 21.219 28.328 1 98.69 292 VAL B C 1
ATOM 6180 O O . VAL B 1 292 ? -12.32 22.141 27.531 1 98.69 292 VAL B O 1
ATOM 6183 N N . PHE B 1 293 ? -13.422 20.25 28.094 1 98.25 293 PHE B N 1
ATOM 6184 C CA . PHE B 1 293 ? -14.219 20.219 26.875 1 98.25 293 PHE B CA 1
ATOM 6185 C C . PHE B 1 293 ? -15.43 21.141 27 1 98.25 293 PHE B C 1
ATOM 6187 O O . PHE B 1 293 ? -15.82 21.516 28.109 1 98.25 293 PHE B O 1
ATOM 6194 N N . GLY B 1 294 ? -15.984 21.516 25.828 1 98.19 294 GLY B N 1
ATOM 6195 C CA . GLY B 1 294 ? -17.109 22.438 25.828 1 98.19 294 GLY B CA 1
ATOM 6196 C C . GLY B 1 294 ? -16.719 23.828 26.297 1 98.19 294 GLY B C 1
ATOM 6197 O O . GLY B 1 294 ? -17.578 24.594 26.75 1 98.19 294 GLY B O 1
ATOM 6198 N N . ALA B 1 295 ? -15.461 24.125 26.25 1 98.75 295 ALA B N 1
ATOM 6199 C CA . ALA B 1 295 ? -14.93 25.422 26.703 1 98.75 295 ALA B CA 1
ATOM 6200 C C . ALA B 1 295 ? -14.672 26.344 25.516 1 98.75 295 ALA B C 1
ATOM 6202 O O . ALA B 1 295 ? -13.602 26.281 24.906 1 98.75 295 ALA B O 1
ATOM 6203 N N . GLU B 1 296 ? -15.594 27.203 25.281 1 98.62 296 GLU B N 1
ATOM 6204 C CA . GLU B 1 296 ? -15.445 28.172 24.203 1 98.62 296 GLU B CA 1
ATOM 6205 C C . GLU B 1 296 ? -14.742 29.438 24.688 1 98.62 296 GLU B C 1
ATOM 6207 O O . GLU B 1 296 ? -15.289 30.188 25.484 1 98.62 296 GLU B O 1
ATOM 6212 N N . VAL B 1 297 ? -13.57 29.641 24.219 1 98.88 297 VAL B N 1
ATOM 6213 C CA . VAL B 1 297 ? -12.773 30.797 24.609 1 98.88 297 VAL B CA 1
ATOM 6214 C C . VAL B 1 297 ? -13.383 32.062 24.031 1 98.88 297 VAL B C 1
ATOM 6216 O O . VAL B 1 297 ? -13.734 32.125 22.859 1 98.88 297 VAL B O 1
ATOM 6219 N N . THR B 1 298 ? -13.43 33.125 24.859 1 98.69 298 THR B N 1
ATOM 6220 C CA . THR B 1 298 ? -14.031 34.375 24.438 1 98.69 298 THR B CA 1
ATOM 6221 C C . THR B 1 298 ? -13.031 35.531 24.562 1 98.69 298 THR B C 1
ATOM 6223 O O . THR B 1 298 ? -13.227 36.594 23.969 1 98.69 298 THR B O 1
ATOM 6226 N N . SER B 1 299 ? -12.047 35.281 25.375 1 98.81 299 SER B N 1
ATOM 6227 C CA . SER B 1 299 ? -11.062 36.344 25.609 1 98.81 299 SER B CA 1
ATOM 6228 C C . SER B 1 299 ? -9.68 35.75 25.875 1 98.81 299 SER B C 1
ATOM 6230 O O . SER B 1 299 ? -9.562 34.719 26.531 1 98.81 299 SER B O 1
ATOM 6232 N N . MET B 1 300 ? -8.648 36.375 25.375 1 98.88 300 MET B N 1
ATOM 6233 C CA . MET B 1 300 ? -7.238 36.031 25.609 1 98.88 300 MET B CA 1
ATOM 6234 C C . MET B 1 300 ? -6.406 37.312 25.719 1 98.88 300 MET B C 1
ATOM 6236 O O . MET B 1 300 ? -6.23 38.031 24.734 1 98.88 300 MET B O 1
ATOM 6240 N N . LYS B 1 301 ? -5.809 37.625 26.953 1 98.81 301 LYS B N 1
ATOM 6241 C CA . LYS B 1 301 ? -5.117 38.875 27.156 1 98.81 301 LYS B CA 1
ATOM 6242 C C . LYS B 1 301 ? -3.836 38.688 27.969 1 98.81 301 LYS B C 1
ATOM 6244 O O . LYS B 1 301 ? -3.824 37.938 28.953 1 98.81 301 LYS B O 1
ATOM 6249 N N . ASN B 1 302 ? -2.809 39.312 27.469 1 98.69 302 ASN B N 1
ATOM 6250 C CA . ASN B 1 302 ? -1.648 39.469 28.328 1 98.69 302 ASN B CA 1
ATOM 6251 C C . ASN B 1 302 ? -1.965 40.344 29.531 1 98.69 302 ASN B C 1
ATOM 6253 O O . ASN B 1 302 ? -2.582 41.406 29.391 1 98.69 302 ASN B O 1
ATOM 6257 N N . VAL B 1 303 ? -1.546 39.906 30.703 1 98.25 303 VAL B N 1
ATOM 6258 C CA . VAL B 1 303 ? -1.649 40.688 31.922 1 98.25 303 VAL B CA 1
ATOM 6259 C C . VAL B 1 303 ? -0.327 40.625 32.688 1 98.25 303 VAL B C 1
ATOM 6261 O O . VAL B 1 303 ? 0.617 39.969 32.25 1 98.25 303 VAL B O 1
ATOM 6264 N N . SER B 1 304 ? -0.211 41.375 33.781 1 96.62 304 SER B N 1
ATOM 6265 C CA . SER B 1 304 ? 1.036 41.469 34.531 1 96.62 304 SER B CA 1
ATOM 6266 C C . SER B 1 304 ? 1.471 40.125 35.062 1 96.62 304 SER B C 1
ATOM 6268 O O . SER B 1 304 ? 2.666 39.844 35.188 1 96.62 304 SER B O 1
ATOM 6270 N N . GLU B 1 305 ? 0.526 39.25 35.312 1 94.56 305 GLU B N 1
ATOM 6271 C CA . GLU B 1 305 ? 0.82 37.969 35.938 1 94.56 305 GLU B CA 1
ATOM 6272 C C . GLU B 1 305 ? 0.977 36.844 34.906 1 94.56 305 GLU B C 1
ATOM 6274 O O . GLU B 1 305 ? 1.271 35.688 35.25 1 94.56 305 GLU B O 1
ATOM 6279 N N . GLY B 1 306 ? 0.795 37.188 33.719 1 97.69 306 GLY B N 1
ATOM 6280 C CA . GLY B 1 306 ? 0.844 36.188 32.656 1 97.69 306 GLY B CA 1
ATOM 6281 C C . GLY B 1 306 ? -0.197 36.406 31.562 1 97.69 306 GLY B C 1
ATOM 6282 O O . GLY B 1 306 ? -0.257 37.5 30.969 1 97.69 306 GLY B O 1
ATOM 6283 N N . VAL B 1 307 ? -1.007 35.406 31.375 1 98.81 307 VAL B N 1
ATOM 6284 C CA . VAL B 1 307 ? -2.082 35.5 30.391 1 98.81 307 VAL B CA 1
ATOM 6285 C C . VAL B 1 307 ? -3.408 35.094 31.031 1 98.81 307 VAL B C 1
ATOM 6287 O O . VAL B 1 307 ? -3.504 34.031 31.672 1 98.81 307 VAL B O 1
ATOM 6290 N N . THR B 1 308 ? -4.402 35.906 30.906 1 98.88 308 THR B N 1
ATOM 6291 C CA . THR B 1 308 ? -5.746 35.562 31.359 1 98.88 308 THR B CA 1
ATOM 6292 C C . THR B 1 308 ? -6.641 35.188 30.172 1 98.88 308 THR B C 1
ATOM 6294 O O . THR B 1 308 ? -6.734 35.938 29.203 1 98.88 308 THR B O 1
ATOM 6297 N N . VAL B 1 309 ? -7.277 34.031 30.297 1 98.94 309 VAL B N 1
ATOM 6298 C CA . VAL B 1 309 ? -8.195 33.5 29.281 1 98.94 309 VAL B CA 1
ATOM 6299 C C . VAL B 1 309 ? -9.602 33.375 29.875 1 98.94 309 VAL B C 1
ATOM 6301 O O . VAL B 1 309 ? -9.773 32.781 30.938 1 98.94 309 VAL B O 1
ATOM 6304 N N . GLU B 1 310 ? -10.547 34 29.234 1 98.88 310 GLU B N 1
ATOM 6305 C CA . GLU B 1 310 ? -11.953 33.812 29.594 1 98.88 310 GLU B CA 1
ATOM 6306 C C . GLU B 1 310 ? -12.641 32.875 28.625 1 98.88 310 GLU B C 1
ATOM 6308 O O . GLU B 1 310 ? -12.344 32.875 27.422 1 98.88 310 GLU B O 1
ATOM 6313 N N . TYR B 1 311 ? -13.508 32.031 29.125 1 98.81 311 TYR B N 1
ATOM 6314 C CA . TYR B 1 311 ? -14.227 31.047 28.312 1 98.81 311 TYR B CA 1
ATOM 6315 C C . TYR B 1 311 ? -15.586 30.734 28.922 1 98.81 311 TYR B C 1
ATOM 6317 O O . TYR B 1 311 ? -15.859 31.078 30.078 1 98.81 311 TYR B O 1
ATOM 6325 N N . THR B 1 312 ? -16.453 30.234 28.109 1 98.38 312 THR B N 1
ATOM 6326 C CA . THR B 1 312 ? -17.75 29.75 28.562 1 98.38 312 THR B CA 1
ATOM 6327 C C . THR B 1 312 ? -17.781 28.219 28.547 1 98.38 312 THR B C 1
ATOM 6329 O O . THR B 1 312 ? -17.391 27.594 27.562 1 98.38 312 THR B O 1
ATOM 6332 N N . ALA B 1 313 ? -18.109 27.562 29.594 1 97.12 313 ALA B N 1
ATOM 6333 C CA . ALA B 1 313 ? -18.281 26.125 29.75 1 97.12 313 ALA B CA 1
ATOM 6334 C C . ALA B 1 313 ? -19.484 25.797 30.625 1 97.12 313 ALA B C 1
ATOM 6336 O O . ALA B 1 313 ? -19.672 26.406 31.688 1 97.12 313 ALA B O 1
ATOM 6337 N N . GLY B 1 314 ? -20.281 24.859 30.188 1 93.56 314 GLY B N 1
ATOM 6338 C CA . GLY B 1 314 ? -21.484 24.5 30.938 1 93.56 314 GLY B CA 1
ATOM 6339 C C . GLY B 1 314 ? -22.422 25.672 31.141 1 93.56 314 GLY B C 1
ATOM 6340 O O . GLY B 1 314 ? -23.047 25.797 32.219 1 93.56 314 GLY B O 1
ATOM 6341 N N . GLY B 1 315 ? -22.391 26.594 30.359 1 92.81 315 GLY B N 1
ATOM 6342 C CA . GLY B 1 315 ? -23.297 27.734 30.453 1 92.81 315 GLY B CA 1
ATOM 6343 C C . GLY B 1 315 ? -22.781 28.844 31.344 1 92.81 315 GLY B C 1
ATOM 6344 O O . GLY B 1 315 ? -23.422 29.875 31.5 1 92.81 315 GLY B O 1
ATOM 6345 N N . SER B 1 316 ? -21.609 28.688 31.828 1 96.94 316 SER B N 1
ATOM 6346 C CA . SER B 1 316 ? -21.078 29.688 32.75 1 96.94 316 SER B CA 1
ATOM 6347 C C . SER B 1 316 ? -19.781 30.281 32.188 1 96.94 316 SER B C 1
ATOM 6349 O O . SER B 1 316 ? -18.984 29.578 31.578 1 96.94 316 SER B O 1
ATOM 6351 N N . LYS B 1 317 ? -19.609 31.516 32.531 1 98.06 317 LYS B N 1
ATOM 6352 C CA . LYS B 1 317 ? -18.359 32.188 32.219 1 98.06 317 LYS B CA 1
ATOM 6353 C C . LYS B 1 317 ? -17.266 31.844 33.25 1 98.06 317 LYS B C 1
ATOM 6355 O O . LYS B 1 317 ? -17.531 31.828 34.438 1 98.06 317 LYS B O 1
ATOM 6360 N N . LYS B 1 318 ? -16.203 31.484 32.75 1 98.56 318 LYS B N 1
ATOM 6361 C CA . LYS B 1 318 ? -15.062 31.125 33.562 1 98.56 318 LYS B CA 1
ATOM 6362 C C . LYS B 1 318 ? -13.797 31.828 33.094 1 98.56 318 LYS B C 1
ATOM 6364 O O . LYS B 1 318 ? -13.773 32.438 32.031 1 98.56 318 LYS B O 1
ATOM 6369 N N . SER B 1 319 ? -12.844 31.828 34.031 1 98.5 319 SER B N 1
ATOM 6370 C CA . SER B 1 319 ? -11.57 32.469 33.719 1 98.5 319 SER B CA 1
ATOM 6371 C C . SER B 1 319 ? -10.398 31.672 34.281 1 98.5 319 SER B C 1
ATOM 6373 O O . SER B 1 319 ? -10.539 31.016 35.312 1 98.5 319 SER B O 1
ATOM 6375 N N . ILE B 1 320 ? -9.289 31.734 33.594 1 98.5 320 ILE B N 1
ATOM 6376 C CA . ILE B 1 320 ? -8.055 31.141 34.094 1 98.5 320 ILE B CA 1
ATOM 6377 C C . ILE B 1 320 ? -6.875 32.062 33.75 1 98.5 320 ILE B C 1
ATOM 6379 O O . ILE B 1 320 ? -6.844 32.656 32.688 1 98.5 320 ILE B O 1
ATOM 6383 N N . THR B 1 321 ? -6.008 32.25 34.688 1 98.5 321 THR B N 1
ATOM 6384 C CA . THR B 1 321 ? -4.75 32.938 34.469 1 98.5 321 THR B CA 1
ATOM 6385 C C . THR B 1 321 ? -3.568 31.984 34.594 1 98.5 321 THR B C 1
ATOM 6387 O O . THR B 1 321 ? -3.496 31.203 35.562 1 98.5 321 THR B O 1
ATOM 6390 N N . ALA B 1 322 ? -2.684 31.984 33.625 1 98.56 322 ALA B N 1
ATOM 6391 C CA . ALA B 1 322 ? -1.491 31.141 33.594 1 98.56 322 ALA B CA 1
ATOM 6392 C C . ALA B 1 322 ? -0.251 31.969 33.25 1 98.56 322 ALA B C 1
ATOM 6394 O O . ALA B 1 322 ? -0.36 33.094 32.812 1 98.56 322 ALA B O 1
ATOM 6395 N N . ASP B 1 323 ? 0.912 31.359 33.5 1 97.62 323 ASP B N 1
ATOM 6396 C CA . ASP B 1 323 ? 2.164 32.031 33.188 1 97.62 323 ASP B CA 1
ATOM 6397 C C . ASP B 1 323 ? 2.307 32.25 31.688 1 97.62 323 ASP B C 1
ATOM 6399 O O . ASP B 1 323 ? 2.82 33.281 31.25 1 97.62 323 ASP B O 1
ATOM 6403 N N . TYR B 1 324 ? 1.932 31.281 30.875 1 98.5 324 TYR B N 1
ATOM 6404 C CA . TYR B 1 324 ? 2.002 31.328 29.422 1 98.5 324 TYR B CA 1
ATOM 6405 C C . TYR B 1 324 ? 0.715 30.797 28.797 1 98.5 324 TYR B C 1
ATOM 6407 O O . TYR B 1 324 ? -0.043 30.078 29.438 1 98.5 324 TYR B O 1
ATOM 6415 N N . ALA B 1 325 ? 0.472 31.219 27.547 1 98.94 325 ALA B N 1
ATOM 6416 C CA . ALA B 1 325 ? -0.611 30.656 26.734 1 98.94 325 ALA B CA 1
ATOM 6417 C C . ALA B 1 325 ? -0.098 30.188 25.375 1 98.94 325 ALA B C 1
ATOM 6419 O O . ALA B 1 325 ? 0.757 30.844 24.766 1 98.94 325 ALA B O 1
ATOM 6420 N N . ILE B 1 326 ? -0.534 29.031 24.969 1 98.94 326 ILE B N 1
ATOM 6421 C CA . ILE B 1 326 ? -0.351 28.578 23.594 1 98.94 326 ILE B CA 1
ATOM 6422 C C . ILE B 1 326 ? -1.692 28.578 22.859 1 98.94 326 ILE B C 1
ATOM 6424 O O . ILE B 1 326 ? -2.594 27.812 23.203 1 98.94 326 ILE B O 1
ATOM 6428 N N . CYS B 1 327 ? -1.831 29.438 21.891 1 98.94 327 CYS B N 1
ATOM 6429 C CA . CYS B 1 327 ? -3.062 29.547 21.125 1 98.94 327 CYS B CA 1
ATOM 6430 C C . CYS B 1 327 ? -2.986 28.703 19.844 1 98.94 327 CYS B C 1
ATOM 6432 O O . CYS B 1 327 ? -2.178 28.984 18.969 1 98.94 327 CYS B O 1
ATOM 6434 N N . THR B 1 328 ? -3.822 27.656 19.75 1 98.88 328 THR B N 1
ATOM 6435 C CA . THR B 1 328 ? -3.863 26.797 18.562 1 98.88 328 THR B CA 1
ATOM 6436 C C . THR B 1 328 ? -5.211 26.922 17.859 1 98.88 328 THR B C 1
ATOM 6438 O O . THR B 1 328 ? -5.574 26.047 17.062 1 98.88 328 THR B O 1
ATOM 6441 N N . ILE B 1 329 ? -6 27.938 18.172 1 98.81 329 ILE B N 1
ATOM 6442 C CA . ILE B 1 329 ? -7.219 28.297 17.453 1 98.81 329 ILE B CA 1
ATOM 6443 C C . ILE B 1 329 ? -6.875 28.672 16.016 1 98.81 329 ILE B C 1
ATOM 6445 O O . ILE B 1 329 ? -5.852 29.312 15.766 1 98.81 329 ILE B O 1
ATOM 6449 N N . PRO B 1 330 ? -7.723 28.266 15.031 1 98.19 330 PRO B N 1
ATOM 6450 C CA . PRO B 1 330 ? -7.426 28.703 13.664 1 98.19 330 PRO B CA 1
ATOM 6451 C C . PRO B 1 330 ? -7.18 30.203 13.57 1 98.19 330 PRO B C 1
ATOM 6453 O O . PRO B 1 330 ? -7.949 31 14.125 1 98.19 330 PRO B O 1
ATOM 6456 N N . PRO B 1 331 ? -6.168 30.578 12.852 1 97.88 331 PRO B N 1
ATOM 6457 C CA . PRO B 1 331 ? -5.73 31.984 12.906 1 97.88 331 PRO B CA 1
ATOM 6458 C C . PRO B 1 331 ? -6.824 32.969 12.492 1 97.88 331 PRO B C 1
ATOM 6460 O O . PRO B 1 331 ? -6.969 34.031 13.094 1 97.88 331 PRO B O 1
ATOM 6463 N N . HIS B 1 332 ? -7.617 32.656 11.562 1 96.56 332 HIS B N 1
ATOM 6464 C CA . HIS B 1 332 ? -8.625 33.562 11.031 1 96.56 332 HIS B CA 1
ATOM 6465 C C . HIS B 1 332 ? -9.758 33.781 12.023 1 96.56 332 HIS B C 1
ATOM 6467 O O . HIS B 1 332 ? -10.594 34.656 11.844 1 96.56 332 HIS B O 1
ATOM 6473 N N . LEU B 1 333 ? -9.805 33 13.078 1 98.19 333 LEU B N 1
ATOM 6474 C CA . LEU B 1 333 ? -10.875 33.094 14.055 1 98.19 333 LEU B CA 1
ATOM 6475 C C . LEU B 1 333 ? -10.414 33.875 15.281 1 98.19 333 LEU B C 1
ATOM 6477 O O . LEU B 1 333 ? -11.242 34.312 16.094 1 98.19 333 LEU B O 1
ATOM 6481 N N . ILE B 1 334 ? -9.18 34.062 15.477 1 98.5 334 ILE B N 1
ATOM 6482 C CA . ILE B 1 334 ? -8.617 34.594 16.719 1 98.5 334 ILE B CA 1
ATOM 6483 C C . ILE B 1 334 ? -9.039 36.031 16.906 1 98.5 334 ILE B C 1
ATOM 6485 O O . ILE B 1 334 ? -9.281 36.5 18.031 1 98.5 334 ILE B O 1
ATOM 6489 N N . GLY B 1 335 ? -9.18 36.719 15.812 1 97.62 335 GLY B N 1
ATOM 6490 C CA . GLY B 1 335 ? -9.586 38.125 15.875 1 97.62 335 GLY B CA 1
ATOM 6491 C C . GLY B 1 335 ? -10.969 38.312 16.469 1 97.62 335 GLY B C 1
ATOM 6492 O O . GLY B 1 335 ? -11.336 39.438 16.859 1 97.62 335 GLY B O 1
ATOM 6493 N N . ARG B 1 336 ? -11.711 37.281 16.531 1 97.56 336 ARG B N 1
ATOM 6494 C CA . ARG B 1 336 ? -13.062 37.375 17.078 1 97.56 336 ARG B CA 1
ATOM 6495 C C . ARG B 1 336 ? -13.039 37.438 18.594 1 97.56 336 ARG B C 1
ATOM 6497 O O . ARG B 1 336 ? -14.031 37.812 19.219 1 97.56 336 ARG B O 1
ATOM 6504 N N . LEU B 1 337 ? -11.969 37.062 19.219 1 98.56 337 LEU B N 1
ATOM 6505 C CA . LEU B 1 337 ? -11.82 37.094 20.672 1 98.56 337 LEU B CA 1
ATOM 6506 C C . LEU B 1 337 ? -11.562 38.5 21.156 1 98.56 337 LEU B C 1
ATOM 6508 O O . LEU B 1 337 ? -10.945 39.312 20.438 1 98.56 337 LEU B O 1
ATOM 6512 N N . GLN B 1 338 ? -12.062 38.781 22.422 1 98.62 338 GLN B N 1
ATOM 6513 C CA . GLN B 1 338 ? -11.484 39.938 23.078 1 98.62 338 GLN B CA 1
ATOM 6514 C C . GLN B 1 338 ? -9.992 39.719 23.359 1 98.62 338 GLN B C 1
ATOM 6516 O O . GLN B 1 338 ? -9.594 38.688 23.859 1 98.62 338 GLN B O 1
ATOM 6521 N N . ASN B 1 339 ? -9.195 40.719 22.906 1 98.62 339 ASN B N 1
ATOM 6522 C CA . ASN B 1 339 ? -7.754 40.531 23.078 1 98.62 339 ASN B CA 1
ATOM 6523 C C . ASN B 1 339 ? -7.043 41.906 23.172 1 98.62 339 ASN B C 1
ATOM 6525 O O . ASN B 1 339 ? -7.664 42.938 22.984 1 98.62 339 ASN B O 1
ATOM 6529 N N . ASN B 1 340 ? -5.793 41.875 23.594 1 98.69 340 ASN B N 1
ATOM 6530 C CA . ASN B 1 340 ? -4.926 43.062 23.562 1 98.69 340 ASN B CA 1
ATOM 6531 C C . ASN B 1 340 ? -3.684 42.812 22.703 1 98.69 340 ASN B C 1
ATOM 6533 O O . ASN B 1 340 ? -2.576 43.188 23.094 1 98.69 340 ASN B O 1
ATOM 6537 N N . LEU B 1 341 ? -3.879 42.031 21.609 1 98.69 341 LEU B N 1
ATOM 6538 C CA . LEU B 1 341 ? -2.811 41.781 20.641 1 98.69 341 LEU B CA 1
ATOM 6539 C C . LEU B 1 341 ? -2.486 43.031 19.844 1 98.69 341 LEU B C 1
ATOM 6541 O O . LEU B 1 341 ? -3.381 43.812 19.547 1 98.69 341 LEU B O 1
ATOM 6545 N N . PRO B 1 342 ? -1.17 43.219 19.516 1 98.5 342 PRO B N 1
ATOM 6546 C CA . PRO B 1 342 ? -0.806 44.344 18.656 1 98.5 342 PRO B CA 1
ATOM 6547 C C . PRO B 1 342 ? -1.472 44.281 17.281 1 98.5 342 PRO B C 1
ATOM 6549 O O . PRO B 1 342 ? -1.75 43.188 16.781 1 98.5 342 PRO B O 1
ATOM 6552 N N . ALA B 1 343 ? -1.639 45.438 16.625 1 98.06 343 ALA B N 1
ATOM 6553 C CA . ALA B 1 343 ? -2.344 45.562 15.352 1 98.06 343 ALA B CA 1
ATOM 6554 C C . ALA B 1 343 ? -1.645 44.75 14.258 1 98.06 343 ALA B C 1
ATOM 6556 O O . ALA B 1 343 ? -2.299 44.188 13.375 1 98.06 343 ALA B O 1
ATOM 6557 N N . ASP B 1 344 ? -0.376 44.688 14.211 1 97.88 344 ASP B N 1
ATOM 6558 C CA . ASP B 1 344 ? 0.374 43.969 13.188 1 97.88 344 ASP B CA 1
ATOM 6559 C C . ASP B 1 344 ? 0.199 42.469 13.344 1 97.88 344 ASP B C 1
ATOM 6561 O O . ASP B 1 344 ? 0.245 41.719 12.352 1 97.88 344 ASP B O 1
ATOM 6565 N N . VAL B 1 345 ? 0.004 42.031 14.586 1 98.5 345 VAL B N 1
ATOM 6566 C CA . VAL B 1 345 ? -0.276 40.625 14.836 1 98.5 345 VAL B CA 1
ATOM 6567 C C . VAL B 1 345 ? -1.667 40.281 14.305 1 98.5 345 VAL B C 1
ATOM 6569 O O . VAL B 1 345 ? -1.852 39.25 13.656 1 98.5 345 VAL B O 1
ATOM 6572 N N . LEU B 1 346 ? -2.617 41.125 14.57 1 98.38 346 LEU B N 1
ATOM 6573 C CA . LEU B 1 346 ? -3.973 40.906 14.078 1 98.38 346 LEU B CA 1
ATOM 6574 C C . LEU B 1 346 ? -4 40.875 12.555 1 98.38 346 LEU B C 1
ATOM 6576 O O . LEU B 1 346 ? -4.73 40.062 11.961 1 98.38 346 LEU B O 1
ATOM 6580 N N . THR B 1 347 ? -3.201 41.719 11.938 1 97.44 347 THR B N 1
ATOM 6581 C CA . THR B 1 347 ? -3.074 41.719 10.484 1 97.44 347 THR B CA 1
ATOM 6582 C C . THR B 1 347 ? -2.469 40.406 9.992 1 97.44 347 THR B C 1
ATOM 6584 O O . THR B 1 347 ? -2.924 39.844 8.992 1 97.44 347 THR B O 1
ATOM 6587 N N . ALA B 1 348 ? -1.458 39.906 10.672 1 97 348 ALA B N 1
ATOM 6588 C CA . ALA B 1 348 ? -0.805 38.656 10.305 1 97 348 ALA B CA 1
ATOM 6589 C C . ALA B 1 348 ? -1.774 37.5 10.406 1 97 348 ALA B C 1
ATOM 6591 O O . ALA B 1 348 ? -1.775 36.594 9.555 1 97 348 ALA B O 1
ATOM 6592 N N . LEU B 1 349 ? -2.574 37.5 11.453 1 97.75 349 LEU B N 1
ATOM 6593 C CA . LEU B 1 349 ? -3.566 36.438 11.633 1 97.75 349 LEU B CA 1
ATOM 6594 C C . LEU B 1 349 ? -4.562 36.406 10.477 1 97.75 349 LEU B C 1
ATOM 6596 O O . LEU B 1 349 ? -4.938 35.344 9.992 1 97.75 349 LEU B O 1
ATOM 6600 N N . LYS B 1 350 ? -4.914 37.531 9.961 1 95.94 350 LYS B N 1
ATOM 6601 C CA . LYS B 1 350 ? -5.883 37.656 8.875 1 95.94 350 LYS B CA 1
ATOM 6602 C C . LYS B 1 350 ? -5.266 37.25 7.539 1 95.94 350 LYS B C 1
ATOM 6604 O O . LYS B 1 350 ? -5.984 36.938 6.59 1 95.94 350 LYS B O 1
ATOM 6609 N N . ALA B 1 351 ? -3.975 37.281 7.465 1 94.44 351 ALA B N 1
ATOM 6610 C CA . ALA B 1 351 ? -3.271 36.938 6.23 1 94.44 351 ALA B CA 1
ATOM 6611 C C . ALA B 1 351 ? -3.322 35.438 5.949 1 94.44 351 ALA B C 1
ATOM 6613 O O . ALA B 1 351 ? -3.068 35 4.824 1 94.44 351 ALA B O 1
ATOM 6614 N N . ALA B 1 352 ? -3.584 34.656 6.941 1 93.94 352 ALA B N 1
ATOM 6615 C CA . ALA B 1 352 ? -3.814 33.219 6.742 1 93.94 352 ALA B CA 1
ATOM 6616 C C . ALA B 1 352 ? -5.195 32.969 6.148 1 93.94 352 ALA B C 1
ATOM 6618 O O . ALA B 1 352 ? -6.199 33 6.863 1 93.94 352 ALA B O 1
ATOM 6619 N N . LYS B 1 353 ? -5.199 32.625 4.863 1 94.31 353 LYS B N 1
ATOM 6620 C CA . LYS B 1 353 ? -6.48 32.531 4.164 1 94.31 353 LYS B CA 1
ATOM 6621 C C . LYS B 1 353 ? -7.082 31.125 4.301 1 94.31 353 LYS B C 1
ATOM 6623 O O . LYS B 1 353 ? -6.438 30.125 3.967 1 94.31 353 LYS B O 1
ATOM 6628 N N . PRO B 1 354 ? -8.352 31.078 4.777 1 94.81 354 PRO B N 1
ATOM 6629 C CA . PRO B 1 354 ? -9 29.781 4.938 1 94.81 354 PRO B CA 1
ATOM 6630 C C . PRO B 1 354 ? -9.211 29.062 3.607 1 94.81 354 PRO B C 1
ATOM 6632 O O . PRO B 1 354 ? -9.43 29.703 2.58 1 94.81 354 PRO B O 1
ATOM 6635 N N . SER B 1 355 ? -9.172 27.734 3.641 1 94.81 355 SER B N 1
ATOM 6636 C CA . SER B 1 355 ? -9.391 26.875 2.475 1 94.81 355 SER B CA 1
ATOM 6637 C C . SER B 1 355 ? -10.656 26.047 2.623 1 94.81 355 SER B C 1
ATOM 6639 O O . SER B 1 355 ? -10.969 25.578 3.715 1 94.81 355 SER B O 1
ATOM 6641 N N . SER B 1 356 ? -11.352 25.938 1.479 1 96.06 356 SER B N 1
ATOM 6642 C CA . SER B 1 356 ? -12.531 25.078 1.426 1 96.06 356 SER B CA 1
ATOM 6643 C C . SER B 1 356 ? -12.156 23.641 1.084 1 96.06 356 SER B C 1
ATOM 6645 O O . SER B 1 356 ? -11.391 23.391 0.147 1 96.06 356 SER B O 1
ATOM 6647 N N . SER B 1 357 ? -12.594 22.688 1.896 1 97.88 357 SER B N 1
ATOM 6648 C CA . SER B 1 357 ? -12.484 21.25 1.618 1 97.88 357 SER B CA 1
ATOM 6649 C C . SER B 1 357 ? -13.57 20.469 2.352 1 97.88 357 SER B C 1
ATOM 6651 O O . SER B 1 357 ? -14.164 20.969 3.311 1 97.88 357 SER B O 1
ATOM 6653 N N . GLY B 1 358 ? -13.883 19.375 1.867 1 97.81 358 GLY B N 1
ATOM 6654 C CA . GLY B 1 358 ? -14.906 18.531 2.49 1 97.81 358 GLY B CA 1
ATOM 6655 C C . GLY B 1 358 ? -14.898 17.109 1.978 1 97.81 358 GLY B C 1
ATOM 6656 O O . GLY B 1 358 ? -14.234 16.797 0.988 1 97.81 358 GLY B O 1
ATOM 6657 N N . LYS B 1 359 ? -15.547 16.219 2.746 1 98.5 359 LYS B N 1
ATOM 6658 C CA . LYS B 1 359 ? -15.703 14.797 2.439 1 98.5 359 LYS B CA 1
ATOM 6659 C C . LYS B 1 359 ? -17.125 14.32 2.727 1 98.5 359 LYS B C 1
ATOM 6661 O O . LYS B 1 359 ? -17.828 14.906 3.555 1 98.5 359 LYS B O 1
ATOM 6666 N N . LEU B 1 360 ? -17.516 13.328 2.031 1 98.75 360 LEU B N 1
ATOM 6667 C CA . LEU B 1 360 ? -18.766 12.625 2.297 1 98.75 360 LEU B CA 1
ATOM 6668 C C . LEU B 1 360 ? -18.562 11.117 2.273 1 98.75 360 LEU B C 1
ATOM 6670 O O . LEU B 1 360 ? -18.031 10.578 1.305 1 98.75 360 LEU B O 1
ATOM 6674 N N . GLY B 1 361 ? -18.969 10.461 3.438 1 98.75 361 GLY B N 1
ATOM 6675 C CA . GLY B 1 361 ? -18.953 9.008 3.502 1 98.75 361 GLY B CA 1
ATOM 6676 C C . GLY B 1 361 ? -20.297 8.383 3.213 1 98.75 361 GLY B C 1
ATOM 6677 O O . GLY B 1 361 ? -21.328 8.844 3.717 1 98.75 361 GLY B O 1
ATOM 6678 N N . ILE B 1 362 ? -20.297 7.395 2.371 1 98.88 362 ILE B N 1
ATOM 6679 C CA . ILE B 1 362 ? -21.484 6.574 2.135 1 98.88 362 ILE B CA 1
ATOM 6680 C C . ILE B 1 362 ? -21.234 5.152 2.633 1 98.88 362 ILE B C 1
ATOM 6682 O O . ILE B 1 362 ? -20.266 4.504 2.219 1 98.88 362 ILE B O 1
ATOM 6686 N N . GLU B 1 363 ? -22.078 4.676 3.504 1 98.81 363 GLU B N 1
ATOM 6687 C CA . GLU B 1 363 ? -22.047 3.266 3.879 1 98.81 363 GLU B CA 1
ATOM 6688 C C . GLU B 1 363 ? -22.875 2.422 2.918 1 98.81 363 GLU B C 1
ATOM 6690 O O . GLU B 1 363 ? -24.062 2.688 2.717 1 98.81 363 GLU B O 1
ATOM 6695 N N . TYR B 1 364 ? -22.219 1.49 2.334 1 98.75 364 TYR B N 1
ATOM 6696 C CA . TYR B 1 364 ? -22.891 0.505 1.495 1 98.75 364 TYR B CA 1
ATOM 6697 C C . TYR B 1 364 ? -23.062 -0.818 2.232 1 98.75 364 TYR B C 1
ATOM 6699 O O . TYR B 1 364 ? -22.156 -1.253 2.951 1 98.75 364 TYR B O 1
ATOM 6707 N N . SER B 1 365 ? -24.203 -1.485 2.076 1 98.31 365 SER B N 1
ATOM 6708 C CA . SER B 1 365 ? -24.453 -2.781 2.695 1 98.31 365 SER B CA 1
ATOM 6709 C C . SER B 1 365 ? -23.875 -3.918 1.86 1 98.31 365 SER B C 1
ATOM 6711 O O . SER B 1 365 ? -24.109 -5.094 2.156 1 98.31 365 SER B O 1
ATOM 6713 N N . ARG B 1 366 ? -23.25 -3.531 0.837 1 97.19 366 ARG B N 1
ATOM 6714 C CA . ARG B 1 366 ? -22.516 -4.445 -0.033 1 97.19 366 ARG B CA 1
ATOM 6715 C C . ARG B 1 366 ? -21.219 -3.816 -0.523 1 97.19 366 ARG B C 1
ATOM 6717 O O . ARG B 1 366 ? -21.188 -2.639 -0.886 1 97.19 366 ARG B O 1
ATOM 6724 N N . ARG B 1 367 ? -20.172 -4.613 -0.509 1 97.5 367 ARG B N 1
ATOM 6725 C CA . ARG B 1 367 ? -18.891 -4.086 -0.969 1 97.5 367 ARG B CA 1
ATOM 6726 C C . ARG B 1 367 ? -18.688 -4.34 -2.461 1 97.5 367 ARG B C 1
ATOM 6728 O O . ARG B 1 367 ? -17.766 -5.039 -2.863 1 97.5 367 ARG B O 1
ATOM 6735 N N . TRP B 1 368 ? -19.547 -3.707 -3.277 1 97.88 368 TRP B N 1
ATOM 6736 C CA . TRP B 1 368 ? -19.547 -3.889 -4.727 1 97.88 368 TRP B CA 1
ATOM 6737 C C . TRP B 1 368 ? -18.172 -3.596 -5.312 1 97.88 368 TRP B C 1
ATOM 6739 O O . TRP B 1 368 ? -17.781 -4.207 -6.309 1 97.88 368 TRP B O 1
ATOM 6749 N N . TRP B 1 369 ? -17.422 -2.613 -4.762 1 97.88 369 TRP B N 1
ATOM 6750 C CA . TRP B 1 369 ? -16.094 -2.268 -5.285 1 97.88 369 TRP B CA 1
ATOM 6751 C C . TRP B 1 369 ? -15.141 -3.443 -5.164 1 97.88 369 TRP B C 1
ATOM 6753 O O . TRP B 1 369 ? -14.25 -3.617 -6.004 1 97.88 369 TRP B O 1
ATOM 6763 N N . GLU B 1 370 ? -15.234 -4.285 -4.145 1 96.75 370 GLU B N 1
ATOM 6764 C CA . GLU B 1 370 ? -14.391 -5.469 -4 1 96.75 370 GLU B CA 1
ATOM 6765 C C . GLU B 1 370 ? -14.914 -6.621 -4.852 1 96.75 370 GLU B C 1
ATOM 6767 O O . GLU B 1 370 ? -14.148 -7.254 -5.582 1 96.75 370 GLU B O 1
ATOM 6772 N N . THR B 1 371 ? -16.219 -6.875 -4.832 1 95.12 371 THR B N 1
ATOM 6773 C CA . THR B 1 371 ? -16.781 -8.102 -5.395 1 95.12 371 THR B CA 1
ATOM 6774 C C . THR B 1 371 ? -16.984 -7.965 -6.898 1 95.12 371 THR B C 1
ATOM 6776 O O . THR B 1 371 ? -16.922 -8.953 -7.633 1 95.12 371 THR B O 1
ATOM 6779 N N . GLU B 1 372 ? -17.172 -6.715 -7.352 1 94.81 372 GLU B N 1
ATOM 6780 C CA . GLU B 1 372 ? -17.453 -6.539 -8.773 1 94.81 372 GLU B CA 1
ATOM 6781 C C . GLU B 1 372 ? -16.281 -5.883 -9.492 1 94.81 372 GLU B C 1
ATOM 6783 O O . GLU B 1 372 ? -15.906 -6.297 -10.594 1 94.81 372 GLU B O 1
ATOM 6788 N N . ASP B 1 373 ? -15.648 -4.918 -8.844 1 95.62 373 ASP B N 1
ATOM 6789 C CA . ASP B 1 373 ? -14.602 -4.16 -9.523 1 95.62 373 ASP B CA 1
ATOM 6790 C C . ASP B 1 373 ? -13.219 -4.613 -9.07 1 95.62 373 ASP B C 1
ATOM 6792 O O . ASP B 1 373 ? -12.211 -4.223 -9.664 1 95.62 373 ASP B O 1
ATOM 6796 N N . ARG B 1 374 ? -13.117 -5.449 -8.031 1 95.75 374 ARG B N 1
ATOM 6797 C CA . ARG B 1 374 ? -11.852 -5.91 -7.469 1 95.75 374 ARG B CA 1
ATOM 6798 C C . ARG B 1 374 ? -10.984 -4.734 -7.043 1 95.75 374 ARG B C 1
ATOM 6800 O O . ARG B 1 374 ? -9.789 -4.691 -7.359 1 95.75 374 ARG B O 1
ATOM 6807 N N . ILE B 1 375 ? -11.602 -3.783 -6.414 1 96.81 375 ILE B N 1
ATOM 6808 C CA . ILE B 1 375 ? -10.898 -2.629 -5.871 1 96.81 375 ILE B CA 1
ATOM 6809 C C . ILE B 1 375 ? -10.773 -2.766 -4.355 1 96.81 375 ILE B C 1
ATOM 6811 O O . ILE B 1 375 ? -11.781 -2.797 -3.645 1 96.81 375 ILE B O 1
ATOM 6815 N N . TYR B 1 376 ? -9.578 -2.869 -3.896 1 95.5 376 TYR B N 1
ATOM 6816 C CA . TYR B 1 376 ? -9.242 -2.943 -2.479 1 95.5 376 TYR B CA 1
ATOM 6817 C C . TYR B 1 376 ? -8.438 -1.726 -2.043 1 95.5 376 TYR B C 1
ATOM 6819 O O . TYR B 1 376 ? -7.207 -1.774 -1.99 1 95.5 376 TYR B O 1
ATOM 6827 N N . GLY B 1 377 ? -9.125 -0.668 -1.662 1 94.06 377 GLY B N 1
ATOM 6828 C CA . GLY B 1 377 ? -8.477 0.588 -1.328 1 94.06 377 GLY B CA 1
ATOM 6829 C C . GLY B 1 377 ? -8.188 1.454 -2.541 1 94.06 377 GLY B C 1
ATOM 6830 O O . GLY B 1 377 ? -8.562 1.101 -3.662 1 94.06 377 GLY B O 1
ATOM 6831 N N . GLY B 1 378 ? -7.477 2.592 -2.34 1 95.12 378 GLY B N 1
ATOM 6832 C CA . GLY B 1 378 ? -7.16 3.523 -3.41 1 95.12 378 GLY B CA 1
ATOM 6833 C C . GLY B 1 378 ? -8.289 4.484 -3.721 1 95.12 378 GLY B C 1
ATOM 6834 O O . GLY B 1 378 ? -9.219 4.633 -2.926 1 95.12 378 GLY B O 1
ATOM 6835 N N . ALA B 1 379 ? -8.117 5.219 -4.84 1 96.88 379 ALA B N 1
ATOM 6836 C CA . ALA B 1 379 ? -9.117 6.227 -5.188 1 96.88 379 ALA B CA 1
ATOM 6837 C C . ALA B 1 379 ? -9.281 6.336 -6.699 1 96.88 379 ALA B C 1
ATOM 6839 O O . ALA B 1 379 ? -8.305 6.238 -7.449 1 96.88 379 ALA B O 1
ATOM 6840 N N . SER B 1 380 ? -10.523 6.445 -7.156 1 98.19 380 SER B N 1
ATOM 6841 C CA . SER B 1 380 ? -10.805 6.887 -8.516 1 98.19 380 SER B CA 1
ATOM 6842 C C . SER B 1 380 ? -10.789 8.406 -8.617 1 98.19 380 SER B C 1
ATOM 6844 O O . SER B 1 380 ? -11.289 9.102 -7.727 1 98.19 380 SER B O 1
ATOM 6846 N N . ASN B 1 381 ? -10.195 8.922 -9.656 1 97.88 381 ASN B N 1
ATOM 6847 C CA . ASN B 1 381 ? -10.023 10.359 -9.812 1 97.88 381 ASN B CA 1
ATOM 6848 C C . ASN B 1 381 ? -10.836 10.891 -10.992 1 97.88 381 ASN B C 1
ATOM 6850 O O . ASN B 1 381 ? -10.969 10.219 -12.016 1 97.88 381 ASN B O 1
ATOM 6854 N N . THR B 1 382 ? -11.359 12.055 -10.844 1 98.25 382 THR B N 1
ATOM 6855 C CA . THR B 1 382 ? -12.18 12.688 -11.867 1 98.25 382 THR B CA 1
ATOM 6856 C C . THR B 1 382 ? -12.055 14.211 -11.797 1 98.25 382 THR B C 1
ATOM 6858 O O . THR B 1 382 ? -11.484 14.742 -10.844 1 98.25 382 THR B O 1
ATOM 6861 N N . ASP B 1 383 ? -12.43 14.883 -12.875 1 97.38 383 ASP B N 1
ATOM 6862 C CA . ASP B 1 383 ? -12.445 16.344 -12.859 1 97.38 383 ASP B CA 1
ATOM 6863 C C . ASP B 1 383 ? -13.844 16.875 -12.531 1 97.38 383 ASP B C 1
ATOM 6865 O O . ASP B 1 383 ? -14.102 18.078 -12.672 1 97.38 383 ASP B O 1
ATOM 6869 N N . LYS B 1 384 ? -14.711 15.977 -12.133 1 98.06 384 LYS B N 1
ATOM 6870 C CA . LYS B 1 384 ? -16 16.391 -11.602 1 98.06 384 LYS B CA 1
ATOM 6871 C C . LYS B 1 384 ? -15.859 17.016 -10.211 1 98.06 384 LYS B C 1
ATOM 6873 O O . LYS B 1 384 ? -14.766 17 -9.641 1 98.06 384 LYS B O 1
ATOM 6878 N N . ASP B 1 385 ? -16.969 17.547 -9.672 1 98.19 385 ASP B N 1
ATOM 6879 C CA . ASP B 1 385 ? -16.891 18.266 -8.398 1 98.19 385 ASP B CA 1
ATOM 6880 C C . ASP B 1 385 ? -16.469 17.312 -7.273 1 98.19 385 ASP B C 1
ATOM 6882 O O . ASP B 1 385 ? -15.805 17.734 -6.324 1 98.19 385 ASP B O 1
ATOM 6886 N N . ILE B 1 386 ? -16.812 16.047 -7.34 1 98.5 386 ILE B N 1
ATOM 6887 C CA . ILE B 1 386 ? -16.5 15.094 -6.277 1 98.5 386 ILE B CA 1
ATOM 6888 C C . ILE B 1 386 ? -14.984 14.891 -6.207 1 98.5 386 ILE B C 1
ATOM 6890 O O . ILE B 1 386 ? -14.453 14.477 -5.172 1 98.5 386 ILE B O 1
ATOM 6894 N N . SER B 1 387 ? -14.25 15.133 -7.273 1 98.12 387 SER B N 1
ATOM 6895 C CA . SER B 1 387 ? -12.797 15.125 -7.398 1 98.12 387 SER B CA 1
ATOM 6896 C C . SER B 1 387 ? -12.242 13.711 -7.258 1 98.12 387 SER B C 1
ATOM 6898 O O . SER B 1 387 ? -11.422 13.281 -8.07 1 98.12 387 SER B O 1
ATOM 6900 N N . GLN B 1 388 ? -12.602 12.977 -6.254 1 97.38 388 GLN B N 1
ATOM 6901 C CA . GLN B 1 388 ? -12.109 11.617 -6.07 1 97.38 388 GLN B CA 1
ATOM 6902 C C . GLN B 1 388 ? -13.094 10.789 -5.242 1 97.38 388 GLN B C 1
ATOM 6904 O O . GLN B 1 388 ? -13.828 11.336 -4.414 1 97.38 388 GLN B O 1
ATOM 6909 N N . ILE B 1 389 ? -13.156 9.539 -5.512 1 98.5 389 ILE B N 1
ATOM 6910 C CA . ILE B 1 389 ? -13.844 8.516 -4.73 1 98.5 389 ILE B CA 1
ATOM 6911 C C . ILE B 1 389 ? -12.82 7.594 -4.07 1 98.5 389 ILE B C 1
ATOM 6913 O O . ILE B 1 389 ? -12.055 6.914 -4.758 1 98.5 389 ILE B O 1
ATOM 6917 N N . MET B 1 390 ? -12.766 7.586 -2.727 1 97.94 390 MET B N 1
ATOM 6918 C CA . MET B 1 390 ? -11.789 6.762 -2.018 1 97.94 390 MET B CA 1
ATOM 6919 C C . MET B 1 390 ? -12.445 5.508 -1.448 1 97.94 390 MET B C 1
ATOM 6921 O O . MET B 1 390 ? -13.484 5.59 -0.792 1 97.94 390 MET B O 1
ATOM 6925 N N . PHE B 1 391 ? -11.797 4.406 -1.665 1 97.56 391 PHE B N 1
ATOM 6926 C CA . PHE B 1 391 ? -12.328 3.131 -1.189 1 97.56 391 PHE B CA 1
ATOM 6927 C C . PHE B 1 391 ? -11.695 2.748 0.143 1 97.56 391 PHE B C 1
ATOM 6929 O O . PHE B 1 391 ? -10.547 3.111 0.422 1 97.56 391 PHE B O 1
ATOM 6936 N N . PRO B 1 392 ? -12.484 2.062 0.966 1 95.38 392 PRO B N 1
ATOM 6937 C CA . PRO B 1 392 ? -12.016 1.813 2.332 1 95.38 392 PRO B CA 1
ATOM 6938 C C . PRO B 1 392 ? -10.812 0.88 2.379 1 95.38 392 PRO B C 1
ATOM 6940 O O . PRO B 1 392 ? -10.672 0 1.525 1 95.38 392 PRO B O 1
ATOM 6943 N N . TYR B 1 393 ? -10.023 1.065 3.404 1 92.38 393 TYR B N 1
ATOM 6944 C CA . TYR B 1 393 ? -8.805 0.297 3.648 1 92.38 393 TYR B CA 1
ATOM 6945 C C . TYR B 1 393 ? -8.977 -0.622 4.852 1 92.38 393 TYR B C 1
ATOM 6947 O O . TYR B 1 393 ? -7.996 -1.172 5.363 1 92.38 393 TYR B O 1
ATOM 6955 N N . ASP B 1 394 ? -10.125 -0.729 5.375 1 92.38 394 ASP B N 1
ATOM 6956 C CA . ASP B 1 394 ? -10.406 -1.522 6.566 1 92.38 394 ASP B CA 1
ATOM 6957 C C . ASP B 1 394 ? -11.5 -2.559 6.293 1 92.38 394 ASP B C 1
ATOM 6959 O O . ASP B 1 394 ? -12.172 -2.498 5.262 1 92.38 394 ASP B O 1
ATOM 6963 N N . HIS B 1 395 ? -11.555 -3.551 7.121 1 94.25 395 HIS B N 1
ATOM 6964 C CA . HIS B 1 395 ? -12.594 -4.574 7.109 1 94.25 395 HIS B CA 1
ATOM 6965 C C . HIS B 1 395 ? -12.664 -5.277 5.758 1 94.25 395 HIS B C 1
ATOM 6967 O O . HIS B 1 395 ? -13.75 -5.469 5.207 1 94.25 395 HIS B O 1
ATOM 6973 N N . TYR B 1 396 ? -11.516 -5.539 5.191 1 95.06 396 TYR B N 1
ATOM 6974 C CA . TYR B 1 396 ? -11.516 -6.254 3.918 1 95.06 396 TYR B CA 1
ATOM 6975 C C . TYR B 1 396 ? -12.375 -7.508 3.998 1 95.06 396 TYR B C 1
ATOM 6977 O O . TYR B 1 396 ? -12.391 -8.195 5.023 1 95.06 396 TYR B O 1
ATOM 6985 N N . ASN B 1 397 ? -13.086 -7.812 2.916 1 94.5 397 ASN B N 1
ATOM 6986 C CA . ASN B 1 397 ? -13.875 -9.023 2.721 1 94.5 397 ASN B CA 1
ATOM 6987 C C . ASN B 1 397 ? -15.109 -9.039 3.615 1 94.5 397 ASN B C 1
ATOM 6989 O O . ASN B 1 397 ? -15.812 -10.047 3.699 1 94.5 397 ASN B O 1
ATOM 6993 N N . SER B 1 398 ? -15.391 -7.961 4.309 1 94.75 398 SER B N 1
ATOM 6994 C CA . SER B 1 398 ? -16.625 -7.879 5.094 1 94.75 398 SER B CA 1
ATOM 6995 C C . SER B 1 398 ? -17.828 -7.621 4.199 1 94.75 398 SER B C 1
ATOM 6997 O O . SER B 1 398 ? -17.688 -7.523 2.977 1 94.75 398 SER B O 1
ATOM 6999 N N . ASP B 1 399 ? -19.031 -7.574 4.812 1 94.56 399 ASP B N 1
ATOM 7000 C CA . ASP B 1 399 ? -20.266 -7.5 4.047 1 94.56 399 ASP B CA 1
ATOM 7001 C C . ASP B 1 399 ? -20.609 -6.055 3.689 1 94.56 399 ASP B C 1
ATOM 7003 O O . ASP B 1 399 ? -21.422 -5.805 2.801 1 94.56 399 ASP B O 1
ATOM 7007 N N . ARG B 1 400 ? -20.078 -5.09 4.422 1 97.5 400 ARG B N 1
ATOM 7008 C CA . ARG B 1 400 ? -20.406 -3.68 4.223 1 97.5 400 ARG B CA 1
ATOM 7009 C C . ARG B 1 400 ? -19.172 -2.805 4.371 1 97.5 400 ARG B C 1
ATOM 7011 O O . ARG B 1 400 ? -18.094 -3.295 4.715 1 97.5 400 ARG B O 1
ATOM 7018 N N . GLY B 1 401 ? -19.25 -1.569 4.02 1 97.69 401 GLY B N 1
ATOM 7019 C CA . GLY B 1 401 ? -18.141 -0.636 4.152 1 97.69 401 GLY B CA 1
ATOM 7020 C C . GLY B 1 401 ? -18.531 0.795 3.826 1 97.69 401 GLY B C 1
ATOM 7021 O O . GLY B 1 401 ? -19.625 1.054 3.348 1 97.69 401 GLY B O 1
ATOM 7022 N N . VAL B 1 402 ? -17.641 1.698 4.18 1 98.62 402 VAL B N 1
ATOM 7023 C CA . VAL B 1 402 ? -17.891 3.119 3.957 1 98.62 402 VAL B CA 1
ATOM 7024 C C . VAL B 1 402 ? -16.969 3.637 2.859 1 98.62 402 VAL B C 1
ATOM 7026 O O . VAL B 1 402 ? -15.734 3.59 3.002 1 98.62 402 VAL B O 1
ATOM 7029 N N . VAL B 1 403 ? -17.516 4.109 1.782 1 98.75 403 VAL B N 1
ATOM 7030 C CA . VAL B 1 403 ? -16.797 4.742 0.684 1 98.75 403 VAL B CA 1
ATOM 7031 C C . VAL B 1 403 ? -16.797 6.258 0.87 1 98.75 403 VAL B C 1
ATOM 7033 O O . VAL B 1 403 ? -17.844 6.852 1.176 1 98.75 403 VAL B O 1
ATOM 7036 N N . VAL B 1 404 ? -15.648 6.91 0.8 1 98.62 404 VAL B N 1
ATOM 7037 C CA . VAL B 1 404 ? -15.625 8.367 0.716 1 98.62 404 VAL B CA 1
ATOM 7038 C C . VAL B 1 404 ? -16.047 8.812 -0.683 1 98.62 404 VAL B C 1
ATOM 7040 O O . VAL B 1 404 ? -15.25 8.758 -1.624 1 98.62 404 VAL B O 1
ATOM 7043 N N . ALA B 1 405 ? -17.156 9.305 -0.745 1 98.75 405 ALA B N 1
ATOM 7044 C CA . ALA B 1 405 ? -17.812 9.523 -2.029 1 98.75 405 ALA B CA 1
ATOM 7045 C C . ALA B 1 405 ? -17.281 10.781 -2.709 1 98.75 405 ALA B C 1
ATOM 7047 O O . ALA B 1 405 ? -17.422 10.945 -3.924 1 98.75 405 ALA B O 1
ATOM 7048 N N . TYR B 1 406 ? -16.781 11.656 -1.912 1 98.12 406 TYR B N 1
ATOM 7049 C CA . TYR B 1 406 ? -15.977 12.742 -2.479 1 98.12 406 TYR B CA 1
ATOM 7050 C C . TYR B 1 406 ? -14.984 13.273 -1.457 1 98.12 406 TYR B C 1
ATOM 7052 O O . TYR B 1 406 ? -15.242 13.242 -0.251 1 98.12 406 TYR B O 1
ATOM 7060 N N . TYR B 1 407 ? -13.922 13.602 -1.836 1 98.06 407 TYR B N 1
ATOM 7061 C CA . TYR B 1 407 ? -12.93 14.469 -1.203 1 98.06 407 TYR B CA 1
ATOM 7062 C C . TYR B 1 407 ? -12.523 15.602 -2.137 1 98.06 407 TYR B C 1
ATOM 7064 O O . TYR B 1 407 ? -11.766 15.391 -3.086 1 98.06 407 TYR B O 1
ATOM 7072 N N . SER B 1 408 ? -13.016 16.766 -1.89 1 97.44 408 SER B N 1
ATOM 7073 C CA . SER B 1 408 ? -12.844 17.922 -2.783 1 97.44 408 SER B CA 1
ATOM 7074 C C . SER B 1 408 ? -12.289 19.125 -2.033 1 97.44 408 SER B C 1
ATOM 7076 O O . SER B 1 408 ? -12.336 19.172 -0.803 1 97.44 408 SER B O 1
ATOM 7078 N N . SER B 1 409 ? -11.75 20.031 -2.752 1 96.62 409 SER B N 1
ATOM 7079 C CA . SER B 1 409 ? -11.234 21.281 -2.213 1 96.62 409 SER B CA 1
ATOM 7080 C C . SER B 1 409 ? -11.453 22.438 -3.188 1 96.62 409 SER B C 1
ATOM 7082 O O . SER B 1 409 ? -11.836 22.219 -4.34 1 96.62 409 SER B O 1
ATOM 7084 N N . GLY B 1 410 ? -11.305 23.594 -2.689 1 94.94 410 GLY B N 1
ATOM 7085 C CA . GLY B 1 410 ? -11.414 24.781 -3.521 1 94.94 410 GLY B CA 1
ATOM 7086 C C . GLY B 1 410 ? -12.781 24.938 -4.164 1 94.94 410 GLY B C 1
ATOM 7087 O O . GLY B 1 410 ? -13.805 24.734 -3.516 1 94.94 410 GLY B O 1
ATOM 7088 N N . LYS B 1 411 ? -12.703 25.312 -5.445 1 94 411 LYS B N 1
ATOM 7089 C CA . LYS B 1 411 ? -13.93 25.594 -6.184 1 94 411 LYS B CA 1
ATOM 7090 C C . LYS B 1 411 ? -14.836 24.359 -6.254 1 94 411 LYS B C 1
ATOM 7092 O O . LYS B 1 411 ? -16.062 24.484 -6.215 1 94 411 LYS B O 1
ATOM 7097 N N . ARG B 1 412 ? -14.234 23.25 -6.344 1 95.88 412 ARG B N 1
ATOM 7098 C CA . ARG B 1 412 ? -15.031 22.031 -6.426 1 95.88 412 ARG B CA 1
ATOM 7099 C C . ARG B 1 412 ? -15.797 21.781 -5.133 1 95.88 412 ARG B C 1
ATOM 7101 O O . ARG B 1 412 ? -16.953 21.359 -5.164 1 95.88 412 ARG B O 1
ATOM 7108 N N . GLN B 1 413 ? -15.148 22.094 -4.023 1 96 413 GLN B N 1
ATOM 7109 C CA . GLN B 1 413 ? -15.844 21.922 -2.754 1 96 413 GLN B CA 1
ATOM 7110 C C . GLN B 1 413 ? -16.938 22.984 -2.58 1 96 413 GLN B C 1
ATOM 7112 O O . GLN B 1 413 ? -17.969 22.719 -1.963 1 96 413 GLN B O 1
ATOM 7117 N N . GLU B 1 414 ? -16.719 24.156 -3.072 1 94.25 414 GLU B N 1
ATOM 7118 C CA . GLU B 1 414 ? -17.734 25.203 -2.984 1 94.25 414 GLU B CA 1
ATOM 7119 C C . GLU B 1 414 ? -19.047 24.766 -3.617 1 94.25 414 GLU B C 1
ATOM 7121 O O . GLU B 1 414 ? -20.125 25.188 -3.193 1 94.25 414 GLU B O 1
ATOM 7126 N N . ALA B 1 415 ? -18.906 23.828 -4.539 1 93.88 415 ALA B N 1
ATOM 7127 C CA . ALA B 1 415 ? -20.078 23.297 -5.211 1 93.88 415 ALA B CA 1
ATOM 7128 C C . ALA B 1 415 ? -20.906 22.406 -4.266 1 93.88 415 ALA B C 1
ATOM 7130 O O . ALA B 1 415 ? -22.062 22.109 -4.535 1 93.88 415 ALA B O 1
ATOM 7131 N N . PHE B 1 416 ? -20.359 22 -3.172 1 95.44 416 PHE B N 1
ATOM 7132 C CA . PHE B 1 416 ? -21.031 21.172 -2.176 1 95.44 416 PHE B CA 1
ATOM 7133 C C . PHE B 1 416 ? -21.375 21.984 -0.936 1 95.44 416 PHE B C 1
ATOM 7135 O O . PHE B 1 416 ? -22.375 21.719 -0.263 1 95.44 416 PHE B O 1
ATOM 7142 N N . GLU B 1 417 ? -20.609 22.922 -0.646 1 93.56 417 GLU B N 1
ATOM 7143 C CA . GLU B 1 417 ? -20.609 23.656 0.618 1 93.56 417 GLU B CA 1
ATOM 7144 C C . GLU B 1 417 ? -21.969 24.328 0.861 1 93.56 417 GLU B C 1
ATOM 7146 O O . GLU B 1 417 ? -22.422 24.438 2.004 1 93.56 417 GLU B O 1
ATOM 7151 N N . SER B 1 418 ? -22.609 24.797 -0.162 1 91.25 418 SER B N 1
ATOM 7152 C CA . SER B 1 418 ? -23.859 25.547 -0.027 1 91.25 418 SER B CA 1
ATOM 7153 C C . SER B 1 418 ? -25.062 24.609 -0.031 1 91.25 418 SER B C 1
ATOM 7155 O O . SER B 1 418 ? -26.203 25.047 0.173 1 91.25 418 SER B O 1
ATOM 7157 N N . LEU B 1 419 ? -24.844 23.328 -0.249 1 96.56 419 LEU B N 1
ATOM 7158 C CA . LEU B 1 419 ? -25.938 22.359 -0.348 1 96.56 419 LEU B CA 1
ATOM 7159 C C . LEU B 1 419 ? -26.281 21.797 1.024 1 96.56 419 LEU B C 1
ATOM 7161 O O . LEU B 1 419 ? -25.453 21.812 1.938 1 96.56 419 LEU B O 1
ATOM 7165 N N . THR B 1 420 ? -27.578 21.312 1.168 1 96.62 420 THR B N 1
ATOM 7166 C CA . THR B 1 420 ? -27.938 20.547 2.35 1 96.62 420 THR B CA 1
ATOM 7167 C C . THR B 1 420 ? -27.25 19.188 2.348 1 96.62 420 THR B C 1
ATOM 7169 O O . THR B 1 420 ? -26.719 18.75 1.322 1 96.62 420 THR B O 1
ATOM 7172 N N . HIS B 1 421 ? -27.266 18.562 3.492 1 96.88 421 HIS B N 1
ATOM 7173 C CA . HIS B 1 421 ? -26.641 17.25 3.58 1 96.88 421 HIS B CA 1
ATOM 7174 C C . HIS B 1 421 ? -27.266 16.266 2.59 1 96.88 421 HIS B C 1
ATOM 7176 O O . HIS B 1 421 ? -26.547 15.5 1.938 1 96.88 421 HIS B O 1
ATOM 7182 N N . ARG B 1 422 ? -28.578 16.297 2.449 1 97.25 422 ARG B N 1
ATOM 7183 C CA . ARG B 1 422 ? -29.281 15.43 1.518 1 97.25 422 ARG B CA 1
ATOM 7184 C C . ARG B 1 422 ? -28.891 15.734 0.076 1 97.25 422 ARG B C 1
ATOM 7186 O O . ARG B 1 422 ? -28.719 14.828 -0.736 1 97.25 422 ARG B O 1
ATOM 7193 N N . GLN B 1 423 ? -28.781 17.016 -0.209 1 98.12 423 GLN B N 1
ATOM 7194 C CA . GLN B 1 423 ? -28.406 17.422 -1.559 1 98.12 423 GLN B CA 1
ATOM 7195 C C . GLN B 1 423 ? -26.969 17.047 -1.88 1 98.12 423 GLN B C 1
ATOM 7197 O O . GLN B 1 423 ? -26.656 16.688 -3.018 1 98.12 423 GLN B O 1
ATOM 7202 N N . ARG B 1 424 ? -26.031 17.172 -0.897 1 98.19 424 ARG B N 1
ATOM 7203 C CA . ARG B 1 424 ? -24.656 16.734 -1.084 1 98.19 424 ARG B CA 1
ATOM 7204 C C . ARG B 1 424 ? -24.609 15.258 -1.472 1 98.19 424 ARG B C 1
ATOM 7206 O O . ARG B 1 424 ? -23.906 14.883 -2.41 1 98.19 424 ARG B O 1
ATOM 7213 N N . LEU B 1 425 ? -25.391 14.453 -0.771 1 98.56 425 LEU B N 1
ATOM 7214 C CA . LEU B 1 425 ? -25.438 13.023 -1.055 1 98.56 425 LEU B CA 1
ATOM 7215 C C . LEU B 1 425 ? -25.953 12.766 -2.465 1 98.56 425 LEU B C 1
ATOM 7217 O O . LEU B 1 425 ? -25.375 11.969 -3.209 1 98.56 425 LEU B O 1
ATOM 7221 N N . ALA B 1 426 ? -27.031 13.43 -2.82 1 98.75 426 ALA B N 1
ATOM 7222 C CA . ALA B 1 426 ? -27.641 13.234 -4.133 1 98.75 426 ALA B CA 1
ATOM 7223 C C . ALA B 1 426 ? -26.656 13.578 -5.25 1 98.75 426 ALA B C 1
ATOM 7225 O O . ALA B 1 426 ? -26.547 12.844 -6.238 1 98.75 426 ALA B O 1
ATOM 7226 N N . LYS B 1 427 ? -25.969 14.688 -5.094 1 98.75 427 LYS B N 1
ATOM 7227 C CA . LYS B 1 427 ? -25 15.117 -6.09 1 98.75 427 LYS B CA 1
ATOM 7228 C C . LYS B 1 427 ? -23.828 14.141 -6.18 1 98.75 427 LYS B C 1
ATOM 7230 O O . LYS B 1 427 ? -23.391 13.797 -7.277 1 98.75 427 LYS B O 1
ATOM 7235 N N . ALA B 1 428 ? -23.344 13.68 -5.012 1 98.81 428 ALA B N 1
ATOM 7236 C CA . ALA B 1 428 ? -22.234 12.719 -4.977 1 98.81 428 ALA B CA 1
ATOM 7237 C C . ALA B 1 428 ? -22.625 11.422 -5.676 1 98.81 428 ALA B C 1
ATOM 7239 O O . ALA B 1 428 ? -21.828 10.852 -6.426 1 98.81 428 ALA B O 1
ATOM 7240 N N . ILE B 1 429 ? -23.844 10.961 -5.453 1 98.88 429 ILE B N 1
ATOM 7241 C CA . ILE B 1 429 ? -24.328 9.727 -6.059 1 98.88 429 ILE B CA 1
ATOM 7242 C C . ILE B 1 429 ? -24.438 9.898 -7.57 1 98.88 429 ILE B C 1
ATOM 7244 O O . ILE B 1 429 ? -24.016 9.023 -8.336 1 98.88 429 ILE B O 1
ATOM 7248 N N . ALA B 1 430 ? -24.953 11.023 -7.949 1 98.81 430 ALA B N 1
ATOM 7249 C CA . ALA B 1 430 ? -25.109 11.281 -9.375 1 98.81 430 ALA B CA 1
ATOM 7250 C C . ALA B 1 430 ? -23.766 11.289 -10.094 1 98.81 430 ALA B C 1
ATOM 7252 O O . ALA B 1 430 ? -23.594 10.625 -11.125 1 98.81 430 ALA B O 1
ATOM 7253 N N . GLU B 1 431 ? -22.812 12.008 -9.578 1 98.62 431 GLU B N 1
ATOM 7254 C CA . GLU B 1 431 ? -21.5 12.109 -10.211 1 98.62 431 GLU B CA 1
ATOM 7255 C C . GLU B 1 431 ? -20.734 10.789 -10.094 1 98.62 431 GLU B C 1
ATOM 7257 O O . GLU B 1 431 ? -20.062 10.375 -11.039 1 98.62 431 GLU B O 1
ATOM 7262 N N . GLY B 1 432 ? -20.812 10.133 -8.93 1 98.81 432 GLY B N 1
ATOM 7263 C CA . GLY B 1 432 ? -20.125 8.867 -8.742 1 98.81 432 GLY B CA 1
ATOM 7264 C C . GLY B 1 432 ? -20.625 7.773 -9.672 1 98.81 432 GLY B C 1
ATOM 7265 O O . GLY B 1 432 ? -19.844 6.93 -10.117 1 98.81 432 GLY B O 1
ATOM 7266 N N . SER B 1 433 ? -21.938 7.797 -9.977 1 98.69 433 SER B N 1
ATOM 7267 C CA . SER B 1 433 ? -22.516 6.781 -10.852 1 98.69 433 SER B CA 1
ATOM 7268 C C . SER B 1 433 ? -22.016 6.934 -12.281 1 98.69 433 SER B C 1
ATOM 7270 O O . SER B 1 433 ? -22.047 5.973 -13.062 1 98.69 433 SER B O 1
ATOM 7272 N N . GLU B 1 434 ? -21.562 8.086 -12.641 1 98.5 434 GLU B N 1
ATOM 7273 C CA . GLU B 1 434 ? -20.984 8.297 -13.961 1 98.5 434 GLU B CA 1
ATOM 7274 C C . GLU B 1 434 ? -19.609 7.641 -14.078 1 98.5 434 GLU B C 1
ATOM 7276 O O . GLU B 1 434 ? -19.109 7.422 -15.188 1 98.5 434 GLU B O 1
ATOM 7281 N N . ILE B 1 435 ? -19.062 7.367 -12.969 1 98.69 435 ILE B N 1
ATOM 7282 C CA . ILE B 1 435 ? -17.719 6.797 -12.953 1 98.69 435 ILE B CA 1
ATOM 7283 C C . ILE B 1 435 ? -17.797 5.281 -12.797 1 98.69 435 ILE B C 1
ATOM 7285 O O . ILE B 1 435 ? -17.156 4.535 -13.539 1 98.69 435 ILE B O 1
ATOM 7289 N N . HIS B 1 436 ? -18.609 4.781 -11.891 1 98.69 436 HIS B N 1
ATOM 7290 C CA . HIS B 1 436 ? -18.594 3.367 -11.531 1 98.69 436 HIS B CA 1
ATOM 7291 C C . HIS B 1 436 ? -19.875 2.678 -11.984 1 98.69 436 HIS B C 1
ATOM 7293 O O . HIS B 1 436 ? -20.047 1.473 -11.781 1 98.69 436 HIS B O 1
ATOM 7299 N N . GLY B 1 437 ? -20.812 3.418 -12.641 1 98.19 437 GLY B N 1
ATOM 7300 C CA . GLY B 1 437 ? -22.031 2.832 -13.195 1 98.19 437 GLY B CA 1
ATOM 7301 C C . GLY B 1 437 ? -23.141 2.689 -12.172 1 98.19 437 GLY B C 1
ATOM 7302 O O . GLY B 1 437 ? -23.047 3.242 -11.07 1 98.19 437 GLY B O 1
ATOM 7303 N N . GLU B 1 438 ? -24.141 1.935 -12.477 1 97.69 438 GLU B N 1
ATOM 7304 C CA . GLU B 1 438 ? -25.391 1.831 -11.734 1 97.69 438 GLU B CA 1
ATOM 7305 C C . GLU B 1 438 ? -25.172 1.216 -10.352 1 97.69 438 GLU B C 1
ATOM 7307 O O . GLU B 1 438 ? -25.875 1.535 -9.398 1 97.69 438 GLU B O 1
ATOM 7312 N N . LYS B 1 439 ? -24.188 0.417 -10.234 1 97.62 439 LYS B N 1
ATOM 7313 C CA . LYS B 1 439 ? -23.906 -0.244 -8.961 1 97.62 439 LYS B CA 1
ATOM 7314 C C . LYS B 1 439 ? -23.609 0.775 -7.863 1 97.62 439 LYS B C 1
ATOM 7316 O O . LYS B 1 439 ? -23.844 0.51 -6.684 1 97.62 439 LYS B O 1
ATOM 7321 N N . TYR B 1 440 ? -23.172 1.952 -8.258 1 98.56 440 TYR B N 1
ATOM 7322 C CA . TYR B 1 440 ? -22.812 3.016 -7.324 1 98.56 440 TYR B CA 1
ATOM 7323 C C . TYR B 1 440 ? -24.047 3.541 -6.605 1 98.56 440 TYR B C 1
ATOM 7325 O O . TYR B 1 440 ? -23.953 4.133 -5.531 1 98.56 440 TYR B O 1
ATOM 7333 N N . THR B 1 441 ? -25.266 3.334 -7.133 1 98.56 441 THR B N 1
ATOM 7334 C CA . THR B 1 441 ? -26.484 3.939 -6.613 1 98.56 441 THR B CA 1
ATOM 7335 C C . THR B 1 441 ? -27.281 2.939 -5.773 1 98.56 441 THR B C 1
ATOM 7337 O O . THR B 1 441 ? -28.312 3.279 -5.203 1 98.56 441 THR B O 1
ATOM 7340 N N . ARG B 1 442 ? -26.734 1.771 -5.633 1 97.94 442 ARG B N 1
ATOM 7341 C CA . ARG B 1 442 ? -27.484 0.705 -4.961 1 97.94 442 ARG B CA 1
ATOM 7342 C C . ARG B 1 442 ? -26.875 0.398 -3.594 1 97.94 442 ARG B C 1
ATOM 7344 O O . ARG B 1 442 ? -25.719 0.72 -3.332 1 97.94 442 ARG B O 1
ATOM 7351 N N . ASP B 1 443 ? -27.719 -0.158 -2.666 1 98.12 443 ASP B N 1
ATOM 7352 C CA . ASP B 1 443 ? -27.297 -0.741 -1.396 1 98.12 443 ASP B CA 1
ATOM 7353 C C . ASP B 1 443 ? -26.75 0.332 -0.452 1 98.12 443 ASP B C 1
ATOM 7355 O O . ASP B 1 443 ? -25.844 0.071 0.338 1 98.12 443 ASP B O 1
ATOM 7359 N N . ILE B 1 444 ? -27.203 1.605 -0.596 1 98.56 444 ILE B N 1
ATOM 7360 C CA . ILE B 1 444 ? -26.812 2.699 0.286 1 98.56 444 ILE B CA 1
ATOM 7361 C C . ILE B 1 444 ? -27.578 2.602 1.603 1 98.56 444 ILE B C 1
ATOM 7363 O O . ILE B 1 444 ? -28.812 2.598 1.608 1 98.56 444 ILE B O 1
ATOM 7367 N N . SER B 1 445 ? -26.859 2.521 2.715 1 98.12 445 SER B N 1
ATOM 7368 C CA . SER B 1 445 ? -27.5 2.352 4.012 1 98.12 445 SER B CA 1
ATOM 7369 C C . SER B 1 445 ? -27.484 3.65 4.809 1 98.12 445 SER B C 1
ATOM 7371 O O . SER B 1 445 ? -28.375 3.893 5.625 1 98.12 445 SER B O 1
ATOM 7373 N N . SER B 1 446 ? -26.453 4.422 4.711 1 97.75 446 SER B N 1
ATOM 7374 C CA . SER B 1 446 ? -26.312 5.664 5.457 1 97.75 446 SER B CA 1
ATOM 7375 C C . SER B 1 446 ? -25.234 6.559 4.855 1 97.75 446 SER B C 1
ATOM 7377 O O . SER B 1 446 ? -24.516 6.145 3.936 1 97.75 446 SER B O 1
ATOM 7379 N N . SER B 1 447 ? -25.172 7.789 5.273 1 98.5 447 SER B N 1
ATOM 7380 C CA . SER B 1 447 ? -24.141 8.734 4.836 1 98.5 447 SER B CA 1
ATOM 7381 C C . SER B 1 447 ? -23.891 9.797 5.902 1 98.5 447 SER B C 1
ATOM 7383 O O . SER B 1 447 ? -24.703 9.977 6.812 1 98.5 447 SER B O 1
ATOM 7385 N N . PHE B 1 448 ? -22.781 10.422 5.828 1 98.69 448 PHE B N 1
ATOM 7386 C CA . PHE B 1 448 ? -22.391 11.547 6.672 1 98.69 448 PHE B CA 1
ATOM 7387 C C . PHE B 1 448 ? -21.438 12.477 5.93 1 98.69 448 PHE B C 1
ATOM 7389 O O . PHE B 1 448 ? -20.453 12.023 5.34 1 98.69 448 PHE B O 1
ATOM 7396 N N . SER B 1 449 ? -21.734 13.758 5.895 1 97.69 449 SER B N 1
ATOM 7397 C CA . SER B 1 449 ? -20.891 14.695 5.16 1 97.69 449 SER B CA 1
ATOM 7398 C C . SER B 1 449 ? -20.281 15.734 6.094 1 97.69 449 SER B C 1
ATOM 7400 O O . SER B 1 449 ? -20.875 16.109 7.102 1 97.69 449 SER B O 1
ATOM 7402 N N . GLY B 1 450 ? -19.047 16.094 5.805 1 96.75 450 GLY B N 1
ATOM 7403 C CA . GLY B 1 450 ? -18.359 17.188 6.477 1 96.75 450 GLY B CA 1
ATOM 7404 C C . GLY B 1 450 ? -17.812 18.234 5.516 1 96.75 450 GLY B C 1
ATOM 7405 O O . GLY B 1 450 ? -17.25 17.891 4.477 1 96.75 450 GLY B O 1
ATOM 7406 N N . SER B 1 451 ? -18.094 19.484 5.801 1 97.19 451 SER B N 1
ATOM 7407 C CA . SER B 1 451 ? -17.516 20.641 5.102 1 97.19 451 SER B CA 1
ATOM 7408 C C . SER B 1 451 ? -16.859 21.594 6.082 1 97.19 451 SER B C 1
ATOM 7410 O O . SER B 1 451 ? -17.531 22.234 6.891 1 97.19 451 SER B O 1
ATOM 7412 N N . TRP B 1 452 ? -15.641 21.828 5.887 1 97.75 452 TRP B N 1
ATOM 7413 C CA . TRP B 1 452 ? -14.852 22.469 6.941 1 97.75 452 TRP B CA 1
ATOM 7414 C C . TRP B 1 452 ? -15.195 23.938 7.059 1 97.75 452 TRP B C 1
ATOM 7416 O O . TRP B 1 452 ? -15.211 24.5 8.156 1 97.75 452 TRP B O 1
ATOM 7426 N N . ARG B 1 453 ? -15.492 24.594 5.98 1 96.75 453 ARG B N 1
ATOM 7427 C CA . ARG B 1 453 ? -15.867 26 6.055 1 96.75 453 ARG B CA 1
ATOM 7428 C C . ARG B 1 453 ? -17.203 26.188 6.781 1 96.75 453 ARG B C 1
ATOM 7430 O O . ARG B 1 453 ? -17.516 27.281 7.234 1 96.75 453 ARG B O 1
ATOM 7437 N N . ARG B 1 454 ? -17.875 25.109 6.906 1 96.75 454 ARG B N 1
ATOM 7438 C CA . ARG B 1 454 ? -19.188 25.156 7.543 1 96.75 454 ARG B CA 1
ATOM 7439 C C . ARG B 1 454 ? -19.156 24.484 8.922 1 96.75 454 ARG B C 1
ATOM 7441 O O . ARG B 1 454 ? -20.188 24.359 9.578 1 96.75 454 ARG B O 1
ATOM 7448 N N . THR B 1 455 ? -18.078 24.031 9.344 1 97.31 455 THR B N 1
ATOM 7449 C CA . THR B 1 455 ? -17.938 23.359 10.641 1 97.31 455 THR B CA 1
ATOM 7450 C C . THR B 1 455 ? -17.5 24.359 11.711 1 97.31 455 THR B C 1
ATOM 7452 O O . THR B 1 455 ? -16.406 24.922 11.633 1 97.31 455 THR B O 1
ATOM 7455 N N . LYS B 1 456 ? -18.297 24.453 12.727 1 96.88 456 LYS B N 1
ATOM 7456 C CA . LYS B 1 456 ? -18.062 25.406 13.805 1 96.88 456 LYS B CA 1
ATOM 7457 C C . LYS B 1 456 ? -16.703 25.188 14.453 1 96.88 456 LYS B C 1
ATOM 7459 O O . LYS B 1 456 ? -16.281 24.047 14.633 1 96.88 456 LYS B O 1
ATOM 7464 N N . TYR B 1 457 ? -15.969 26.266 14.797 1 97.94 457 TYR B N 1
ATOM 7465 C CA . TYR B 1 457 ? -14.703 26.344 15.523 1 97.94 457 TYR B CA 1
ATOM 7466 C C . TYR B 1 457 ? -13.531 26.031 14.609 1 97.94 457 TYR B C 1
ATOM 7468 O O . TYR B 1 457 ? -12.367 26.188 15 1 97.94 457 TYR B O 1
ATOM 7476 N N . SER B 1 458 ? -13.727 25.469 13.391 1 97.62 458 SER B N 1
ATOM 7477 C CA . SER B 1 458 ? -12.68 25.312 12.391 1 97.62 458 SER B CA 1
ATOM 7478 C C . SER B 1 458 ? -12.82 26.328 11.266 1 97.62 458 SER B C 1
ATOM 7480 O O . SER B 1 458 ? -11.938 27.172 11.062 1 97.62 458 SER B O 1
ATOM 7482 N N . GLU B 1 459 ? -13.891 26.25 10.602 1 97.94 459 GLU B N 1
ATOM 7483 C CA . GLU B 1 459 ? -14.297 27.156 9.523 1 97.94 459 GLU B CA 1
ATOM 7484 C C . GLU B 1 459 ? -13.234 27.234 8.438 1 97.94 459 GLU B C 1
ATOM 7486 O O . GLU B 1 459 ? -13.109 28.266 7.762 1 97.94 459 GLU B O 1
ATOM 7491 N N . SER B 1 460 ? -12.391 26.312 8.32 1 97.31 460 SER B N 1
ATOM 7492 C CA . SER B 1 460 ? -11.367 26.109 7.301 1 97.31 460 SER B CA 1
ATOM 7493 C C . SER B 1 460 ? -10.789 24.703 7.363 1 97.31 460 SER B C 1
ATOM 7495 O O . SER B 1 460 ? -10.625 24.141 8.453 1 97.31 460 SER B O 1
ATOM 7497 N N . ALA B 1 461 ? -10.469 24.156 6.223 1 97.12 461 ALA B N 1
ATOM 7498 C CA . ALA B 1 461 ? -9.766 22.875 6.203 1 97.12 461 ALA B CA 1
ATOM 7499 C C . ALA B 1 461 ? -8.305 23.047 6.582 1 97.12 461 ALA B C 1
ATOM 7501 O O . ALA B 1 461 ? -7.762 22.266 7.367 1 97.12 461 ALA B O 1
ATOM 7502 N N . TRP B 1 462 ? -7.664 23.938 6 1 95.62 462 TRP B N 1
ATOM 7503 C CA . TRP B 1 462 ? -6.336 24.484 6.266 1 95.62 462 TRP B CA 1
ATOM 7504 C C . TRP B 1 462 ? -6.23 25.922 5.785 1 95.62 462 TRP B C 1
ATOM 7506 O O . TRP B 1 462 ? -7.234 26.547 5.426 1 95.62 462 TRP B O 1
ATOM 7516 N N . VAL B 1 463 ? -5.031 26.516 5.93 1 93.69 463 VAL B N 1
ATOM 7517 C CA . VAL B 1 463 ? -4.902 27.891 5.457 1 93.69 463 VAL B CA 1
ATOM 7518 C C . VAL B 1 463 ? -3.822 27.969 4.383 1 93.69 463 VAL B C 1
ATOM 7520 O O . VAL B 1 463 ? -2.994 27.062 4.258 1 93.69 463 VAL B O 1
ATOM 7523 N N . ASN B 1 464 ? -3.889 28.969 3.617 1 90.5 464 ASN B N 1
ATOM 7524 C CA . ASN B 1 464 ? -2.873 29.281 2.621 1 90.5 464 ASN B CA 1
ATOM 7525 C C . ASN B 1 464 ? -2.262 30.656 2.863 1 90.5 464 ASN B C 1
ATOM 7527 O O . ASN B 1 464 ? -2.965 31.594 3.25 1 90.5 464 ASN B O 1
ATOM 7531 N N . TRP B 1 465 ? -0.977 30.719 2.822 1 89.38 465 TRP B N 1
ATOM 7532 C CA . TRP B 1 465 ? -0.28 32 2.863 1 89.38 465 TRP B CA 1
ATOM 7533 C C . TRP B 1 465 ? -0.026 32.531 1.456 1 89.38 465 TRP B C 1
ATOM 7535 O O . TRP B 1 465 ? 0.241 31.766 0.535 1 89.38 465 TRP B O 1
ATOM 7545 N N . ALA B 1 466 ? -0.28 33.844 1.312 1 73.69 466 ALA B N 1
ATOM 7546 C CA . ALA B 1 466 ? -0.076 34.469 0.004 1 73.69 466 ALA B CA 1
ATOM 7547 C C . ALA B 1 466 ? 1.328 34.188 -0.524 1 73.69 466 ALA B C 1
ATOM 7549 O O . ALA B 1 466 ? 2.301 34.219 0.231 1 73.69 466 ALA B O 1
ATOM 7550 N N . GLY B 1 467 ? 1.509 33.938 -1.826 1 59.62 467 GLY B N 1
ATOM 7551 C CA . GLY B 1 467 ? 2.791 33.75 -2.484 1 59.62 467 GLY B CA 1
ATOM 7552 C C . GLY B 1 467 ? 3.408 32.406 -2.18 1 59.62 467 GLY B C 1
ATOM 7553 O O . GLY B 1 467 ? 4.496 32.062 -2.67 1 59.62 467 GLY B O 1
ATOM 7554 N N . SER B 1 468 ? 2.822 31.797 -1.153 1 54.5 468 SER B N 1
ATOM 7555 C CA . SER B 1 468 ? 3.467 30.562 -0.743 1 54.5 468 SER B CA 1
ATOM 7556 C C . SER B 1 468 ? 2.988 29.375 -1.588 1 54.5 468 SER B C 1
ATOM 7558 O O . SER B 1 468 ? 1.784 29.203 -1.792 1 54.5 468 SER B O 1
ATOM 7560 N N . GLY B 1 469 ? 3.332 29.391 -2.719 1 48.62 469 GLY B N 1
ATOM 7561 C CA . GLY B 1 469 ? 2.92 28.141 -3.314 1 48.62 469 GLY B CA 1
ATOM 7562 C C . GLY B 1 469 ? 2.588 27.078 -2.287 1 48.62 469 GLY B C 1
ATOM 7563 O O . GLY B 1 469 ? 2.416 27.375 -1.104 1 48.62 469 GLY B O 1
ATOM 7564 N N . GLY B 1 470 ? 2.342 25.938 -2.699 1 47.56 470 GLY B N 1
ATOM 7565 C CA . GLY B 1 470 ? 2.01 24.844 -1.803 1 47.56 470 GLY B CA 1
ATOM 7566 C C . GLY B 1 470 ? 2.766 24.891 -0.49 1 47.56 470 GLY B C 1
ATOM 7567 O O . GLY B 1 470 ? 2.852 25.938 0.142 1 47.56 470 GLY B O 1
ATOM 7568 N N . SER B 1 471 ? 3.553 23.938 -0.184 1 48.41 471 SER B N 1
ATOM 7569 C CA . SER B 1 471 ? 4.391 23.891 1.011 1 48.41 471 SER B CA 1
ATOM 7570 C C . SER B 1 471 ? 5.422 25.016 0.998 1 48.41 471 SER B C 1
ATOM 7572 O O . SER B 1 471 ? 5.996 25.328 -0.049 1 48.41 471 SER B O 1
ATOM 7574 N N . HIS B 1 472 ? 5.348 26.016 1.877 1 48.12 472 HIS B N 1
ATOM 7575 C CA . HIS B 1 472 ? 5.988 27.312 2.012 1 48.12 472 HIS B CA 1
ATOM 7576 C C . HIS B 1 472 ? 7.156 27.453 1.044 1 48.12 472 HIS B C 1
ATOM 7578 O O . HIS B 1 472 ? 7.91 28.438 1.112 1 48.12 472 HIS B O 1
ATOM 7584 N N . GLY B 1 473 ? 7.133 26.859 0.006 1 53.22 473 GLY B N 1
ATOM 7585 C CA . GLY B 1 473 ? 7.98 27.109 -1.149 1 53.22 473 GLY B CA 1
ATOM 7586 C C . GLY B 1 473 ? 9.281 27.812 -0.797 1 53.22 473 GLY B C 1
ATOM 7587 O O . GLY B 1 473 ? 9.859 28.516 -1.628 1 53.22 473 GLY B O 1
ATOM 7588 N N . GLY B 1 474 ? 9.672 27.625 0.495 1 62.06 474 GLY B N 1
ATOM 7589 C CA . GLY B 1 474 ? 11.031 28.031 0.809 1 62.06 474 GLY B CA 1
ATOM 7590 C C . GLY B 1 474 ? 11.125 29.453 1.323 1 62.06 474 GLY B C 1
ATOM 7591 O O . GLY B 1 474 ? 12.203 29.906 1.695 1 62.06 474 GLY B O 1
ATOM 7592 N N . ALA B 1 475 ? 9.969 30.141 1.191 1 71.94 475 ALA B N 1
ATOM 7593 C CA . ALA B 1 475 ? 10.086 31.5 1.719 1 71.94 475 ALA B CA 1
ATOM 7594 C C . ALA B 1 475 ? 8.883 31.859 2.578 1 71.94 475 ALA B C 1
ATOM 7596 O O . ALA B 1 475 ? 7.746 31.516 2.244 1 71.94 475 ALA B O 1
ATOM 7597 N N . ALA B 1 476 ? 9.219 32.469 3.65 1 84.62 476 ALA B N 1
ATOM 7598 C CA . ALA B 1 476 ? 8.188 32.875 4.59 1 84.62 476 ALA B CA 1
ATOM 7599 C C . ALA B 1 476 ? 7.73 34.312 4.305 1 84.62 476 ALA B C 1
ATOM 7601 O O . ALA B 1 476 ? 8.547 35.188 3.984 1 84.62 476 ALA B O 1
ATOM 7602 N N . THR B 1 477 ? 6.438 34.562 4.32 1 88.81 477 THR B N 1
ATOM 7603 C CA . THR B 1 477 ? 5.91 35.906 4.277 1 88.81 477 THR B CA 1
ATOM 7604 C C . THR B 1 477 ? 6.156 36.625 5.598 1 88.81 477 THR B C 1
ATOM 7606 O O . THR B 1 477 ? 6.316 35.969 6.641 1 88.81 477 THR B O 1
ATOM 7609 N N . PRO B 1 478 ? 6.141 37.969 5.504 1 91 478 PRO B N 1
ATOM 7610 C CA . PRO B 1 478 ? 6.309 38.719 6.754 1 91 478 PRO B CA 1
ATOM 7611 C C . PRO B 1 478 ? 5.223 38.375 7.781 1 91 478 PRO B C 1
ATOM 7613 O O . PRO B 1 478 ? 5.496 38.375 8.984 1 91 478 PRO B O 1
ATOM 7616 N N . GLU B 1 479 ? 4.051 38.156 7.301 1 93.88 479 GLU B N 1
ATOM 7617 C CA . GLU B 1 479 ? 2.943 37.875 8.203 1 93.88 479 GLU B CA 1
ATOM 7618 C C . GLU B 1 479 ? 3.154 36.5 8.891 1 93.88 479 GLU B C 1
ATOM 7620 O O . GLU B 1 479 ? 2.885 36.375 10.086 1 93.88 479 GLU B O 1
ATOM 7625 N N . TYR B 1 480 ? 3.639 35.562 8.133 1 94.06 480 TYR B N 1
ATOM 7626 C CA . TYR B 1 480 ? 3.992 34.281 8.688 1 94.06 480 TYR B CA 1
ATOM 7627 C C . TYR B 1 480 ? 5.059 34.406 9.766 1 94.06 480 TYR B C 1
ATOM 7629 O O . TYR B 1 480 ? 4.914 33.875 10.867 1 94.06 480 TYR B O 1
ATOM 7637 N N . GLU B 1 481 ? 6.086 35.156 9.508 1 93.88 481 GLU B N 1
ATOM 7638 C CA . GLU B 1 481 ? 7.191 35.344 10.438 1 93.88 481 GLU B CA 1
ATOM 7639 C C . GLU B 1 481 ? 6.73 36.062 11.703 1 93.88 481 GLU B C 1
ATOM 7641 O O . GLU B 1 481 ? 7.199 35.75 12.805 1 93.88 481 GLU B O 1
ATOM 7646 N N . LYS B 1 482 ? 5.887 36.969 11.492 1 95.81 482 LYS B N 1
ATOM 7647 C CA . LYS B 1 482 ? 5.363 37.719 12.625 1 95.81 482 LYS B CA 1
ATOM 7648 C C . LYS B 1 482 ? 4.699 36.812 13.648 1 95.81 482 LYS B C 1
ATOM 7650 O O . LYS B 1 482 ? 4.824 37 14.859 1 95.81 482 LYS B O 1
ATOM 7655 N N . LEU B 1 483 ? 4.031 35.781 13.188 1 97.31 483 LEU B N 1
ATOM 7656 C CA . LEU B 1 483 ? 3.26 34.906 14.055 1 97.31 483 LEU B CA 1
ATOM 7657 C C . LEU B 1 483 ? 4.164 33.875 14.727 1 97.31 483 LEU B C 1
ATOM 7659 O O . LEU B 1 483 ? 3.75 33.188 15.672 1 97.31 483 LEU B O 1
ATOM 7663 N N . LEU B 1 484 ? 5.387 33.781 14.234 1 96.81 484 LEU B N 1
ATOM 7664 C CA . LEU B 1 484 ? 6.336 32.875 14.867 1 96.81 484 LEU B CA 1
ATOM 7665 C C . LEU B 1 484 ? 6.859 33.438 16.172 1 96.81 484 LEU B C 1
ATOM 7667 O O . LEU B 1 484 ? 7.348 32.719 17.031 1 96.81 484 LEU B O 1
ATOM 7671 N N . GLU B 1 485 ? 6.766 34.719 16.312 1 97.12 485 GLU B N 1
ATOM 7672 C CA . GLU B 1 485 ? 7.211 35.406 17.531 1 97.12 485 GLU B CA 1
ATOM 7673 C C . GLU B 1 485 ? 6.105 35.438 18.578 1 97.12 485 GLU B C 1
ATOM 7675 O O . GLU B 1 485 ? 4.941 35.688 18.25 1 97.12 485 GLU B O 1
ATOM 7680 N N . PRO B 1 486 ? 6.512 35.156 19.844 1 98.12 486 PRO B N 1
ATOM 7681 C CA . PRO B 1 486 ? 5.48 35.344 20.875 1 98.12 486 PRO B CA 1
ATOM 7682 C C . PRO B 1 486 ? 5.055 36.781 21.062 1 98.12 486 PRO B C 1
ATOM 7684 O O . PRO B 1 486 ? 5.836 37.688 20.781 1 98.12 486 PRO B O 1
ATOM 7687 N N . VAL B 1 487 ? 3.871 36.969 21.406 1 98.62 487 VAL B N 1
ATOM 7688 C CA . VAL B 1 487 ? 3.393 38.281 21.891 1 98.62 487 VAL B CA 1
ATOM 7689 C C . VAL B 1 487 ? 3.406 38.281 23.406 1 98.62 487 VAL B C 1
ATOM 7691 O O . VAL B 1 487 ? 2.428 37.906 24.047 1 98.62 487 VAL B O 1
ATOM 7694 N N . GLU B 1 488 ? 4.504 38.844 23.938 1 97.88 488 GLU B N 1
ATOM 7695 C CA . GLU B 1 488 ? 4.762 38.719 25.375 1 97.88 488 GLU B CA 1
ATOM 7696 C C . GLU B 1 488 ? 4.699 37.25 25.812 1 97.88 488 GLU B C 1
ATOM 7698 O O . GLU B 1 488 ? 5.559 36.469 25.453 1 97.88 488 GLU B O 1
ATOM 7703 N N . LYS B 1 489 ? 3.557 36.844 26.469 1 98.31 489 LYS B N 1
ATOM 7704 C CA . LYS B 1 489 ? 3.49 35.5 27 1 98.31 489 LYS B CA 1
ATOM 7705 C C . LYS B 1 489 ? 2.529 34.625 26.203 1 98.31 489 LYS B C 1
ATOM 7707 O O . LYS B 1 489 ? 2.27 33.469 26.562 1 98.31 489 LYS B O 1
ATOM 7712 N N . ILE B 1 490 ? 2.086 35.094 25.062 1 98.88 490 ILE B N 1
ATOM 7713 C CA . ILE B 1 490 ? 1.185 34.344 24.188 1 98.88 490 ILE B CA 1
ATOM 7714 C C . ILE B 1 490 ? 1.958 33.812 22.984 1 98.88 490 ILE B C 1
ATOM 7716 O O . ILE B 1 490 ? 2.609 34.562 22.266 1 98.88 490 ILE B O 1
ATOM 7720 N N . TYR B 1 491 ? 1.902 32.469 22.797 1 98.88 491 TYR B N 1
ATOM 7721 C CA . TYR B 1 491 ? 2.496 31.797 21.656 1 98.88 491 TYR B CA 1
ATOM 7722 C C . TYR B 1 491 ? 1.419 31.234 20.734 1 98.88 491 TYR B C 1
ATOM 7724 O O . TYR B 1 491 ? 0.338 30.859 21.188 1 98.88 491 TYR B O 1
ATOM 7732 N N . PHE B 1 492 ? 1.719 31.234 19.422 1 98.88 492 PHE B N 1
ATOM 7733 C CA . PHE B 1 492 ? 0.833 30.625 18.438 1 98.88 492 PHE B CA 1
ATOM 7734 C C . PHE B 1 492 ? 1.43 29.312 17.906 1 98.88 492 PHE B C 1
ATOM 7736 O O . PHE B 1 492 ? 2.641 29.219 17.703 1 98.88 492 PHE B O 1
ATOM 7743 N N . ALA B 1 493 ? 0.603 28.297 17.703 1 98.75 493 ALA B N 1
ATOM 7744 C CA . ALA B 1 493 ? 1.038 27.016 17.141 1 98.75 493 ALA B CA 1
ATOM 7745 C C . ALA B 1 493 ? -0.041 26.422 16.25 1 98.75 493 ALA B C 1
ATOM 7747 O O . ALA B 1 493 ? -1.234 26.641 16.469 1 98.75 493 ALA B O 1
ATOM 7748 N N . GLY B 1 494 ? 0.302 25.672 15.289 1 98.06 494 GLY B N 1
ATOM 7749 C CA . GLY B 1 494 ? -0.564 24.969 14.344 1 98.06 494 GLY B CA 1
ATOM 7750 C C . GLY B 1 494 ? 0.142 24.594 13.055 1 98.06 494 GLY B C 1
ATOM 7751 O O . GLY B 1 494 ? 1.251 25.062 12.789 1 98.06 494 GLY B O 1
ATOM 7752 N N . ASP B 1 495 ? -0.564 23.766 12.273 1 96.69 495 ASP B N 1
ATOM 7753 C CA . ASP B 1 495 ? 0.05 23.344 11.016 1 96.69 495 ASP B CA 1
ATOM 7754 C C . ASP B 1 495 ? 0.38 24.547 10.141 1 96.69 495 ASP B C 1
ATOM 7756 O O . ASP B 1 495 ? 1.354 24.531 9.383 1 96.69 495 ASP B O 1
ATOM 7760 N N . HIS B 1 496 ? -0.351 25.672 10.289 1 95.25 496 HIS B N 1
ATOM 7761 C CA . HIS B 1 496 ? -0.177 26.875 9.484 1 95.25 496 HIS B CA 1
ATOM 7762 C C . HIS B 1 496 ? 1.136 27.578 9.812 1 95.25 496 HIS B C 1
ATOM 7764 O O . HIS B 1 496 ? 1.553 28.5 9.102 1 95.25 496 HIS B O 1
ATOM 7770 N N . LEU B 1 497 ? 1.769 27.188 10.852 1 96.62 497 LEU B N 1
ATOM 7771 C CA . LEU B 1 497 ? 3.064 27.75 11.219 1 96.62 497 LEU B CA 1
ATOM 7772 C C . LEU B 1 497 ? 4.168 26.719 11.062 1 96.62 497 LEU B C 1
ATOM 7774 O O . LEU B 1 497 ? 5.094 26.656 11.875 1 96.62 497 LEU B O 1
ATOM 7778 N N . SER B 1 498 ? 3.986 25.891 10.086 1 94.56 498 SER B N 1
ATOM 7779 C CA . SER B 1 498 ? 4.949 24.859 9.68 1 94.56 498 SER B CA 1
ATOM 7780 C C . SER B 1 498 ? 5.113 24.828 8.164 1 94.56 498 SER B C 1
ATOM 7782 O O . SER B 1 498 ? 4.504 25.625 7.449 1 94.56 498 SER B O 1
ATOM 7784 N N . ASN B 1 499 ? 5.996 23.953 7.734 1 91.38 499 ASN B N 1
ATOM 7785 C CA . ASN B 1 499 ? 6.195 23.734 6.305 1 91.38 499 ASN B CA 1
ATOM 7786 C C . ASN B 1 499 ? 5.5 22.469 5.82 1 91.38 499 ASN B C 1
ATOM 7788 O O . ASN B 1 499 ? 5.914 21.875 4.824 1 91.38 499 ASN B O 1
ATOM 7792 N N . ALA B 1 500 ? 4.559 22.062 6.578 1 92.62 500 ALA B N 1
ATOM 7793 C CA . ALA B 1 500 ? 3.729 20.906 6.242 1 92.62 500 ALA B CA 1
ATOM 7794 C C . ALA B 1 500 ? 2.258 21.188 6.547 1 92.62 500 ALA B C 1
ATOM 7796 O O . ALA B 1 500 ? 1.607 20.406 7.25 1 92.62 500 ALA B O 1
ATOM 7797 N N . ILE B 1 501 ? 1.769 22.203 5.965 1 93.56 501 ILE B N 1
ATOM 7798 C CA . ILE B 1 501 ? 0.385 22.609 6.172 1 93.56 501 ILE B CA 1
ATOM 7799 C C . ILE B 1 501 ? -0.561 21.516 5.699 1 93.56 501 ILE B C 1
ATOM 7801 O O . ILE B 1 501 ? -0.292 20.844 4.699 1 93.56 501 ILE B O 1
ATOM 7805 N N . ALA B 1 502 ? -1.64 21.312 6.387 1 94.75 502 ALA B N 1
ATOM 7806 C CA . ALA B 1 502 ? -2.699 20.359 6.062 1 94.75 502 ALA B CA 1
ATOM 7807 C C . ALA B 1 502 ? -2.314 18.953 6.496 1 94.75 502 ALA B C 1
ATOM 7809 O O . ALA B 1 502 ? -3.051 17.984 6.238 1 94.75 502 ALA B O 1
ATOM 7810 N N . TRP B 1 503 ? -1.134 18.812 7.105 1 96.5 503 TRP B N 1
ATOM 7811 C CA . TRP B 1 503 ? -0.707 17.547 7.695 1 96.5 503 TRP B CA 1
ATOM 7812 C C . TRP B 1 503 ? -0.69 17.641 9.219 1 96.5 503 TRP B C 1
ATOM 7814 O O . TRP B 1 503 ? -0.304 18.656 9.781 1 96.5 503 TRP B O 1
ATOM 7824 N N . GLN B 1 504 ? -1.039 16.531 9.914 1 98.44 504 GLN B N 1
ATOM 7825 C CA . GLN B 1 504 ? -0.851 16.438 11.359 1 98.44 504 GLN B CA 1
ATOM 7826 C C . GLN B 1 504 ? 0.598 16.734 11.742 1 98.44 504 GLN B C 1
ATOM 7828 O O . GLN B 1 504 ? 0.858 17.391 12.75 1 98.44 504 GLN B O 1
ATOM 7833 N N . HIS B 1 505 ? 1.433 16.25 10.914 1 97.81 505 HIS B N 1
ATOM 7834 C CA . HIS B 1 505 ? 2.871 16.453 11.062 1 97.81 505 HIS B CA 1
ATOM 7835 C C . HIS B 1 505 ? 3.205 17.938 11.25 1 97.81 505 HIS B C 1
ATOM 7837 O O . HIS B 1 505 ? 4.012 18.281 12.117 1 97.81 505 HIS B O 1
ATOM 7843 N N . GLY B 1 506 ? 2.619 18.766 10.453 1 96.94 506 GLY B N 1
ATOM 7844 C CA . GLY B 1 506 ? 2.861 20.203 10.586 1 96.94 506 GLY B CA 1
ATOM 7845 C C . GLY B 1 506 ? 2.436 20.75 11.93 1 96.94 506 GLY B C 1
ATOM 7846 O O . GLY B 1 506 ? 3.148 21.562 12.531 1 96.94 506 GLY B O 1
ATOM 7847 N N . ALA B 1 507 ? 1.317 20.344 12.391 1 98.5 507 ALA B N 1
ATOM 7848 C CA . ALA B 1 507 ? 0.826 20.766 13.695 1 98.5 507 ALA B CA 1
ATOM 7849 C C . ALA B 1 507 ? 1.747 20.297 14.82 1 98.5 507 ALA B C 1
ATOM 7851 O O . ALA B 1 507 ? 2.051 21.047 15.742 1 98.5 507 ALA B O 1
ATOM 7852 N N . LEU B 1 508 ? 2.182 19.078 14.727 1 98.75 508 LEU B N 1
ATOM 7853 C CA . LEU B 1 508 ? 3.02 18.484 15.758 1 98.75 508 LEU B CA 1
ATOM 7854 C C . LEU B 1 508 ? 4.398 19.141 15.789 1 98.75 508 LEU B C 1
ATOM 7856 O O . LEU B 1 508 ? 4.934 19.406 16.859 1 98.75 508 LEU B O 1
ATOM 7860 N N . THR B 1 509 ? 4.957 19.406 14.602 1 97.75 509 THR B N 1
ATOM 7861 C CA . THR B 1 509 ? 6.258 20.062 14.555 1 97.75 509 THR B CA 1
ATOM 7862 C C . THR B 1 509 ? 6.16 21.484 15.078 1 97.75 509 THR B C 1
ATOM 7864 O O . THR B 1 509 ? 7.066 21.969 15.766 1 97.75 509 THR B O 1
ATOM 7867 N N . SER B 1 510 ? 5.117 22.172 14.758 1 98.19 510 SER B N 1
ATOM 7868 C CA . SER B 1 510 ? 4.887 23.516 15.281 1 98.19 510 SER B CA 1
ATOM 7869 C C . SER B 1 510 ? 4.773 23.5 16.797 1 98.19 510 SER B C 1
ATOM 7871 O O . SER B 1 510 ? 5.336 24.359 17.484 1 98.19 510 SER B O 1
ATOM 7873 N N . ALA B 1 511 ? 4.031 22.531 17.328 1 98.81 511 ALA B N 1
ATOM 7874 C CA . ALA B 1 511 ? 3.904 22.375 18.781 1 98.81 511 ALA B CA 1
ATOM 7875 C C . ALA B 1 511 ? 5.266 22.156 19.422 1 98.81 511 ALA B C 1
ATOM 7877 O O . ALA B 1 511 ? 5.582 22.781 20.438 1 98.81 511 ALA B O 1
ATOM 7878 N N . ARG B 1 512 ? 6.02 21.281 18.859 1 98.19 512 ARG B N 1
ATOM 7879 C CA . ARG B 1 512 ? 7.348 20.984 19.391 1 98.19 512 ARG B CA 1
ATOM 7880 C C . ARG B 1 512 ? 8.219 22.234 19.422 1 98.19 512 ARG B C 1
ATOM 7882 O O . ARG B 1 512 ? 8.992 22.453 20.359 1 98.19 512 ARG B O 1
ATOM 7889 N N . ASP B 1 513 ? 8.125 23.016 18.406 1 97.5 513 ASP B N 1
ATOM 7890 C CA . ASP B 1 513 ? 8.898 24.25 18.344 1 97.5 513 ASP B CA 1
ATOM 7891 C C . ASP B 1 513 ? 8.516 25.203 19.469 1 97.5 513 ASP B C 1
ATOM 7893 O O . ASP B 1 513 ? 9.383 25.734 20.156 1 97.5 513 ASP B O 1
ATOM 7897 N N . VAL B 1 514 ? 7.273 25.375 19.672 1 98.31 514 VAL B N 1
ATOM 7898 C CA . VAL B 1 514 ? 6.754 26.344 20.625 1 98.31 514 VAL B CA 1
ATOM 7899 C C . VAL B 1 514 ? 7.09 25.891 22.047 1 98.31 514 VAL B C 1
ATOM 7901 O O . VAL B 1 514 ? 7.535 26.688 22.875 1 98.31 514 VAL B O 1
ATOM 7904 N N . VAL B 1 515 ? 6.891 24.609 22.391 1 98 515 VAL B N 1
ATOM 7905 C CA . VAL B 1 515 ? 7.145 24.141 23.734 1 98 515 VAL B CA 1
ATOM 7906 C C . VAL B 1 515 ? 8.641 24.234 24.047 1 98 515 VAL B C 1
ATOM 7908 O O . VAL B 1 515 ? 9.031 24.5 25.188 1 98 515 VAL B O 1
ATOM 7911 N N . THR B 1 516 ? 9.445 23.984 23.016 1 96.62 516 THR B N 1
ATOM 7912 C CA . THR B 1 516 ? 10.891 24.141 23.188 1 96.62 516 THR B CA 1
ATOM 7913 C C . THR B 1 516 ? 11.227 25.594 23.547 1 96.62 516 THR B C 1
ATOM 7915 O O . THR B 1 516 ? 12.023 25.828 24.469 1 96.62 516 THR B O 1
ATOM 7918 N N . HIS B 1 517 ? 10.625 26.578 22.891 1 96.12 517 HIS B N 1
ATOM 7919 C CA . HIS B 1 517 ? 10.859 28 23.141 1 96.12 517 HIS B CA 1
ATOM 7920 C C . HIS B 1 517 ? 10.414 28.391 24.547 1 96.12 517 HIS B C 1
ATOM 7922 O O . HIS B 1 517 ? 11.117 29.125 25.25 1 96.12 517 HIS B O 1
ATOM 7928 N N . ILE B 1 518 ? 9.25 27.938 24.938 1 96.94 518 ILE B N 1
ATOM 7929 C CA . ILE B 1 518 ? 8.734 28.234 26.281 1 96.94 518 ILE B CA 1
ATOM 7930 C C . ILE B 1 518 ? 9.68 27.656 27.328 1 96.94 518 ILE B C 1
ATOM 7932 O O . ILE B 1 518 ? 10.031 28.344 28.297 1 96.94 518 ILE B O 1
ATOM 7936 N N . HIS B 1 519 ? 10.078 26.438 27.125 1 95.19 519 HIS B N 1
ATOM 7937 C CA . HIS B 1 519 ? 10.953 25.75 28.062 1 95.19 519 HIS B CA 1
ATOM 7938 C C . HIS B 1 519 ? 12.289 26.469 28.203 1 95.19 519 HIS B C 1
ATOM 7940 O O . HIS B 1 519 ? 12.805 26.625 29.312 1 95.19 519 HIS B O 1
ATOM 7946 N N . GLU B 1 520 ? 12.805 26.938 27.125 1 93.62 520 GLU B N 1
ATOM 7947 C CA . GLU B 1 520 ? 14.055 27.703 27.125 1 93.62 520 GLU B CA 1
ATOM 7948 C C . GLU B 1 520 ? 13.883 29.031 27.844 1 93.62 520 GLU B C 1
ATOM 7950 O O . GLU B 1 520 ? 14.773 29.469 28.594 1 93.62 520 GLU B O 1
ATOM 7955 N N . ARG B 1 521 ? 12.812 29.656 27.562 1 93.94 521 ARG B N 1
ATOM 7956 C CA . ARG B 1 521 ? 12.531 30.938 28.203 1 93.94 521 ARG B CA 1
ATOM 7957 C C . ARG B 1 521 ? 12.43 30.781 29.719 1 93.94 521 ARG B C 1
ATOM 7959 O O . ARG B 1 521 ? 12.953 31.594 30.469 1 93.94 521 ARG B O 1
ATOM 7966 N N . VAL B 1 522 ? 11.75 29.766 30.141 1 93.62 522 VAL B N 1
ATOM 7967 C CA . VAL B 1 522 ? 11.586 29.484 31.562 1 93.62 522 VAL B CA 1
ATOM 7968 C C . VAL B 1 522 ? 12.945 29.219 32.188 1 93.62 522 VAL B C 1
ATOM 7970 O O . VAL B 1 522 ? 13.234 29.688 33.312 1 93.62 522 VAL B O 1
ATOM 7973 N N . ALA B 1 523 ? 13.75 28.5 31.516 1 89.44 523 ALA B N 1
ATOM 7974 C CA . ALA B 1 523 ? 15.086 28.172 32 1 89.44 523 ALA B CA 1
ATOM 7975 C C . ALA B 1 523 ? 15.945 29.422 32.156 1 89.44 523 ALA B C 1
ATOM 7977 O O . ALA B 1 523 ? 16.797 29.5 33.031 1 89.44 523 ALA B O 1
ATOM 7978 N N . GLN B 1 524 ? 15.68 30.391 31.375 1 88.38 524 GLN B N 1
ATOM 7979 C CA . GLN B 1 524 ? 16.469 31.625 31.375 1 88.38 524 GLN B CA 1
ATOM 7980 C C . GLN B 1 524 ? 15.969 32.594 32.438 1 88.38 524 GLN B C 1
ATOM 7982 O O . GLN B 1 524 ? 16.734 33.406 32.969 1 88.38 524 GLN B O 1
ATOM 7987 N N . GLU B 1 525 ? 14.688 32.688 32.594 1 79.81 525 GLU B N 1
ATOM 7988 C CA . GLU B 1 525 ? 14.102 33.625 33.562 1 79.81 525 GLU B CA 1
ATOM 7989 C C . GLU B 1 525 ? 14.367 33.156 35 1 79.81 525 GLU B C 1
ATOM 7991 O O . GLU B 1 525 ? 14.117 33.906 35.938 1 79.81 525 GLU B O 1
ATOM 7996 N N . ALA B 1 526 ? 15.031 32.031 35.219 1 64.62 526 ALA B N 1
ATOM 7997 C CA . ALA B 1 526 ? 15.406 31.562 36.562 1 64.62 526 ALA B CA 1
ATOM 7998 C C . ALA B 1 526 ? 16.75 32.125 36.969 1 64.62 526 ALA B C 1
ATOM 8000 O O . ALA B 1 526 ? 17.641 32.312 36.156 1 64.62 526 ALA B O 1
#